Protein AF-0000000075407050 (afdb_homodimer)

Organism: Magnetospirillum gryphiswaldense (strain DSM 6361 / JCM 21280 / NBRC 15271 / MSR-1) (NCBI:txid431944)

Radius of gyration: 25.49 Å; Cα contacts (8 Å, |Δi|>4): 1942; chains: 2; bounding box: 57×76×63 Å

pLDDT: mean 98.15, std 1.27, range [84.62, 99.0]

Foldseek 3Di:
DADPPHPPDPDDPWAWDDWDAQWTATPVGAIFREQCLVVQFQQRTPPDPLLVVLLVVLVVPFWADFPVDDDPLLVLLQVLDVVQAVFDGKWKAFAQLVLVVVLLLLLLLLCVVVVLNLQRAEEAEALAARDQPLQRVVRNVDCVSNPPPDPGDDRYHYDHAQDVVRVLVPDDSRHRAYEYECFRQQSFRRHHDLVSQQVSQVSCVVNVHFYEHEQQNVACLQQLDNGPCVVSVHHGQKYKYFRHLQSPGGMIMIGGYCSSNVSVDPPSDGYGNTPTSSSSSRSSSSSVVCPPPPLSVLLVVLQVLLQVLVVVLCVVQVQFFVDWDHGRQWIKTQTNPQLVLLQVLLVVLRYHWDDHHNRITTGRGRSPDDPVSSVVSSVSSSVSSVVPRD/DADPPHPPDPDDPWAWDDWDAQWTATPVGAIFREQCLVVQFQQRTPPDPLLVVLLVVLVVPFWADFPVDDDPLLVLLQVLDVVQAVFDGKWKAFAQLVLVVVVLLLLLLLCVVVVLNLQRAEEAEALAARDQPLQRVVRNVDCVSNPPPDPGDDRYHYDHAQDVVRVLVPDDSRHRAYEYECFRQQSFRRHHDLVSQQVSQVSCVVNVHFYEHEQQNVACLQQLDNGPCVVSVHHGQKYKYFRHLQSPGGMIMIGGYCSSNVSVDPPSDGYGNTPTSSSSSRSSSSSVVCPPPPLSVLLVVLQVLLQVLVVVLCVVQVQFFVDWDHGRQWIKTQTNPQLVLLQVLLVVLRYHWDDHHNRITTGRGRSPDDPVSSVVSSVSSSVSSVVPRD

InterPro domains:
  IPR004636 Acetylornithine/Succinylornithine transaminase family [MF_01107] (4-388)
  IPR004636 Acetylornithine/Succinylornithine transaminase family [TIGR00707] (5-384)
  IPR005814 Aminotransferase class-III [PF00202] (13-385)
  IPR005814 Aminotransferase class-III [PIRSF000521] (16-387)
  IPR005814 Aminotransferase class-III [cd00610] (8-385)
  IPR015421 Pyridoxal phosphate-dependent transferase, major domain [G3DSA:3.40.640.10] (48-293)
  IPR015422 Pyridoxal phosphate-dependent transferase, small domain [G3DSA:3.90.1150.10] (18-378)
  IPR015424 Pyridoxal phosphate-dependent transferase [SSF53383] (3-387)
  IPR049704 Aminotransferases class-III pyridoxal-phosphate attachment site [PS00600] (211-248)
  IPR050103 Class-III Pyridoxal-phosphate-dependent Aminotransferase [PTHR11986] (5-388)

Structure (mmCIF, N/CA/C/O backbone):
data_AF-0000000075407050-model_v1
#
loop_
_entity.id
_entity.type
_entity.pdbx_description
1 polymer 'Acetylornithine aminotransferase'
#
loop_
_atom_site.group_PDB
_atom_site.id
_atom_site.type_symbol
_atom_site.label_atom_id
_atom_site.label_alt_id
_atom_site.label_comp_id
_atom_site.label_asym_id
_atom_site.label_entity_id
_atom_site.label_seq_id
_atom_site.pdbx_PDB_ins_code
_atom_site.Cartn_x
_atom_site.Cartn_y
_atom_site.Cartn_z
_atom_site.occupancy
_atom_site.B_iso_or_equiv
_atom_site.auth_seq_id
_atom_site.auth_comp_id
_atom_site.auth_asym_id
_atom_site.auth_atom_id
_atom_site.pdbx_PDB_model_num
ATOM 1 N N . MET A 1 1 ? -29.484 -1.743 2.186 1 90.94 1 MET A N 1
ATOM 2 C CA . MET A 1 1 ? -28.453 -2.277 1.287 1 90.94 1 MET A CA 1
ATOM 3 C C . MET A 1 1 ? -27.156 -1.486 1.407 1 90.94 1 MET A C 1
ATOM 5 O O . MET A 1 1 ? -27.172 -0.255 1.37 1 90.94 1 MET A O 1
ATOM 9 N N . ILE A 1 2 ? -26.109 -2.176 1.65 1 96.75 2 ILE A N 1
ATOM 10 C CA . ILE A 1 2 ? -24.797 -1.532 1.804 1 96.75 2 ILE A CA 1
ATOM 11 C C . ILE A 1 2 ? -24.375 -0.905 0.478 1 96.75 2 ILE A C 1
ATOM 13 O O . ILE A 1 2 ? -24.656 -1.455 -0.592 1 96.75 2 ILE A O 1
ATOM 17 N N . PRO A 1 3 ? -23.781 0.321 0.485 1 98.12 3 PRO A N 1
ATOM 18 C CA . PRO A 1 3 ? -23.266 0.898 -0.762 1 98.12 3 PRO A CA 1
ATOM 19 C C . PRO A 1 3 ? -22.219 0.022 -1.431 1 98.12 3 PRO A C 1
ATOM 21 O O . PRO A 1 3 ? -21.5 -0.714 -0.75 1 98.12 3 PRO A O 1
ATOM 24 N N . VAL A 1 4 ? -22.078 0.143 -2.748 1 98.56 4 VAL A N 1
ATOM 25 C CA . VAL A 1 4 ? -21.156 -0.7 -3.504 1 98.56 4 VAL A CA 1
ATOM 26 C C . VAL A 1 4 ? -19.719 -0.383 -3.102 1 98.56 4 VAL A C 1
ATOM 28 O O . VAL A 1 4 ? -18.844 -1.254 -3.152 1 98.56 4 VAL A O 1
ATOM 31 N N . VAL A 1 5 ? -19.484 0.879 -2.834 1 98.81 5 VAL A N 1
ATOM 32 C CA . VAL A 1 5 ? -18.219 1.232 -2.221 1 98.81 5 VAL A CA 1
ATOM 33 C C . VAL A 1 5 ? -18.328 1.128 -0.701 1 98.81 5 VAL A C 1
ATOM 35 O O . VAL A 1 5 ? -19.203 1.747 -0.092 1 98.81 5 VAL A O 1
ATOM 38 N N . MET A 1 6 ? -17.516 0.285 -0.074 1 98.81 6 MET A N 1
ATOM 39 C CA . MET A 1 6 ? -17.578 0.037 1.363 1 98.81 6 MET A CA 1
ATOM 40 C C . MET A 1 6 ? -17.578 1.349 2.143 1 98.81 6 MET A C 1
ATOM 42 O O . MET A 1 6 ? -16.734 2.219 1.91 1 98.81 6 MET A O 1
ATOM 46 N N . PRO A 1 7 ? -18.5 1.616 3.01 1 98.25 7 PRO A N 1
ATOM 47 C CA . PRO A 1 7 ? -18.719 2.928 3.619 1 98.25 7 PRO A CA 1
ATOM 48 C C . PRO A 1 7 ? -17.844 3.172 4.84 1 98.25 7 PRO A C 1
ATOM 50 O O . PRO A 1 7 ? -18.344 3.557 5.902 1 98.25 7 PRO A O 1
ATOM 53 N N . THR A 1 8 ? -16.516 3.148 4.645 1 98.25 8 THR A N 1
ATOM 54 C CA . THR A 1 8 ? -15.57 3.346 5.738 1 98.25 8 THR A CA 1
ATOM 55 C C . THR A 1 8 ? -15.25 4.828 5.918 1 98.25 8 THR A C 1
ATOM 57 O O . THR A 1 8 ? -14.531 5.207 6.848 1 98.25 8 THR A O 1
ATOM 60 N N . TYR A 1 9 ? -15.773 5.73 5.043 1 96.94 9 TYR A N 1
ATOM 61 C CA . TYR A 1 9 ? -15.578 7.176 5.113 1 96.94 9 TYR A CA 1
ATOM 62 C C . TYR A 1 9 ? -16.922 7.902 5.18 1 96.94 9 TYR A C 1
ATOM 64 O O . TYR A 1 9 ? -17.906 7.445 4.613 1 96.94 9 TYR A O 1
ATOM 72 N N . ALA A 1 10 ? -16.875 9.016 5.898 1 95 10 ALA A N 1
ATOM 73 C CA . ALA A 1 10 ? -18 9.961 5.82 1 95 10 ALA A CA 1
ATOM 74 C C . ALA A 1 10 ? -17.781 10.969 4.699 1 95 10 ALA A C 1
ATOM 76 O O . ALA A 1 10 ? -17.469 12.141 4.957 1 95 10 ALA A O 1
ATOM 77 N N . ARG A 1 11 ? -18.016 10.562 3.516 1 96.81 11 ARG A N 1
ATOM 78 C CA . ARG A 1 11 ? -17.672 11.344 2.332 1 96.81 11 ARG A CA 1
ATOM 79 C C . ARG A 1 11 ? -18.625 12.508 2.139 1 96.81 11 ARG A C 1
ATOM 81 O O . ARG A 1 11 ? -19.844 12.359 2.301 1 96.81 11 ARG A O 1
ATOM 88 N N . ALA A 1 12 ? -18.016 13.68 1.854 1 97.06 12 ALA A N 1
ATOM 89 C CA . ALA A 1 12 ? -18.859 14.758 1.336 1 97.06 12 ALA A CA 1
ATOM 90 C C . ALA A 1 12 ? -19.469 14.383 -0.011 1 97.06 12 ALA A C 1
ATOM 92 O O . ALA A 1 12 ? -18.828 13.688 -0.813 1 97.06 12 ALA A O 1
ATOM 93 N N . ASP A 1 13 ? -20.672 14.859 -0.246 1 96.62 13 ASP A N 1
ATOM 94 C CA . ASP A 1 13 ? -21.375 14.523 -1.482 1 96.62 13 ASP A CA 1
ATOM 95 C C . ASP A 1 13 ? -20.953 15.453 -2.619 1 96.62 13 ASP A C 1
ATOM 97 O O . ASP A 1 13 ? -21.75 16.266 -3.088 1 96.62 13 ASP A O 1
ATOM 101 N N . VAL A 1 14 ? -19.75 15.312 -3.061 1 98.12 14 VAL A N 1
ATOM 102 C CA . VAL A 1 14 ? -19.172 16.047 -4.184 1 98.12 14 VAL A CA 1
ATOM 103 C C . VAL A 1 14 ? -18.234 15.141 -4.965 1 98.12 14 VAL A C 1
ATOM 105 O O . VAL A 1 14 ? -17.484 14.344 -4.375 1 98.12 14 VAL A O 1
ATOM 108 N N . VAL A 1 15 ? -18.281 15.172 -6.238 1 98.56 15 VAL A N 1
ATOM 109 C CA . VAL A 1 15 ? -17.406 14.445 -7.145 1 98.56 15 VAL A CA 1
ATOM 110 C C . VAL A 1 15 ? -16.578 15.445 -7.961 1 98.56 15 VAL A C 1
ATOM 112 O O . VAL A 1 15 ? -17.141 16.266 -8.68 1 98.56 15 VAL A O 1
ATOM 115 N N . PHE A 1 16 ? -15.312 15.352 -7.82 1 98.69 16 PHE A N 1
ATOM 116 C CA . PHE A 1 16 ? -14.445 16.219 -8.609 1 98.69 16 PHE A CA 1
ATOM 117 C C . PHE A 1 16 ? -14.07 15.547 -9.93 1 98.69 16 PHE A C 1
ATOM 119 O O . PHE A 1 16 ? -13.797 14.352 -9.969 1 98.69 16 PHE A O 1
ATOM 126 N N . GLU A 1 17 ? -14.07 16.281 -10.992 1 97.44 17 GLU A N 1
ATOM 127 C CA . GLU A 1 17 ? -13.82 15.703 -12.305 1 97.44 17 GLU A CA 1
ATOM 128 C C . GLU A 1 17 ? -12.562 16.281 -12.938 1 97.44 17 GLU A C 1
ATOM 130 O O . GLU A 1 17 ? -12.023 15.719 -13.891 1 97.44 17 GLU A O 1
ATOM 135 N N . ARG A 1 18 ? -12.164 17.422 -12.398 1 98.38 18 ARG A N 1
ATOM 136 C CA . ARG A 1 18 ? -10.992 18.078 -12.961 1 98.38 18 ARG A CA 1
ATOM 137 C C . ARG A 1 18 ? -10.219 18.844 -11.898 1 98.38 18 ARG A C 1
ATOM 139 O O . ARG A 1 18 ? -10.812 19.406 -10.969 1 98.38 18 ARG A O 1
ATOM 146 N N . GLY A 1 19 ? -8.883 18.828 -11.984 1 98.5 19 GLY A N 1
ATOM 147 C CA . GLY A 1 19 ? -8.023 19.625 -11.125 1 98.5 19 GLY A CA 1
ATOM 148 C C . GLY A 1 19 ? -6.883 20.297 -11.867 1 98.5 19 GLY A C 1
ATOM 149 O O . GLY A 1 19 ? -6.367 19.75 -12.844 1 98.5 19 GLY A O 1
ATOM 150 N N . GLU A 1 20 ? -6.488 21.453 -11.469 1 98.44 20 GLU A N 1
ATOM 151 C CA . GLU A 1 20 ? -5.363 22.219 -12.008 1 98.44 20 GLU A CA 1
ATOM 152 C C . GLU A 1 20 ? -4.773 23.141 -10.945 1 98.44 20 GLU A C 1
ATOM 154 O O . GLU A 1 20 ? -5.484 23.953 -10.352 1 98.44 20 GLU A O 1
ATOM 159 N N . GLY A 1 21 ? -3.492 23.031 -10.789 1 98.25 21 GLY A N 1
ATOM 160 C CA . GLY A 1 21 ? -2.908 23.828 -9.727 1 98.25 21 GLY A CA 1
ATOM 161 C C . GLY A 1 21 ? -3.576 23.609 -8.383 1 98.25 21 GLY A C 1
ATOM 162 O O . GLY A 1 21 ? -3.721 22.469 -7.93 1 98.25 21 GLY A O 1
ATOM 163 N N . ALA A 1 22 ? -4.062 24.672 -7.773 1 98.62 22 ALA A N 1
ATOM 164 C CA . ALA A 1 22 ? -4.684 24.562 -6.453 1 98.62 22 ALA A CA 1
ATOM 165 C C . ALA A 1 22 ? -6.207 24.531 -6.57 1 98.62 22 ALA A C 1
ATOM 167 O O . ALA A 1 22 ? -6.914 24.734 -5.582 1 98.62 22 ALA A O 1
ATOM 168 N N . THR A 1 23 ? -6.68 24.203 -7.781 1 98.75 23 THR A N 1
ATOM 169 C CA . THR A 1 23 ? -8.117 24.328 -8.016 1 98.75 23 THR A CA 1
ATOM 170 C C . THR A 1 23 ? -8.703 22.969 -8.422 1 98.75 23 THR A C 1
ATOM 172 O O . THR A 1 23 ? -8.086 22.234 -9.195 1 98.75 23 THR A O 1
ATOM 175 N N . LEU A 1 24 ? -9.859 22.641 -7.926 1 98.81 24 LEU A N 1
ATOM 176 C CA . LEU A 1 24 ? -10.672 21.5 -8.305 1 98.81 24 LEU A CA 1
ATOM 177 C C . LEU A 1 24 ? -12.023 21.938 -8.852 1 98.81 24 LEU A C 1
ATOM 179 O O . LEU A 1 24 ? -12.617 22.891 -8.352 1 98.81 24 LEU A O 1
ATOM 183 N N . TRP A 1 25 ? -12.5 21.266 -9.797 1 98.81 25 TRP A N 1
ATOM 184 C CA . TRP A 1 25 ? -13.852 21.469 -10.32 1 98.81 25 TRP A CA 1
ATOM 185 C C . TRP A 1 25 ? -14.703 20.219 -10.117 1 98.81 25 TRP A C 1
ATOM 187 O O . TRP A 1 25 ? -14.305 19.125 -10.484 1 98.81 25 TRP A O 1
ATOM 197 N N . ALA A 1 26 ? -15.859 20.406 -9.531 1 98.56 26 ALA A N 1
ATOM 198 C CA . ALA A 1 26 ? -16.828 19.328 -9.336 1 98.56 26 ALA A CA 1
ATOM 199 C C . ALA A 1 26 ? -17.641 19.078 -10.602 1 98.56 26 ALA A C 1
ATOM 201 O O . ALA A 1 26 ? -17.641 19.906 -11.516 1 98.56 26 ALA A O 1
ATOM 202 N N . ASP A 1 27 ? -18.25 17.922 -10.617 1 97.5 27 ASP A N 1
ATOM 203 C CA . ASP A 1 27 ? -19.016 17.531 -11.797 1 97.5 27 ASP A CA 1
ATOM 204 C C . ASP A 1 27 ? -20.297 18.344 -11.914 1 97.5 27 ASP A C 1
ATOM 206 O O . ASP A 1 27 ? -20.953 18.344 -12.961 1 97.5 27 ASP A O 1
ATOM 210 N N . ASP A 1 28 ? -20.656 19.125 -10.922 1 97.38 28 ASP A N 1
ATOM 211 C CA . ASP A 1 28 ? -21.828 20 -10.977 1 97.38 28 ASP A CA 1
ATOM 212 C C . ASP A 1 28 ? -21.438 21.422 -11.359 1 97.38 28 ASP A C 1
ATOM 214 O O . ASP A 1 28 ? -22.25 22.344 -11.289 1 97.38 28 ASP A O 1
ATOM 218 N N . GLY A 1 29 ? -20.141 21.672 -11.578 1 97.12 29 GLY A N 1
ATOM 219 C CA . GLY A 1 29 ? -19.672 22.953 -12.102 1 97.12 29 GLY A CA 1
ATOM 220 C C . GLY A 1 29 ? -19.031 23.828 -11.039 1 97.12 29 GLY A C 1
ATOM 221 O O . GLY A 1 29 ? -18.359 24.812 -11.359 1 97.12 29 GLY A O 1
ATOM 222 N N . ARG A 1 30 ? -19.125 23.5 -9.82 1 98.12 30 ARG A N 1
ATOM 223 C CA . ARG A 1 30 ? -18.547 24.297 -8.742 1 98.12 30 ARG A CA 1
ATOM 224 C C . ARG A 1 30 ? -17.031 24.219 -8.758 1 98.12 30 ARG A C 1
ATOM 226 O O . ARG A 1 30 ? -16.453 23.172 -9.047 1 98.12 30 ARG A O 1
ATOM 233 N N . ARG A 1 31 ? -16.484 25.375 -8.469 1 98.62 31 ARG A N 1
ATOM 234 C CA . ARG A 1 31 ? -15.039 25.484 -8.336 1 98.62 31 ARG A CA 1
ATOM 235 C C . ARG A 1 31 ? -14.633 25.562 -6.863 1 98.62 31 ARG A C 1
ATOM 237 O O . ARG A 1 31 ? -15.289 26.234 -6.066 1 98.62 31 ARG A O 1
ATOM 244 N N . PHE A 1 32 ? -13.562 24.891 -6.527 1 98.81 32 PHE A N 1
ATOM 245 C CA . PHE A 1 32 ? -13.047 24.906 -5.164 1 98.81 32 PHE A CA 1
ATOM 246 C C . PHE A 1 32 ? -11.555 25.219 -5.148 1 98.81 32 PHE A C 1
ATOM 248 O O . PHE A 1 32 ? -10.812 24.703 -5.992 1 98.81 32 PHE A O 1
ATOM 255 N N . LEU A 1 33 ? -11.148 26.125 -4.297 1 98.88 33 LEU A N 1
ATOM 256 C CA . LEU A 1 33 ? -9.734 26.203 -3.936 1 98.88 33 LEU A CA 1
ATOM 257 C C . LEU A 1 33 ? -9.352 25.094 -2.971 1 98.88 33 LEU A C 1
ATOM 259 O O . LEU A 1 33 ? -9.992 24.922 -1.932 1 98.88 33 LEU A O 1
ATOM 263 N N . ASP A 1 34 ? -8.344 24.344 -3.316 1 98.81 34 ASP A N 1
ATOM 264 C CA . ASP A 1 34 ? -8.023 23.125 -2.58 1 98.81 34 ASP A CA 1
ATOM 265 C C . ASP A 1 34 ? -6.883 23.359 -1.596 1 98.81 34 ASP A C 1
ATOM 267 O O . ASP A 1 34 ? -5.707 23.297 -1.974 1 98.81 34 ASP A O 1
ATOM 271 N N . PHE A 1 35 ? -7.203 23.469 -0.315 1 98.81 35 PHE A N 1
ATOM 272 C CA . PHE A 1 35 ? -6.227 23.609 0.759 1 98.81 35 PHE A CA 1
ATOM 273 C C . PHE A 1 35 ? -6.199 22.359 1.627 1 98.81 35 PHE A C 1
ATOM 275 O O . PHE A 1 35 ? -5.824 22.422 2.799 1 98.81 35 PHE A O 1
ATOM 282 N N . GLY A 1 36 ? -6.664 21.297 1.089 1 98.19 36 GLY A N 1
ATOM 283 C CA . GLY A 1 36 ? -6.512 19.984 1.67 1 98.19 36 GLY A CA 1
ATOM 284 C C . GLY A 1 36 ? -5.488 19.125 0.945 1 98.19 36 GLY A C 1
ATOM 285 O O . GLY A 1 36 ? -4.895 18.219 1.538 1 98.19 36 GLY A O 1
ATOM 286 N N . ALA A 1 37 ? -5.441 19.359 -0.408 1 98.06 37 ALA A N 1
ATOM 287 C CA . ALA A 1 37 ? -4.469 18.719 -1.288 1 98.06 37 ALA A CA 1
ATOM 288 C C . ALA A 1 37 ? -4.527 17.188 -1.16 1 98.06 37 ALA A C 1
ATOM 290 O O . ALA A 1 37 ? -3.488 16.531 -1.118 1 98.06 37 ALA A O 1
ATOM 291 N N . GLY A 1 38 ? -5.738 16.641 -0.995 1 97.69 38 GLY A N 1
ATOM 292 C CA . GLY A 1 38 ? -5.875 15.203 -0.836 1 97.69 38 GLY A CA 1
ATOM 293 C C . GLY A 1 38 ? -5.246 14.688 0.441 1 97.69 38 GLY A C 1
ATOM 294 O O . GLY A 1 38 ? -4.738 13.562 0.477 1 97.69 38 GLY A O 1
ATOM 295 N N . VAL A 1 39 ? -5.148 15.453 1.496 1 97.5 39 VAL A N 1
ATOM 296 C CA . VAL A 1 39 ? -4.465 15.227 2.766 1 97.5 39 VAL A CA 1
ATOM 297 C C . VAL A 1 39 ? -2.953 15.258 2.553 1 97.5 39 VAL A C 1
ATOM 299 O O . VAL A 1 39 ? -2.254 14.289 2.85 1 97.5 39 VAL A O 1
ATOM 302 N N . ALA A 1 40 ? -2.484 16.344 2.041 1 98.19 40 ALA A N 1
ATOM 303 C CA . ALA A 1 40 ? -1.078 16.703 1.878 1 98.19 40 ALA A CA 1
ATOM 304 C C . ALA A 1 40 ? -0.417 15.844 0.8 1 98.19 40 ALA A C 1
ATOM 306 O O . ALA A 1 40 ? 0.766 15.508 0.903 1 98.19 40 ALA A O 1
ATOM 307 N N . VAL A 1 41 ? -1.139 15.469 -0.231 1 98.69 41 VAL A N 1
ATOM 308 C CA . VAL A 1 41 ? -0.63 14.547 -1.244 1 98.69 41 VAL A CA 1
ATOM 309 C C . VAL A 1 41 ? -0.181 15.328 -2.475 1 98.69 41 VAL A C 1
ATOM 311 O O . VAL A 1 41 ? 0.917 15.109 -2.992 1 98.69 41 VAL A O 1
ATOM 314 N N . THR A 1 42 ? -1.014 16.266 -2.951 1 98.62 42 THR A N 1
ATOM 315 C CA . THR A 1 42 ? -0.729 16.984 -4.191 1 98.62 42 THR A CA 1
ATOM 316 C C . THR A 1 42 ? 0.065 18.266 -3.912 1 98.62 42 THR A C 1
ATOM 318 O O . THR A 1 42 ? -0.376 19.359 -4.254 1 98.62 42 THR A O 1
ATOM 321 N N . ASN A 1 43 ? 1.262 18.062 -3.42 1 98.5 43 ASN A N 1
ATOM 322 C CA . ASN A 1 43 ? 2.131 19.156 -3.02 1 98.5 43 ASN A CA 1
ATOM 323 C C . ASN A 1 43 ? 2.426 20.094 -4.188 1 98.5 43 ASN A C 1
ATOM 325 O O . ASN A 1 43 ? 2.619 21.297 -3.994 1 98.5 43 ASN A O 1
ATOM 329 N N . LEU A 1 44 ? 2.469 19.562 -5.41 1 98.62 44 LEU A N 1
ATOM 330 C CA . LEU A 1 44 ? 2.773 20.391 -6.57 1 98.62 44 LEU A CA 1
ATOM 331 C C . LEU A 1 44 ? 1.498 20.797 -7.301 1 98.62 44 LEU A C 1
ATOM 333 O O . LEU A 1 44 ? 1.549 21.234 -8.453 1 98.62 44 LEU A O 1
ATOM 337 N N . GLY A 1 45 ? 0.331 20.625 -6.637 1 98.62 45 GLY A N 1
ATOM 338 C CA . GLY A 1 45 ? -0.947 20.938 -7.254 1 98.62 45 GLY A CA 1
ATOM 339 C C . GLY A 1 45 ? -1.471 19.828 -8.148 1 98.62 45 GLY A C 1
ATOM 340 O O . GLY A 1 45 ? -0.795 18.812 -8.352 1 98.62 45 GLY A O 1
ATOM 341 N N . HIS A 1 46 ? -2.662 20.062 -8.625 1 98.62 46 HIS A N 1
ATOM 342 C CA . HIS A 1 46 ? -3.314 19.078 -9.492 1 98.62 46 HIS A CA 1
ATOM 343 C C . HIS A 1 46 ? -2.822 19.203 -10.93 1 98.62 46 HIS A C 1
ATOM 345 O O . HIS A 1 46 ? -2.693 20.312 -11.453 1 98.62 46 HIS A O 1
ATOM 351 N N . CYS A 1 47 ? -2.508 18.031 -11.492 1 98 47 CYS A N 1
ATOM 352 C CA . CYS A 1 47 ? -2.143 17.938 -12.898 1 98 47 CYS A CA 1
ATOM 353 C C . CYS A 1 47 ? -0.99 18.875 -13.234 1 98 47 CYS A C 1
ATOM 355 O O . CYS A 1 47 ? -1.074 19.656 -14.18 1 98 47 CYS A O 1
ATOM 357 N N . HIS A 1 48 ? -0.011 18.875 -12.336 1 98.56 48 HIS A N 1
ATOM 358 C CA . HIS A 1 48 ? 1.194 19.625 -12.68 1 98.56 48 HIS A CA 1
ATOM 359 C C . HIS A 1 48 ? 1.731 19.219 -14.039 1 98.56 48 HIS A C 1
ATOM 361 O O . HIS A 1 48 ? 1.961 18.031 -14.297 1 98.56 48 HIS A O 1
ATOM 367 N N . PRO A 1 49 ? 1.979 20.141 -14.953 1 98.62 49 PRO A N 1
ATOM 368 C CA . PRO A 1 49 ? 2.266 19.797 -16.344 1 98.62 49 PRO A CA 1
ATOM 369 C C . PRO A 1 49 ? 3.475 18.875 -16.484 1 98.62 49 PRO A C 1
ATOM 371 O O . PRO A 1 49 ? 3.465 17.953 -17.297 1 98.62 49 PRO A O 1
ATOM 374 N N . ARG A 1 50 ? 4.543 19.047 -15.758 1 98.75 50 ARG A N 1
ATOM 375 C CA . ARG A 1 50 ? 5.73 18.203 -15.836 1 98.75 50 ARG A CA 1
ATOM 376 C C . ARG A 1 50 ? 5.441 16.797 -15.336 1 98.75 50 ARG A C 1
ATOM 378 O O . ARG A 1 50 ? 6 15.828 -15.836 1 98.75 50 ARG A O 1
ATOM 385 N N . LEU A 1 51 ? 4.602 16.672 -14.289 1 98.88 51 LEU A N 1
ATOM 386 C CA . LEU A 1 51 ? 4.23 15.359 -13.773 1 98.88 51 LEU A CA 1
ATOM 387 C C . LEU A 1 51 ? 3.363 14.617 -14.781 1 98.88 51 LEU A C 1
ATOM 389 O O . LEU A 1 51 ? 3.557 13.422 -15.008 1 98.88 51 LEU A O 1
ATOM 393 N N . VAL A 1 52 ? 2.375 15.352 -15.367 1 98.88 52 VAL A N 1
ATOM 394 C CA . VAL A 1 52 ? 1.504 14.75 -16.375 1 98.88 52 VAL A CA 1
ATOM 395 C C . VAL A 1 52 ? 2.344 14.234 -17.531 1 98.88 52 VAL A C 1
ATOM 397 O O . VAL A 1 52 ? 2.166 13.094 -17.984 1 98.88 52 VAL A O 1
ATOM 400 N N . ALA A 1 53 ? 3.271 15.023 -17.984 1 98.88 53 ALA A N 1
ATOM 401 C CA . ALA A 1 53 ? 4.125 14.641 -19.109 1 98.88 53 ALA A CA 1
ATOM 402 C C . ALA A 1 53 ? 4.953 13.406 -18.766 1 98.88 53 ALA A C 1
ATOM 404 O O . ALA A 1 53 ? 5.09 12.5 -19.594 1 98.88 53 ALA A O 1
ATOM 405 N N . ALA A 1 54 ? 5.543 13.352 -17.594 1 98.88 54 ALA A N 1
ATOM 406 C CA . ALA A 1 54 ? 6.379 12.234 -17.172 1 98.88 54 ALA A CA 1
ATOM 407 C C . ALA A 1 54 ? 5.57 10.945 -17.109 1 98.88 54 ALA A C 1
ATOM 409 O O . ALA A 1 54 ? 6.035 9.891 -17.547 1 98.88 54 ALA A O 1
ATOM 410 N N . LEU A 1 55 ? 4.383 11.047 -16.484 1 98.88 55 LEU A N 1
ATOM 411 C CA . LEU A 1 55 ? 3.543 9.859 -16.375 1 98.88 55 LEU A CA 1
ATOM 412 C C . LEU A 1 55 ? 3.1 9.367 -17.75 1 98.88 55 LEU A C 1
ATOM 414 O O . LEU A 1 55 ? 3.111 8.164 -18.016 1 98.88 55 LEU A O 1
ATOM 418 N N . GLN A 1 56 ? 2.678 10.297 -18.594 1 98.88 56 GLN A N 1
ATOM 419 C CA . GLN A 1 56 ? 2.217 9.914 -19.922 1 98.88 56 GLN A CA 1
ATOM 420 C C . GLN A 1 56 ? 3.34 9.273 -20.734 1 98.88 56 GLN A C 1
ATOM 422 O O . GLN A 1 56 ? 3.123 8.281 -21.422 1 98.88 56 GLN A O 1
ATOM 427 N N . ALA A 1 57 ? 4.543 9.812 -20.656 1 98.75 57 ALA A N 1
ATOM 428 C CA . ALA A 1 57 ? 5.684 9.25 -21.375 1 98.75 57 ALA A CA 1
ATOM 429 C C . ALA A 1 57 ? 6.008 7.848 -20.875 1 98.75 57 ALA A C 1
ATOM 431 O O . ALA A 1 57 ? 6.191 6.926 -21.672 1 98.75 57 ALA A O 1
ATOM 432 N N . GLN A 1 58 ? 6.078 7.645 -19.609 1 98.81 58 GLN A N 1
ATOM 433 C CA . GLN A 1 58 ? 6.41 6.352 -19.031 1 98.81 58 GLN A CA 1
ATOM 434 C C . GLN A 1 58 ? 5.316 5.324 -19.312 1 98.81 58 GLN A C 1
ATOM 436 O O . GLN A 1 58 ? 5.605 4.137 -19.484 1 98.81 58 GLN A O 1
ATOM 441 N N . ALA A 1 59 ? 4.043 5.789 -19.328 1 98.62 59 ALA A N 1
ATOM 442 C CA . ALA A 1 59 ? 2.895 4.926 -19.578 1 98.62 59 ALA A CA 1
ATOM 443 C C . ALA A 1 59 ? 3.031 4.211 -20.922 1 98.62 59 ALA A C 1
ATOM 445 O O . ALA A 1 59 ? 2.551 3.086 -21.094 1 98.62 59 ALA A O 1
ATOM 446 N N . GLY A 1 60 ? 3.686 4.816 -21.828 1 98.25 60 GLY A N 1
ATOM 447 C CA . GLY A 1 60 ? 3.842 4.234 -23.156 1 98.25 60 GLY A CA 1
ATOM 448 C C . GLY A 1 60 ? 5.055 3.334 -23.266 1 98.25 60 GLY A C 1
ATOM 449 O O . GLY A 1 60 ? 5.289 2.729 -24.312 1 98.25 60 GLY A O 1
ATOM 450 N N . LYS A 1 61 ? 5.844 3.168 -22.188 1 98.31 61 LYS A N 1
ATOM 451 C CA . LYS A 1 61 ? 7.109 2.441 -22.25 1 98.31 61 LYS A CA 1
ATOM 452 C C . LYS A 1 61 ? 7.051 1.165 -21.422 1 98.31 61 LYS A C 1
ATOM 454 O O . LYS A 1 61 ? 7.305 0.072 -21.922 1 98.31 61 LYS A O 1
ATOM 459 N N . LEU A 1 62 ? 6.766 1.283 -20.156 1 98.62 62 LEU A N 1
ATOM 460 C CA . LEU A 1 62 ? 6.848 0.176 -19.203 1 98.62 62 LEU A CA 1
ATOM 461 C C . LEU A 1 62 ? 6.266 0.571 -17.859 1 98.62 62 LEU A C 1
ATOM 463 O O . LEU A 1 62 ? 6.664 1.582 -17.281 1 98.62 62 LEU A O 1
ATOM 467 N N . TRP A 1 63 ? 5.34 -0.259 -17.359 1 98.75 63 TRP A N 1
ATOM 468 C CA . TRP A 1 63 ? 4.637 0.108 -16.141 1 98.75 63 TRP A CA 1
ATOM 469 C C . TRP A 1 63 ? 5.223 -0.62 -14.93 1 98.75 63 TRP A C 1
ATOM 471 O O . TRP A 1 63 ? 5.324 -0.051 -13.836 1 98.75 63 TRP A O 1
ATOM 481 N N . HIS A 1 64 ? 5.547 -1.93 -15.094 1 98.56 64 HIS A N 1
ATOM 482 C CA . HIS A 1 64 ? 5.859 -2.809 -13.977 1 98.56 64 HIS A CA 1
ATOM 483 C C . HIS A 1 64 ? 6.719 -3.986 -14.422 1 98.56 64 HIS A C 1
ATOM 485 O O . HIS A 1 64 ? 6.461 -4.594 -15.461 1 98.56 64 HIS A O 1
ATOM 491 N N . THR A 1 65 ? 7.773 -4.348 -13.664 1 97.5 65 THR A N 1
ATOM 492 C CA . THR A 1 65 ? 8.609 -5.504 -13.969 1 97.5 65 THR A CA 1
ATOM 493 C C . THR A 1 65 ? 8.82 -6.355 -12.719 1 97.5 65 THR A C 1
ATOM 495 O O . THR A 1 65 ? 9.289 -7.492 -12.805 1 97.5 65 THR A O 1
ATOM 498 N N . SER A 1 66 ? 8.461 -5.898 -11.5 1 94.88 66 SER A N 1
ATOM 499 C CA . SER A 1 66 ? 8.719 -6.473 -10.18 1 94.88 66 SER A CA 1
ATOM 500 C C . SER A 1 66 ? 10.125 -6.125 -9.695 1 94.88 66 SER A C 1
ATOM 502 O O . SER A 1 66 ? 10.922 -5.555 -10.438 1 94.88 66 SER A O 1
ATOM 504 N N . ASN A 1 67 ? 10.383 -6.461 -8.5 1 97.12 67 ASN A N 1
ATOM 505 C CA . ASN A 1 67 ? 11.664 -6.18 -7.871 1 97.12 67 ASN A CA 1
ATOM 506 C C . ASN A 1 67 ? 12.617 -7.371 -7.977 1 97.12 67 ASN A C 1
ATOM 508 O O . ASN A 1 67 ? 13.648 -7.41 -7.305 1 97.12 67 ASN A O 1
ATOM 512 N N . LEU A 1 68 ? 12.242 -8.336 -8.867 1 97 68 LEU A N 1
ATOM 513 C CA . LEU A 1 68 ? 13.156 -9.422 -9.203 1 97 68 LEU A CA 1
ATOM 514 C C . LEU A 1 68 ? 14.289 -8.914 -10.094 1 97 68 LEU A C 1
ATOM 516 O O . LEU A 1 68 ? 15.32 -9.578 -10.227 1 97 68 LEU A O 1
ATOM 520 N N . TYR A 1 69 ? 14.07 -7.77 -10.688 1 98.25 69 TYR A N 1
ATOM 521 C CA . TYR A 1 69 ? 15.023 -7.137 -11.586 1 98.25 69 TYR A CA 1
ATOM 522 C C . TYR A 1 69 ? 15.398 -5.746 -11.086 1 98.25 69 TYR A C 1
ATOM 524 O O . TYR A 1 69 ? 14.742 -5.199 -10.195 1 98.25 69 TYR A O 1
ATOM 532 N N . ARG A 1 70 ? 16.469 -5.223 -11.633 1 98.25 70 ARG A N 1
ATOM 533 C CA . ARG A 1 70 ? 16.812 -3.828 -11.359 1 98.25 70 ARG A CA 1
ATOM 534 C C . ARG A 1 70 ? 15.828 -2.883 -12.047 1 98.25 70 ARG A C 1
ATOM 536 O O . ARG A 1 70 ? 15.398 -3.141 -13.18 1 98.25 70 ARG A O 1
ATOM 543 N N . VAL A 1 71 ? 15.492 -1.861 -11.398 1 98.25 71 VAL A N 1
ATOM 544 C CA . VAL A 1 71 ? 14.641 -0.811 -11.945 1 98.25 71 VAL A CA 1
ATOM 545 C C . VAL A 1 71 ? 15.406 0.511 -11.977 1 98.25 71 VAL A C 1
ATOM 547 O O . VAL A 1 71 ? 15.727 1.076 -10.922 1 98.25 71 VAL A O 1
ATOM 550 N N . ALA A 1 72 ? 15.68 1.013 -13.086 1 98.31 72 ALA A N 1
ATOM 551 C CA . ALA A 1 72 ? 16.516 2.193 -13.258 1 98.31 72 ALA A CA 1
ATOM 552 C C . ALA A 1 72 ? 15.953 3.387 -12.5 1 98.31 72 ALA A C 1
ATOM 554 O O . ALA A 1 72 ? 16.703 4.137 -11.867 1 98.31 72 ALA A O 1
ATOM 555 N N . GLY A 1 73 ? 14.695 3.584 -12.562 1 98.62 73 GLY A N 1
ATOM 556 C CA . GLY A 1 73 ? 14.047 4.684 -11.859 1 98.62 73 GLY A CA 1
ATOM 557 C C . GLY A 1 73 ? 14.234 4.629 -10.359 1 98.62 73 GLY A C 1
ATOM 558 O O . GLY A 1 73 ? 14.375 5.664 -9.703 1 98.62 73 GLY A O 1
ATOM 559 N N . GLN A 1 74 ? 14.195 3.398 -9.758 1 98.62 74 GLN A N 1
ATOM 560 C CA . GLN A 1 74 ? 14.469 3.254 -8.328 1 98.62 74 GLN A CA 1
ATOM 561 C C . GLN A 1 74 ? 15.859 3.773 -7.973 1 98.62 74 GLN A C 1
ATOM 563 O O . GLN A 1 74 ? 16.031 4.477 -6.973 1 98.62 74 GLN A O 1
ATOM 568 N N . GLU A 1 75 ? 16.797 3.357 -8.789 1 98.75 75 GLU A N 1
ATOM 569 C CA . GLU A 1 75 ? 18.172 3.75 -8.539 1 98.75 75 GLU A CA 1
ATOM 570 C C . GLU A 1 75 ? 18.344 5.266 -8.617 1 98.75 75 GLU A C 1
ATOM 572 O O . GLU A 1 75 ? 19 5.867 -7.762 1 98.75 75 GLU A O 1
ATOM 577 N N . SER A 1 76 ? 17.719 5.871 -9.594 1 98.75 76 SER A N 1
ATOM 578 C CA . SER A 1 76 ? 17.828 7.312 -9.789 1 98.75 76 SER A CA 1
ATOM 579 C C . SER A 1 76 ? 17.156 8.078 -8.656 1 98.75 76 SER A C 1
ATOM 581 O O . SER A 1 76 ? 17.734 8.992 -8.078 1 98.75 76 SER A O 1
ATOM 583 N N . VAL A 1 77 ? 15.922 7.727 -8.32 1 98.94 77 VAL A N 1
ATOM 584 C CA . VAL A 1 77 ? 15.172 8.414 -7.273 1 98.94 77 VAL A CA 1
ATOM 585 C C . VAL A 1 77 ? 15.859 8.211 -5.922 1 98.94 77 VAL A C 1
ATOM 587 O O . VAL A 1 77 ? 15.969 9.148 -5.129 1 98.94 77 VAL A O 1
ATOM 590 N N . ALA A 1 78 ? 16.281 6.957 -5.664 1 98.94 78 ALA A N 1
ATOM 591 C CA . ALA A 1 78 ? 17 6.676 -4.418 1 98.94 78 ALA A CA 1
ATOM 592 C C . ALA A 1 78 ? 18.266 7.52 -4.305 1 98.94 78 ALA A C 1
ATOM 594 O O . ALA A 1 78 ? 18.562 8.062 -3.238 1 98.94 78 ALA A O 1
ATOM 595 N N . ALA A 1 79 ? 19 7.613 -5.371 1 98.88 79 ALA A N 1
ATOM 596 C CA . ALA A 1 79 ? 20.219 8.406 -5.371 1 98.88 79 ALA A CA 1
ATOM 597 C C . ALA A 1 79 ? 19.922 9.867 -5.039 1 98.88 79 ALA A C 1
ATOM 599 O O . ALA A 1 79 ? 20.672 10.508 -4.289 1 98.88 79 ALA A O 1
ATOM 600 N N . LYS A 1 80 ? 18.875 10.438 -5.594 1 98.81 80 LYS A N 1
ATOM 601 C CA . LYS A 1 80 ? 18.484 11.82 -5.312 1 98.81 80 LYS A CA 1
ATOM 602 C C . LYS A 1 80 ? 18.109 11.992 -3.846 1 98.81 80 LYS A C 1
ATOM 604 O O . LYS A 1 80 ? 18.484 12.984 -3.217 1 98.81 80 LYS A O 1
ATOM 609 N N . LEU A 1 81 ? 17.344 11.078 -3.293 1 98.94 81 LEU A N 1
ATOM 610 C CA . LEU A 1 81 ? 16.938 11.156 -1.894 1 98.94 81 LEU A CA 1
ATOM 611 C C . LEU A 1 81 ? 18.156 11.047 -0.971 1 98.94 81 LEU A C 1
ATOM 613 O O . LEU A 1 81 ? 18.266 11.805 -0.007 1 98.94 81 LEU A O 1
ATOM 617 N N . VAL A 1 82 ? 19.047 10.125 -1.302 1 98.81 82 VAL A N 1
ATOM 618 C CA . VAL A 1 82 ? 20.25 9.922 -0.494 1 98.81 82 VAL A CA 1
ATOM 619 C C . VAL A 1 82 ? 21.109 11.18 -0.539 1 98.81 82 VAL A C 1
ATOM 621 O O . VAL A 1 82 ? 21.641 11.609 0.487 1 98.81 82 VAL A O 1
ATOM 624 N N . ALA A 1 83 ? 21.203 11.789 -1.678 1 98.69 83 ALA A N 1
ATOM 625 C CA . ALA A 1 83 ? 22.047 12.977 -1.855 1 98.69 83 ALA A CA 1
ATOM 626 C C . ALA A 1 83 ? 21.469 14.172 -1.099 1 98.69 83 ALA A C 1
ATOM 628 O O . ALA A 1 83 ? 22.203 15.125 -0.791 1 98.69 83 ALA A O 1
ATOM 629 N N . ASN A 1 84 ? 20.219 14.141 -0.767 1 98.5 84 ASN A N 1
ATOM 630 C CA . ASN A 1 84 ? 19.578 15.328 -0.216 1 98.5 84 ASN A CA 1
ATOM 631 C C . ASN A 1 84 ? 19.047 15.078 1.192 1 98.5 84 ASN A C 1
ATOM 633 O O . ASN A 1 84 ? 18.25 15.859 1.709 1 98.5 84 ASN A O 1
ATOM 637 N N . THR A 1 85 ? 19.422 13.977 1.792 1 98.38 85 THR A N 1
ATOM 638 C CA . THR A 1 85 ? 19.031 13.664 3.16 1 98.38 85 THR A CA 1
ATOM 639 C C . THR A 1 85 ? 20.172 13 3.914 1 98.38 85 THR A C 1
ATOM 641 O O . THR A 1 85 ? 21.344 13.117 3.516 1 98.38 85 THR A O 1
ATOM 644 N N . PHE A 1 86 ? 19.875 12.383 5.047 1 98.56 86 PHE A N 1
ATOM 645 C CA . PHE A 1 86 ? 20.828 11.68 5.895 1 98.56 86 PHE A CA 1
ATOM 646 C C . PHE A 1 86 ? 21.031 10.25 5.418 1 98.56 86 PHE A C 1
ATOM 648 O O . PHE A 1 86 ? 22 9.594 5.797 1 98.56 86 PHE A O 1
ATOM 655 N N . ALA A 1 87 ? 20.141 9.773 4.656 1 98.81 87 ALA A N 1
ATOM 656 C CA . ALA A 1 87 ? 19.969 8.336 4.418 1 98.81 87 ALA A CA 1
ATOM 657 C C . ALA A 1 87 ? 21.062 7.809 3.488 1 98.81 87 ALA A C 1
ATOM 659 O O . ALA A 1 87 ? 21.625 8.562 2.684 1 98.81 87 ALA A O 1
ATOM 660 N N . ASP A 1 88 ? 21.344 6.543 3.645 1 98.88 88 ASP A N 1
ATOM 661 C CA . ASP A 1 88 ? 22.312 5.848 2.787 1 98.88 88 ASP A CA 1
ATOM 662 C C . ASP A 1 88 ? 21.594 4.922 1.807 1 98.88 88 ASP A C 1
ATOM 664 O O . ASP A 1 88 ? 22.188 4.492 0.809 1 98.88 88 ASP A O 1
ATOM 668 N N . THR A 1 89 ? 20.375 4.578 2.105 1 98.94 89 THR A N 1
ATOM 669 C CA . THR A 1 89 ? 19.625 3.617 1.299 1 98.94 89 THR A CA 1
ATOM 670 C C . THR A 1 89 ? 18.125 3.871 1.408 1 98.94 89 THR A C 1
ATOM 672 O O . THR A 1 89 ? 17.672 4.52 2.352 1 98.94 89 THR A O 1
ATOM 675 N N . VAL A 1 90 ? 17.375 3.451 0.397 1 98.94 90 VAL A N 1
ATOM 676 C CA . VAL A 1 90 ? 15.945 3.738 0.309 1 98.94 90 VAL A CA 1
ATOM 677 C C . VAL A 1 90 ? 15.188 2.48 -0.114 1 98.94 90 VAL A C 1
ATOM 679 O O . VAL A 1 90 ? 15.586 1.802 -1.064 1 98.94 90 VAL A O 1
ATOM 682 N N . PHE A 1 91 ? 14.148 2.092 0.583 1 98.94 91 PHE A N 1
ATOM 683 C CA . PHE A 1 91 ? 13.156 1.104 0.165 1 98.94 91 PHE A CA 1
ATOM 684 C C . PHE A 1 91 ? 11.898 1.784 -0.36 1 98.94 91 PHE A C 1
ATOM 686 O O . PHE A 1 91 ? 11.391 2.719 0.261 1 98.94 91 PHE A O 1
ATOM 693 N N . PHE A 1 92 ? 11.367 1.333 -1.503 1 98.94 92 PHE A N 1
ATOM 694 C CA . PHE A 1 92 ? 10.172 1.944 -2.08 1 98.94 92 PHE A CA 1
ATOM 695 C C . PHE A 1 92 ? 8.953 1.048 -1.881 1 98.94 92 PHE A C 1
ATOM 697 O O . PHE A 1 92 ? 9.055 -0.176 -1.989 1 98.94 92 PHE A O 1
ATOM 704 N N . CYS A 1 93 ? 7.84 1.637 -1.571 1 98.75 93 CYS A N 1
ATOM 705 C CA . CYS A 1 93 ? 6.543 0.99 -1.401 1 98.75 93 CYS A CA 1
ATOM 706 C C . CYS A 1 93 ? 5.426 1.854 -1.973 1 98.75 93 CYS A C 1
ATOM 708 O O . CYS A 1 93 ? 5.66 2.68 -2.855 1 98.75 93 CYS A O 1
ATOM 710 N N . ASN A 1 94 ? 4.117 1.657 -1.498 1 98.38 94 ASN A N 1
ATOM 711 C CA . ASN A 1 94 ? 3.01 2.312 -2.188 1 98.38 94 ASN A CA 1
ATOM 712 C C . ASN A 1 94 ? 2.361 3.385 -1.316 1 98.38 94 ASN A C 1
ATOM 714 O O . ASN A 1 94 ? 1.562 4.188 -1.803 1 98.38 94 ASN A O 1
ATOM 718 N N . SER A 1 95 ? 2.68 3.395 -0.012 1 98.5 95 SER A N 1
ATOM 719 C CA . SER A 1 95 ? 1.949 4.27 0.9 1 98.5 95 SER A CA 1
ATOM 720 C C . SER A 1 95 ? 2.76 4.555 2.16 1 98.5 95 SER A C 1
ATOM 722 O O . SER A 1 95 ? 3.803 3.938 2.387 1 98.5 95 SER A O 1
ATOM 724 N N . GLY A 1 96 ? 2.266 5.527 2.938 1 98.75 96 GLY A N 1
ATOM 725 C CA . GLY A 1 96 ? 2.875 5.816 4.227 1 98.75 96 GLY A CA 1
ATOM 726 C C . GLY A 1 96 ? 2.77 4.66 5.207 1 98.75 96 GLY A C 1
ATOM 727 O O . GLY A 1 96 ? 3.705 4.398 5.965 1 98.75 96 GLY A O 1
ATOM 728 N N . ALA A 1 97 ? 1.608 3.957 5.207 1 98.75 97 ALA A N 1
ATOM 729 C CA . ALA A 1 97 ? 1.425 2.801 6.082 1 98.75 97 ALA A CA 1
ATOM 730 C C . ALA A 1 97 ? 2.471 1.727 5.797 1 98.75 97 ALA A C 1
ATOM 732 O O . ALA A 1 97 ? 3.059 1.163 6.723 1 98.75 97 ALA A O 1
ATOM 733 N N . GLU A 1 98 ? 2.732 1.459 4.535 1 98.81 98 GLU A N 1
ATOM 734 C CA . GLU A 1 98 ? 3.734 0.465 4.164 1 98.81 98 GLU A CA 1
ATOM 735 C C . GLU A 1 98 ? 5.141 0.944 4.512 1 98.81 98 GLU A C 1
ATOM 737 O O . GLU A 1 98 ? 6 0.144 4.887 1 98.81 98 GLU A O 1
ATOM 742 N N . ALA A 1 99 ? 5.371 2.244 4.352 1 98.94 99 ALA A N 1
ATOM 743 C CA . ALA A 1 99 ? 6.664 2.801 4.727 1 98.94 99 ALA A CA 1
ATOM 744 C C . ALA A 1 99 ? 6.91 2.658 6.227 1 98.94 99 ALA A C 1
ATOM 746 O O . ALA A 1 99 ? 8.016 2.32 6.652 1 98.94 99 ALA A O 1
ATOM 747 N N . ASN A 1 100 ? 5.859 2.902 7.012 1 98.94 100 ASN A N 1
ATOM 748 C CA . ASN A 1 100 ? 5.98 2.75 8.461 1 98.94 100 ASN A CA 1
ATOM 749 C C . ASN A 1 100 ? 6.121 1.283 8.859 1 98.94 100 ASN A C 1
ATOM 751 O O . ASN A 1 100 ? 6.82 0.963 9.82 1 98.94 100 ASN A O 1
ATOM 755 N N . GLU A 1 101 ? 5.441 0.361 8.133 1 98.94 101 GLU A N 1
ATOM 756 C CA . GLU A 1 101 ? 5.672 -1.066 8.336 1 98.94 101 GLU A CA 1
ATOM 757 C C . GLU A 1 101 ? 7.145 -1.42 8.148 1 98.94 101 GLU A C 1
ATOM 759 O O . GLU A 1 101 ? 7.711 -2.17 8.945 1 98.94 101 GLU A O 1
ATOM 764 N N . CYS A 1 102 ? 7.734 -0.882 7.105 1 98.94 102 CYS A N 1
ATOM 765 C CA . CYS A 1 102 ? 9.148 -1.12 6.84 1 98.94 102 CYS A CA 1
ATOM 766 C C . CYS A 1 102 ? 10.016 -0.559 7.957 1 98.94 102 CYS A C 1
ATOM 768 O O . CYS A 1 102 ? 10.953 -1.217 8.414 1 98.94 102 CYS A O 1
ATOM 770 N N . ALA A 1 103 ? 9.695 0.659 8.43 1 98.94 103 ALA A N 1
ATOM 771 C CA . ALA A 1 103 ? 10.469 1.312 9.477 1 98.94 103 ALA A CA 1
ATOM 772 C C . ALA A 1 103 ? 10.414 0.512 10.773 1 98.94 103 ALA A C 1
ATOM 774 O O . ALA A 1 103 ? 11.438 0.302 11.43 1 98.94 103 ALA A O 1
ATOM 775 N N . ILE A 1 104 ? 9.219 0.072 11.156 1 98.94 104 ILE A N 1
ATOM 776 C CA . ILE A 1 104 ? 9.008 -0.705 12.375 1 98.94 104 ILE A CA 1
ATOM 777 C C . ILE A 1 104 ? 9.773 -2.02 12.289 1 98.94 104 ILE A C 1
ATOM 779 O O . ILE A 1 104 ? 10.508 -2.381 13.211 1 98.94 104 ILE A O 1
ATOM 783 N N . LYS A 1 105 ? 9.664 -2.697 11.188 1 98.94 105 LYS A N 1
ATOM 784 C CA . LYS A 1 105 ? 10.359 -3.963 10.977 1 98.94 105 LYS A CA 1
ATOM 785 C C . LYS A 1 105 ? 11.875 -3.766 10.992 1 98.94 105 LYS A C 1
ATOM 787 O O . LYS A 1 105 ? 12.602 -4.578 11.562 1 98.94 105 LYS A O 1
ATOM 792 N N . MET A 1 106 ? 12.32 -2.715 10.359 1 98.94 106 MET A N 1
ATOM 793 C CA . MET A 1 106 ? 13.75 -2.428 10.273 1 98.94 106 MET A CA 1
ATOM 794 C C . MET A 1 106 ? 14.336 -2.193 11.656 1 98.94 106 MET A C 1
ATOM 796 O O . MET A 1 106 ? 15.422 -2.695 11.969 1 98.94 106 MET A O 1
ATOM 800 N N . ALA A 1 107 ? 13.609 -1.454 12.5 1 98.94 107 ALA A N 1
ATOM 801 C CA . ALA A 1 107 ? 14.078 -1.184 13.852 1 98.94 107 ALA A CA 1
ATOM 802 C C . ALA A 1 107 ? 14.219 -2.477 14.656 1 98.94 107 ALA A C 1
ATOM 804 O O . ALA A 1 107 ? 15.219 -2.68 15.344 1 98.94 107 ALA A O 1
ATOM 805 N N . ARG A 1 108 ? 13.25 -3.336 14.57 1 98.88 108 ARG A N 1
ATOM 806 C CA . ARG A 1 108 ? 13.289 -4.613 15.273 1 98.88 108 ARG A CA 1
ATOM 807 C C . ARG A 1 108 ? 14.398 -5.508 14.727 1 98.88 108 ARG A C 1
ATOM 809 O O . ARG A 1 108 ? 15.148 -6.117 15.5 1 98.88 108 ARG A O 1
ATOM 816 N N . LYS A 1 109 ? 14.508 -5.559 13.406 1 98.88 109 LYS A N 1
ATOM 817 C CA . LYS A 1 109 ? 15.508 -6.383 12.734 1 98.88 109 LYS A CA 1
ATOM 818 C C . LYS A 1 109 ? 16.922 -5.938 13.094 1 98.88 109 LYS A C 1
ATOM 820 O O . LYS A 1 109 ? 17.812 -6.77 13.281 1 98.88 109 LYS A O 1
ATOM 825 N N . PHE A 1 110 ? 17.172 -4.586 13.172 1 98.81 110 PHE A N 1
ATOM 826 C CA . PHE A 1 110 ? 18.469 -4.031 13.555 1 98.81 110 PHE A CA 1
ATOM 827 C C . PHE A 1 110 ? 18.922 -4.605 14.883 1 98.81 110 PHE A C 1
ATOM 829 O O . PHE A 1 110 ? 20.047 -5.098 15 1 98.81 110 PHE A O 1
ATOM 836 N N . HIS A 1 111 ? 18.016 -4.582 15.867 1 98.88 111 HIS A N 1
ATOM 837 C CA . HIS A 1 111 ? 18.375 -5.055 17.203 1 98.88 111 HIS A CA 1
ATOM 838 C C . HIS A 1 111 ? 18.531 -6.57 17.219 1 98.88 111 HIS A C 1
ATOM 840 O O . HIS A 1 111 ? 19.453 -7.094 17.859 1 98.88 111 HIS A O 1
ATOM 846 N N . TYR A 1 112 ? 17.656 -7.258 16.516 1 98.75 112 TYR A N 1
ATOM 847 C CA . TYR A 1 112 ? 17.781 -8.703 16.406 1 98.75 112 TYR A CA 1
ATOM 848 C C . TYR A 1 112 ? 19.156 -9.102 15.875 1 98.75 112 TYR A C 1
ATOM 850 O O . TYR A 1 112 ? 19.844 -9.914 16.484 1 98.75 112 TYR A O 1
ATOM 858 N N . ASP A 1 113 ? 19.562 -8.492 14.805 1 98.38 113 ASP A N 1
ATOM 859 C CA . ASP A 1 113 ? 20.812 -8.844 14.133 1 98.38 113 ASP A CA 1
ATOM 860 C C . ASP A 1 113 ? 22.016 -8.297 14.891 1 98.38 113 ASP A C 1
ATOM 862 O O . ASP A 1 113 ? 23.156 -8.688 14.617 1 98.38 113 ASP A O 1
ATOM 866 N N . SER A 1 114 ? 21.797 -7.43 15.867 1 98.31 114 SER A N 1
ATOM 867 C CA . SER A 1 114 ? 22.859 -6.891 16.703 1 98.31 114 SER A CA 1
ATOM 868 C C . SER A 1 114 ? 22.984 -7.672 18 1 98.31 114 SER A C 1
ATOM 870 O O . SER A 1 114 ? 23.719 -7.266 18.906 1 98.31 114 SER A O 1
ATOM 872 N N . GLY A 1 115 ? 22.219 -8.742 18.141 1 98.25 115 GLY A N 1
ATOM 873 C CA . GLY A 1 115 ? 22.328 -9.609 19.312 1 98.25 115 GLY A CA 1
ATOM 874 C C . GLY A 1 115 ? 21.422 -9.195 20.453 1 98.25 115 GLY A C 1
ATOM 875 O O . GLY A 1 115 ? 21.594 -9.656 21.578 1 98.25 115 GLY A O 1
ATOM 876 N N . ASN A 1 116 ? 20.469 -8.289 20.219 1 98.25 116 ASN A N 1
ATOM 877 C CA . ASN A 1 116 ? 19.531 -7.797 21.219 1 98.25 116 ASN A CA 1
ATOM 878 C C . ASN A 1 116 ? 18.078 -8.094 20.812 1 98.25 116 ASN A C 1
ATOM 880 O O . ASN A 1 116 ? 17.25 -7.184 20.766 1 98.25 116 ASN A O 1
ATOM 884 N N . ALA A 1 117 ? 17.766 -9.352 20.594 1 97.69 117 ALA A N 1
ATOM 885 C CA . ALA A 1 117 ? 16.484 -9.781 20.047 1 97.69 117 ALA A CA 1
ATOM 886 C C . ALA A 1 117 ? 15.336 -9.391 20.984 1 97.69 117 ALA A C 1
ATOM 888 O O . ALA A 1 117 ? 14.172 -9.328 20.562 1 97.69 117 ALA A O 1
ATOM 889 N N . GLU A 1 118 ? 15.633 -9.07 22.188 1 97.94 118 GLU A N 1
ATOM 890 C CA . GLU A 1 118 ? 14.609 -8.695 23.156 1 97.94 118 GLU A CA 1
ATOM 891 C C . GLU A 1 118 ? 14.164 -7.25 22.969 1 97.94 118 GLU A C 1
ATOM 893 O O . GLU A 1 118 ? 13.109 -6.848 23.453 1 97.94 118 GLU A O 1
ATOM 898 N N . ARG A 1 119 ? 14.969 -6.43 22.281 1 98.62 119 ARG A N 1
ATOM 899 C CA . ARG A 1 119 ? 14.633 -5.035 22.016 1 98.62 119 ARG A CA 1
ATOM 900 C C . ARG A 1 119 ? 13.664 -4.91 20.859 1 98.62 119 ARG A C 1
ATOM 902 O O . ARG A 1 119 ? 14.078 -4.77 19.703 1 98.62 119 ARG A O 1
ATOM 909 N N . THR A 1 120 ? 12.391 -4.91 21.203 1 98.75 120 THR A N 1
ATOM 910 C CA . THR A 1 120 ? 11.383 -4.914 20.156 1 98.75 120 THR A CA 1
ATOM 911 C C . THR A 1 120 ? 10.398 -3.764 20.344 1 98.75 120 THR A C 1
ATOM 913 O O . THR A 1 120 ? 9.633 -3.438 19.438 1 98.75 120 THR A O 1
ATOM 916 N N . GLU A 1 121 ? 10.414 -3.086 21.484 1 98.88 121 GLU A N 1
ATOM 917 C CA . GLU A 1 121 ? 9.406 -2.078 21.812 1 98.88 121 GLU A CA 1
ATOM 918 C C . GLU A 1 121 ? 9.742 -0.737 21.156 1 98.88 121 GLU A C 1
ATOM 920 O O . GLU A 1 121 ? 10.891 -0.292 21.188 1 98.88 121 GLU A O 1
ATOM 925 N N . ILE A 1 122 ? 8.789 -0.13 20.578 1 98.94 122 ILE A N 1
ATOM 926 C CA . ILE A 1 122 ? 8.922 1.191 19.969 1 98.94 122 ILE A CA 1
ATOM 927 C C . ILE A 1 122 ? 8.094 2.203 20.766 1 98.94 122 ILE A C 1
ATOM 929 O O . ILE A 1 122 ? 6.891 2.023 20.938 1 98.94 122 ILE A O 1
ATOM 933 N N . ILE A 1 123 ? 8.711 3.225 21.281 1 98.94 123 ILE A N 1
ATOM 934 C CA . ILE A 1 123 ? 8.023 4.301 21.984 1 98.94 123 ILE A CA 1
ATOM 935 C C . ILE A 1 123 ? 7.406 5.262 20.969 1 98.94 123 ILE A C 1
ATOM 937 O O . ILE A 1 123 ? 8.109 5.801 20.109 1 98.94 123 ILE A O 1
ATOM 941 N N . CYS A 1 124 ? 6.109 5.43 21.047 1 98.94 124 CYS A N 1
ATOM 942 C CA . CYS A 1 124 ? 5.344 6.332 20.188 1 98.94 124 CYS A CA 1
ATOM 943 C C . CYS A 1 124 ? 4.688 7.434 21.016 1 98.94 124 CYS A C 1
ATOM 945 O O . CYS A 1 124 ? 4.68 7.379 22.234 1 98.94 124 CYS A O 1
ATOM 947 N N . ALA A 1 125 ? 4.242 8.43 20.328 1 98.81 125 ALA A N 1
ATOM 948 C CA . ALA A 1 125 ? 3.607 9.562 21 1 98.81 125 ALA A CA 1
ATOM 949 C C . ALA A 1 125 ? 2.088 9.422 20.984 1 98.81 125 ALA A C 1
ATOM 951 O O . ALA A 1 125 ? 1.504 8.992 20 1 98.81 125 ALA A O 1
ATOM 952 N N . THR A 1 126 ? 1.457 9.812 22.078 1 98.19 126 THR A N 1
ATOM 953 C CA . THR A 1 126 ? 0.006 9.953 22.047 1 98.19 126 THR A CA 1
ATOM 954 C C . THR A 1 126 ? -0.404 11.016 21.016 1 98.19 126 THR A C 1
ATOM 956 O O . THR A 1 126 ? 0.297 12.008 20.844 1 98.19 126 THR A O 1
ATOM 959 N N . GLY A 1 127 ? -1.536 10.75 20.328 1 97.12 127 GLY A N 1
ATOM 960 C CA . GLY A 1 127 ? -2.006 11.672 19.312 1 97.12 127 GLY A CA 1
ATOM 961 C C . GLY A 1 127 ? -1.406 11.406 17.938 1 97.12 127 GLY A C 1
ATOM 962 O O . GLY A 1 127 ? -1.757 12.062 16.953 1 97.12 127 GLY A O 1
ATOM 963 N N . ALA A 1 128 ? -0.591 10.383 17.859 1 98.31 128 ALA A N 1
ATOM 964 C CA . ALA A 1 128 ? 0.127 10.102 16.625 1 98.31 128 ALA A CA 1
ATOM 965 C C . ALA A 1 128 ? -0.771 9.383 15.617 1 98.31 128 ALA A C 1
ATOM 967 O O . ALA A 1 128 ? -1.807 8.828 15.992 1 98.31 128 ALA A O 1
ATOM 968 N N . PHE A 1 129 ? -0.469 9.43 14.398 1 98.44 129 PHE A N 1
ATOM 969 C CA . PHE A 1 129 ? -1.025 8.664 13.289 1 98.44 129 PHE A CA 1
ATOM 970 C C . PHE A 1 129 ? 0.084 8.109 12.398 1 98.44 129 PHE A C 1
ATOM 972 O O . PHE A 1 129 ? 0.888 8.875 11.859 1 98.44 129 PHE A O 1
ATOM 979 N N . HIS A 1 130 ? 0.08 6.781 12.203 1 98.88 130 HIS A N 1
ATOM 980 C CA . HIS A 1 130 ? 1.16 6.184 11.43 1 98.88 130 HIS A CA 1
ATOM 981 C C . HIS A 1 130 ? 0.614 5.262 10.344 1 98.88 130 HIS A C 1
ATOM 983 O O . HIS A 1 130 ? 1.376 4.539 9.695 1 98.88 130 HIS A O 1
ATOM 989 N N . GLY A 1 131 ? -0.67 5.234 10.133 1 98.38 131 GLY A N 1
ATOM 990 C CA . GLY A 1 131 ? -1.271 4.398 9.102 1 98.38 131 GLY A CA 1
ATOM 991 C C . GLY A 1 131 ? -2.447 3.586 9.609 1 98.38 131 GLY A C 1
ATOM 992 O O . GLY A 1 131 ? -2.943 3.82 10.711 1 98.38 131 GLY A O 1
ATOM 993 N N . ARG A 1 132 ? -2.932 2.611 8.766 1 98.5 132 ARG A N 1
ATOM 994 C CA . ARG A 1 132 ? -4.176 1.925 9.102 1 98.5 132 ARG A CA 1
ATOM 995 C C . ARG A 1 132 ? -3.982 0.412 9.109 1 98.5 132 ARG A C 1
ATOM 997 O O . ARG A 1 132 ? -4.953 -0.344 9.18 1 98.5 132 ARG A O 1
ATOM 1004 N N . THR A 1 133 ? -2.732 -0.136 8.977 1 98.75 133 THR A N 1
ATOM 1005 C CA . THR A 1 133 ? -2.502 -1.557 9.211 1 98.75 133 THR A CA 1
ATOM 1006 C C . THR A 1 133 ? -2.596 -1.877 10.703 1 98.75 133 THR A C 1
ATOM 1008 O O . THR A 1 133 ? -2.551 -0.974 11.539 1 98.75 133 THR A O 1
ATOM 1011 N N . LEU A 1 134 ? -2.668 -3.098 11.047 1 98.88 134 LEU A N 1
ATOM 1012 C CA . LEU A 1 134 ? -2.768 -3.488 12.453 1 98.88 134 LEU A CA 1
ATOM 1013 C C . LEU A 1 134 ? -1.547 -3.016 13.234 1 98.88 134 LEU A C 1
ATOM 1015 O O . LEU A 1 134 ? -1.671 -2.584 14.383 1 98.88 134 LEU A O 1
ATOM 1019 N N . ALA A 1 135 ? -0.368 -3.049 12.609 1 98.88 135 ALA A N 1
ATOM 1020 C CA . ALA A 1 135 ? 0.834 -2.58 13.297 1 98.88 135 ALA A CA 1
ATOM 1021 C C . ALA A 1 135 ? 0.836 -1.06 13.422 1 98.88 135 ALA A C 1
ATOM 1023 O O . ALA A 1 135 ? 1.179 -0.517 14.477 1 98.88 135 ALA A O 1
ATOM 1024 N N . THR A 1 136 ? 0.397 -0.395 12.383 1 98.88 136 THR A N 1
ATOM 1025 C CA . THR A 1 136 ? 0.507 1.06 12.375 1 98.88 136 THR A CA 1
ATOM 1026 C C . THR A 1 136 ? -0.578 1.689 13.242 1 98.88 136 THR A C 1
ATOM 1028 O O . THR A 1 136 ? -0.361 2.738 13.852 1 98.88 136 THR A O 1
ATOM 1031 N N . ILE A 1 137 ? -1.78 1.056 13.336 1 98.81 137 ILE A N 1
ATOM 1032 C CA . ILE A 1 137 ? -2.773 1.608 14.25 1 98.81 137 ILE A CA 1
ATOM 1033 C C . ILE A 1 137 ? -2.336 1.371 15.695 1 98.81 137 ILE A C 1
ATOM 1035 O O . ILE A 1 137 ? -2.617 2.188 16.578 1 98.81 137 ILE A O 1
ATOM 1039 N N . ALA A 1 138 ? -1.615 0.264 15.922 1 98.88 138 ALA A N 1
ATOM 1040 C CA . ALA A 1 138 ? -1.055 0.034 17.25 1 98.88 138 ALA A CA 1
ATOM 1041 C C . ALA A 1 138 ? -0.006 1.088 17.594 1 98.88 138 ALA A C 1
ATOM 1043 O O . ALA A 1 138 ? 0.052 1.569 18.734 1 98.88 138 ALA A O 1
ATOM 1044 N N . ALA A 1 139 ? 0.792 1.444 16.625 1 98.88 139 ALA A N 1
ATOM 1045 C CA . ALA A 1 139 ? 1.794 2.49 16.812 1 98.88 139 ALA A CA 1
ATOM 1046 C C . ALA A 1 139 ? 1.134 3.834 17.109 1 98.88 139 ALA A C 1
ATOM 1048 O O . ALA A 1 139 ? 1.611 4.598 17.953 1 98.88 139 ALA A O 1
ATOM 1049 N N . GLY A 1 140 ? 0.055 4.141 16.422 1 98.56 140 GLY A N 1
ATOM 1050 C CA . GLY A 1 140 ? -0.666 5.379 16.672 1 98.56 140 GLY A CA 1
ATOM 1051 C C . GLY A 1 140 ? -1.352 5.422 18.016 1 98.56 140 GLY A C 1
ATOM 1052 O O . GLY A 1 140 ? -1.466 6.484 18.625 1 98.56 140 GLY A O 1
ATOM 1053 N N . GLY A 1 141 ? -1.959 4.297 18.422 1 98.06 141 GLY A N 1
ATOM 1054 C CA . GLY A 1 141 ? -2.453 4.098 19.781 1 98.06 141 GLY A CA 1
ATOM 1055 C C . GLY A 1 141 ? -3.801 4.75 20.016 1 98.06 141 GLY A C 1
ATOM 1056 O O . GLY A 1 141 ? -4.277 4.797 21.156 1 98.06 141 GLY A O 1
ATOM 1057 N N . GLN A 1 142 ? -4.438 5.309 19 1 96.44 142 GLN A N 1
ATOM 1058 C CA . GLN A 1 142 ? -5.727 5.965 19.188 1 96.44 142 GLN A CA 1
ATOM 1059 C C . GLN A 1 142 ? -6.852 4.945 19.312 1 96.44 142 GLN A C 1
ATOM 1061 O O . GLN A 1 142 ? -7.047 4.113 18.422 1 96.44 142 GLN A O 1
ATOM 1066 N N . GLU A 1 143 ? -7.637 5.039 20.297 1 95.69 143 GLU A N 1
ATOM 1067 C CA . GLU A 1 143 ? -8.703 4.082 20.578 1 95.69 143 GLU A CA 1
ATOM 1068 C C . GLU A 1 143 ? -9.664 3.959 19.406 1 95.69 143 GLU A C 1
ATOM 1070 O O . GLU A 1 143 ? -10.133 2.861 19.094 1 95.69 143 GLU A O 1
ATOM 1075 N N . LYS A 1 144 ? -9.977 5.039 18.766 1 94.19 144 LYS A N 1
ATOM 1076 C CA . LYS A 1 144 ? -10.938 5.043 17.672 1 94.19 144 LYS A CA 1
ATOM 1077 C C . LYS A 1 144 ? -10.461 4.18 16.516 1 94.19 144 LYS A C 1
ATOM 1079 O O . LYS A 1 144 ? -11.266 3.67 15.734 1 94.19 144 LYS A O 1
ATOM 1084 N N . HIS A 1 145 ? -9.18 3.979 16.375 1 96.06 145 HIS A N 1
ATOM 1085 C CA . HIS A 1 145 ? -8.633 3.162 15.289 1 96.06 145 HIS A CA 1
ATOM 1086 C C . HIS A 1 145 ? -8.43 1.719 15.742 1 96.06 145 HIS A C 1
ATOM 1088 O O . HIS A 1 145 ? -8.406 0.805 14.914 1 96.06 145 HIS A O 1
ATOM 1094 N N . LEU A 1 146 ? -8.312 1.504 17.047 1 97.69 146 LEU A N 1
ATOM 1095 C CA . LEU A 1 146 ? -7.965 0.196 17.594 1 97.69 146 LEU A CA 1
ATOM 1096 C C . LEU A 1 146 ? -9.219 -0.619 17.891 1 97.69 146 LEU A C 1
ATOM 1098 O O . LEU A 1 146 ? -9.188 -1.851 17.859 1 97.69 146 LEU A O 1
ATOM 1102 N N . LYS A 1 147 ? -10.281 0.037 18.188 1 97.06 147 LYS A N 1
ATOM 1103 C CA . LYS A 1 147 ? -11.477 -0.596 18.719 1 97.06 147 LYS A CA 1
ATOM 1104 C C . LYS A 1 147 ? -12.047 -1.621 17.75 1 97.06 147 LYS A C 1
ATOM 1106 O O . LYS A 1 147 ? -12.328 -1.296 16.594 1 97.06 147 LYS A O 1
ATOM 1111 N N . GLY A 1 148 ? -12.172 -2.832 18.203 1 98.06 148 GLY A N 1
ATOM 1112 C CA . GLY A 1 148 ? -12.82 -3.881 17.438 1 98.06 148 GLY A CA 1
ATOM 1113 C C . GLY A 1 148 ? -11.859 -4.707 16.609 1 98.06 148 GLY A C 1
ATOM 1114 O O . GLY A 1 148 ? -12.266 -5.656 15.93 1 98.06 148 GLY A O 1
ATOM 1115 N N . PHE A 1 149 ? -10.555 -4.441 16.719 1 98.5 149 PHE A N 1
ATOM 1116 C CA . PHE A 1 149 ? -9.586 -5.129 15.875 1 98.5 149 PHE A CA 1
ATOM 1117 C C . PHE A 1 149 ? -8.609 -5.941 16.719 1 98.5 149 PHE A C 1
ATOM 1119 O O . PHE A 1 149 ? -7.574 -6.383 16.219 1 98.5 149 PHE A O 1
ATOM 1126 N N . ASP A 1 150 ? -8.93 -6.172 17.938 1 97.69 150 ASP A N 1
ATOM 1127 C CA . ASP A 1 150 ? -8.07 -6.949 18.828 1 97.69 150 ASP A CA 1
ATOM 1128 C C . ASP A 1 150 ? -7.762 -8.32 18.234 1 97.69 150 ASP A C 1
ATOM 1130 O O . ASP A 1 150 ? -8.523 -8.828 17.406 1 97.69 150 ASP A O 1
ATOM 1134 N N . PRO A 1 151 ?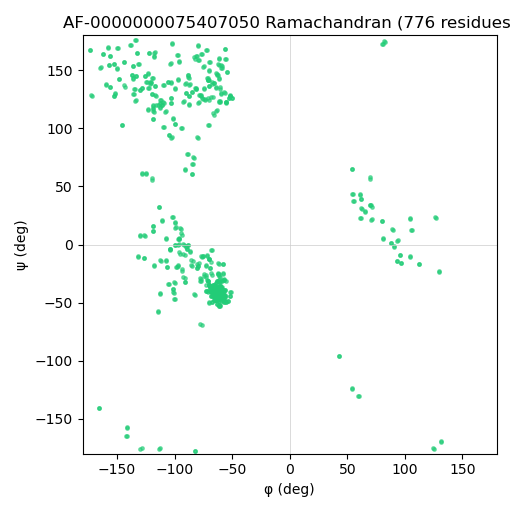 -6.668 -8.945 18.719 1 98.19 151 PRO A N 1
ATOM 1135 C CA . PRO A 1 151 ? -5.664 -8.391 19.625 1 98.19 151 PRO A CA 1
ATOM 1136 C C . PRO A 1 151 ? -4.801 -7.32 18.953 1 98.19 151 PRO A C 1
ATOM 1138 O O . PRO A 1 151 ? -4.57 -7.375 17.75 1 98.19 151 PRO A O 1
ATOM 1141 N N . GLN A 1 152 ? -4.352 -6.398 19.75 1 98.25 152 GLN A N 1
ATOM 1142 C CA . GLN A 1 152 ? -3.467 -5.355 19.234 1 98.25 152 GLN A CA 1
ATOM 1143 C C . GLN A 1 152 ? -2.084 -5.918 18.906 1 98.25 152 GLN A C 1
ATOM 1145 O O . GLN A 1 152 ? -1.605 -6.828 19.594 1 98.25 152 GLN A O 1
ATOM 1150 N N . MET A 1 153 ? -1.445 -5.426 17.828 1 98.69 153 MET A N 1
ATOM 1151 C CA . MET A 1 153 ? -0.033 -5.723 17.594 1 98.69 153 MET A CA 1
ATOM 1152 C C . MET A 1 153 ? 0.807 -5.32 18.812 1 98.69 153 MET A C 1
ATOM 1154 O O . MET A 1 153 ? 0.787 -4.16 19.219 1 98.69 153 MET A O 1
ATOM 1158 N N . PRO A 1 154 ? 1.558 -6.211 19.422 1 98.56 154 PRO A N 1
ATOM 1159 C CA . PRO A 1 154 ? 2.357 -5.863 20.594 1 98.56 154 PRO A CA 1
ATOM 1160 C C . PRO A 1 154 ? 3.623 -5.09 20.25 1 98.56 154 PRO A C 1
ATOM 1162 O O . PRO A 1 154 ? 4.035 -5.07 19.078 1 98.56 154 PRO A O 1
ATOM 1165 N N . GLY A 1 155 ? 4.211 -4.461 21.234 1 98.69 155 GLY A N 1
ATOM 1166 C CA . GLY A 1 155 ? 5.535 -3.891 21.062 1 98.69 155 GLY A CA 1
ATOM 1167 C C . GLY A 1 155 ? 5.516 -2.383 20.906 1 98.69 155 GLY A C 1
ATOM 1168 O O . GLY A 1 155 ? 6.465 -1.796 20.375 1 98.69 155 GLY A O 1
ATOM 1169 N N . PHE A 1 156 ? 4.461 -1.758 21.391 1 98.88 156 PHE A N 1
ATOM 1170 C CA . PHE A 1 156 ? 4.391 -0.303 21.328 1 98.88 156 PHE A CA 1
ATOM 1171 C C . PHE A 1 156 ? 4.07 0.287 22.688 1 98.88 156 PHE A C 1
ATOM 1173 O O . PHE A 1 156 ? 3.24 -0.255 23.422 1 98.88 156 PHE A O 1
ATOM 1180 N N . VAL A 1 157 ? 4.781 1.296 23.031 1 98.81 157 VAL A N 1
ATOM 1181 C CA . VAL A 1 157 ? 4.586 2.049 24.266 1 98.81 157 VAL A CA 1
ATOM 1182 C C . VAL A 1 157 ? 4.297 3.512 23.938 1 98.81 157 VAL A C 1
ATOM 1184 O O . VAL A 1 157 ? 4.949 4.105 23.078 1 98.81 157 VAL A O 1
ATOM 1187 N N . HIS A 1 158 ? 3.34 4.098 24.656 1 98.81 158 HIS A N 1
ATOM 1188 C CA . HIS A 1 158 ? 2.945 5.461 24.312 1 98.81 158 HIS A CA 1
ATOM 1189 C C . HIS A 1 158 ? 3.244 6.426 25.453 1 98.81 158 HIS A C 1
ATOM 1191 O O . HIS A 1 158 ? 3.006 6.102 26.625 1 98.81 158 HIS A O 1
ATOM 1197 N N . VAL A 1 159 ? 3.775 7.562 25.109 1 98.88 159 VAL A N 1
ATOM 1198 C CA . VAL A 1 159 ? 4.047 8.641 26.047 1 98.88 159 VAL A CA 1
ATOM 1199 C C . VAL A 1 159 ? 3.508 9.961 25.5 1 98.88 159 VAL A C 1
ATOM 1201 O O . VAL A 1 159 ? 3.34 10.109 24.281 1 98.88 159 VAL A O 1
ATOM 1204 N N . PRO A 1 160 ? 3.186 10.953 26.328 1 98.56 160 PRO A N 1
ATOM 1205 C CA . PRO A 1 160 ? 2.721 12.242 25.797 1 98.56 160 PRO A CA 1
ATOM 1206 C C . PRO A 1 160 ? 3.758 12.93 24.906 1 98.56 160 PRO A C 1
ATOM 1208 O O . PRO A 1 160 ? 4.941 12.969 25.25 1 98.56 160 PRO A O 1
ATOM 1211 N N . PHE A 1 161 ? 3.324 13.422 23.828 1 98.19 161 PHE A N 1
ATOM 1212 C CA . PHE A 1 161 ? 4.199 14.164 22.922 1 98.19 161 PHE A CA 1
ATOM 1213 C C . PHE A 1 161 ? 4.789 15.375 23.625 1 98.19 161 PHE A C 1
ATOM 1215 O O . PHE A 1 161 ? 4.07 16.125 24.297 1 98.19 161 PHE A O 1
ATOM 1222 N N . GLY A 1 162 ? 6.066 15.523 23.531 1 97.88 162 GLY A N 1
ATOM 1223 C CA . GLY A 1 162 ? 6.727 16.688 24.125 1 97.88 162 GLY A CA 1
ATOM 1224 C C . GLY A 1 162 ? 7.168 16.453 25.562 1 97.88 162 GLY A C 1
ATOM 1225 O O . GLY A 1 162 ? 7.777 17.328 26.172 1 97.88 162 GLY A O 1
ATOM 1226 N N . ASN A 1 163 ? 6.93 15.352 26.141 1 98.38 163 ASN A N 1
ATOM 1227 C CA . ASN A 1 163 ? 7.285 15.055 27.516 1 98.38 163 ASN A CA 1
ATOM 1228 C C . ASN A 1 163 ? 8.523 14.164 27.594 1 98.38 163 ASN A C 1
ATOM 1230 O O . ASN A 1 163 ? 8.406 12.938 27.688 1 98.38 163 ASN A O 1
ATOM 1234 N N . LEU A 1 164 ? 9.648 14.82 27.688 1 98.31 164 LEU A N 1
ATOM 1235 C CA . LEU A 1 164 ? 10.914 14.094 27.672 1 98.31 164 LEU A CA 1
ATOM 1236 C C . LEU A 1 164 ? 11.039 13.203 28.906 1 98.31 164 LEU A C 1
ATOM 1238 O O . LEU A 1 164 ? 11.609 12.109 28.828 1 98.31 164 LEU A O 1
ATOM 1242 N N . ASN A 1 165 ? 10.547 13.641 30.047 1 98.5 165 ASN A N 1
ATOM 1243 C CA . ASN A 1 165 ? 10.625 12.828 31.25 1 98.5 165 ASN A CA 1
ATOM 1244 C C . ASN A 1 165 ? 9.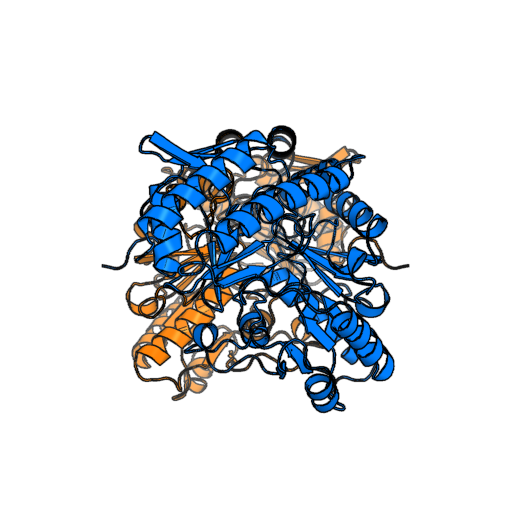844 11.523 31.109 1 98.5 165 ASN A C 1
ATOM 1246 O O . ASN A 1 165 ? 10.336 10.461 31.5 1 98.5 165 ASN A O 1
ATOM 1250 N N . ALA A 1 166 ? 8.672 11.656 30.562 1 98.75 166 ALA A N 1
ATOM 1251 C CA . ALA A 1 166 ? 7.863 10.461 30.344 1 98.75 166 ALA A CA 1
ATOM 1252 C C . ALA A 1 166 ? 8.539 9.516 29.359 1 98.75 166 ALA A C 1
ATOM 1254 O O . ALA A 1 166 ? 8.492 8.297 29.516 1 98.75 166 ALA A O 1
ATOM 1255 N N . LEU A 1 167 ? 9.156 10.078 28.344 1 98.75 167 LEU A N 1
ATOM 1256 C CA . LEU A 1 167 ? 9.859 9.273 27.359 1 98.75 167 LEU A CA 1
ATOM 1257 C C . LEU A 1 167 ? 11.016 8.516 28 1 98.75 167 LEU A C 1
ATOM 1259 O O . LEU A 1 167 ? 11.156 7.305 27.797 1 98.75 167 LEU A O 1
ATOM 1263 N N . ARG A 1 168 ? 11.852 9.188 28.719 1 98.56 168 ARG A N 1
ATOM 1264 C CA . ARG A 1 168 ? 13.008 8.555 29.344 1 98.56 168 ARG A CA 1
ATOM 1265 C C . ARG A 1 168 ? 12.578 7.477 30.328 1 98.56 168 ARG A C 1
ATOM 1267 O O . ARG A 1 168 ? 13.211 6.418 30.422 1 98.56 168 ARG A O 1
ATOM 1274 N N . ALA A 1 169 ? 11.469 7.738 31.031 1 98.75 169 ALA A N 1
ATOM 1275 C CA . ALA A 1 169 ? 10.953 6.785 32 1 98.75 169 ALA A CA 1
ATOM 1276 C C . ALA A 1 169 ? 10.445 5.52 31.328 1 98.75 169 ALA A C 1
ATOM 1278 O O . ALA A 1 169 ? 10.438 4.441 31.938 1 98.75 169 ALA A O 1
ATOM 1279 N N . ALA A 1 170 ? 10.055 5.664 30.094 1 98.81 170 ALA A N 1
ATOM 1280 C CA . ALA A 1 170 ? 9.469 4.547 29.359 1 98.81 170 ALA A CA 1
ATOM 1281 C C . ALA A 1 170 ? 10.555 3.664 28.75 1 98.81 170 ALA A C 1
ATOM 1283 O O . ALA A 1 170 ? 10.281 2.541 28.312 1 98.81 170 ALA A O 1
ATOM 1284 N N . ILE A 1 171 ? 11.812 4.109 28.688 1 98.81 171 ILE A N 1
ATOM 1285 C CA . ILE A 1 171 ? 12.906 3.348 28.094 1 98.81 171 ILE A CA 1
ATOM 1286 C C . ILE A 1 171 ? 13.297 2.201 29.031 1 98.81 171 ILE A C 1
ATOM 1288 O O . ILE A 1 171 ? 13.516 2.412 30.219 1 98.81 171 ILE A O 1
ATOM 1292 N N . THR A 1 172 ? 13.289 1.002 28.578 1 98.69 172 THR A N 1
ATOM 1293 C CA . THR A 1 172 ? 13.727 -0.202 29.266 1 98.69 172 THR A CA 1
ATOM 1294 C C . THR A 1 172 ? 14.711 -0.999 28.406 1 98.69 172 THR A C 1
ATOM 1296 O O . THR A 1 172 ? 15.117 -0.545 27.344 1 98.69 172 THR A O 1
ATOM 1299 N N . GLY A 1 173 ? 15.102 -2.178 28.906 1 98.31 173 GLY A N 1
ATOM 1300 C CA . GLY A 1 173 ? 15.961 -3.072 28.156 1 98.31 173 GLY A CA 1
ATOM 1301 C C . GLY A 1 173 ? 15.281 -3.66 26.938 1 98.31 173 GLY A C 1
ATOM 1302 O O . GLY A 1 173 ? 15.938 -4.246 26.062 1 98.31 173 GLY A O 1
ATOM 1303 N N . LYS A 1 174 ? 14 -3.387 26.734 1 98.75 174 LYS A N 1
ATOM 1304 C CA . LYS A 1 174 ? 13.234 -3.939 25.625 1 98.75 174 LYS A CA 1
ATOM 1305 C C . LYS A 1 174 ? 13.016 -2.896 24.531 1 98.75 174 LYS A C 1
ATOM 1307 O O . LYS A 1 174 ? 12.523 -3.217 23.453 1 98.75 174 LYS A O 1
ATOM 1312 N N . THR A 1 175 ? 13.453 -1.655 24.75 1 98.94 175 THR A N 1
ATOM 1313 C CA . THR A 1 175 ? 13.156 -0.561 23.828 1 98.94 175 THR A CA 1
ATOM 1314 C C . THR A 1 175 ? 14.078 -0.618 22.625 1 98.94 175 THR A C 1
ATOM 1316 O O . THR A 1 175 ? 15.297 -0.706 22.766 1 98.94 175 THR A O 1
ATOM 1319 N N . ALA A 1 176 ? 13.445 -0.576 21.438 1 98.94 176 ALA A N 1
ATOM 1320 C CA . ALA A 1 176 ? 14.188 -0.655 20.188 1 98.94 176 ALA A CA 1
ATOM 1321 C C . ALA A 1 176 ? 14.344 0.725 19.562 1 98.94 176 ALA A C 1
ATOM 1323 O O . ALA A 1 176 ? 15.391 1.034 18.984 1 98.94 176 ALA A O 1
ATOM 1324 N N . ALA A 1 177 ? 13.305 1.553 19.656 1 98.94 177 ALA A N 1
ATOM 1325 C CA . ALA A 1 177 ? 13.297 2.781 18.875 1 98.94 177 ALA A CA 1
ATOM 1326 C C . ALA A 1 177 ? 12.289 3.785 19.422 1 98.94 177 ALA A C 1
ATOM 1328 O O . ALA A 1 177 ? 11.492 3.447 20.297 1 98.94 177 ALA A O 1
ATOM 1329 N N . ILE A 1 178 ? 12.414 4.996 19.031 1 98.94 178 ILE A N 1
ATOM 1330 C CA . ILE A 1 178 ? 11.461 6.082 19.203 1 98.94 178 ILE A CA 1
ATOM 1331 C C . ILE A 1 178 ? 10.883 6.488 17.859 1 98.94 178 ILE A C 1
ATOM 1333 O O . ILE A 1 178 ? 11.625 6.742 16.906 1 98.94 178 ILE A O 1
ATOM 1337 N N . LEU A 1 179 ? 9.578 6.469 17.734 1 98.94 179 LEU A N 1
ATOM 1338 C CA . LEU A 1 179 ? 8.875 6.836 16.5 1 98.94 179 LEU A CA 1
ATOM 1339 C C . LEU A 1 179 ? 7.953 8.031 16.75 1 98.94 179 LEU A C 1
ATOM 1341 O O . LEU A 1 179 ? 6.992 7.934 17.516 1 98.94 179 LEU A O 1
ATOM 1345 N N . VAL A 1 180 ? 8.219 9.18 16.062 1 98.69 180 VAL A N 1
ATOM 1346 C CA . VAL A 1 180 ? 7.371 10.359 16.234 1 98.69 180 VAL A CA 1
ATOM 1347 C C . VAL A 1 180 ? 7.246 11.094 14.898 1 98.69 180 VAL A C 1
ATOM 1349 O O . VAL A 1 180 ? 8.055 10.891 13.992 1 98.69 180 VAL A O 1
ATOM 1352 N N . GLU A 1 181 ? 6.223 11.844 14.758 1 98.69 181 GLU A N 1
ATOM 1353 C CA . GLU A 1 181 ? 6.102 12.875 13.734 1 98.69 181 GLU A CA 1
ATOM 1354 C C . GLU A 1 181 ? 6.738 14.188 14.188 1 98.69 181 GLU A C 1
ATOM 1356 O O . GLU A 1 181 ? 6.43 14.688 15.273 1 98.69 181 GLU A O 1
ATOM 1361 N N . PRO A 1 182 ? 7.57 14.766 13.336 1 98.44 182 PRO A N 1
ATOM 1362 C CA . PRO A 1 182 ? 8.109 16.078 13.742 1 98.44 182 PRO A CA 1
ATOM 1363 C C . PRO A 1 182 ? 7.012 17.109 13.992 1 98.44 182 PRO A C 1
ATOM 1365 O O . PRO A 1 182 ? 7.168 17.984 14.852 1 98.44 182 PRO A O 1
ATOM 1368 N N . VAL A 1 183 ? 6 17.094 13.203 1 98.38 183 VAL A N 1
ATOM 1369 C CA . VAL A 1 183 ? 4.734 17.781 13.422 1 98.38 183 VAL A CA 1
ATOM 1370 C C . VAL A 1 183 ? 3.584 16.781 13.383 1 98.38 183 VAL A C 1
ATOM 1372 O O . VAL A 1 183 ? 3.387 16.078 12.383 1 98.38 183 VAL A O 1
ATOM 1375 N N . GLN A 1 184 ? 2.902 16.641 14.516 1 98.44 184 GLN A N 1
ATOM 1376 C CA . GLN A 1 184 ? 1.757 15.742 14.484 1 98.44 184 GLN A CA 1
ATOM 1377 C C . GLN A 1 184 ? 0.654 16.281 13.578 1 98.44 184 GLN A C 1
ATOM 1379 O O . GLN A 1 184 ? 0.044 17.312 13.883 1 98.44 184 GLN A O 1
ATOM 1384 N N . GLY A 1 185 ? 0.389 15.664 12.477 1 97.88 185 GLY A N 1
ATOM 1385 C CA . GLY A 1 185 ? -0.602 16.125 11.516 1 97.88 185 GLY A CA 1
ATOM 1386 C C . GLY A 1 185 ? -2.027 15.844 11.945 1 97.88 185 GLY A C 1
ATOM 1387 O O . GLY A 1 185 ? -2.725 16.734 12.43 1 97.88 185 GLY A O 1
ATOM 1388 N N . GLU A 1 186 ? -2.391 14.547 11.953 1 96.69 186 GLU A N 1
ATOM 1389 C CA . GLU A 1 186 ? -3.732 14.109 12.336 1 96.69 186 GLU A CA 1
ATOM 1390 C C . GLU A 1 186 ? -4.043 14.484 13.781 1 96.69 186 GLU A C 1
ATOM 1392 O O . GLU A 1 186 ? -5.203 14.703 14.133 1 96.69 186 GLU A O 1
ATOM 1397 N N . GLY A 1 187 ? -2.994 14.625 14.555 1 97.06 187 GLY A N 1
ATOM 1398 C CA . GLY A 1 187 ? -3.162 14.922 15.969 1 97.06 187 GLY A CA 1
ATOM 1399 C C . GLY A 1 187 ? -3.551 16.359 16.234 1 97.06 187 GLY A C 1
ATOM 1400 O O . GLY A 1 187 ? -3.93 16.719 17.359 1 97.06 187 GLY A O 1
ATOM 1401 N N . GLY A 1 188 ? -3.498 17.219 15.18 1 98 188 GLY A N 1
ATOM 1402 C CA . GLY A 1 188 ? -3.949 18.578 15.383 1 98 188 GLY A CA 1
ATOM 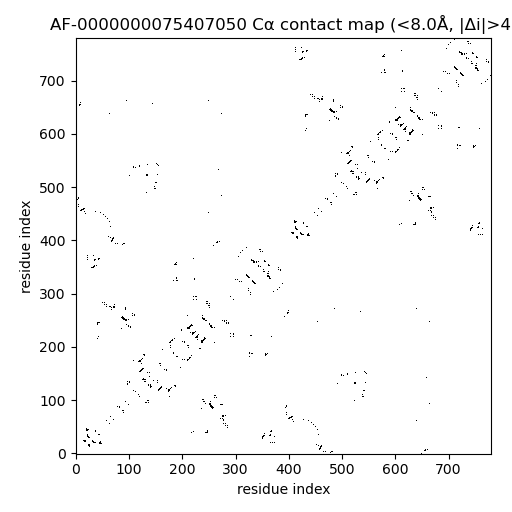1403 C C . GLY A 1 188 ? -2.918 19.625 14.977 1 98 188 GLY A C 1
ATOM 1404 O O . GLY A 1 188 ? -2.9 20.734 15.516 1 98 188 GLY A O 1
ATOM 1405 N N . ILE A 1 189 ? -2.047 19.203 14.102 1 98.44 189 ILE A N 1
ATOM 1406 C CA . ILE A 1 189 ? -0.993 20.094 13.625 1 98.44 189 ILE A CA 1
ATOM 1407 C C . ILE A 1 189 ? -0.222 20.656 14.812 1 98.44 189 ILE A C 1
ATOM 1409 O O . ILE A 1 189 ? -0.223 21.875 15.039 1 98.44 189 ILE A O 1
ATOM 1413 N N . VAL A 1 190 ? 0.448 19.781 15.508 1 98.06 190 VAL A N 1
ATOM 1414 C CA . VAL A 1 190 ? 1.226 20.156 16.688 1 98.06 190 VAL A CA 1
ATOM 1415 C C . VAL A 1 190 ? 2.717 20.031 16.375 1 98.06 190 VAL A C 1
ATOM 1417 O O . VAL A 1 190 ? 3.275 18.938 16.438 1 98.06 190 VAL A O 1
ATOM 1420 N N . PRO A 1 191 ? 3.377 21.156 16.109 1 97.5 191 PRO A N 1
ATOM 1421 C CA . PRO A 1 191 ? 4.824 21.078 15.891 1 97.5 191 PRO A CA 1
ATOM 1422 C C . PRO A 1 191 ? 5.582 20.625 17.125 1 97.5 191 PRO A C 1
ATOM 1424 O O . PRO A 1 191 ? 5.27 21.062 18.25 1 97.5 191 PRO A O 1
ATOM 1427 N N . GLY A 1 192 ? 6.48 19.766 16.969 1 96.62 192 GLY A N 1
ATOM 1428 C CA . GLY A 1 192 ? 7.379 19.422 18.047 1 96.62 192 GLY A CA 1
ATOM 1429 C C . GLY A 1 192 ? 8.32 20.547 18.422 1 96.62 192 GLY A C 1
ATOM 1430 O O . GLY A 1 192 ? 8.836 21.25 17.547 1 96.62 192 GLY A O 1
ATOM 1431 N N . ASP A 1 193 ? 8.492 20.703 19.734 1 95.94 193 ASP A N 1
ATOM 1432 C CA . ASP A 1 193 ? 9.539 21.609 20.188 1 95.94 193 ASP A CA 1
ATOM 1433 C C . ASP A 1 193 ? 10.914 21.156 19.703 1 95.94 193 ASP A C 1
ATOM 1435 O O . ASP A 1 193 ? 11.289 20 19.906 1 95.94 193 ASP A O 1
ATOM 1439 N N . PRO A 1 194 ? 11.625 22.047 18.984 1 95.44 194 PRO A N 1
ATOM 1440 C CA . PRO A 1 194 ? 12.938 21.641 18.484 1 95.44 194 PRO A CA 1
ATOM 1441 C C . PRO A 1 194 ? 13.836 21.078 19.594 1 95.44 194 PRO A C 1
ATOM 1443 O O . PRO A 1 194 ? 14.562 20.109 19.359 1 95.44 194 PRO A O 1
ATOM 1446 N N . ASP A 1 195 ? 13.797 21.703 20.75 1 96.56 195 ASP A N 1
ATOM 1447 C CA . ASP A 1 195 ? 14.594 21.188 21.859 1 96.56 195 ASP A CA 1
ATOM 1448 C C . ASP A 1 195 ? 14.164 19.781 22.25 1 96.56 195 ASP A C 1
ATOM 1450 O O . ASP A 1 195 ? 15.008 18.922 22.516 1 96.56 195 ASP A O 1
ATOM 1454 N N . TYR A 1 196 ? 12.859 19.531 22.328 1 97.62 196 TYR A N 1
ATOM 1455 C CA . TYR A 1 196 ? 12.344 18.203 22.609 1 97.62 196 TYR A CA 1
ATOM 1456 C C . TYR A 1 196 ? 12.836 17.188 21.578 1 97.62 196 TYR A C 1
ATOM 1458 O O . TYR A 1 196 ? 13.32 16.125 21.922 1 97.62 196 TYR A O 1
ATOM 1466 N N . LEU A 1 197 ? 12.773 17.531 20.234 1 98.19 197 LEU A N 1
ATOM 1467 C CA . LEU A 1 197 ? 13.172 16.625 19.156 1 98.19 197 LEU A CA 1
ATOM 1468 C C . LEU A 1 197 ? 14.672 16.344 19.219 1 98.19 197 LEU A C 1
ATOM 1470 O O . LEU A 1 197 ? 15.109 15.219 18.969 1 98.19 197 LEU A O 1
ATOM 1474 N N . GLN A 1 198 ? 15.461 17.375 19.5 1 97.75 198 GLN A N 1
ATOM 1475 C CA . GLN A 1 198 ? 16.906 17.203 19.656 1 97.75 198 GLN A CA 1
ATOM 1476 C C . GLN A 1 198 ? 17.234 16.281 20.828 1 97.75 198 GLN A C 1
ATOM 1478 O O . GLN A 1 198 ? 18.156 15.469 20.75 1 97.75 198 GLN A O 1
ATOM 1483 N N . ARG A 1 199 ? 16.453 16.422 21.875 1 98.06 199 ARG A N 1
ATOM 1484 C CA . ARG A 1 199 ? 16.688 15.602 23.047 1 98.06 199 ARG A CA 1
ATOM 1485 C C . ARG A 1 199 ? 16.234 14.156 22.812 1 98.06 199 ARG A C 1
ATOM 1487 O O . ARG A 1 199 ? 16.734 13.234 23.469 1 98.06 199 ARG A O 1
ATOM 1494 N N . LEU A 1 200 ? 15.258 13.938 21.938 1 98.62 200 LEU A N 1
ATOM 1495 C CA . LEU A 1 200 ? 14.945 12.57 21.531 1 98.62 200 LEU A CA 1
ATOM 1496 C C . LEU A 1 200 ? 16.172 11.898 20.922 1 98.62 200 LEU A C 1
ATOM 1498 O O . LEU A 1 200 ? 16.438 10.727 21.188 1 98.62 200 LEU A O 1
ATOM 1502 N N . ARG A 1 201 ? 16.875 12.625 20.016 1 98.38 201 ARG A N 1
ATOM 1503 C CA . ARG A 1 201 ? 18.094 12.117 19.406 1 98.38 201 ARG A CA 1
ATOM 1504 C C . ARG A 1 201 ? 19.141 11.766 20.453 1 98.38 201 ARG A C 1
ATOM 1506 O O . ARG A 1 201 ? 19.781 10.711 20.391 1 98.38 201 ARG A O 1
ATOM 1513 N N . ALA A 1 202 ? 19.297 12.695 21.406 1 98.44 202 ALA A N 1
ATOM 1514 C CA . ALA A 1 202 ? 20.266 12.477 22.484 1 98.44 202 ALA A CA 1
ATOM 1515 C C . ALA A 1 202 ? 19.906 11.227 23.281 1 98.44 202 ALA A C 1
ATOM 1517 O O . ALA A 1 202 ? 20.781 10.43 23.641 1 98.44 202 ALA A O 1
ATOM 1518 N N . ALA A 1 203 ? 18.625 11.094 23.641 1 98.69 203 ALA A N 1
ATOM 1519 C CA . ALA A 1 203 ? 18.156 9.922 24.375 1 98.69 203 ALA A CA 1
ATOM 1520 C C . ALA A 1 203 ? 18.391 8.641 23.594 1 98.69 203 ALA A C 1
ATOM 1522 O O . ALA A 1 203 ? 18.844 7.637 24.141 1 98.69 203 ALA A O 1
ATOM 1523 N N . ALA A 1 204 ? 18.078 8.672 22.297 1 98.75 204 ALA A N 1
ATOM 1524 C CA . ALA A 1 204 ? 18.297 7.504 21.453 1 98.75 204 ALA A CA 1
ATOM 1525 C C . ALA A 1 204 ? 19.766 7.102 21.438 1 98.75 204 ALA A C 1
ATOM 1527 O O . ALA A 1 204 ? 20.094 5.914 21.516 1 98.75 204 ALA A O 1
ATOM 1528 N N . ASP A 1 205 ? 20.688 8.062 21.328 1 98.38 205 ASP A N 1
ATOM 1529 C CA . ASP A 1 205 ? 22.125 7.797 21.344 1 98.38 205 ASP A CA 1
ATOM 1530 C C . ASP A 1 205 ? 22.562 7.23 22.688 1 98.38 205 ASP A C 1
ATOM 1532 O O . ASP A 1 205 ? 23.344 6.277 22.734 1 98.38 205 ASP A O 1
ATOM 1536 N N . GLU A 1 206 ? 22.047 7.855 23.703 1 98.62 206 GLU A N 1
ATOM 1537 C CA . GLU A 1 206 ? 22.422 7.461 25.047 1 98.62 206 GLU A CA 1
ATOM 1538 C C . GLU A 1 206 ? 22.047 6.012 25.328 1 98.62 206 GLU A C 1
ATOM 1540 O O . GLU A 1 206 ? 22.812 5.273 25.953 1 98.62 206 GLU A O 1
ATOM 1545 N N . PHE A 1 207 ? 20.922 5.555 24.859 1 98.56 207 PHE A N 1
ATOM 1546 C CA . PHE A 1 207 ? 20.391 4.25 25.25 1 98.56 207 PHE A CA 1
ATOM 1547 C C . PHE A 1 207 ? 20.531 3.25 24.109 1 98.56 207 PHE A C 1
ATOM 1549 O O . PHE A 1 207 ? 20.078 2.109 24.219 1 98.56 207 PHE A O 1
ATOM 1556 N N . GLY A 1 208 ? 21.172 3.633 23 1 98.44 208 GLY A N 1
ATOM 1557 C CA . GLY A 1 208 ? 21.391 2.744 21.859 1 98.44 208 GLY A CA 1
ATOM 1558 C C . GLY A 1 208 ? 20.109 2.422 21.109 1 98.44 208 GLY A C 1
ATOM 1559 O O . GLY A 1 208 ? 19.891 1.278 20.703 1 98.44 208 GLY A O 1
ATOM 1560 N N . LEU A 1 209 ? 19.141 3.35 21.016 1 98.81 209 LEU A N 1
ATOM 1561 C CA . LEU A 1 209 ? 17.891 3.207 20.297 1 98.81 209 LEU A CA 1
ATOM 1562 C C . LEU A 1 209 ? 17.984 3.816 18.906 1 98.81 209 LEU A C 1
ATOM 1564 O O . LEU A 1 209 ? 18.891 4.605 18.625 1 98.81 209 LEU A O 1
ATOM 1568 N N . LEU A 1 210 ? 17.141 3.391 18.016 1 98.94 210 LEU A N 1
ATOM 1569 C CA . LEU A 1 210 ? 17 4.078 16.734 1 98.94 210 LEU A CA 1
ATOM 1570 C C . LEU A 1 210 ? 15.953 5.188 16.844 1 98.94 210 LEU A C 1
ATOM 1572 O O . LEU A 1 210 ? 14.977 5.062 17.578 1 98.94 210 LEU A O 1
ATOM 1576 N N . LEU A 1 211 ? 16.188 6.277 16.156 1 98.94 211 LEU A N 1
ATOM 1577 C CA . LEU A 1 211 ? 15.219 7.367 16.047 1 98.94 211 LEU A CA 1
ATOM 1578 C C . LEU A 1 211 ? 14.531 7.344 14.688 1 98.94 211 LEU A C 1
ATOM 1580 O O . LEU A 1 211 ? 15.203 7.379 13.648 1 98.94 211 LEU A O 1
ATOM 1584 N N . ILE A 1 212 ? 13.219 7.242 14.703 1 99 212 ILE A N 1
ATOM 1585 C CA . ILE A 1 212 ? 12.406 7.223 13.492 1 99 212 ILE A CA 1
ATOM 1586 C C . ILE A 1 212 ? 11.555 8.484 13.422 1 99 212 ILE A C 1
ATOM 1588 O O . ILE A 1 212 ? 10.727 8.734 14.305 1 99 212 ILE A O 1
ATOM 1592 N N . PHE A 1 213 ? 11.742 9.305 12.422 1 98.94 213 PHE A N 1
ATOM 1593 C CA . PHE A 1 213 ? 10.859 10.43 12.141 1 98.94 213 PHE A CA 1
ATOM 1594 C C . PHE A 1 213 ? 9.906 10.102 11.008 1 98.94 213 PHE A C 1
ATOM 1596 O O . PHE A 1 213 ? 10.32 9.969 9.852 1 98.94 213 PHE A O 1
ATOM 1603 N N . ASP A 1 214 ? 8.641 9.93 11.359 1 98.94 214 ASP A N 1
ATOM 1604 C CA . ASP A 1 214 ? 7.594 9.766 10.352 1 98.94 214 ASP A CA 1
ATOM 1605 C C . ASP A 1 214 ? 7.332 11.086 9.617 1 98.94 214 ASP A C 1
ATOM 1607 O O . ASP A 1 214 ? 6.668 11.977 10.148 1 98.94 214 ASP A O 1
ATOM 1611 N N . GLU A 1 215 ? 7.832 11.203 8.422 1 98.88 215 GLU A N 1
ATOM 1612 C CA . GLU A 1 215 ? 7.668 12.438 7.656 1 98.88 215 GLU A CA 1
ATOM 1613 C C . GLU A 1 215 ? 6.785 12.211 6.434 1 98.88 215 GLU A C 1
ATOM 1615 O O . GLU A 1 215 ? 6.98 12.844 5.395 1 98.88 215 GLU A O 1
ATOM 1620 N N . VAL A 1 216 ? 5.844 11.289 6.594 1 98.94 216 VAL A N 1
ATOM 1621 C CA . VAL A 1 216 ? 4.867 11 5.547 1 98.94 216 VAL A CA 1
ATOM 1622 C C . VAL A 1 216 ? 4.105 12.273 5.191 1 98.94 216 VAL A C 1
ATOM 1624 O O . VAL A 1 216 ? 3.906 12.578 4.012 1 98.94 216 VAL A O 1
ATOM 1627 N N . GLN A 1 217 ? 3.703 13.031 6.184 1 98.69 217 GLN A N 1
ATOM 1628 C CA . GLN A 1 217 ? 2.934 14.242 5.91 1 98.69 217 GLN A CA 1
ATOM 1629 C C . GLN A 1 217 ? 3.818 15.484 5.965 1 98.69 217 GLN A C 1
ATOM 1631 O O . GLN A 1 217 ? 3.627 16.422 5.191 1 98.69 217 GLN A O 1
ATOM 1636 N N . THR A 1 218 ? 4.844 15.508 6.816 1 98.56 218 THR A N 1
ATOM 1637 C CA . THR A 1 218 ? 5.656 16.703 7.066 1 98.56 218 THR A CA 1
ATOM 1638 C C . THR A 1 218 ? 6.688 16.891 5.961 1 98.56 218 THR A C 1
ATOM 1640 O O . THR A 1 218 ? 7.234 17.984 5.797 1 98.56 218 THR A O 1
ATOM 1643 N N . GLY A 1 219 ? 6.996 15.805 5.223 1 98.5 219 GLY A N 1
ATOM 1644 C CA . GLY A 1 219 ? 8.094 15.844 4.273 1 98.5 219 GLY A CA 1
ATOM 1645 C C . GLY A 1 219 ? 7.715 16.469 2.939 1 98.5 219 GLY A C 1
ATOM 1646 O O . GLY A 1 219 ? 6.645 17.062 2.811 1 98.5 219 GLY A O 1
ATOM 1647 N N . MET A 1 220 ? 8.672 16.453 2.08 1 98.62 220 MET A N 1
ATOM 1648 C CA . MET A 1 220 ? 8.516 16.891 0.695 1 98.62 220 MET A CA 1
ATOM 1649 C C . MET A 1 220 ? 8.125 18.359 0.626 1 98.62 220 MET A C 1
ATOM 1651 O O . MET A 1 220 ? 7.191 18.734 -0.093 1 98.62 220 MET A O 1
ATOM 1655 N N . GLY A 1 221 ? 8.664 19.172 1.434 1 98.25 221 GLY A N 1
ATOM 1656 C CA . GLY A 1 221 ? 8.555 20.625 1.333 1 98.25 221 GLY A CA 1
ATOM 1657 C C . GLY A 1 221 ? 7.445 21.203 2.191 1 98.25 221 GLY A C 1
ATOM 1658 O O . GLY A 1 221 ? 7.363 22.422 2.371 1 98.25 221 GLY A O 1
ATOM 1659 N N . ARG A 1 222 ? 6.617 20.375 2.76 1 98.44 222 ARG A N 1
ATOM 1660 C CA . ARG A 1 222 ? 5.371 20.766 3.412 1 98.44 222 ARG A CA 1
ATOM 1661 C C . ARG A 1 222 ? 5.645 21.719 4.566 1 98.44 222 ARG A C 1
ATOM 1663 O O . ARG A 1 222 ? 4.906 22.688 4.762 1 98.44 222 ARG A O 1
ATOM 1670 N N . THR A 1 223 ? 6.777 21.531 5.297 1 97.75 223 THR A N 1
ATOM 1671 C CA . THR A 1 223 ? 7.051 22.297 6.512 1 97.75 223 THR A CA 1
ATOM 1672 C C . THR A 1 223 ? 8.016 23.438 6.223 1 97.75 223 THR A C 1
ATOM 1674 O O . THR A 1 223 ? 8.352 24.219 7.121 1 97.75 223 THR A O 1
ATOM 1677 N N . GLY A 1 224 ? 8.453 23.562 4.98 1 96.38 224 GLY A N 1
ATOM 1678 C CA . GLY A 1 224 ? 9.344 24.656 4.633 1 96.38 224 GLY A CA 1
ATOM 1679 C C . GLY A 1 224 ? 10.742 24.203 4.273 1 96.38 224 GLY A C 1
ATOM 1680 O O . GLY A 1 224 ? 11.539 24.984 3.738 1 96.38 224 GLY A O 1
ATOM 1681 N N . ALA A 1 225 ? 11.078 23.047 4.617 1 96.81 225 ALA A N 1
ATOM 1682 C CA . ALA A 1 225 ? 12.273 22.328 4.164 1 96.81 225 ALA A CA 1
ATOM 1683 C C . ALA A 1 225 ? 11.891 21.062 3.404 1 96.81 225 ALA A C 1
ATOM 1685 O O . ALA A 1 225 ? 10.742 20.625 3.449 1 96.81 225 ALA A O 1
ATOM 1686 N N . LEU A 1 226 ? 12.836 20.516 2.625 1 98 226 LEU A N 1
ATOM 1687 C CA . LEU A 1 226 ? 12.5 19.281 1.929 1 98 226 LEU A CA 1
ATOM 1688 C C . LEU A 1 226 ? 11.961 18.25 2.9 1 98 226 LEU A C 1
ATOM 1690 O O . LEU A 1 226 ? 10.977 17.562 2.604 1 98 226 LEU A O 1
ATOM 1694 N N . PHE A 1 227 ? 12.656 18.156 4.035 1 98.38 227 PHE A N 1
ATOM 1695 C CA . PHE A 1 227 ? 12.18 17.344 5.156 1 98.38 227 PHE A CA 1
ATOM 1696 C C . PHE A 1 227 ? 12.289 18.125 6.465 1 98.38 227 PHE A C 1
ATOM 1698 O O . PHE A 1 227 ? 13.25 18.875 6.668 1 98.38 227 PHE A O 1
ATOM 1705 N N . ALA A 1 228 ? 11.328 17.891 7.359 1 97.81 228 ALA A N 1
ATOM 1706 C CA . ALA A 1 228 ? 11.219 18.672 8.594 1 97.81 228 ALA A CA 1
ATOM 1707 C C . ALA A 1 228 ? 12.469 18.516 9.453 1 97.81 228 ALA A C 1
ATOM 1709 O O . ALA A 1 228 ? 12.906 19.469 10.094 1 97.81 228 ALA A O 1
ATOM 1710 N N . HIS A 1 229 ? 13.039 17.328 9.469 1 96.94 229 HIS A N 1
ATOM 1711 C CA . HIS A 1 229 ? 14.188 17.078 10.32 1 96.94 229 HIS A CA 1
ATOM 1712 C C . HIS A 1 229 ? 15.336 18.031 10.008 1 96.94 229 HIS A C 1
ATOM 1714 O O . HIS A 1 229 ? 16.125 18.375 10.891 1 96.94 229 HIS A O 1
ATOM 1720 N N . GLN A 1 230 ? 15.406 18.578 8.781 1 96.88 230 GLN A N 1
ATOM 1721 C CA . GLN A 1 230 ? 16.516 19.406 8.328 1 96.88 230 GLN A CA 1
ATOM 1722 C C . GLN A 1 230 ? 16.469 20.781 9 1 96.88 230 GLN A C 1
ATOM 1724 O O . GLN A 1 230 ? 17.516 21.375 9.297 1 96.88 230 GLN A O 1
ATOM 1729 N N . GLN A 1 231 ? 15.312 21.281 9.242 1 94.56 231 GLN A N 1
ATOM 1730 C CA . GLN A 1 231 ? 15.203 22.609 9.859 1 94.56 231 GLN A CA 1
ATOM 1731 C C . GLN A 1 231 ? 15.141 22.5 11.375 1 94.56 231 GLN A C 1
ATOM 1733 O O . GLN A 1 231 ? 15.289 23.516 12.078 1 94.56 231 GLN A O 1
ATOM 1738 N N . MET A 1 232 ? 15.008 21.266 11.852 1 93.19 232 MET A N 1
ATOM 1739 C CA . MET A 1 232 ? 14.922 21.047 13.297 1 93.19 232 MET A CA 1
ATOM 1740 C C . MET A 1 232 ? 16.281 20.703 13.875 1 93.19 232 MET A C 1
ATOM 1742 O O . MET A 1 232 ? 16.438 20.625 15.094 1 93.19 232 MET A O 1
ATOM 1746 N N . GLY A 1 233 ? 17.25 20.5 13.016 1 91.88 233 GLY A N 1
ATOM 1747 C CA . GLY A 1 233 ? 18.609 20.219 13.445 1 91.88 233 GLY A CA 1
ATOM 1748 C C . GLY A 1 233 ? 18.766 18.844 14.055 1 91.88 233 GLY A C 1
ATOM 1749 O O . GLY A 1 233 ? 19.562 18.656 14.977 1 91.88 233 GLY A O 1
ATOM 1750 N N . VAL A 1 234 ? 17.922 17.984 13.773 1 96.25 234 VAL A N 1
ATOM 1751 C CA . VAL A 1 234 ? 17.938 16.609 14.273 1 96.25 234 VAL A CA 1
ATOM 1752 C C . VAL A 1 234 ? 17.969 15.625 13.109 1 96.25 234 VAL A C 1
ATOM 1754 O O . VAL A 1 234 ? 17.266 15.82 12.109 1 96.25 234 VAL A O 1
ATOM 1757 N N . THR A 1 235 ? 18.781 14.641 13.156 1 97.38 235 THR A N 1
ATOM 1758 C CA . THR A 1 235 ? 18.875 13.625 12.117 1 97.38 235 THR A CA 1
ATOM 1759 C C . THR A 1 235 ? 18.359 12.281 12.617 1 97.38 235 THR A C 1
ATOM 1761 O O . THR A 1 235 ? 18.875 11.742 13.602 1 97.38 235 THR A O 1
ATOM 1764 N N . PRO A 1 236 ? 17.328 11.719 11.992 1 98.88 236 PRO A N 1
ATOM 1765 C CA . PRO A 1 236 ? 16.859 10.383 12.375 1 98.88 236 PRO A CA 1
ATOM 1766 C C . PRO A 1 236 ? 17.719 9.266 11.773 1 98.88 236 PRO A C 1
ATOM 1768 O O . PRO A 1 236 ? 18.625 9.531 10.984 1 98.88 236 PRO A O 1
ATOM 1771 N N . ASP A 1 237 ? 17.469 7.977 12.219 1 98.94 237 ASP A N 1
ATOM 1772 C CA . ASP A 1 237 ? 18.094 6.801 11.617 1 98.94 237 ASP A CA 1
ATOM 1773 C C . ASP A 1 237 ? 17.234 6.242 10.492 1 98.94 237 ASP A C 1
ATOM 1775 O O . ASP A 1 237 ? 17.75 5.621 9.555 1 98.94 237 ASP A O 1
ATOM 1779 N N . ILE A 1 238 ? 15.945 6.379 10.617 1 99 238 ILE A N 1
ATOM 1780 C CA . ILE A 1 238 ? 14.945 5.895 9.672 1 99 238 ILE A CA 1
ATOM 1781 C C . ILE A 1 238 ? 13.883 6.969 9.445 1 99 238 ILE A C 1
ATOM 1783 O O . ILE A 1 238 ? 13.484 7.664 10.383 1 99 238 ILE A O 1
ATOM 1787 N N . MET A 1 239 ? 13.391 7.094 8.211 1 98.94 239 MET A N 1
ATOM 1788 C CA . MET A 1 239 ? 12.383 8.102 7.898 1 98.94 239 MET A CA 1
ATOM 1789 C C . MET A 1 239 ? 11.414 7.578 6.84 1 98.94 239 MET A C 1
ATOM 1791 O O . MET A 1 239 ? 11.758 7.512 5.656 1 98.94 239 MET A O 1
ATOM 1795 N N . PRO A 1 240 ? 10.227 7.168 7.238 1 98.94 240 PRO A N 1
ATOM 1796 C CA . PRO A 1 240 ? 9.172 6.891 6.258 1 98.94 240 PRO A CA 1
ATOM 1797 C C . PRO A 1 240 ? 8.633 8.156 5.598 1 98.94 240 PRO A C 1
ATOM 1799 O O . PRO A 1 240 ? 8.445 9.172 6.266 1 98.94 240 PRO A O 1
ATOM 1802 N N . VAL A 1 241 ? 8.438 8.133 4.277 1 98.94 241 VAL A N 1
ATOM 1803 C CA . VAL A 1 241 ? 7.914 9.234 3.488 1 98.94 241 VAL A CA 1
ATOM 1804 C C . VAL A 1 241 ? 6.879 8.719 2.494 1 98.94 241 VAL A C 1
ATOM 1806 O O . VAL A 1 241 ? 6.895 7.539 2.133 1 98.94 241 VAL A O 1
ATOM 1809 N N . ALA A 1 242 ? 5.973 9.5 2.092 1 98.81 242 ALA A N 1
ATOM 1810 C CA . ALA A 1 242 ? 4.965 9.195 1.084 1 98.81 242 ALA A CA 1
ATOM 1811 C C . ALA A 1 242 ? 4.273 10.461 0.591 1 98.81 242 ALA A C 1
ATOM 1813 O O . ALA A 1 242 ? 4.938 11.461 0.282 1 98.81 242 ALA A O 1
ATOM 1814 N N . LYS A 1 243 ? 3.031 10.422 0.372 1 98.62 243 LYS A N 1
ATOM 1815 C CA . LYS A 1 243 ? 2.154 11.531 0.021 1 98.62 243 LYS A CA 1
ATOM 1816 C C . LYS A 1 243 ? 2.814 12.445 -1.007 1 98.62 243 LYS A C 1
ATOM 1818 O O . LYS A 1 243 ? 2.861 12.125 -2.195 1 98.62 243 LYS A O 1
ATOM 1823 N N . GLY A 1 244 ? 3.438 13.516 -0.58 1 98.75 244 GLY A N 1
ATOM 1824 C CA . GLY A 1 244 ? 4.031 14.5 -1.474 1 98.75 244 GLY A CA 1
ATOM 1825 C C . GLY A 1 244 ? 5.074 13.906 -2.404 1 98.75 244 GLY A C 1
ATOM 1826 O O . GLY A 1 244 ? 5.402 14.5 -3.434 1 98.75 244 GLY A O 1
ATOM 1827 N N . LEU A 1 245 ? 5.594 12.711 -2.113 1 98.81 245 LEU A N 1
ATOM 1828 C CA . LEU A 1 245 ? 6.621 12.055 -2.912 1 98.81 245 LEU A CA 1
ATOM 1829 C C . LEU A 1 245 ? 6.094 11.719 -4.305 1 98.81 245 LEU A C 1
ATOM 1831 O O . LEU A 1 245 ? 6.844 11.75 -5.281 1 98.81 245 LEU A O 1
ATOM 1835 N N . GLY A 1 246 ? 4.824 11.414 -4.398 1 98.19 246 GLY A N 1
ATOM 1836 C CA . GLY A 1 246 ? 4.242 10.984 -5.66 1 98.19 246 GLY A CA 1
ATOM 1837 C C . GLY A 1 246 ? 3.352 12.031 -6.297 1 98.19 246 GLY A C 1
ATOM 1838 O O . GLY A 1 246 ? 2.869 11.844 -7.418 1 98.19 246 GLY A O 1
ATOM 1839 N N . GLY A 1 247 ? 2.965 13.109 -5.52 1 97.62 247 GLY A N 1
ATOM 1840 C CA . GLY A 1 247 ? 2.168 14.195 -6.066 1 97.62 247 GLY A CA 1
ATOM 1841 C C . GLY A 1 247 ? 0.809 13.742 -6.566 1 97.62 247 GLY A C 1
ATOM 1842 O O . GLY A 1 247 ? 0.25 14.344 -7.488 1 97.62 247 GLY A O 1
ATOM 1843 N N . GLY A 1 248 ? 0.311 12.75 -6.16 1 97.94 248 GLY A N 1
ATOM 1844 C CA . GLY A 1 248 ? -0.972 12.211 -6.582 1 97.94 248 GLY A CA 1
ATOM 1845 C C . GLY A 1 248 ? -0.905 10.75 -6.973 1 97.94 248 GLY A C 1
ATOM 1846 O O . GLY A 1 248 ? -1.926 10.055 -6.988 1 97.94 248 GLY A O 1
ATOM 1847 N N . PHE A 1 249 ? 0.245 10.266 -7.352 1 98.69 249 PHE A N 1
ATOM 1848 C CA . PHE A 1 249 ? 0.484 8.859 -7.652 1 98.69 249 PHE A CA 1
ATOM 1849 C C . PHE A 1 249 ? 0.847 8.086 -6.391 1 98.69 249 PHE A C 1
ATOM 1851 O O . PHE A 1 249 ? 1.604 8.578 -5.551 1 98.69 249 PHE A O 1
ATOM 1858 N N . PRO A 1 250 ? 0.314 6.855 -6.188 1 98.5 250 PRO A N 1
ATOM 1859 C CA . PRO A 1 250 ? 0.646 6.09 -4.988 1 98.5 250 PRO A CA 1
ATOM 1860 C C . PRO A 1 250 ? 2.125 5.715 -4.914 1 98.5 250 PRO A C 1
ATOM 1862 O O . PRO A 1 250 ? 2.615 4.957 -5.758 1 98.5 250 PRO A O 1
ATOM 1865 N N . VAL A 1 251 ? 2.842 6.234 -3.93 1 98.62 251 VAL A N 1
ATOM 1866 C CA . VAL A 1 251 ? 4.242 5.895 -3.699 1 98.62 251 VAL A CA 1
ATOM 1867 C C . VAL A 1 251 ? 4.625 6.227 -2.258 1 98.62 251 VAL A C 1
ATOM 1869 O O . VAL A 1 251 ? 4.121 7.191 -1.684 1 98.62 251 VAL A O 1
ATOM 1872 N N . GLY A 1 252 ? 5.332 5.418 -1.593 1 98.75 252 GLY A N 1
ATOM 1873 C CA . GLY A 1 252 ? 6.008 5.609 -0.32 1 98.75 252 GLY A CA 1
ATOM 1874 C C . GLY A 1 252 ? 7.449 5.133 -0.331 1 98.75 252 GLY A C 1
ATOM 1875 O O . GLY A 1 252 ? 7.875 4.453 -1.268 1 98.75 252 GLY A O 1
ATOM 1876 N N . ALA A 1 253 ? 8.172 5.516 0.591 1 98.94 253 ALA A N 1
ATOM 1877 C CA . ALA A 1 253 ? 9.562 5.098 0.742 1 98.94 253 ALA A CA 1
ATOM 1878 C C . ALA A 1 253 ? 9.977 5.074 2.211 1 98.94 253 ALA A C 1
ATOM 1880 O O . ALA A 1 253 ? 9.375 5.766 3.039 1 98.94 253 ALA A O 1
ATOM 1881 N N . CYS A 1 254 ? 10.852 4.285 2.531 1 98.94 254 CYS A N 1
ATOM 1882 C CA . CYS A 1 254 ? 11.516 4.254 3.83 1 98.94 254 CYS A CA 1
ATOM 1883 C C . CYS A 1 254 ? 13.008 4.496 3.684 1 98.94 254 CYS A C 1
ATOM 1885 O O . CYS A 1 254 ? 13.727 3.666 3.121 1 98.94 254 CYS A O 1
ATOM 1887 N N . LEU A 1 255 ? 13.477 5.656 4.086 1 98.94 255 LEU A N 1
ATOM 1888 C CA . LEU A 1 255 ? 14.891 6.027 4.051 1 98.94 255 LEU A CA 1
ATOM 1889 C C . LEU A 1 255 ? 15.594 5.598 5.332 1 98.94 255 LEU A C 1
ATOM 1891 O O . LEU A 1 255 ? 15.023 5.684 6.418 1 98.94 255 LEU A O 1
ATOM 1895 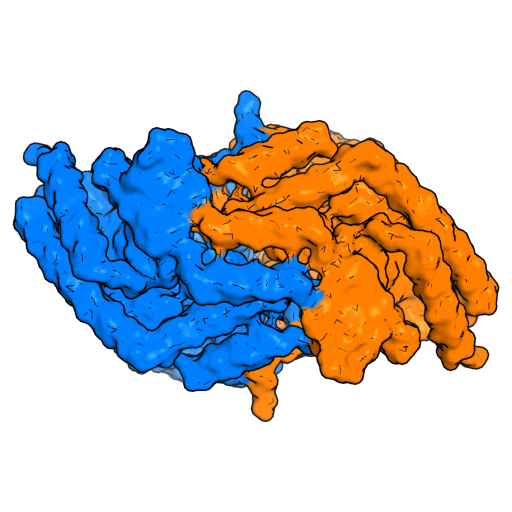N N . ALA A 1 256 ? 16.859 5.215 5.23 1 98.94 256 ALA A N 1
ATOM 1896 C CA . ALA A 1 256 ? 17.562 4.75 6.43 1 98.94 256 ALA A CA 1
ATOM 1897 C C . ALA A 1 256 ? 19.062 4.895 6.285 1 98.94 256 ALA A C 1
ATOM 1899 O O . ALA A 1 256 ? 19.594 4.926 5.168 1 98.94 256 ALA A O 1
ATOM 1900 N N . THR A 1 257 ? 19.734 5.008 7.418 1 98.94 257 THR A N 1
ATOM 1901 C CA . THR A 1 257 ? 21.188 4.879 7.441 1 98.94 257 THR A CA 1
ATOM 1902 C C . THR A 1 257 ? 21.609 3.438 7.164 1 98.94 257 THR A C 1
ATOM 1904 O O . THR A 1 257 ? 20.812 2.508 7.363 1 98.94 257 THR A O 1
ATOM 1907 N N . GLU A 1 258 ? 22.844 3.318 6.699 1 98.81 258 GLU A N 1
ATOM 1908 C CA . GLU A 1 258 ? 23.406 1.984 6.5 1 98.81 258 GLU A CA 1
ATOM 1909 C C . GLU A 1 258 ? 23.359 1.168 7.789 1 98.81 258 GLU A C 1
ATOM 1911 O O . GLU A 1 258 ? 23.047 -0.025 7.762 1 98.81 258 GLU A O 1
ATOM 1916 N N . LYS A 1 259 ? 23.625 1.845 8.891 1 98.62 259 LYS A N 1
ATOM 1917 C CA . LYS A 1 259 ? 23.609 1.176 10.195 1 98.62 259 LYS A CA 1
ATOM 1918 C C . LYS A 1 259 ? 22.219 0.621 10.5 1 98.62 259 LYS A C 1
ATOM 1920 O O . LYS A 1 259 ? 22.078 -0.559 10.828 1 98.62 259 LYS A O 1
ATOM 1925 N N . ALA A 1 260 ? 21.203 1.396 10.422 1 98.88 260 ALA A N 1
ATOM 1926 C CA . ALA A 1 260 ? 19.828 0.983 10.75 1 98.88 260 ALA A CA 1
ATOM 1927 C C . ALA A 1 260 ? 19.359 -0.129 9.82 1 98.88 260 ALA A C 1
ATOM 1929 O O . ALA A 1 260 ? 18.594 -1.004 10.227 1 98.88 260 ALA A O 1
ATOM 1930 N N . ALA A 1 261 ? 19.844 -0.13 8.547 1 98.88 261 ALA A N 1
ATOM 1931 C CA . ALA A 1 261 ? 19.328 -1.026 7.512 1 98.88 261 ALA A CA 1
ATOM 1932 C C . ALA A 1 261 ? 20.172 -2.295 7.422 1 98.88 261 ALA A C 1
ATOM 1934 O O . ALA A 1 261 ? 19.969 -3.117 6.523 1 98.88 261 ALA A O 1
ATOM 1935 N N . LYS A 1 262 ? 21.047 -2.557 8.289 1 98.31 262 LYS A N 1
ATOM 1936 C CA . LYS A 1 262 ? 22.047 -3.617 8.156 1 98.31 262 LYS A CA 1
ATOM 1937 C C . LYS A 1 262 ? 21.375 -4.984 8.055 1 98.31 262 LYS A C 1
ATOM 1939 O O . LYS A 1 262 ? 21.891 -5.887 7.391 1 98.31 262 LYS A O 1
ATOM 1944 N N . GLY A 1 263 ? 20.234 -5.121 8.734 1 98 263 GLY A N 1
ATOM 1945 C CA . GLY A 1 263 ? 19.547 -6.41 8.711 1 98 263 GLY A CA 1
ATOM 1946 C C . GLY A 1 263 ? 18.609 -6.574 7.535 1 98 263 GLY A C 1
ATOM 1947 O O . GLY A 1 263 ? 18.062 -7.652 7.32 1 98 263 GLY A O 1
ATOM 1948 N N . MET A 1 264 ? 18.406 -5.562 6.723 1 98.31 264 MET A N 1
ATOM 1949 C CA . MET A 1 264 ? 17.484 -5.594 5.594 1 98.31 264 MET A CA 1
ATOM 1950 C C . MET A 1 264 ? 18.156 -6.211 4.367 1 98.31 264 MET A C 1
ATOM 1952 O O . MET A 1 264 ? 18.406 -5.52 3.379 1 98.31 264 MET A O 1
ATOM 1956 N N . VAL A 1 265 ? 18.312 -7.523 4.371 1 98 265 VAL A N 1
ATOM 1957 C CA . VAL A 1 265 ? 19 -8.32 3.355 1 98 265 VAL A CA 1
ATOM 1958 C C . VAL A 1 265 ? 17.969 -9.008 2.459 1 98 265 VAL A C 1
ATOM 1960 O O . VAL A 1 265 ? 16.766 -8.914 2.705 1 98 265 VAL A O 1
ATOM 1963 N N . PRO A 1 266 ? 18.375 -9.664 1.385 1 97.31 266 PRO A N 1
ATOM 1964 C CA . PRO A 1 266 ? 17.406 -10.289 0.485 1 97.31 266 PRO A CA 1
ATOM 1965 C C . PRO A 1 266 ? 16.422 -11.203 1.219 1 97.31 266 PRO A C 1
ATOM 1967 O O . PRO A 1 266 ? 16.844 -12.062 1.999 1 97.31 266 PRO A O 1
ATOM 1970 N N . GLY A 1 267 ? 15.141 -10.945 0.956 1 96.5 267 GLY A N 1
ATOM 1971 C CA . GLY A 1 267 ? 14.094 -11.742 1.572 1 96.5 267 GLY A CA 1
ATOM 1972 C C . GLY A 1 267 ? 13.5 -11.102 2.812 1 96.5 267 GLY A C 1
ATOM 1973 O O . GLY A 1 267 ? 12.398 -11.453 3.24 1 96.5 267 GLY A O 1
ATOM 1974 N N . ALA A 1 268 ? 14.117 -10.102 3.432 1 97.62 268 ALA A N 1
ATOM 1975 C CA . ALA A 1 268 ? 13.711 -9.516 4.707 1 97.62 268 ALA A CA 1
ATOM 1976 C C . ALA A 1 268 ? 12.406 -8.734 4.555 1 97.62 268 ALA A C 1
ATOM 1978 O O . ALA A 1 268 ? 11.602 -8.672 5.488 1 97.62 268 ALA A O 1
ATOM 1979 N N . HIS A 1 269 ? 12.266 -8.141 3.473 1 98.19 269 HIS A N 1
ATOM 1980 C CA . HIS A 1 269 ? 11.102 -7.305 3.191 1 98.19 269 HIS A CA 1
ATOM 1981 C C . HIS A 1 269 ? 10.867 -7.176 1.69 1 98.19 269 HIS A C 1
ATOM 1983 O O . HIS A 1 269 ? 11.711 -7.578 0.888 1 98.19 269 HIS A O 1
ATOM 1989 N N . GLY A 1 270 ? 9.656 -6.762 1.343 1 97.69 270 GLY A N 1
ATOM 1990 C CA . GLY A 1 270 ? 9.375 -6.629 -0.078 1 97.69 270 GLY A CA 1
ATOM 1991 C C . GLY A 1 270 ? 8.023 -5.996 -0.364 1 97.69 270 GLY A C 1
ATOM 1992 O O . GLY A 1 270 ? 7.207 -5.832 0.543 1 97.69 270 GLY A O 1
ATOM 1993 N N . SER A 1 271 ? 7.84 -5.629 -1.549 1 97.81 271 SER A N 1
ATOM 1994 C CA . SER A 1 271 ? 6.633 -5.043 -2.119 1 97.81 271 SER A CA 1
ATOM 1995 C C . SER A 1 271 ? 6.516 -5.359 -3.607 1 97.81 271 SER A C 1
ATOM 1997 O O . SER A 1 271 ? 7.465 -5.164 -4.363 1 97.81 271 SER A O 1
ATOM 1999 N N . THR A 1 272 ? 5.355 -5.852 -4.031 1 97.44 272 THR A N 1
ATOM 2000 C CA . THR A 1 272 ? 5.164 -6.188 -5.438 1 97.44 272 THR A CA 1
ATOM 2001 C C . THR A 1 272 ? 5.242 -4.938 -6.309 1 97.44 272 THR A C 1
ATOM 2003 O O . THR A 1 272 ? 6 -4.895 -7.277 1 97.44 272 THR A O 1
ATOM 2006 N N . PHE A 1 273 ? 4.602 -3.893 -5.902 1 98.12 273 PHE A N 1
ATOM 2007 C CA . PHE A 1 273 ? 4.449 -2.703 -6.734 1 98.12 273 PHE A CA 1
ATOM 2008 C C . PHE A 1 273 ? 5.504 -1.66 -6.387 1 98.12 273 PHE A C 1
ATOM 2010 O O . PHE A 1 273 ? 5.688 -0.686 -7.121 1 98.12 273 PHE A O 1
ATOM 2017 N N . GLY A 1 274 ? 6.121 -1.795 -5.195 1 98.38 274 GLY A N 1
ATOM 2018 C CA . GLY A 1 274 ? 7 -0.751 -4.691 1 98.38 274 GLY A CA 1
ATOM 2019 C C . GLY A 1 274 ? 8.117 -0.398 -5.652 1 98.38 274 GLY A C 1
ATOM 2020 O O . GLY A 1 274 ? 8.883 -1.27 -6.066 1 98.38 274 GLY A O 1
ATOM 2021 N N . GLY A 1 275 ? 8.203 0.853 -6.043 1 98.5 275 GLY A N 1
ATOM 2022 C CA . GLY A 1 275 ? 9.289 1.322 -6.883 1 98.5 275 GLY A CA 1
ATOM 2023 C C . GLY A 1 275 ? 9.094 0.992 -8.352 1 98.5 275 GLY A C 1
ATOM 2024 O O . GLY A 1 275 ? 10.062 0.93 -9.109 1 98.5 275 GLY A O 1
ATOM 2025 N N . ASN A 1 276 ? 7.875 0.721 -8.789 1 98.56 276 ASN A N 1
ATOM 2026 C CA . ASN A 1 276 ? 7.609 0.426 -10.195 1 98.56 276 ASN A CA 1
ATOM 2027 C C . ASN A 1 276 ? 7.977 1.604 -11.094 1 98.56 276 ASN A C 1
ATOM 2029 O O . ASN A 1 276 ? 8.039 2.744 -10.633 1 98.56 276 ASN A O 1
ATOM 2033 N N . PRO A 1 277 ? 8.172 1.345 -12.367 1 98.81 277 PRO A N 1
ATOM 2034 C CA . PRO A 1 277 ? 8.648 2.379 -13.289 1 98.81 277 PRO A CA 1
ATOM 2035 C C . PRO A 1 277 ? 7.711 3.58 -13.367 1 98.81 277 PRO A C 1
ATOM 2037 O O . PRO A 1 277 ? 8.164 4.723 -13.461 1 98.81 277 PRO A O 1
ATOM 2040 N N . LEU A 1 278 ? 6.391 3.445 -13.32 1 98.81 278 LEU A N 1
ATOM 2041 C CA . LEU A 1 278 ? 5.449 4.559 -13.352 1 98.81 278 LEU A CA 1
ATOM 2042 C C . LEU A 1 278 ? 5.656 5.488 -12.164 1 98.81 278 LEU A C 1
ATOM 2044 O O . LEU A 1 278 ? 5.82 6.699 -12.336 1 98.81 278 LEU A O 1
ATOM 2048 N N . ALA A 1 279 ? 5.664 4.898 -10.969 1 98.88 279 ALA A N 1
ATOM 2049 C CA . ALA A 1 279 ? 5.828 5.664 -9.734 1 98.88 279 ALA A CA 1
ATOM 2050 C C . ALA A 1 279 ? 7.168 6.395 -9.719 1 98.88 279 ALA A C 1
ATOM 2052 O O . ALA A 1 279 ? 7.246 7.547 -9.273 1 98.88 279 ALA A O 1
ATOM 2053 N N . MET A 1 280 ? 8.18 5.719 -10.172 1 98.88 280 MET A N 1
ATOM 2054 C CA . MET A 1 280 ? 9.523 6.297 -10.109 1 98.88 280 MET A CA 1
ATOM 2055 C C . MET A 1 280 ? 9.656 7.465 -11.078 1 98.88 280 MET A C 1
ATOM 2057 O O . MET A 1 280 ? 10.344 8.445 -10.789 1 98.88 280 MET A O 1
ATOM 2061 N N . ALA A 1 281 ? 9 7.352 -12.242 1 98.88 281 ALA A N 1
ATOM 2062 C CA . ALA A 1 281 ? 9.008 8.477 -13.172 1 98.88 281 ALA A CA 1
ATOM 2063 C C . ALA A 1 281 ? 8.383 9.711 -12.539 1 98.88 281 ALA A C 1
ATOM 2065 O O . ALA A 1 281 ? 8.883 10.828 -12.703 1 98.88 281 ALA A O 1
ATOM 2066 N N . VAL A 1 282 ? 7.328 9.516 -11.852 1 98.88 282 VAL A N 1
ATOM 2067 C CA . VAL A 1 282 ? 6.602 10.609 -11.211 1 98.88 282 VAL A CA 1
ATOM 2068 C C . VAL A 1 282 ? 7.426 11.164 -10.047 1 98.88 282 VAL A C 1
ATOM 2070 O O . VAL A 1 282 ? 7.645 12.375 -9.961 1 98.88 282 VAL A O 1
ATOM 2073 N N . ALA A 1 283 ? 7.91 10.281 -9.18 1 98.94 283 ALA A N 1
ATOM 2074 C CA . ALA A 1 283 ? 8.68 10.695 -8.008 1 98.94 283 ALA A CA 1
ATOM 2075 C C . ALA A 1 283 ? 9.93 11.461 -8.422 1 98.94 283 ALA A C 1
ATOM 2077 O O . ALA A 1 283 ? 10.312 12.438 -7.77 1 98.94 283 ALA A O 1
ATOM 2078 N N . GLU A 1 284 ? 10.586 10.961 -9.461 1 98.88 284 GLU A N 1
ATOM 2079 C CA . GLU A 1 284 ? 11.773 11.648 -9.961 1 98.88 284 GLU A CA 1
ATOM 2080 C C . GLU A 1 284 ? 11.453 13.086 -10.359 1 98.88 284 GLU A C 1
ATOM 2082 O O . GLU A 1 284 ? 12.203 14.008 -10.039 1 98.88 284 GLU A O 1
ATOM 2087 N N . THR A 1 285 ? 10.375 13.219 -11.07 1 98.88 285 THR A N 1
ATOM 2088 C CA . THR A 1 285 ? 9.969 14.539 -11.555 1 98.88 285 THR A CA 1
ATOM 2089 C C . THR A 1 285 ? 9.578 15.445 -10.391 1 98.88 285 THR A C 1
ATOM 2091 O O . THR A 1 285 ? 9.891 16.641 -10.398 1 98.88 285 THR A O 1
ATOM 2094 N N . VAL A 1 286 ? 8.883 14.938 -9.367 1 98.88 286 VAL A N 1
ATOM 2095 C CA . VAL A 1 286 ? 8.562 15.711 -8.172 1 98.88 286 VAL A CA 1
ATOM 2096 C C . VAL A 1 286 ? 9.844 16.234 -7.535 1 98.88 286 VAL A C 1
ATOM 2098 O O . VAL A 1 286 ? 9.945 17.438 -7.238 1 98.88 286 VAL A O 1
ATOM 2101 N N . LEU A 1 287 ? 10.797 15.352 -7.34 1 98.88 287 LEU A N 1
ATOM 2102 C CA . LEU A 1 287 ? 12.062 15.742 -6.719 1 98.88 287 LEU A CA 1
ATOM 2103 C C . LEU A 1 287 ? 12.797 16.766 -7.574 1 98.88 287 LEU A C 1
ATOM 2105 O O . LEU A 1 287 ? 13.375 17.719 -7.051 1 98.88 287 LEU A O 1
ATOM 2109 N N . ASP A 1 288 ? 12.789 16.531 -8.906 1 98.81 288 ASP A N 1
ATOM 2110 C CA . ASP A 1 288 ? 13.445 17.469 -9.805 1 98.81 288 ASP A CA 1
ATOM 2111 C C . ASP A 1 288 ? 12.883 18.875 -9.617 1 98.81 288 ASP A C 1
ATOM 2113 O O . ASP A 1 288 ? 13.633 19.859 -9.531 1 98.81 288 ASP A O 1
ATOM 2117 N N . VAL A 1 289 ? 11.57 19 -9.523 1 98.62 289 VAL A N 1
ATOM 2118 C CA . VAL A 1 289 ? 10.914 20.297 -9.383 1 98.62 289 VAL A CA 1
ATOM 2119 C C . VAL A 1 289 ? 11.266 20.906 -8.031 1 98.62 289 VAL A C 1
ATOM 2121 O O . VAL A 1 289 ? 11.641 22.078 -7.957 1 98.62 289 VAL A O 1
ATOM 2124 N N . MET A 1 290 ? 11.242 20.156 -6.984 1 98.12 290 MET A N 1
ATOM 2125 C CA . MET A 1 290 ? 11.398 20.672 -5.625 1 98.12 290 MET A CA 1
ATOM 2126 C C . MET A 1 290 ? 12.852 21.047 -5.352 1 98.12 290 MET A C 1
ATOM 2128 O O . MET A 1 290 ? 13.125 21.891 -4.496 1 98.12 290 MET A O 1
ATOM 2132 N N . LEU A 1 291 ? 13.773 20.406 -6.078 1 98.06 291 LEU A N 1
ATOM 2133 C CA . LEU A 1 291 ? 15.195 20.641 -5.852 1 98.06 291 LEU A CA 1
ATOM 2134 C C . LEU A 1 291 ? 15.703 21.781 -6.727 1 98.06 291 LEU A C 1
ATOM 2136 O O . LEU A 1 291 ? 16.875 22.172 -6.637 1 98.06 291 LEU A O 1
ATOM 2140 N N . GLU A 1 292 ? 14.836 22.328 -7.535 1 97.75 292 GLU A N 1
ATOM 2141 C CA . GLU A 1 292 ? 15.227 23.5 -8.312 1 97.75 292 GLU A CA 1
ATOM 2142 C C . GLU A 1 292 ? 15.562 24.688 -7.402 1 97.75 292 GLU A C 1
ATOM 2144 O O . GLU A 1 292 ? 14.93 24.875 -6.363 1 97.75 292 GLU A O 1
ATOM 2149 N N . PRO A 1 293 ? 16.547 25.484 -7.848 1 96.5 293 PRO A N 1
ATOM 2150 C CA . PRO A 1 293 ? 16.906 26.656 -7.043 1 96.5 293 PRO A CA 1
ATOM 2151 C C . PRO A 1 293 ? 15.727 27.594 -6.797 1 96.5 293 PRO A C 1
ATOM 2153 O O . PRO A 1 293 ? 14.977 27.906 -7.727 1 96.5 293 PRO A O 1
ATOM 2156 N N . GLY A 1 294 ? 15.57 27.953 -5.547 1 95.38 294 GLY A N 1
ATOM 2157 C CA . GLY A 1 294 ? 14.57 28.938 -5.203 1 95.38 294 GLY A CA 1
ATOM 2158 C C . GLY A 1 294 ? 13.234 28.328 -4.816 1 95.38 294 GLY A C 1
ATOM 2159 O O . GLY A 1 294 ? 12.375 29.016 -4.25 1 95.38 294 GLY A O 1
ATOM 2160 N N . PHE A 1 295 ? 13.016 27.078 -5.094 1 96.19 295 PHE A N 1
ATOM 2161 C CA . PHE A 1 295 ? 11.719 26.469 -4.824 1 96.19 295 PHE A CA 1
ATOM 2162 C C . PHE A 1 295 ? 11.391 26.531 -3.336 1 96.19 295 PHE A C 1
ATOM 2164 O O . PHE A 1 295 ? 10.312 26.984 -2.949 1 96.19 295 PHE A O 1
ATOM 2171 N N . MET A 1 296 ? 12.266 26.078 -2.475 1 93.5 296 MET A N 1
ATOM 2172 C CA . MET A 1 296 ? 12.023 26.047 -1.034 1 93.5 296 MET A CA 1
ATOM 2173 C C . MET A 1 296 ? 11.93 27.453 -0.455 1 93.5 296 MET A C 1
ATOM 2175 O O . MET A 1 296 ? 11.141 27.688 0.463 1 93.5 296 MET A O 1
ATOM 2179 N N . ASP A 1 297 ? 12.727 28.375 -0.958 1 93.94 297 ASP A N 1
ATOM 2180 C CA . ASP A 1 297 ? 12.688 29.766 -0.504 1 93.94 297 ASP A CA 1
ATOM 2181 C C . ASP A 1 297 ? 11.305 30.375 -0.734 1 93.94 297 ASP A C 1
ATOM 2183 O O . ASP A 1 297 ? 10.82 31.141 0.093 1 93.94 297 ASP A O 1
ATOM 2187 N N . ALA A 1 298 ? 10.812 30.047 -1.843 1 95.62 298 ALA A N 1
ATOM 2188 C CA . ALA A 1 298 ? 9.5 30.594 -2.184 1 95.62 298 ALA A CA 1
ATOM 2189 C C . ALA A 1 298 ? 8.438 30.109 -1.197 1 95.62 298 ALA A C 1
ATOM 2191 O O . ALA A 1 298 ? 7.457 30.812 -0.937 1 95.62 298 ALA A O 1
ATOM 2192 N N . ILE A 1 299 ? 8.609 28.906 -0.656 1 96.56 299 ILE A N 1
ATOM 2193 C CA . ILE A 1 299 ? 7.656 28.359 0.3 1 96.56 299 ILE A CA 1
ATOM 2194 C C . ILE A 1 299 ? 7.633 29.219 1.562 1 96.56 299 ILE A C 1
ATOM 2196 O O . ILE A 1 299 ? 6.57 29.469 2.131 1 96.56 299 ILE A O 1
ATOM 2200 N N . HIS A 1 300 ? 8.789 29.688 1.955 1 95.56 300 HIS A N 1
ATOM 2201 C CA . HIS A 1 300 ? 8.883 30.5 3.164 1 95.56 300 HIS A CA 1
ATOM 2202 C C . HIS A 1 300 ? 8.102 31.797 3.021 1 95.56 300 HIS A C 1
ATOM 2204 O O . HIS A 1 300 ? 7.406 32.219 3.951 1 95.56 300 HIS A O 1
ATOM 2210 N N . ALA A 1 301 ? 8.281 32.375 1.894 1 95.94 301 ALA A N 1
ATOM 2211 C CA . ALA A 1 301 ? 7.586 33.625 1.642 1 95.94 301 ALA A CA 1
ATOM 2212 C C . ALA A 1 301 ? 6.074 33.406 1.629 1 95.94 301 ALA A C 1
ATOM 2214 O O . ALA A 1 301 ? 5.328 34.219 2.215 1 95.94 301 ALA A O 1
ATOM 2215 N N . LYS A 1 302 ? 5.66 32.438 0.935 1 97.75 302 LYS A N 1
ATOM 2216 C CA . LYS A 1 302 ? 4.238 32.125 0.854 1 97.75 302 LYS A CA 1
ATOM 2217 C C . LYS A 1 302 ? 3.674 31.781 2.229 1 97.75 302 LYS A C 1
ATOM 2219 O O . LYS A 1 302 ? 2.568 32.188 2.578 1 97.75 302 LYS A O 1
ATOM 2224 N N . ALA A 1 303 ? 4.438 30.984 2.963 1 98.06 303 ALA A N 1
ATOM 2225 C CA . ALA A 1 303 ? 4.027 30.578 4.305 1 98.06 303 ALA A CA 1
ATOM 2226 C C . ALA A 1 303 ? 3.879 31.797 5.219 1 98.06 303 ALA A C 1
ATOM 2228 O O . ALA A 1 303 ? 2.941 31.859 6.02 1 98.06 303 ALA A O 1
ATOM 2229 N N . ALA A 1 304 ? 4.801 32.719 5.102 1 97.62 304 ALA A N 1
ATOM 2230 C CA . ALA A 1 304 ? 4.758 33.938 5.914 1 97.62 304 ALA A CA 1
ATOM 2231 C C . ALA A 1 304 ? 3.52 34.75 5.586 1 97.62 304 ALA A C 1
ATOM 2233 O O . ALA A 1 304 ? 2.852 35.281 6.488 1 97.62 304 ALA A O 1
ATOM 2234 N N . LEU A 1 305 ? 3.246 34.906 4.305 1 98.19 305 LEU A N 1
ATOM 2235 C CA . LEU A 1 305 ? 2.084 35.656 3.855 1 98.19 305 LEU A CA 1
ATOM 2236 C C . LEU A 1 305 ? 0.793 35.031 4.383 1 98.19 305 LEU A C 1
ATOM 2238 O O . LEU A 1 305 ? -0.064 35.75 4.918 1 98.19 305 LEU A O 1
ATOM 2242 N N . LEU A 1 306 ? 0.648 33.75 4.227 1 98.75 306 LEU A N 1
ATOM 2243 C CA . LEU A 1 306 ? -0.547 33.062 4.68 1 98.75 306 LEU A CA 1
ATOM 2244 C C . LEU A 1 306 ? -0.687 33.156 6.195 1 98.75 306 LEU A C 1
ATOM 2246 O O . LEU A 1 306 ? -1.777 33.406 6.711 1 98.75 306 LEU A O 1
ATOM 2250 N N . ARG A 1 307 ? 0.425 32.938 6.902 1 98.56 307 ARG A N 1
ATOM 2251 C CA . ARG A 1 307 ? 0.426 32.969 8.359 1 98.56 307 ARG A CA 1
ATOM 2252 C C . ARG A 1 307 ? 0.011 34.344 8.875 1 98.56 307 ARG A C 1
ATOM 2254 O O . ARG A 1 307 ? -0.806 34.469 9.789 1 98.56 307 ARG A O 1
ATOM 2261 N N . GLN A 1 308 ? 0.584 35.375 8.312 1 98.5 308 GLN A N 1
ATOM 2262 C CA . GLN A 1 308 ? 0.244 36.75 8.703 1 98.5 308 GLN A CA 1
ATOM 2263 C C . GLN A 1 308 ? -1.248 37 8.531 1 98.5 308 GLN A C 1
ATOM 2265 O O . GLN A 1 308 ? -1.888 37.594 9.406 1 98.5 308 GLN A O 1
ATOM 2270 N N . GLY A 1 309 ? -1.744 36.625 7.402 1 98.81 309 GLY A N 1
ATOM 2271 C CA . GLY A 1 309 ? -3.168 36.781 7.152 1 98.81 309 GLY A CA 1
ATOM 2272 C C . GLY A 1 309 ? -4.031 36 8.141 1 98.81 309 GLY A C 1
ATOM 2273 O O . GLY A 1 309 ? -5.035 36.531 8.625 1 98.81 309 GLY A O 1
ATOM 2274 N N . LEU A 1 310 ? -3.672 34.781 8.453 1 98.88 310 LEU A N 1
ATOM 2275 C CA . LEU A 1 310 ? -4.438 33.938 9.359 1 98.88 310 LEU A CA 1
ATOM 2276 C C . LEU A 1 310 ? -4.379 34.469 10.781 1 98.88 310 LEU A C 1
ATOM 2278 O O . LEU A 1 310 ? -5.371 34.406 11.516 1 98.88 310 LEU A O 1
ATOM 2282 N N . ASP A 1 311 ? -3.197 34.938 11.18 1 98.69 311 ASP A N 1
ATOM 2283 C CA . ASP A 1 311 ? -3.061 35.531 12.508 1 98.69 311 ASP A CA 1
ATOM 2284 C C . ASP A 1 311 ? -3.963 36.75 12.648 1 98.69 311 ASP A C 1
ATOM 2286 O O . ASP A 1 311 ? -4.574 36.969 13.703 1 98.69 311 ASP A O 1
ATOM 2290 N N . SER A 1 312 ? -3.961 37.531 11.609 1 98.69 312 SER A N 1
ATOM 2291 C CA . SER A 1 312 ? -4.84 38.688 11.609 1 98.69 312 SER A CA 1
ATOM 2292 C C . SER A 1 312 ? -6.305 38.281 11.742 1 98.69 312 SER A C 1
ATOM 2294 O O . SER A 1 312 ? -7.066 38.906 12.477 1 98.69 312 SER A O 1
ATOM 2296 N N . LEU A 1 313 ? -6.719 37.281 11.031 1 98.75 313 LEU A N 1
ATOM 2297 C CA . LEU A 1 313 ? -8.094 36.812 11.094 1 98.75 313 LEU A CA 1
ATOM 2298 C C . LEU A 1 313 ? -8.406 36.219 12.469 1 98.75 313 LEU A C 1
ATOM 2300 O O . LEU A 1 313 ? -9.5 36.438 13 1 98.75 313 LEU A O 1
ATOM 2304 N N . ALA A 1 314 ? -7.461 35.469 13.008 1 98.56 314 ALA A N 1
ATOM 2305 C CA . ALA A 1 314 ? -7.66 34.938 14.344 1 98.56 314 ALA A CA 1
ATOM 2306 C C . ALA A 1 314 ? -7.883 36.031 15.367 1 98.56 314 ALA A C 1
ATOM 2308 O O . ALA A 1 314 ? -8.703 35.906 16.281 1 98.56 314 ALA A O 1
ATOM 2309 N N . ALA A 1 315 ? -7.137 37.125 15.25 1 98.38 315 ALA A N 1
ATOM 2310 C CA . ALA A 1 315 ? -7.27 38.281 16.141 1 98.38 315 ALA A CA 1
ATOM 2311 C C . ALA A 1 315 ? -8.633 38.938 15.977 1 98.38 315 ALA A C 1
ATOM 2313 O O . ALA A 1 315 ? -9.203 39.438 16.953 1 98.38 315 ALA A O 1
ATOM 2314 N N . ARG A 1 316 ? -9.094 38.938 14.797 1 98.19 316 ARG A N 1
ATOM 2315 C CA . ARG A 1 316 ? -10.359 39.594 14.484 1 98.19 316 ARG A CA 1
ATOM 2316 C C . ARG A 1 316 ? -11.539 38.719 14.93 1 98.19 316 ARG A C 1
ATOM 2318 O O . ARG A 1 316 ? -12.602 39.25 15.258 1 98.19 316 ARG A O 1
ATOM 2325 N N . PHE A 1 317 ? -11.359 37.438 14.938 1 98.38 317 PHE A N 1
ATOM 2326 C CA . PHE A 1 317 ? -12.461 36.531 15.25 1 98.38 317 PHE A CA 1
ATOM 2327 C C . PHE A 1 317 ? -12.094 35.594 16.406 1 98.38 317 PHE A C 1
ATOM 2329 O O . PHE A 1 317 ? -12.188 34.375 16.281 1 98.38 317 PHE A O 1
ATOM 2336 N N . PRO A 1 318 ? -11.797 36.094 17.578 1 97.5 318 PRO A N 1
ATOM 2337 C CA . PRO A 1 318 ? -11.312 35.312 18.719 1 97.5 318 PRO A CA 1
ATOM 2338 C C . PRO A 1 318 ? -12.375 34.375 19.281 1 97.5 318 PRO A C 1
ATOM 2340 O O . PRO A 1 318 ? -12.047 33.406 20 1 97.5 318 PRO A O 1
ATOM 2343 N N . ALA A 1 319 ? -13.578 34.594 18.922 1 97.88 319 ALA A N 1
ATOM 2344 C CA . ALA A 1 319 ? -14.656 33.719 19.391 1 97.88 319 ALA A CA 1
ATOM 2345 C C . ALA A 1 319 ? -14.711 32.438 18.609 1 97.88 319 ALA A C 1
ATOM 2347 O O . ALA A 1 319 ? -15.336 31.453 19.047 1 97.88 319 ALA A O 1
ATOM 2348 N N . VAL A 1 320 ? -14.055 32.375 17.453 1 98.38 320 VAL A N 1
ATOM 2349 C CA . VAL A 1 320 ? -14.133 31.219 16.562 1 98.38 320 VAL A CA 1
ATOM 2350 C C . VAL A 1 320 ? -12.773 30.531 16.516 1 98.38 320 VAL A C 1
ATOM 2352 O O . VAL A 1 320 ? -12.703 29.297 16.516 1 98.38 320 VAL A O 1
ATOM 2355 N N . ILE A 1 321 ? -11.734 31.312 16.438 1 98.62 321 ILE A N 1
ATOM 2356 C CA . ILE A 1 321 ? -10.391 30.766 16.297 1 98.62 321 ILE A CA 1
ATOM 2357 C C . ILE A 1 321 ? -9.609 30.969 17.594 1 98.62 321 ILE A C 1
ATOM 2359 O O . ILE A 1 321 ? -9.43 32.094 18.031 1 98.62 321 ILE A O 1
ATOM 2363 N N . GLU A 1 322 ? -9.172 29.875 18.109 1 98.44 322 GLU A N 1
ATOM 2364 C CA . GLU A 1 322 ? -8.375 29.922 19.344 1 98.44 322 GLU A CA 1
ATOM 2365 C C . GLU A 1 322 ? -6.91 30.219 19.047 1 98.44 322 GLU A C 1
ATOM 2367 O O . GLU A 1 322 ? -6.277 31.016 19.75 1 98.44 322 GLU A O 1
ATOM 2372 N N . GLU A 1 323 ? -6.371 29.578 18 1 97.69 323 GLU A N 1
ATOM 2373 C CA . GLU A 1 323 ? -4.969 29.781 17.656 1 97.69 323 GLU A CA 1
ATOM 2374 C C . GLU A 1 323 ? -4.672 29.281 16.234 1 97.69 323 GLU A C 1
ATOM 2376 O O . GLU A 1 323 ? -5.41 28.453 15.703 1 97.69 323 GLU A O 1
ATOM 2381 N N . VAL A 1 324 ? -3.707 29.891 15.688 1 98.62 324 VAL A N 1
ATOM 2382 C CA . VAL A 1 324 ? -3.096 29.406 14.461 1 98.62 324 VAL A CA 1
ATOM 2383 C C . VAL A 1 324 ? -1.765 28.734 14.781 1 98.62 324 VAL A C 1
ATOM 2385 O O . VAL A 1 324 ? -0.931 29.281 15.492 1 98.62 324 VAL A O 1
ATOM 2388 N N . ARG A 1 325 ? -1.564 27.484 14.344 1 97.62 325 ARG A N 1
ATOM 2389 C CA . ARG A 1 325 ? -0.299 26.797 14.594 1 97.62 325 ARG A CA 1
ATOM 2390 C C . ARG A 1 325 ? 0.164 26.031 13.359 1 97.62 325 ARG A C 1
ATOM 2392 O O . ARG A 1 325 ? -0.552 25.953 12.359 1 97.62 325 ARG A O 1
ATOM 2399 N N . GLY A 1 326 ? 1.394 25.531 13.461 1 97.19 326 GLY A N 1
ATOM 2400 C CA . GLY A 1 326 ? 1.977 24.734 12.391 1 97.19 326 GLY A CA 1
ATOM 2401 C C . GLY A 1 326 ? 3.307 25.281 11.898 1 97.19 326 GLY A C 1
ATOM 2402 O O . GLY A 1 326 ? 3.908 26.141 12.555 1 97.19 326 GLY A O 1
ATOM 2403 N N . LEU A 1 327 ? 3.789 24.641 10.883 1 97 327 LEU A N 1
ATOM 2404 C CA . LEU A 1 327 ? 5.074 24.953 10.266 1 97 327 LEU A CA 1
ATOM 2405 C C . LEU A 1 327 ? 4.957 24.969 8.742 1 97 327 LEU A C 1
ATOM 2407 O O . LEU A 1 327 ? 4.359 24.062 8.156 1 97 327 LEU A O 1
ATOM 2411 N N . GLY A 1 328 ? 5.547 26.062 8.094 1 97.69 328 GLY A N 1
ATOM 2412 C CA . GLY A 1 328 ? 5.449 26.172 6.645 1 97.69 328 GLY A CA 1
ATOM 2413 C C . GLY A 1 328 ? 4.016 26.234 6.148 1 97.69 328 GLY A C 1
ATOM 2414 O O . GLY A 1 328 ? 3.229 27.047 6.633 1 97.69 328 GLY A O 1
ATOM 2415 N N . LEU A 1 329 ? 3.695 25.438 5.195 1 98.69 329 LEU A N 1
ATOM 2416 C CA . LEU A 1 329 ? 2.354 25.406 4.625 1 98.69 329 LEU A CA 1
ATOM 2417 C C . LEU A 1 329 ? 1.555 24.219 5.164 1 98.69 329 LEU A C 1
ATOM 2419 O O . LEU A 1 329 ? 0.665 23.703 4.488 1 98.69 329 LEU A O 1
ATOM 2423 N N . MET A 1 330 ? 1.977 23.766 6.332 1 98.69 330 MET A N 1
ATOM 2424 C CA . MET A 1 330 ? 1.215 22.859 7.184 1 98.69 330 MET A CA 1
ATOM 2425 C C . MET A 1 330 ? 0.627 23.594 8.383 1 98.69 330 MET A C 1
ATOM 2427 O O . MET A 1 330 ? 1.275 23.719 9.422 1 98.69 330 MET A O 1
ATOM 2431 N N . ILE A 1 331 ? -0.615 24.016 8.219 1 98.75 331 ILE A N 1
ATOM 2432 C CA . ILE A 1 331 ? -1.171 24.984 9.156 1 98.75 331 ILE A CA 1
ATOM 2433 C C . ILE A 1 331 ? -2.461 24.438 9.758 1 98.75 331 ILE A C 1
ATOM 2435 O O . ILE A 1 331 ? -3.227 23.75 9.078 1 98.75 331 ILE A O 1
ATOM 2439 N N . GLY A 1 332 ? -2.643 24.656 11.039 1 98.75 332 GLY A N 1
ATOM 2440 C CA . GLY A 1 332 ? -3.863 24.297 11.742 1 98.75 332 GLY A CA 1
ATOM 2441 C C . GLY A 1 332 ? -4.574 25.484 12.359 1 98.75 332 GLY A C 1
ATOM 2442 O O . GLY A 1 332 ? -3.938 26.359 12.961 1 98.75 332 GLY A O 1
ATOM 2443 N N . LEU A 1 333 ? -5.836 25.641 12.133 1 98.88 333 LEU A N 1
ATOM 2444 C CA . LEU A 1 333 ? -6.711 26.562 12.844 1 98.88 333 LEU A CA 1
ATOM 2445 C C . LEU A 1 333 ? -7.422 25.859 14 1 98.88 333 LEU A C 1
ATOM 2447 O O . LEU A 1 333 ? -8.383 25.125 13.781 1 98.88 333 LEU A O 1
ATOM 2451 N N . LYS A 1 334 ? -6.969 26.016 15.172 1 98.81 334 LYS A N 1
ATOM 2452 C CA . LYS A 1 334 ? -7.684 25.5 16.328 1 98.81 334 LYS A CA 1
ATOM 2453 C C . LYS A 1 334 ? -8.969 26.281 16.594 1 98.81 334 LYS A C 1
ATOM 2455 O O . LYS A 1 334 ? -8.93 27.5 16.734 1 98.81 334 LYS A O 1
ATOM 2460 N N . CYS A 1 335 ? -10 25.609 16.641 1 98.69 335 CYS A N 1
ATOM 2461 C CA . CYS A 1 335 ? -11.297 26.281 16.656 1 98.69 335 CYS A CA 1
ATOM 2462 C C . CYS A 1 335 ? -11.891 26.281 18.062 1 98.69 335 CYS A C 1
ATOM 2464 O O . CYS A 1 335 ? -11.562 25.422 18.875 1 98.69 335 CYS A O 1
ATOM 2466 N N . ARG A 1 336 ? -12.797 27.234 18.375 1 98.25 336 ARG A N 1
ATOM 2467 C CA . ARG A 1 336 ? -13.617 27.266 19.578 1 98.25 336 ARG A CA 1
ATOM 2468 C C . ARG A 1 336 ? -15.016 26.719 19.297 1 98.25 336 ARG A C 1
ATOM 2470 O O . ARG A 1 336 ? -15.734 26.328 20.234 1 98.25 336 ARG A O 1
ATOM 2477 N N . ILE A 1 337 ? -15.414 26.688 18.031 1 97.88 337 ILE A N 1
ATOM 2478 C CA . ILE A 1 337 ? -16.609 25.984 17.562 1 97.88 337 ILE A CA 1
ATOM 2479 C C . ILE A 1 337 ? -16.203 24.625 17 1 97.88 337 ILE A C 1
ATOM 2481 O O . ILE A 1 337 ? -15.023 24.359 16.75 1 97.88 337 ILE A O 1
ATOM 2485 N N . PRO A 1 338 ? -17.156 23.703 16.844 1 97.81 338 PRO A N 1
ATOM 2486 C CA . PRO A 1 338 ? -16.766 22.422 16.219 1 97.81 338 PRO A CA 1
ATOM 2487 C C . PRO A 1 338 ? -16.062 22.625 14.883 1 97.81 338 PRO A C 1
ATOM 2489 O O . PRO A 1 338 ? -16.578 23.312 14 1 97.81 338 PRO A O 1
ATOM 2492 N N . ASN A 1 339 ? -14.883 22.047 14.75 1 98.25 339 ASN A N 1
ATOM 2493 C CA . ASN A 1 339 ? -14.117 22.234 13.523 1 98.25 339 ASN A CA 1
ATOM 2494 C C . ASN A 1 339 ? -14.875 21.719 12.305 1 98.25 339 ASN A C 1
ATOM 2496 O O . ASN A 1 339 ? -14.703 22.219 11.195 1 98.25 339 ASN A O 1
ATOM 2500 N N . THR A 1 340 ? -15.75 20.734 12.477 1 97.5 340 THR A N 1
ATOM 2501 C CA . THR A 1 340 ? -16.547 20.172 11.383 1 97.5 340 THR A CA 1
ATOM 2502 C C . THR A 1 340 ? -17.5 21.219 10.828 1 97.5 340 THR A C 1
ATOM 2504 O O . THR A 1 340 ? -17.766 21.25 9.625 1 97.5 340 THR A O 1
ATOM 2507 N N . GLU A 1 341 ? -18 22.031 11.695 1 97.69 341 GLU A N 1
ATOM 2508 C CA . GLU A 1 341 ? -18.875 23.109 11.258 1 97.69 341 GLU A CA 1
ATOM 2509 C C . GLU A 1 341 ? -18.109 24.125 10.406 1 97.69 341 GLU A C 1
ATOM 2511 O O . GLU A 1 341 ? -18.578 24.531 9.344 1 97.69 341 GLU A O 1
ATOM 2516 N N . LEU A 1 342 ? -16.969 24.531 10.891 1 98.56 342 LEU A N 1
ATOM 2517 C CA . LEU A 1 342 ? -16.156 25.469 10.133 1 98.56 342 LEU A CA 1
ATOM 2518 C C . LEU A 1 342 ? -15.75 24.891 8.789 1 98.56 342 LEU A C 1
ATOM 2520 O O . LEU A 1 342 ? -15.812 25.562 7.762 1 98.56 342 LEU A O 1
ATOM 2524 N N . GLN A 1 343 ? -15.328 23.672 8.797 1 98.19 343 GLN A N 1
ATOM 2525 C CA . GLN A 1 343 ? -14.914 22.969 7.586 1 98.19 343 GLN A CA 1
ATOM 2526 C C . GLN A 1 343 ? -16.031 22.938 6.555 1 98.19 343 GLN A C 1
ATOM 2528 O O . GLN A 1 343 ? -15.812 23.203 5.371 1 98.19 343 GLN A O 1
ATOM 2533 N N . SER A 1 344 ? -17.234 22.578 7.008 1 97.81 344 SER A N 1
ATOM 2534 C CA . SER A 1 344 ? -18.391 22.5 6.121 1 97.81 344 SER A CA 1
ATOM 2535 C C . SER A 1 344 ? -18.703 23.859 5.504 1 97.81 344 SER A C 1
ATOM 2537 O O . SER A 1 344 ? -19.031 23.953 4.32 1 97.81 344 SER A O 1
ATOM 2539 N N . ARG A 1 345 ? -18.625 24.875 6.301 1 98.44 345 ARG A N 1
ATOM 2540 C CA . ARG A 1 345 ? -18.922 26.219 5.809 1 98.44 345 ARG A CA 1
ATOM 2541 C C . ARG A 1 345 ? -17.844 26.703 4.848 1 98.44 345 ARG A C 1
ATOM 2543 O O . ARG A 1 345 ? -18.141 27.375 3.865 1 98.44 345 ARG A O 1
ATOM 2550 N N . LEU A 1 346 ? -16.594 26.406 5.141 1 98.88 346 LEU A N 1
ATOM 2551 C CA . LEU A 1 346 ? -15.508 26.734 4.227 1 98.88 346 LEU A CA 1
ATOM 2552 C C . LEU A 1 346 ? -15.719 26.078 2.869 1 98.88 346 LEU A C 1
ATOM 2554 O O . LEU A 1 346 ? -15.539 26.703 1.827 1 98.88 346 LEU A O 1
ATOM 2558 N N . MET A 1 347 ? -16.109 24.812 2.895 1 98.69 347 MET A N 1
ATOM 2559 C CA . MET A 1 347 ? -16.375 24.109 1.645 1 98.69 347 MET A CA 1
ATOM 2560 C C . MET A 1 347 ? -17.531 24.766 0.889 1 98.69 347 MET A C 1
ATOM 2562 O O . MET A 1 347 ? -17.469 24.922 -0.33 1 98.69 347 MET A O 1
ATOM 2566 N N . ALA A 1 348 ? -18.578 25.078 1.619 1 98.38 348 ALA A N 1
ATOM 2567 C CA . ALA A 1 348 ? -19.719 25.734 1 1 98.38 348 ALA A CA 1
ATOM 2568 C C . ALA A 1 348 ? -19.312 27.031 0.322 1 98.38 348 ALA A C 1
ATOM 2570 O O . ALA A 1 348 ? -19.891 27.422 -0.693 1 98.38 348 ALA A O 1
ATOM 2571 N N . ASN A 1 349 ? -18.297 27.656 0.887 1 98.75 349 ASN A N 1
ATOM 2572 C CA . ASN A 1 349 ? -17.812 28.922 0.353 1 98.75 349 ASN A CA 1
ATOM 2573 C C . ASN A 1 349 ? -16.703 28.734 -0.662 1 98.75 349 ASN A C 1
ATOM 2575 O O . ASN A 1 349 ? -16.125 29.703 -1.162 1 98.75 349 ASN A O 1
ATOM 2579 N N . GLY A 1 350 ? -16.312 27.469 -0.94 1 98.75 350 GLY A N 1
ATOM 2580 C CA . GLY A 1 350 ? -15.438 27.203 -2.066 1 98.75 350 GLY A CA 1
ATOM 2581 C C . GLY A 1 350 ? -14.016 26.875 -1.647 1 98.75 350 GLY A C 1
ATOM 2582 O O . GLY A 1 350 ? -13.102 26.906 -2.473 1 98.75 350 GLY A O 1
ATOM 2583 N N . LEU A 1 351 ? -13.789 26.625 -0.373 1 98.94 351 LEU A N 1
ATOM 2584 C CA . LEU A 1 351 ? -12.461 26.266 0.111 1 98.94 351 LEU A CA 1
ATOM 2585 C C . LEU A 1 351 ? -12.461 24.891 0.744 1 98.94 351 LEU A C 1
ATOM 2587 O O . LEU A 1 351 ? -13.195 24.641 1.705 1 98.94 351 LEU A O 1
ATOM 2591 N N . LEU A 1 352 ? -11.656 23.984 0.165 1 98.88 352 LEU A N 1
ATOM 2592 C CA . LEU A 1 352 ? -11.539 22.641 0.717 1 98.88 352 LEU A CA 1
ATOM 2593 C C . LEU A 1 352 ? -10.461 22.578 1.793 1 98.88 352 LEU A C 1
ATOM 2595 O O . LEU A 1 352 ? -9.344 23.062 1.58 1 98.88 352 LEU A O 1
ATOM 2599 N N . THR A 1 353 ? -10.766 22.094 2.928 1 98.69 353 THR A N 1
ATOM 2600 C CA . THR A 1 353 ? -9.859 21.922 4.055 1 98.69 353 THR A CA 1
ATOM 2601 C C . THR A 1 353 ? -10.031 20.531 4.668 1 98.69 353 THR A C 1
ATOM 2603 O O . THR A 1 353 ? -10.812 19.719 4.172 1 98.69 353 THR A O 1
ATOM 2606 N N . ILE A 1 354 ? -9.203 20.203 5.652 1 97.81 354 ILE A N 1
ATOM 2607 C CA . ILE A 1 354 ? -9.211 18.891 6.281 1 97.81 354 ILE A CA 1
ATOM 2608 C C . ILE A 1 354 ? -9.367 19.047 7.793 1 97.81 354 ILE A C 1
ATOM 2610 O O . ILE A 1 354 ? -8.875 20 8.383 1 97.81 354 ILE A O 1
ATOM 2614 N N . GLY A 1 355 ? -10.07 18.094 8.375 1 97.31 355 GLY A N 1
ATOM 2615 C CA . GLY A 1 355 ? -10.141 18.078 9.828 1 97.31 355 GLY A CA 1
ATOM 2616 C C . GLY A 1 355 ? -8.938 17.406 10.469 1 97.31 355 GLY A C 1
ATOM 2617 O O . GLY A 1 355 ? -8.242 16.625 9.82 1 97.31 355 GLY A O 1
ATOM 2618 N N . ALA A 1 356 ? -8.711 17.656 11.711 1 96.75 356 ALA A N 1
ATOM 2619 C CA . ALA A 1 356 ? -7.699 16.984 12.531 1 96.75 356 ALA A CA 1
ATOM 2620 C C . ALA A 1 356 ? -8.133 16.938 13.992 1 96.75 356 ALA A C 1
ATOM 2622 O O . ALA A 1 356 ? -9.172 17.469 14.359 1 96.75 356 ALA A O 1
ATOM 2623 N N . GLY A 1 357 ? -7.391 16.156 14.758 1 96.62 357 GLY A N 1
ATOM 2624 C CA . GLY A 1 357 ? -7.625 16.125 16.188 1 96.62 357 GLY A CA 1
ATOM 2625 C C . GLY A 1 357 ? -7.523 17.484 16.844 1 96.62 357 GLY A C 1
ATOM 2626 O O . GLY A 1 357 ? -7.109 18.453 16.203 1 96.62 357 GLY A O 1
ATOM 2627 N N . ASP A 1 358 ? -7.965 17.531 18.062 1 97.62 358 ASP A N 1
ATOM 2628 C CA . ASP A 1 358 ? -7.887 18.734 18.906 1 97.62 358 ASP A CA 1
ATOM 2629 C C . ASP A 1 358 ? -8.695 19.875 18.281 1 97.62 358 ASP A C 1
ATOM 2631 O O . ASP A 1 358 ? -8.289 21.031 18.344 1 97.62 358 ASP A O 1
ATOM 2635 N N . ASN A 1 359 ? -9.773 19.562 17.578 1 98.38 359 ASN A N 1
ATOM 2636 C CA . ASN A 1 359 ? -10.734 20.516 17.031 1 98.38 359 ASN A CA 1
ATOM 2637 C C . ASN A 1 359 ? -10.078 21.469 16.047 1 98.38 359 ASN A C 1
ATOM 2639 O O . ASN A 1 359 ? -10.383 22.672 16.047 1 98.38 359 ASN A O 1
ATOM 2643 N N . VAL A 1 360 ? -9.234 20.938 15.219 1 98.75 360 VAL A N 1
ATOM 2644 C CA . VAL A 1 360 ? -8.43 21.75 14.32 1 98.75 360 VAL A CA 1
ATOM 2645 C C . VAL A 1 360 ? -8.914 21.578 12.883 1 98.75 360 VAL A C 1
ATOM 2647 O O . VAL A 1 360 ? -9.266 20.469 12.477 1 98.75 360 VAL A O 1
ATOM 2650 N N . VAL A 1 361 ? -9 22.688 12.141 1 98.81 361 VAL A N 1
ATOM 2651 C CA . VAL A 1 361 ? -9.062 22.656 10.68 1 98.81 361 VAL A CA 1
ATOM 2652 C C . VAL A 1 361 ? -7.656 22.781 10.094 1 98.81 361 VAL A C 1
ATOM 2654 O O . VAL A 1 361 ? -6.918 23.703 10.422 1 98.81 361 VAL A O 1
ATOM 2657 N N . ARG A 1 362 ? -7.254 21.781 9.273 1 98.56 362 ARG A N 1
ATOM 2658 C CA . ARG A 1 362 ? -5.938 21.766 8.648 1 98.56 362 ARG A CA 1
ATOM 2659 C C . ARG A 1 362 ? -5.969 22.469 7.293 1 98.56 362 ARG A C 1
ATOM 2661 O O . ARG A 1 362 ? -6.867 22.234 6.484 1 98.56 362 ARG A O 1
ATOM 2668 N N . LEU A 1 363 ? -5.047 23.344 7.125 1 98.88 363 LEU A N 1
ATOM 2669 C CA . LEU A 1 363 ? -4.789 23.969 5.832 1 98.88 363 LEU A CA 1
ATOM 2670 C C . LEU A 1 363 ? -3.486 23.453 5.23 1 98.88 363 LEU A C 1
ATOM 2672 O O . LEU A 1 363 ? -2.408 23.688 5.785 1 98.88 363 LEU A O 1
ATOM 2676 N N . LEU A 1 364 ? -3.598 22.75 4.125 1 98.75 364 LEU A N 1
ATOM 2677 C CA . LEU A 1 364 ? -2.471 22.125 3.438 1 98.75 364 LEU A CA 1
ATOM 2678 C C . LEU A 1 364 ? -2.457 22.5 1.961 1 98.75 364 LEU A C 1
ATOM 2680 O O . LEU A 1 364 ? -2.508 21.625 1.093 1 98.75 364 LEU A O 1
ATOM 2684 N N . PRO A 1 365 ? -2.35 23.781 1.626 1 98.75 365 PRO A N 1
ATOM 2685 C CA . PRO A 1 365 ? -2.363 24.156 0.208 1 98.75 365 PRO A CA 1
ATOM 2686 C C . PRO A 1 365 ? -1.2 23.547 -0.571 1 98.75 365 PRO A C 1
ATOM 2688 O O . PRO A 1 365 ? -0.149 23.266 0.007 1 98.75 365 PRO A O 1
ATOM 2691 N N . PRO A 1 366 ? -1.389 23.375 -1.907 1 98.62 366 PRO A N 1
ATOM 2692 C CA . PRO A 1 366 ? -0.207 23.031 -2.705 1 98.62 366 PRO A CA 1
ATOM 2693 C C . PRO A 1 366 ? 0.935 24.031 -2.521 1 98.62 366 PRO A C 1
ATOM 2695 O O . PRO A 1 366 ? 0.693 25.234 -2.363 1 98.62 366 PRO A O 1
ATOM 2698 N N . LEU A 1 367 ? 2.105 23.516 -2.631 1 98.62 367 LEU A N 1
ATOM 2699 C CA . LEU A 1 367 ? 3.285 24.328 -2.371 1 98.62 367 LEU A CA 1
ATOM 2700 C C . LEU A 1 367 ? 3.48 25.375 -3.471 1 98.62 367 LEU A C 1
ATOM 2702 O O . LEU A 1 367 ? 4.215 26.344 -3.287 1 98.62 367 LEU A O 1
ATOM 2706 N N . ILE A 1 368 ? 2.773 25.266 -4.566 1 97.81 368 ILE A N 1
ATOM 2707 C CA . ILE A 1 368 ? 3.002 26.125 -5.723 1 97.81 368 ILE A CA 1
ATOM 2708 C C . ILE A 1 368 ? 2.014 27.281 -5.707 1 97.81 368 ILE A C 1
ATOM 2710 O O . ILE A 1 368 ? 1.945 28.062 -6.664 1 97.81 368 ILE A O 1
ATOM 2714 N N . ILE A 1 369 ? 1.208 27.406 -4.688 1 98 369 ILE A N 1
ATOM 2715 C CA . ILE A 1 369 ? 0.239 28.484 -4.641 1 98 369 ILE A CA 1
ATOM 2716 C C . ILE A 1 369 ? 0.966 29.828 -4.711 1 98 369 ILE A C 1
ATOM 2718 O O . ILE A 1 369 ? 2.133 29.938 -4.324 1 98 369 ILE A O 1
ATOM 2722 N N . GLY A 1 370 ? 0.241 30.797 -5.254 1 97.06 370 GLY A N 1
ATOM 2723 C CA . GLY A 1 370 ? 0.756 32.156 -5.281 1 97.06 370 GLY A CA 1
ATOM 2724 C C . GLY A 1 370 ? -0.035 33.125 -4.406 1 97.06 370 GLY A C 1
ATOM 2725 O O . GLY A 1 370 ? -0.929 32.688 -3.668 1 97.06 370 GLY A O 1
ATOM 2726 N N . GLU A 1 371 ? 0.389 34.375 -4.512 1 97.88 371 GLU A N 1
ATOM 2727 C CA . GLU A 1 371 ? -0.225 35.406 -3.701 1 97.88 371 GLU A CA 1
ATOM 2728 C C . GLU A 1 371 ? -1.724 35.5 -3.973 1 97.88 371 GLU A C 1
ATOM 2730 O O . GLU A 1 371 ? -2.514 35.719 -3.051 1 97.88 371 GLU A O 1
ATOM 2735 N N . ALA A 1 372 ? -2.111 35.312 -5.203 1 98.25 372 ALA A N 1
ATOM 2736 C CA . ALA A 1 372 ? -3.52 35.438 -5.574 1 98.25 372 ALA A CA 1
ATOM 2737 C C . ALA A 1 372 ? -4.359 34.375 -4.895 1 98.25 372 ALA A C 1
ATOM 2739 O O . ALA A 1 372 ? -5.438 34.656 -4.363 1 98.25 372 ALA A O 1
ATOM 2740 N N . GLU A 1 373 ? -3.908 33.125 -4.941 1 98.56 373 GLU A N 1
ATOM 2741 C CA . GLU A 1 373 ? -4.621 32.031 -4.293 1 98.56 373 GLU A CA 1
ATOM 2742 C C . GLU A 1 373 ? -4.652 32.219 -2.779 1 98.56 373 GLU A C 1
ATOM 2744 O O . GLU A 1 373 ? -5.656 31.922 -2.133 1 98.56 373 GLU A O 1
ATOM 2749 N N . ILE A 1 374 ? -3.551 32.688 -2.217 1 98.75 374 ILE A N 1
ATOM 2750 C CA . ILE A 1 374 ? -3.475 32.938 -0.779 1 98.75 374 ILE A CA 1
ATOM 2751 C C . ILE A 1 374 ? -4.496 34 -0.379 1 98.75 374 ILE A C 1
ATOM 2753 O O . ILE A 1 374 ? -5.254 33.812 0.578 1 98.75 374 ILE A O 1
ATOM 2757 N N . ASN A 1 375 ? -4.535 35.062 -1.138 1 98.69 375 ASN A N 1
ATOM 2758 C CA . ASN A 1 375 ? -5.477 36.125 -0.846 1 98.69 375 ASN A CA 1
ATOM 2759 C C . ASN A 1 375 ? -6.922 35.656 -1.009 1 98.69 375 ASN A C 1
ATOM 2761 O O . ASN A 1 375 ? -7.789 36.031 -0.218 1 98.69 375 ASN A O 1
ATOM 2765 N N . GLU A 1 376 ? -7.18 34.906 -2.021 1 98.81 376 GLU A N 1
ATOM 2766 C CA . GLU A 1 376 ? -8.516 34.344 -2.215 1 98.81 376 GLU A CA 1
ATOM 2767 C C . GLU A 1 376 ? -8.922 33.469 -1.035 1 98.81 376 GLU A C 1
ATOM 2769 O O . GLU A 1 376 ? -10.047 33.562 -0.545 1 98.81 376 GLU A O 1
ATOM 2774 N N . ALA A 1 377 ? -8.016 32.656 -0.568 1 98.94 377 ALA A N 1
ATOM 2775 C CA . ALA A 1 377 ? -8.297 31.781 0.569 1 98.94 377 ALA A CA 1
ATOM 2776 C C . ALA A 1 377 ? -8.586 32.594 1.827 1 98.94 377 ALA A C 1
ATOM 2778 O O . ALA A 1 377 ? -9.531 32.281 2.561 1 98.94 377 ALA A O 1
ATOM 2779 N N . LEU A 1 378 ? -7.762 33.594 2.061 1 98.88 378 LEU A N 1
ATOM 2780 C CA . LEU A 1 378 ? -7.949 34.438 3.236 1 98.88 378 LEU A CA 1
ATOM 2781 C C . LEU A 1 378 ? -9.297 35.156 3.184 1 98.88 378 LEU A C 1
ATOM 2783 O O . LEU A 1 378 ? -9.961 35.312 4.211 1 98.88 378 LEU A O 1
ATOM 2787 N N . ALA A 1 379 ? -9.672 35.562 2.016 1 98.88 379 ALA A N 1
ATOM 2788 C CA . ALA A 1 379 ? -10.969 36.219 1.851 1 98.88 379 ALA A CA 1
ATOM 2789 C C . ALA A 1 379 ? -12.109 35.25 2.145 1 98.88 379 ALA A C 1
ATOM 2791 O O . ALA A 1 379 ? -13.094 35.625 2.795 1 98.88 379 ALA A O 1
ATOM 2792 N N . ILE A 1 380 ? -12.023 34.031 1.653 1 98.94 380 ILE A N 1
ATOM 2793 C CA . ILE A 1 380 ? -13.039 33.031 1.908 1 98.94 380 ILE A CA 1
ATOM 2794 C C . ILE A 1 380 ? -13.117 32.75 3.404 1 98.94 380 ILE A C 1
ATOM 2796 O O . ILE A 1 380 ? -14.203 32.625 3.971 1 98.94 380 ILE A O 1
ATOM 2800 N N . ILE A 1 381 ? -11.953 32.594 4.027 1 98.94 381 ILE A N 1
ATOM 2801 C CA . ILE A 1 381 ? -11.898 32.281 5.457 1 98.94 381 ILE A CA 1
ATOM 2802 C C . ILE A 1 381 ? -12.539 33.438 6.238 1 98.94 381 ILE A C 1
ATOM 2804 O O . ILE A 1 381 ? -13.336 33.219 7.152 1 98.94 381 ILE A O 1
ATOM 2808 N N . ALA A 1 382 ? -12.188 34.656 5.863 1 98.75 382 ALA A N 1
ATOM 2809 C CA . ALA A 1 382 ? -12.75 35.844 6.539 1 98.75 382 ALA A CA 1
ATOM 2810 C C . ALA A 1 382 ? -14.273 35.844 6.449 1 98.75 382 ALA A C 1
ATOM 2812 O O . ALA A 1 382 ? -14.961 36.062 7.449 1 98.75 382 ALA A O 1
ATOM 2813 N N . ARG A 1 383 ? -14.75 35.625 5.285 1 98.62 383 ARG A N 1
ATOM 2814 C CA . ARG A 1 383 ? -16.188 35.562 5.074 1 98.62 383 ARG A CA 1
ATOM 2815 C C . ARG A 1 383 ? -16.828 34.469 5.906 1 98.62 383 ARG A C 1
ATOM 2817 O O . ARG A 1 383 ? -17.875 34.688 6.531 1 98.62 383 ARG A O 1
ATOM 2824 N N . THR A 1 384 ? -16.25 33.312 5.902 1 98.81 384 THR A N 1
ATOM 2825 C CA . THR A 1 384 ? -16.781 32.156 6.617 1 98.81 384 THR A CA 1
ATOM 2826 C C . THR A 1 384 ? -16.781 32.406 8.125 1 98.81 384 THR A C 1
ATOM 2828 O O . THR A 1 384 ? -17.734 32.062 8.812 1 98.81 384 THR A O 1
ATOM 2831 N N . LEU A 1 385 ? -15.656 33 8.602 1 98.69 385 LEU A N 1
ATOM 2832 C CA . LEU A 1 385 ? -15.57 33.312 10.023 1 98.69 385 LEU A CA 1
ATOM 2833 C C . LEU A 1 385 ? -16.672 34.281 10.43 1 98.69 385 LEU A C 1
ATOM 2835 O O . LEU A 1 385 ? -17.25 34.156 11.516 1 98.69 385 LEU A O 1
ATOM 2839 N N . ASP A 1 386 ? -16.922 35.188 9.602 1 97.94 386 ASP A N 1
ATOM 2840 C CA . ASP A 1 386 ? -17.984 36.156 9.867 1 97.94 386 ASP A CA 1
ATOM 2841 C C . ASP A 1 386 ? -19.344 35.438 9.969 1 97.94 386 ASP A C 1
ATOM 2843 O O . ASP A 1 386 ? -20.172 35.812 10.797 1 97.94 386 ASP A O 1
ATOM 2847 N N . GLU A 1 387 ? -19.562 34.438 9.18 1 97.88 387 GLU A N 1
ATOM 2848 C CA . GLU A 1 387 ? -20.812 33.719 9.117 1 97.88 387 GLU A CA 1
ATOM 2849 C C . GLU A 1 387 ? -21.031 32.844 10.367 1 97.88 387 GLU A C 1
ATOM 2851 O O . GLU A 1 387 ? -22.156 32.594 10.773 1 97.88 387 GLU A O 1
ATOM 2856 N N . VAL A 1 388 ? -19.969 32.375 10.953 1 96.25 388 VAL A N 1
ATOM 2857 C CA . VAL A 1 388 ? -20.109 31.391 12.016 1 96.25 388 VAL A CA 1
ATOM 2858 C C . VAL A 1 388 ? -19.891 32.031 13.375 1 96.25 388 VAL A C 1
ATOM 2860 O O . VAL A 1 388 ? -19.984 31.391 14.414 1 96.25 388 VAL A O 1
ATOM 2863 N N . THR A 1 389 ? -19.531 33.312 13.344 1 92.75 389 THR A N 1
ATOM 2864 C CA . THR A 1 389 ? -19.375 34.031 14.594 1 92.75 389 THR A CA 1
ATOM 2865 C C . THR A 1 389 ? -20.719 34.219 15.289 1 92.75 389 THR A C 1
ATOM 2867 O O . THR A 1 389 ? -21.688 34.656 14.656 1 92.75 389 THR A O 1
ATOM 2870 N N . PRO A 1 390 ? -20.812 33.812 16.562 1 84.62 390 PRO A N 1
ATOM 2871 C CA . PRO A 1 390 ? -22.062 34 17.281 1 84.62 390 PRO A CA 1
ATOM 2872 C C . PRO A 1 390 ? -22.422 35.469 17.484 1 84.62 390 PRO A C 1
ATOM 2874 O O . PRO A 1 390 ? -21.531 36.312 17.562 1 84.62 390 PRO A O 1
ATOM 2877 N N . MET B 1 1 ? 29.859 -0.273 1.442 1 90.94 1 MET B N 1
ATOM 2878 C CA . MET B 1 1 ? 28.812 0.742 1.344 1 90.94 1 MET B CA 1
ATOM 2879 C C . MET B 1 1 ? 27.5 0.129 0.862 1 90.94 1 MET B C 1
ATOM 2881 O O . MET B 1 1 ? 27.484 -0.623 -0.114 1 90.94 1 MET B O 1
ATOM 2885 N N . ILE B 1 2 ? 26.469 0.369 1.588 1 96.75 2 ILE B N 1
ATOM 2886 C CA . ILE B 1 2 ? 25.156 -0.177 1.238 1 96.75 2 ILE B CA 1
ATOM 2887 C C . ILE B 1 2 ? 24.672 0.445 -0.068 1 96.75 2 ILE B C 1
ATOM 2889 O O . ILE B 1 2 ? 24.922 1.626 -0.329 1 96.75 2 ILE B O 1
ATOM 2893 N N . PRO B 1 3 ? 24.047 -0.352 -0.983 1 98.12 3 PRO B N 1
ATOM 2894 C CA . PRO B 1 3 ? 23.484 0.243 -2.195 1 98.12 3 PRO B CA 1
ATOM 2895 C C . PRO B 1 3 ? 22.422 1.295 -1.895 1 98.12 3 PRO B C 1
ATOM 2897 O O . PRO B 1 3 ? 21.734 1.215 -0.867 1 98.12 3 PRO B O 1
ATOM 2900 N N . VAL B 1 4 ? 22.219 2.234 -2.812 1 98.56 4 VAL B N 1
ATOM 2901 C CA . VAL B 1 4 ? 21.297 3.334 -2.596 1 98.56 4 VAL B CA 1
ATOM 2902 C C . VAL B 1 4 ? 19.859 2.795 -2.531 1 98.56 4 VAL B C 1
ATOM 2904 O O . VAL B 1 4 ? 19.016 3.367 -1.852 1 98.56 4 VAL B O 1
ATOM 2907 N N . VAL B 1 5 ? 19.625 1.787 -3.334 1 98.81 5 VAL B N 1
ATOM 2908 C CA . VAL B 1 5 ? 18.375 1.065 -3.174 1 98.81 5 VAL B CA 1
ATOM 2909 C C . VAL B 1 5 ? 18.547 -0.046 -2.141 1 98.81 5 VAL B C 1
ATOM 2911 O O . VAL B 1 5 ? 19.422 -0.895 -2.271 1 98.81 5 VAL B O 1
ATOM 2914 N N . MET B 1 6 ? 17.766 -0.02 -1.062 1 98.81 6 MET B N 1
ATOM 2915 C CA . MET B 1 6 ? 17.891 -0.977 0.033 1 98.81 6 MET B CA 1
ATOM 2916 C C . MET B 1 6 ? 17.906 -2.408 -0.493 1 98.81 6 MET B C 1
ATOM 2918 O O . MET B 1 6 ? 17.047 -2.795 -1.28 1 98.81 6 MET B O 1
ATOM 2922 N N . PRO B 1 7 ? 18.844 -3.229 -0.191 1 98.25 7 PRO B N 1
ATOM 2923 C CA . PRO B 1 7 ? 19.078 -4.527 -0.83 1 98.25 7 PRO B CA 1
ATOM 2924 C C . PRO B 1 7 ? 18.234 -5.645 -0.213 1 98.25 7 PRO B C 1
ATOM 2926 O O . PRO B 1 7 ? 18.766 -6.699 0.138 1 98.25 7 PRO B O 1
ATOM 2929 N N . THR B 1 8 ? 16.906 -5.5 -0.271 1 98.25 8 THR B N 1
ATOM 2930 C CA . THR B 1 8 ? 16 -6.488 0.31 1 98.25 8 THR B CA 1
ATOM 2931 C C . THR B 1 8 ? 15.656 -7.57 -0.708 1 98.25 8 THR B C 1
ATOM 2933 O O . THR B 1 8 ? 14.984 -8.547 -0.38 1 98.25 8 THR B O 1
ATOM 2936 N N . TYR B 1 9 ? 16.125 -7.449 -1.981 1 96.88 9 TYR B N 1
ATOM 2937 C CA . TYR B 1 9 ? 15.898 -8.422 -3.045 1 96.88 9 TYR B CA 1
ATOM 2938 C C . TYR B 1 9 ? 17.219 -8.922 -3.623 1 96.88 9 TYR B C 1
ATOM 2940 O O . TYR B 1 9 ? 18.203 -8.172 -3.68 1 96.88 9 TYR B O 1
ATOM 2948 N N . ALA B 1 10 ? 17.188 -10.18 -4.031 1 95 10 ALA B N 1
ATOM 2949 C CA . ALA B 1 10 ? 18.281 -10.703 -4.859 1 95 10 ALA B CA 1
ATOM 2950 C C . ALA B 1 10 ? 18 -10.469 -6.34 1 95 10 ALA B C 1
ATOM 2952 O O . ALA B 1 10 ? 17.656 -11.406 -7.07 1 95 10 ALA B O 1
ATOM 2953 N N . ARG B 1 11 ? 18.203 -9.281 -6.777 1 96.81 11 ARG B N 1
ATOM 2954 C CA . ARG B 1 11 ? 17.797 -8.859 -8.117 1 96.81 11 ARG B CA 1
ATOM 2955 C C . ARG B 1 11 ? 18.719 -9.43 -9.18 1 96.81 11 ARG B C 1
ATOM 2957 O O . ARG B 1 11 ? 19.938 -9.445 -9.008 1 96.81 11 ARG B O 1
ATOM 2964 N N . ALA B 1 12 ? 18.078 -9.961 -10.258 1 97.19 12 ALA B N 1
ATOM 2965 C CA . ALA B 1 12 ? 18.891 -10.227 -11.445 1 97.19 12 ALA B CA 1
ATOM 2966 C C . ALA B 1 12 ? 19.453 -8.93 -12.023 1 97.19 12 ALA B C 1
ATOM 2968 O O . ALA B 1 12 ? 18.797 -7.883 -11.969 1 97.19 12 ALA B O 1
ATOM 2969 N N . ASP B 1 13 ? 20.641 -9.031 -12.594 1 96.75 13 ASP B N 1
ATOM 2970 C CA . ASP B 1 13 ? 21.297 -7.848 -13.133 1 96.75 13 ASP B CA 1
ATOM 2971 C C . ASP B 1 13 ? 20.812 -7.555 -14.555 1 96.75 13 ASP B C 1
ATOM 2973 O O . ASP B 1 13 ? 21.578 -7.68 -15.516 1 96.75 13 ASP B O 1
ATOM 2977 N N . VAL B 1 14 ? 19.594 -7.156 -14.672 1 98.19 14 VAL B N 1
ATOM 2978 C CA . VAL B 1 14 ? 18.953 -6.758 -15.93 1 98.19 14 VAL B CA 1
ATOM 2979 C C . VAL B 1 14 ? 18 -5.594 -15.68 1 98.19 14 VAL B C 1
ATOM 2981 O O . VAL B 1 14 ? 17.312 -5.562 -14.664 1 98.19 14 VAL B O 1
ATOM 2984 N N . VAL B 1 15 ? 18.016 -4.629 -16.5 1 98.56 15 VAL B N 1
ATOM 2985 C CA . VAL B 1 15 ? 17.109 -3.488 -16.484 1 98.56 15 VAL B CA 1
ATOM 2986 C C . VAL B 1 15 ? 16.234 -3.498 -17.734 1 98.56 15 VAL B C 1
ATOM 2988 O O . VAL B 1 15 ? 16.75 -3.449 -18.859 1 98.56 15 VAL B O 1
ATOM 2991 N N . PHE B 1 16 ? 14.977 -3.568 -17.531 1 98.75 16 PHE B N 1
ATOM 2992 C CA . PHE B 1 16 ? 14.062 -3.521 -18.672 1 98.75 16 PHE B CA 1
ATOM 2993 C C . PHE B 1 16 ? 13.656 -2.084 -18.984 1 98.75 16 PHE B C 1
ATOM 2995 O O . PHE B 1 16 ? 13.398 -1.297 -18.062 1 98.75 16 PHE B O 1
ATOM 3002 N N . GLU B 1 17 ? 13.594 -1.733 -20.219 1 97.5 17 GLU B N 1
ATOM 3003 C CA . GLU B 1 17 ? 13.305 -0.35 -20.594 1 97.5 17 GLU B CA 1
ATOM 3004 C C . GLU B 1 17 ? 12.016 -0.248 -21.391 1 97.5 17 GLU B C 1
ATOM 3006 O O . GLU B 1 17 ? 11.445 0.839 -21.531 1 97.5 17 GLU B O 1
ATOM 3011 N N . ARG B 1 18 ? 11.609 -1.399 -21.906 1 98.38 18 ARG B N 1
ATOM 3012 C CA . ARG B 1 18 ? 10.406 -1.396 -22.734 1 98.38 18 ARG B CA 1
ATOM 3013 C C . ARG B 1 18 ? 9.656 -2.719 -22.609 1 98.38 18 ARG B C 1
ATOM 3015 O O . ARG B 1 18 ? 10.273 -3.777 -22.484 1 98.38 18 ARG B O 1
ATOM 3022 N N . GLY B 1 19 ? 8.32 -2.662 -22.609 1 98.56 19 GLY B N 1
ATOM 3023 C CA . GLY B 1 19 ? 7.477 -3.848 -22.641 1 98.56 19 GLY B CA 1
ATOM 3024 C C . GLY B 1 19 ? 6.301 -3.721 -23.594 1 98.56 19 GLY B C 1
ATOM 3025 O O . GLY B 1 19 ? 5.758 -2.629 -23.781 1 98.56 19 GLY B O 1
ATOM 3026 N N . GLU B 1 20 ? 5.895 -4.777 -24.219 1 98.44 20 GLU B N 1
ATOM 3027 C CA . GLU B 1 20 ? 4.742 -4.867 -25.109 1 98.44 20 GLU B CA 1
ATOM 3028 C C . GLU B 1 20 ? 4.172 -6.285 -25.125 1 98.44 20 GLU B C 1
ATOM 3030 O O . GLU B 1 20 ? 4.891 -7.242 -25.406 1 98.44 20 GLU B O 1
ATOM 3035 N N . GLY B 1 21 ? 2.908 -6.344 -24.891 1 98.25 21 GLY B N 1
ATOM 3036 C CA . GLY B 1 21 ? 2.346 -7.684 -24.828 1 98.25 21 GLY B CA 1
ATOM 3037 C C . GLY B 1 21 ? 3.07 -8.578 -23.828 1 98.25 21 GLY B C 1
ATOM 3038 O O . GLY B 1 21 ? 3.258 -8.203 -22.672 1 98.25 21 GLY B O 1
ATOM 3039 N N . ALA B 1 22 ? 3.557 -9.711 -24.297 1 98.62 22 ALA B N 1
ATOM 3040 C CA . ALA B 1 22 ? 4.234 -10.664 -23.406 1 98.62 22 ALA B CA 1
ATOM 3041 C C . ALA B 1 22 ? 5.75 -10.523 -23.516 1 98.62 22 ALA B C 1
ATOM 3043 O O . ALA B 1 22 ? 6.492 -11.406 -23.094 1 98.62 22 ALA B O 1
ATOM 3044 N N . THR B 1 23 ? 6.188 -9.367 -24.047 1 98.75 23 THR B N 1
ATOM 3045 C CA . THR B 1 23 ? 7.609 -9.227 -24.328 1 98.75 23 THR B CA 1
ATOM 3046 C C . THR B 1 23 ? 8.203 -8.047 -23.562 1 98.75 23 THR B C 1
ATOM 3048 O O . THR B 1 23 ? 7.57 -6.996 -23.438 1 98.75 23 THR B O 1
ATOM 3051 N N . LEU B 1 24 ? 9.391 -8.211 -23.047 1 98.81 24 LEU B N 1
ATOM 3052 C CA . LEU B 1 24 ? 10.203 -7.172 -22.422 1 98.81 24 LEU B CA 1
ATOM 3053 C C . LEU B 1 24 ? 11.523 -7.008 -23.156 1 98.81 24 LEU B C 1
ATOM 3055 O O . LEU B 1 24 ? 12.117 -7.992 -23.609 1 98.81 24 LEU B O 1
ATOM 3059 N N . TRP B 1 25 ? 11.984 -5.832 -23.266 1 98.81 25 TRP B N 1
ATOM 3060 C CA . TRP B 1 25 ? 13.305 -5.527 -23.812 1 98.81 25 TRP B CA 1
ATOM 3061 C C . TRP B 1 25 ? 14.188 -4.883 -22.75 1 98.81 25 TRP B C 1
ATOM 3063 O O . TRP B 1 25 ? 13.789 -3.912 -22.094 1 98.81 25 TRP B O 1
ATOM 3073 N N . ALA B 1 26 ? 15.367 -5.434 -22.562 1 98.56 26 ALA B N 1
ATOM 3074 C CA . ALA B 1 26 ? 16.359 -4.891 -21.641 1 98.56 26 ALA B CA 1
ATOM 3075 C C . ALA B 1 26 ? 17.125 -3.732 -22.266 1 98.56 26 ALA B C 1
ATOM 3077 O O . ALA B 1 26 ? 17.078 -3.545 -23.484 1 98.56 26 ALA B O 1
ATOM 3078 N N . ASP B 1 27 ? 17.75 -2.982 -21.406 1 97.56 27 ASP B N 1
ATOM 3079 C CA . ASP B 1 27 ? 18.484 -1.807 -21.875 1 97.56 27 ASP B CA 1
ATOM 3080 C C . ASP B 1 27 ? 19.75 -2.209 -22.625 1 97.56 27 ASP B C 1
ATOM 3082 O O . ASP B 1 27 ? 20.375 -1.381 -23.297 1 97.56 27 ASP B O 1
ATOM 3086 N N . ASP B 1 28 ? 20.141 -3.469 -22.609 1 97.38 28 ASP B N 1
ATOM 3087 C CA . ASP B 1 28 ? 21.281 -3.957 -23.375 1 97.38 28 ASP B CA 1
ATOM 3088 C C . ASP B 1 28 ? 20.844 -4.566 -24.703 1 97.38 28 ASP B C 1
ATOM 3090 O O . ASP B 1 28 ? 21.656 -5.188 -25.391 1 97.38 28 ASP B O 1
ATOM 3094 N N . GLY B 1 29 ? 19.547 -4.57 -24.984 1 97.12 29 GLY B N 1
ATOM 3095 C CA . GLY B 1 29 ? 19.047 -4.988 -26.281 1 97.12 29 GLY B CA 1
ATOM 3096 C C . GLY B 1 29 ? 18.422 -6.375 -26.266 1 97.12 29 GLY B C 1
ATOM 3097 O O . GLY B 1 29 ? 17.734 -6.758 -27.203 1 97.12 29 GLY B O 1
ATOM 3098 N N . ARG B 1 30 ? 18.562 -7.109 -25.25 1 98.12 30 ARG B N 1
ATOM 3099 C CA . ARG B 1 30 ? 18.016 -8.461 -25.172 1 98.12 30 ARG B CA 1
ATOM 3100 C C . ARG B 1 30 ? 16.5 -8.43 -25.062 1 98.12 30 ARG B C 1
ATOM 3102 O O . ARG B 1 30 ? 15.93 -7.547 -24.422 1 98.12 30 ARG B O 1
ATOM 3109 N N . ARG B 1 31 ? 15.945 -9.383 -25.75 1 98.62 31 ARG B N 1
ATOM 3110 C CA . ARG B 1 31 ? 14.5 -9.594 -25.703 1 98.62 31 ARG B CA 1
ATOM 3111 C C . ARG B 1 31 ? 14.148 -10.781 -24.828 1 98.62 31 ARG B C 1
ATOM 3113 O O . ARG B 1 31 ? 14.82 -11.812 -24.859 1 98.62 31 ARG B O 1
ATOM 3120 N N . PHE B 1 32 ? 13.102 -10.641 -24.047 1 98.88 32 PHE B N 1
ATOM 3121 C CA . PHE B 1 32 ? 12.641 -11.727 -23.188 1 98.88 32 PHE B CA 1
ATOM 3122 C C . PHE B 1 32 ? 11.141 -11.953 -23.359 1 98.88 32 PHE B C 1
ATOM 3124 O O . PHE B 1 32 ? 10.375 -11 -23.469 1 98.88 32 PHE B O 1
ATOM 3131 N N . LEU B 1 33 ? 10.75 -13.195 -23.516 1 98.88 33 LEU B N 1
ATOM 3132 C CA . LEU B 1 33 ? 9.359 -13.555 -23.297 1 98.88 33 LEU B CA 1
ATOM 3133 C C . LEU B 1 33 ? 9.031 -13.609 -21.812 1 98.88 33 LEU B C 1
ATOM 3135 O O . LEU B 1 33 ? 9.719 -14.289 -21.047 1 98.88 33 LEU B O 1
ATOM 3139 N N . ASP B 1 34 ? 8.023 -12.883 -21.406 1 98.81 34 ASP B N 1
ATOM 3140 C CA . ASP B 1 34 ? 7.754 -12.688 -19.984 1 98.81 34 ASP B CA 1
ATOM 3141 C C . ASP B 1 34 ? 6.645 -13.617 -19.5 1 98.81 34 ASP B C 1
ATOM 3143 O O . ASP B 1 34 ? 5.461 -13.32 -19.656 1 98.81 34 ASP B O 1
ATOM 3147 N N . PHE B 1 35 ? 7.012 -14.68 -18.797 1 98.88 35 PHE B N 1
ATOM 3148 C CA . PHE B 1 35 ? 6.074 -15.617 -18.188 1 98.88 35 PHE B CA 1
ATOM 3149 C C . PHE B 1 35 ? 6.102 -15.5 -16.672 1 98.88 35 PHE B C 1
ATOM 3151 O O . PHE B 1 35 ? 5.766 -16.453 -15.961 1 98.88 35 PHE B O 1
ATOM 3158 N N . GLY B 1 36 ? 6.574 -14.406 -16.203 1 98.25 36 GLY B N 1
ATOM 3159 C CA . GLY B 1 36 ? 6.469 -14.023 -14.812 1 98.25 36 GLY B CA 1
ATOM 3160 C C . GLY B 1 36 ? 5.438 -12.938 -14.562 1 98.25 36 GLY B C 1
ATOM 3161 O O . GLY B 1 36 ? 4.887 -12.836 -13.469 1 98.25 36 GLY B O 1
ATOM 3162 N N . ALA B 1 37 ? 5.336 -12.039 -15.586 1 98.06 37 ALA B N 1
ATOM 3163 C CA . ALA B 1 37 ? 4.336 -10.969 -15.617 1 98.06 37 ALA B CA 1
ATOM 3164 C C . ALA B 1 37 ? 4.426 -10.102 -14.359 1 98.06 37 ALA B C 1
ATOM 3166 O O . ALA B 1 37 ? 3.4 -9.734 -13.781 1 98.06 37 ALA B O 1
ATOM 3167 N N . GLY B 1 38 ? 5.652 -9.859 -13.875 1 97.69 38 GLY B N 1
ATOM 3168 C CA . GLY B 1 38 ? 5.82 -9.07 -12.672 1 97.69 38 GLY B CA 1
ATOM 3169 C C . GLY B 1 38 ? 5.246 -9.742 -11.438 1 97.69 38 GLY B C 1
ATOM 3170 O O . GLY B 1 38 ? 4.75 -9.062 -10.531 1 97.69 38 GLY B O 1
ATOM 3171 N N . VAL B 1 39 ? 5.188 -11.047 -11.359 1 97.56 39 VAL B N 1
ATOM 3172 C CA . VAL B 1 39 ? 4.559 -11.891 -10.352 1 97.56 39 VAL B CA 1
ATOM 3173 C C . VAL B 1 39 ? 3.041 -11.781 -10.453 1 97.56 39 VAL B C 1
ATOM 3175 O O . VAL B 1 39 ? 2.371 -11.414 -9.484 1 97.56 39 VAL B O 1
ATOM 3178 N N . ALA B 1 40 ? 2.537 -12.07 -11.594 1 98.19 40 ALA B N 1
ATOM 3179 C CA . ALA B 1 40 ? 1.118 -12.195 -11.922 1 98.19 40 ALA B CA 1
ATOM 3180 C C . ALA B 1 40 ? 0.428 -10.836 -11.922 1 98.19 40 ALA B C 1
ATOM 3182 O O . ALA B 1 40 ? -0.748 -10.734 -11.562 1 98.19 40 ALA B O 1
ATOM 3183 N N . VAL B 1 41 ? 1.115 -9.789 -12.289 1 98.62 41 VAL B N 1
ATOM 3184 C CA . VAL B 1 41 ? 0.578 -8.438 -12.195 1 98.62 41 VAL B CA 1
ATOM 3185 C C . VAL B 1 41 ? 0.064 -7.988 -13.562 1 98.62 41 VAL B C 1
ATOM 3187 O O . VAL B 1 41 ? -1.047 -7.469 -13.68 1 98.62 41 VAL B O 1
ATOM 3190 N N . THR B 1 42 ? 0.856 -8.203 -14.633 1 98.62 42 THR B N 1
ATOM 3191 C CA . THR B 1 42 ? 0.51 -7.699 -15.953 1 98.62 42 THR B CA 1
ATOM 3192 C C . THR B 1 42 ? -0.297 -8.734 -16.734 1 98.62 42 THR B C 1
ATOM 3194 O O . THR B 1 42 ? 0.103 -9.156 -17.812 1 98.62 42 THR B O 1
ATOM 3197 N N . ASN B 1 43 ? -1.465 -9.016 -16.203 1 98.5 43 ASN B N 1
ATOM 3198 C CA . ASN B 1 43 ? -2.338 -10.039 -16.781 1 98.5 43 ASN B CA 1
ATOM 3199 C C . ASN B 1 43 ? -2.699 -9.727 -18.219 1 98.5 43 ASN B C 1
ATOM 3201 O O . ASN B 1 43 ? -2.912 -10.641 -19.031 1 98.5 43 ASN B O 1
ATOM 3205 N N . LEU B 1 44 ? -2.777 -8.445 -18.594 1 98.62 44 LEU B N 1
ATOM 3206 C CA . LEU B 1 44 ? -3.145 -8.07 -19.953 1 98.62 44 LEU B CA 1
ATOM 3207 C C . LEU B 1 44 ? -1.904 -7.734 -20.781 1 98.62 44 LEU B C 1
ATOM 3209 O O . LEU B 1 44 ? -2.008 -7.121 -21.844 1 98.62 44 LEU B O 1
ATOM 3213 N N . GLY B 1 45 ? -0.709 -8.109 -20.266 1 98.62 45 GLY B N 1
ATOM 3214 C CA . GLY B 1 45 ? 0.539 -7.816 -20.953 1 98.62 45 GLY B CA 1
ATOM 3215 C C . GLY B 1 45 ? 1.048 -6.41 -20.688 1 98.62 45 GLY B C 1
ATOM 3216 O O . GLY B 1 45 ? 0.384 -5.625 -20 1 98.62 45 GLY B O 1
ATOM 3217 N N . HIS B 1 46 ? 2.213 -6.168 -21.203 1 98.69 46 HIS B N 1
ATOM 3218 C CA . HIS B 1 46 ? 2.85 -4.867 -21.016 1 98.69 46 HIS B CA 1
ATOM 3219 C C . HIS B 1 46 ? 2.301 -3.842 -22 1 98.69 46 HIS B C 1
ATOM 3221 O O . HIS B 1 46 ? 2.131 -4.141 -23.188 1 98.69 46 HIS B O 1
ATOM 3227 N N . CYS B 1 47 ? 1.99 -2.658 -21.438 1 98 47 CYS B N 1
ATOM 3228 C CA . CYS B 1 47 ? 1.572 -1.513 -22.234 1 98 47 CYS B CA 1
ATOM 3229 C C . CYS B 1 47 ? 0.389 -1.871 -23.125 1 98 47 CYS B C 1
ATOM 3231 O O . CYS B 1 47 ? 0.422 -1.634 -24.328 1 98 47 CYS B O 1
ATOM 3233 N N . HIS B 1 48 ? -0.554 -2.59 -22.516 1 98.56 48 HIS B N 1
ATOM 3234 C CA . HIS B 1 48 ? -1.785 -2.822 -23.266 1 98.56 48 HIS B CA 1
ATOM 3235 C C . HIS B 1 48 ? -2.365 -1.512 -23.797 1 98.56 48 HIS B C 1
ATOM 3237 O O . HIS B 1 48 ? -2.578 -0.571 -23.031 1 98.56 48 HIS B O 1
ATOM 3243 N N . PRO B 1 49 ? -2.662 -1.406 -25.078 1 98.62 49 PRO B N 1
ATOM 3244 C CA . PRO B 1 49 ? -2.996 -0.109 -25.672 1 98.62 49 PRO B CA 1
ATOM 3245 C C . PRO B 1 49 ? -4.191 0.561 -25 1 98.62 49 PRO B C 1
ATOM 3247 O O . PRO B 1 49 ? -4.191 1.779 -24.812 1 98.62 49 PRO B O 1
ATOM 3250 N N . ARG B 1 50 ? -5.234 -0.128 -24.641 1 98.75 50 ARG B N 1
ATOM 3251 C CA . ARG B 1 50 ? -6.406 0.449 -24 1 98.75 50 ARG B CA 1
ATOM 3252 C C . ARG B 1 50 ? -6.074 0.953 -22.594 1 98.75 50 ARG B C 1
ATOM 3254 O O . ARG B 1 50 ? -6.633 1.953 -22.141 1 98.75 50 ARG B O 1
ATOM 3261 N N . LEU B 1 51 ? -5.195 0.225 -21.875 1 98.88 51 LEU B N 1
ATOM 3262 C CA . LEU B 1 51 ? -4.777 0.666 -20.547 1 98.88 51 LEU B CA 1
ATOM 3263 C C . LEU B 1 51 ? -3.932 1.933 -20.641 1 98.88 51 LEU B C 1
ATOM 3265 O O . LEU B 1 51 ? -4.109 2.859 -19.844 1 98.88 51 LEU B O 1
ATOM 3269 N N . VAL B 1 52 ? -2.984 1.937 -21.609 1 98.88 52 VAL B N 1
ATOM 3270 C CA . VAL B 1 52 ? -2.141 3.107 -21.828 1 98.88 52 VAL B CA 1
ATOM 3271 C C . VAL B 1 52 ? -3.012 4.324 -22.125 1 98.88 52 VAL B C 1
ATOM 3273 O O . VAL B 1 52 ? -2.83 5.391 -21.531 1 98.88 52 VAL B O 1
ATOM 3276 N N . ALA B 1 53 ? -3.969 4.168 -22.969 1 98.88 53 ALA B N 1
ATOM 3277 C CA . ALA B 1 53 ? -4.855 5.266 -23.359 1 98.88 53 ALA B CA 1
ATOM 3278 C C . ALA B 1 53 ? -5.648 5.77 -22.156 1 98.88 53 ALA B C 1
ATOM 3280 O O . ALA B 1 53 ? -5.801 6.977 -21.969 1 98.88 53 ALA B O 1
ATOM 3281 N N . ALA B 1 54 ? -6.191 4.883 -21.359 1 98.88 54 ALA B N 1
ATOM 3282 C CA . ALA B 1 54 ? -6.988 5.242 -20.188 1 98.88 54 ALA B CA 1
ATOM 3283 C C . ALA B 1 54 ? -6.152 6.023 -19.172 1 98.88 54 ALA B C 1
ATOM 3285 O O . ALA B 1 54 ? -6.617 7.02 -18.609 1 98.88 54 ALA B O 1
ATOM 3286 N N . LEU B 1 55 ? -4.949 5.504 -18.922 1 98.88 55 LEU B N 1
ATOM 3287 C CA . LEU B 1 55 ? -4.082 6.172 -17.953 1 98.88 55 LEU B CA 1
ATOM 3288 C C . LEU B 1 55 ? -3.678 7.555 -18.453 1 98.88 55 LEU B C 1
ATOM 3290 O O . LEU B 1 55 ? -3.678 8.523 -17.688 1 98.88 55 LEU B O 1
ATOM 3294 N N . GLN B 1 56 ? -3.303 7.629 -19.719 1 98.88 56 GLN B N 1
ATOM 3295 C CA . GLN B 1 56 ? -2.885 8.906 -20.281 1 98.88 56 GLN B CA 1
ATOM 3296 C C . GLN B 1 56 ? -4.027 9.922 -20.25 1 98.88 56 GLN B C 1
ATOM 3298 O O . GLN B 1 56 ? -3.816 11.094 -19.922 1 98.88 56 GLN B O 1
ATOM 3303 N N . ALA B 1 57 ? -5.23 9.516 -20.578 1 98.75 57 ALA B N 1
ATOM 3304 C CA . ALA B 1 57 ? -6.391 10.398 -20.547 1 98.75 57 ALA B CA 1
ATOM 3305 C C . ALA B 1 57 ? -6.672 10.898 -19.125 1 98.75 57 ALA B C 1
ATOM 3307 O O . ALA B 1 57 ? -6.867 12.094 -18.906 1 98.75 57 ALA B O 1
ATOM 3308 N N . GLN B 1 58 ? -6.691 10.039 -18.172 1 98.81 58 GLN B N 1
ATOM 3309 C CA . GLN B 1 58 ? -6.98 10.398 -16.781 1 98.81 58 GLN B CA 1
ATOM 3310 C C . GLN B 1 58 ? -5.883 11.289 -16.203 1 98.81 58 GLN B C 1
ATOM 3312 O O . GLN B 1 58 ? -6.156 12.164 -15.383 1 98.81 58 GLN B O 1
ATOM 3317 N N . ALA B 1 59 ? -4.625 11.031 -16.641 1 98.62 59 ALA B N 1
ATOM 3318 C CA . ALA B 1 59 ? -3.471 11.797 -16.172 1 98.62 59 ALA B CA 1
ATOM 3319 C C . ALA B 1 59 ? -3.65 13.289 -16.438 1 98.62 59 ALA B C 1
ATOM 3321 O O . ALA B 1 59 ? -3.156 14.125 -15.688 1 98.62 59 ALA B O 1
ATOM 3322 N N . GLY B 1 60 ? -4.344 13.594 -17.453 1 98.25 60 GLY B N 1
ATOM 3323 C CA . GLY B 1 60 ? -4.543 14.992 -17.828 1 98.25 60 GLY B CA 1
ATOM 3324 C C . GLY B 1 60 ? -5.746 15.617 -17.156 1 98.25 60 GLY B C 1
ATOM 3325 O O . GLY B 1 60 ? -6.012 16.812 -17.344 1 98.25 60 GLY B O 1
ATOM 3326 N N . LYS B 1 61 ? -6.488 14.867 -16.328 1 98.31 61 LYS B N 1
ATOM 3327 C CA . LYS B 1 61 ? -7.742 15.344 -15.758 1 98.31 61 LYS B CA 1
ATOM 3328 C C . LYS B 1 61 ? -7.633 15.5 -14.25 1 98.31 61 LYS B C 1
ATOM 3330 O O . LYS B 1 61 ? -7.902 16.578 -13.711 1 98.31 61 LYS B O 1
ATOM 3335 N N . LEU B 1 62 ? -7.293 14.461 -13.555 1 98.62 62 LEU B N 1
ATOM 3336 C CA . LEU B 1 62 ? -7.32 14.422 -12.094 1 98.62 62 LEU B CA 1
ATOM 3337 C C . LEU B 1 62 ? -6.688 13.133 -11.578 1 98.62 62 LEU B C 1
ATOM 3339 O O . LEU B 1 62 ? -7.078 12.039 -11.977 1 98.62 62 LEU B O 1
ATOM 3343 N N . TRP B 1 63 ? -5.738 13.289 -10.648 1 98.69 63 TRP B N 1
ATOM 3344 C CA . TRP B 1 63 ? -4.992 12.117 -10.188 1 98.69 63 TRP B CA 1
ATOM 3345 C C . TRP B 1 63 ? -5.52 11.641 -8.844 1 98.69 63 TRP B C 1
ATOM 3347 O O . TRP B 1 63 ? -5.578 10.43 -8.586 1 98.69 63 TRP B O 1
ATOM 3357 N N . HIS B 1 64 ? -5.832 12.586 -7.922 1 98.56 64 HIS B N 1
ATOM 3358 C CA . HIS B 1 64 ? -6.082 12.266 -6.52 1 98.56 64 HIS B CA 1
ATOM 3359 C C . HIS B 1 64 ? -6.941 13.336 -5.859 1 98.56 64 HIS B C 1
ATOM 3361 O O . HIS B 1 64 ? -6.711 14.531 -6.055 1 98.56 64 HIS B O 1
ATOM 3367 N N . THR B 1 65 ? -7.965 12.977 -5.059 1 97.38 65 THR B N 1
ATOM 3368 C CA . THR B 1 65 ? -8.789 13.922 -4.309 1 97.38 65 THR B CA 1
ATOM 3369 C C . THR B 1 65 ? -8.938 13.484 -2.857 1 97.38 65 THR B C 1
ATOM 3371 O O . THR B 1 65 ? -9.383 14.258 -2.01 1 97.38 65 THR B O 1
ATOM 3374 N N . SER B 1 66 ? -8.523 12.266 -2.455 1 94.62 66 SER B N 1
ATOM 3375 C CA . SER B 1 66 ? -8.719 11.602 -1.173 1 94.62 66 SER B CA 1
ATOM 3376 C C . SER B 1 66 ? -10.109 10.977 -1.078 1 94.62 66 SER B C 1
ATOM 3378 O O . SER B 1 66 ? -10.953 11.195 -1.949 1 94.62 66 SER B O 1
ATOM 3380 N N . ASN B 1 67 ? -10.312 10.25 -0.064 1 97.06 67 ASN B N 1
ATOM 3381 C CA . ASN B 1 67 ? -11.578 9.562 0.166 1 97.06 67 ASN B CA 1
ATOM 3382 C C . ASN B 1 67 ? -12.516 10.383 1.056 1 97.06 67 ASN B C 1
ATOM 3384 O O . ASN B 1 67 ? -13.516 9.867 1.546 1 97.06 67 ASN B O 1
ATOM 3388 N N . LEU B 1 68 ? -12.156 11.688 1.228 1 97 68 LEU B N 1
ATOM 3389 C CA . LEU B 1 68 ? -13.062 12.617 1.891 1 97 68 LEU B CA 1
ATOM 3390 C C . LEU B 1 68 ? -14.242 12.969 0.984 1 97 68 LEU B C 1
ATOM 3392 O O . LEU B 1 68 ? -15.258 13.477 1.452 1 97 68 LEU B O 1
ATOM 3396 N N . TYR B 1 69 ? -14.062 12.711 -0.288 1 98.25 69 TYR B N 1
ATOM 3397 C CA . TYR B 1 69 ? -15.07 12.984 -1.31 1 98.25 69 TYR B CA 1
ATOM 3398 C C . TYR B 1 69 ? -15.445 11.719 -2.059 1 98.25 69 TYR B C 1
ATOM 3400 O O . TYR B 1 69 ? -14.766 10.695 -1.946 1 98.25 69 TYR B O 1
ATOM 3408 N N . ARG B 1 70 ? -16.547 11.789 -2.771 1 98.25 70 ARG B N 1
ATOM 3409 C CA . ARG B 1 70 ? -16.891 10.695 -3.668 1 98.25 70 ARG B CA 1
ATOM 3410 C C . ARG B 1 70 ? -15.961 10.656 -4.875 1 98.25 70 ARG B C 1
ATOM 3412 O O . ARG B 1 70 ? -15.57 11.695 -5.398 1 98.25 70 ARG B O 1
ATOM 3419 N N . VAL B 1 71 ? -15.617 9.508 -5.27 1 98.25 71 VAL B N 1
ATOM 3420 C CA . VAL B 1 71 ? -14.812 9.289 -6.465 1 98.25 71 VAL B CA 1
ATOM 3421 C C . VAL B 1 71 ? -15.602 8.461 -7.477 1 98.25 71 VAL B C 1
ATOM 3423 O O . VAL B 1 71 ? -15.891 7.285 -7.238 1 98.25 71 VAL B O 1
ATOM 3426 N N . ALA B 1 72 ? -15.922 9 -8.562 1 98.25 72 ALA B N 1
ATOM 3427 C CA . ALA B 1 72 ? -16.797 8.367 -9.555 1 98.25 72 ALA B CA 1
ATOM 3428 C C . ALA B 1 72 ? -16.219 7.035 -10.016 1 98.25 72 ALA B C 1
ATOM 3430 O O . ALA B 1 72 ? -16.953 6.055 -10.164 1 98.25 72 ALA B O 1
ATOM 3431 N N . GLY B 1 73 ? -14.961 6.984 -10.258 1 98.56 73 GLY B N 1
ATOM 3432 C CA . GLY B 1 73 ? -14.305 5.762 -10.688 1 98.56 73 GLY B CA 1
ATOM 3433 C C . GLY B 1 73 ? -14.43 4.629 -9.688 1 98.56 73 GLY B C 1
ATOM 3434 O O . GLY B 1 73 ? -14.562 3.465 -10.07 1 98.56 73 GLY B O 1
ATOM 3435 N N . GLN B 1 74 ? -14.344 4.934 -8.359 1 98.56 74 GLN B N 1
ATOM 3436 C CA . GLN B 1 74 ? -14.547 3.918 -7.332 1 98.56 74 GLN B CA 1
ATOM 3437 C C . GLN B 1 74 ? -15.93 3.285 -7.449 1 98.56 74 GLN B C 1
ATOM 3439 O O . GLN B 1 74 ? -16.062 2.064 -7.348 1 98.56 74 GLN B O 1
ATOM 3444 N N . GLU B 1 75 ? -16.891 4.164 -7.605 1 98.69 75 GLU B N 1
ATOM 3445 C CA . GLU B 1 75 ? -18.266 3.693 -7.691 1 98.69 75 GLU B CA 1
ATOM 3446 C C . GLU B 1 75 ? -18.469 2.793 -8.906 1 98.69 75 GLU B C 1
ATOM 3448 O O . GLU B 1 75 ? -19.094 1.735 -8.805 1 98.69 75 GLU B O 1
ATOM 3453 N N . SER B 1 76 ? -17.906 3.182 -10.016 1 98.75 76 SER B N 1
ATOM 3454 C CA . SER B 1 76 ? -18.047 2.416 -11.25 1 98.75 76 SER B CA 1
ATOM 3455 C C . SER B 1 76 ? -17.344 1.071 -11.156 1 98.75 76 SER B C 1
ATOM 3457 O O . SER B 1 76 ? -17.922 0.032 -11.469 1 98.75 76 SER B O 1
ATOM 3459 N N . VAL B 1 77 ? -16.094 1.052 -10.727 1 98.94 77 VAL B N 1
ATOM 3460 C CA . VAL B 1 77 ? -15.32 -0.177 -10.625 1 98.94 77 VAL B CA 1
ATOM 3461 C C . VAL B 1 77 ? -15.945 -1.105 -9.586 1 98.94 77 VAL B C 1
ATOM 3463 O O . VAL B 1 77 ? -16.047 -2.314 -9.805 1 98.94 77 VAL B O 1
ATOM 3466 N N . ALA B 1 78 ? -16.328 -0.529 -8.438 1 98.94 78 ALA B N 1
ATOM 3467 C CA . ALA B 1 78 ? -16.984 -1.326 -7.41 1 98.94 78 ALA B CA 1
ATOM 3468 C C . ALA B 1 78 ? -18.266 -1.976 -7.945 1 98.94 78 ALA B C 1
ATOM 3470 O O . ALA B 1 78 ? -18.531 -3.15 -7.68 1 98.94 78 ALA B O 1
ATOM 3471 N N . ALA B 1 79 ? -19.047 -1.216 -8.656 1 98.88 79 ALA B N 1
ATOM 3472 C CA . ALA B 1 79 ? -20.281 -1.743 -9.227 1 98.88 79 ALA B CA 1
ATOM 3473 C C . ALA B 1 79 ? -20 -2.916 -10.164 1 98.88 79 ALA B C 1
ATOM 3475 O O . ALA B 1 79 ? -20.719 -3.914 -10.148 1 98.88 79 ALA B O 1
ATOM 3476 N N . LYS B 1 80 ? -18.984 -2.826 -10.992 1 98.81 80 LYS B N 1
ATOM 3477 C CA . LYS B 1 80 ? -18.609 -3.906 -11.898 1 98.81 80 LYS B CA 1
ATOM 3478 C C . LYS B 1 80 ? -18.188 -5.148 -11.125 1 98.81 80 LYS B C 1
ATOM 3480 O O . LYS B 1 80 ? -18.562 -6.27 -11.484 1 98.81 80 LYS B O 1
ATOM 3485 N N . LEU B 1 81 ? -17.391 -4.992 -10.094 1 98.94 81 LEU B N 1
ATOM 3486 C CA . LEU B 1 81 ? -16.938 -6.117 -9.289 1 98.94 81 LEU B CA 1
ATOM 3487 C C . LEU B 1 81 ? -18.109 -6.789 -8.578 1 98.94 81 LEU B C 1
ATOM 3489 O O . LEU B 1 81 ? -18.203 -8.016 -8.562 1 98.94 81 LEU B O 1
ATOM 3493 N N . VAL B 1 82 ? -18.984 -5.961 -8.039 1 98.81 82 VAL B N 1
ATOM 3494 C CA . VAL B 1 82 ? -20.156 -6.48 -7.324 1 98.81 82 VAL B CA 1
ATOM 3495 C C . VAL B 1 82 ? -21.047 -7.254 -8.289 1 98.81 82 VAL B C 1
ATOM 3497 O O . VAL B 1 82 ? -21.547 -8.328 -7.957 1 98.81 82 VAL B O 1
ATOM 3500 N N . ALA B 1 83 ? -21.188 -6.758 -9.477 1 98.69 83 ALA B N 1
ATOM 3501 C CA . ALA B 1 83 ? -22.062 -7.379 -10.477 1 98.69 83 ALA B CA 1
ATOM 3502 C C . ALA B 1 83 ? -21.484 -8.711 -10.945 1 98.69 83 ALA B C 1
ATOM 3504 O O . ALA B 1 83 ? -22.219 -9.562 -11.461 1 98.69 83 ALA B O 1
ATOM 3505 N N . ASN B 1 84 ? -20.219 -8.922 -10.758 1 98.5 84 ASN B N 1
ATOM 3506 C CA . ASN B 1 84 ? -19.578 -10.094 -11.359 1 98.5 84 ASN B CA 1
ATOM 3507 C C . ASN B 1 84 ? -19 -11.016 -10.297 1 98.5 84 ASN B C 1
ATOM 3509 O O . ASN B 1 84 ? -18.203 -11.898 -10.609 1 98.5 84 ASN B O 1
ATOM 3513 N N . THR B 1 85 ? -19.328 -10.805 -9.055 1 98.31 85 THR B N 1
ATOM 3514 C CA . THR B 1 85 ? -18.875 -11.656 -7.957 1 98.31 85 THR B CA 1
ATOM 3515 C C . THR B 1 85 ? -19.969 -11.836 -6.922 1 98.31 85 THR B C 1
ATOM 3517 O O . THR B 1 85 ? -21.156 -11.625 -7.219 1 98.31 85 THR B O 1
ATOM 3520 N N . PHE B 1 86 ? -19.609 -12.312 -5.742 1 98.56 86 PHE B N 1
ATOM 3521 C CA . PHE B 1 86 ? -20.531 -12.547 -4.629 1 98.56 86 PHE B CA 1
ATOM 3522 C C . PHE B 1 86 ? -20.719 -11.281 -3.807 1 98.56 86 PHE B C 1
ATOM 3524 O O . PHE B 1 86 ? -21.656 -11.18 -3.02 1 98.56 86 PHE B O 1
ATOM 3531 N N . ALA B 1 87 ? -19.844 -10.375 -3.953 1 98.81 87 ALA B N 1
ATOM 3532 C CA . ALA B 1 87 ? -19.672 -9.281 -3.002 1 98.81 87 ALA B CA 1
ATOM 3533 C C . ALA B 1 87 ? -20.781 -8.25 -3.131 1 98.81 87 ALA B C 1
ATOM 3535 O O . ALA B 1 87 ? -21.391 -8.109 -4.195 1 98.81 87 ALA B O 1
ATOM 3536 N N . ASP B 1 88 ? -21.031 -7.57 -2.041 1 98.88 88 ASP B N 1
ATOM 3537 C CA . ASP B 1 88 ? -22.016 -6.488 -2.008 1 98.88 88 ASP B CA 1
ATOM 3538 C C . ASP B 1 88 ? -21.312 -5.129 -1.935 1 98.88 88 ASP B C 1
ATOM 3540 O O . ASP B 1 88 ? -21.938 -4.098 -2.209 1 98.88 88 ASP B O 1
ATOM 3544 N N . THR B 1 89 ? -20.078 -5.117 -1.529 1 98.94 89 THR B N 1
ATOM 3545 C CA . THR B 1 89 ? -19.344 -3.871 -1.328 1 98.94 89 THR B CA 1
ATOM 3546 C C . THR B 1 89 ? -17.844 -4.09 -1.515 1 98.94 89 THR B C 1
ATOM 3548 O O . THR B 1 89 ? -17.375 -5.223 -1.441 1 98.94 89 THR B O 1
ATOM 3551 N N . VAL B 1 90 ? -17.125 -3.029 -1.865 1 98.94 90 VAL B N 1
ATOM 3552 C CA . VAL B 1 90 ? -15.711 -3.119 -2.197 1 98.94 90 VAL B CA 1
ATOM 3553 C C . VAL B 1 9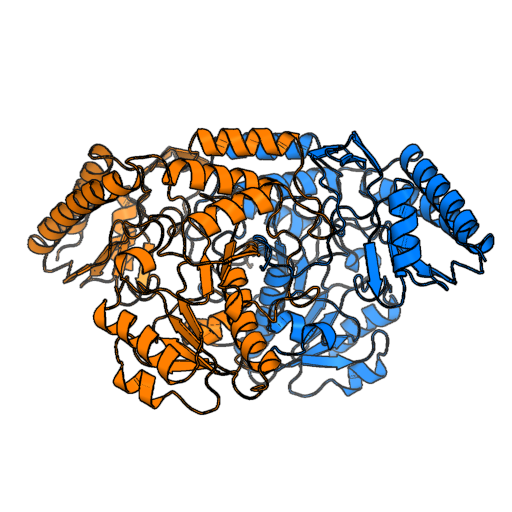0 ? -14.953 -1.981 -1.521 1 98.94 90 VAL B C 1
ATOM 3555 O O . VAL B 1 90 ? -15.367 -0.823 -1.582 1 98.94 90 VAL B O 1
ATOM 3558 N N . PHE B 1 91 ? -13.875 -2.26 -0.812 1 98.94 91 PHE B N 1
ATOM 3559 C CA . PHE B 1 91 ? -12.891 -1.292 -0.349 1 98.94 91 PHE B CA 1
ATOM 3560 C C . PHE B 1 91 ? -11.664 -1.293 -1.255 1 98.94 91 PHE B C 1
ATOM 3562 O O . PHE B 1 91 ? -11.141 -2.355 -1.603 1 98.94 91 PHE B O 1
ATOM 3569 N N . PHE B 1 92 ? -11.164 -0.117 -1.648 1 98.94 92 PHE B N 1
ATOM 3570 C CA . PHE B 1 92 ? -10.008 -0.035 -2.531 1 98.94 92 PHE B CA 1
ATOM 3571 C C . PHE B 1 92 ? -8.766 0.4 -1.759 1 98.94 92 PHE B C 1
ATOM 3573 O O . PHE B 1 92 ? -8.852 1.25 -0.87 1 98.94 92 PHE B O 1
ATOM 3580 N N . CYS B 1 93 ? -7.648 -0.191 -2.064 1 98.75 93 CYS B N 1
ATOM 3581 C CA . CYS B 1 93 ? -6.336 0.111 -1.508 1 98.75 93 CYS B CA 1
ATOM 3582 C C . CYS B 1 93 ? -5.258 0.032 -2.582 1 98.75 93 CYS B C 1
ATOM 3584 O O . CYS B 1 93 ? -5.543 0.193 -3.77 1 98.75 93 CYS B O 1
ATOM 3586 N N . ASN B 1 94 ? -3.934 -0.19 -2.18 1 98.44 94 ASN B N 1
ATOM 3587 C CA . ASN B 1 94 ? -2.865 -0.048 -3.164 1 98.44 94 ASN B CA 1
ATOM 3588 C C . ASN B 1 94 ? -2.217 -1.392 -3.484 1 98.44 94 ASN B C 1
ATOM 3590 O O . ASN B 1 94 ? -1.461 -1.506 -4.449 1 98.44 94 ASN B O 1
ATOM 3594 N N . SER B 1 95 ? -2.484 -2.418 -2.658 1 98.56 95 SER B N 1
ATOM 3595 C CA . SER B 1 95 ? -1.738 -3.666 -2.795 1 98.56 95 SER B CA 1
ATOM 3596 C C . SER B 1 95 ? -2.502 -4.836 -2.186 1 98.56 95 SER B C 1
ATOM 3598 O O . SER B 1 95 ? -3.52 -4.641 -1.52 1 98.56 95 SER B O 1
ATOM 3600 N N . GLY B 1 96 ? -1.985 -6.047 -2.465 1 98.75 96 GLY B N 1
ATOM 3601 C CA . GLY B 1 96 ? -2.547 -7.234 -1.847 1 98.75 96 GLY B CA 1
ATOM 3602 C C . GLY B 1 96 ? -2.375 -7.262 -0.339 1 98.75 96 GLY B C 1
ATOM 3603 O O . GLY B 1 96 ? -3.27 -7.707 0.384 1 98.75 96 GLY B O 1
ATOM 3604 N N . ALA B 1 97 ? -1.204 -6.793 0.156 1 98.75 97 ALA B N 1
ATOM 3605 C CA . ALA B 1 97 ? -0.959 -6.738 1.596 1 98.75 97 ALA B CA 1
ATOM 3606 C C . ALA B 1 97 ? -1.992 -5.855 2.293 1 98.75 97 ALA B C 1
ATOM 3608 O O . ALA B 1 97 ? -2.531 -6.23 3.338 1 98.75 97 ALA B O 1
ATOM 3609 N N . GLU B 1 98 ? -2.299 -4.711 1.719 1 98.81 98 GLU B N 1
ATOM 3610 C CA . GLU B 1 98 ? -3.293 -3.814 2.299 1 98.81 98 GLU B CA 1
ATOM 3611 C C . GLU B 1 98 ? -4.695 -4.41 2.203 1 98.81 98 GLU B C 1
ATOM 3613 O O . GLU B 1 98 ? -5.52 -4.215 3.098 1 98.81 98 GLU B O 1
ATOM 3618 N N . ALA B 1 99 ? -4.961 -5.109 1.101 1 98.94 99 ALA B N 1
ATOM 3619 C CA . ALA B 1 99 ? -6.25 -5.777 0.962 1 98.94 99 ALA B CA 1
ATOM 3620 C C . ALA B 1 99 ? -6.43 -6.852 2.031 1 98.94 99 ALA B C 1
ATOM 3622 O O . ALA B 1 99 ? -7.516 -6.988 2.605 1 98.94 99 ALA B O 1
ATOM 3623 N N . ASN B 1 100 ? -5.355 -7.598 2.299 1 98.94 100 ASN B N 1
ATOM 3624 C CA . ASN B 1 100 ? -5.418 -8.625 3.336 1 98.94 100 ASN B CA 1
ATOM 3625 C C . ASN B 1 100 ? -5.516 -8.008 4.727 1 98.94 100 ASN B C 1
ATOM 3627 O O . ASN B 1 100 ? -6.164 -8.562 5.613 1 98.94 100 ASN B O 1
ATOM 3631 N N . GLU B 1 101 ? -4.852 -6.855 4.957 1 98.94 101 GLU B N 1
ATOM 3632 C CA . GLU B 1 101 ? -5.047 -6.109 6.195 1 98.94 101 GLU B CA 1
ATOM 3633 C C . GLU B 1 101 ? -6.52 -5.77 6.41 1 98.94 101 GLU B C 1
ATOM 3635 O O . GLU B 1 101 ? -7.043 -5.926 7.516 1 98.94 101 GLU B O 1
ATOM 3640 N N . CYS B 1 102 ? -7.152 -5.309 5.359 1 98.94 102 CYS B N 1
ATOM 3641 C CA . CYS B 1 102 ? -8.57 -4.973 5.43 1 98.94 102 CYS B CA 1
ATOM 3642 C C . CYS B 1 102 ? -9.406 -6.211 5.734 1 98.94 102 CYS B C 1
ATOM 3644 O O . CYS B 1 102 ? -10.312 -6.164 6.566 1 98.94 102 CYS B O 1
ATOM 3646 N N . ALA B 1 103 ? -9.094 -7.344 5.074 1 99 103 ALA B N 1
ATOM 3647 C CA . ALA B 1 103 ? -9.836 -8.586 5.266 1 99 103 ALA B CA 1
ATOM 3648 C C . ALA B 1 103 ? -9.719 -9.086 6.703 1 99 103 ALA B C 1
ATOM 3650 O O . ALA B 1 103 ? -10.711 -9.469 7.32 1 99 103 ALA B O 1
ATOM 3651 N N . ILE B 1 104 ? -8.5 -9.078 7.238 1 98.94 104 ILE B N 1
ATOM 3652 C CA . ILE B 1 104 ? -8.227 -9.531 8.602 1 98.94 104 ILE B CA 1
ATOM 3653 C C . ILE B 1 104 ? -8.969 -8.641 9.594 1 98.94 104 ILE B C 1
ATOM 3655 O O . ILE B 1 104 ? -9.656 -9.141 10.484 1 98.94 104 ILE B O 1
ATOM 3659 N N . LYS B 1 105 ? -8.883 -7.355 9.422 1 98.94 105 LYS B N 1
ATOM 3660 C CA . LYS B 1 105 ? -9.57 -6.406 10.297 1 98.94 105 LYS B CA 1
ATOM 3661 C C . LYS B 1 105 ? -11.078 -6.578 10.211 1 98.94 105 LYS B C 1
ATOM 3663 O O . LYS B 1 105 ? -11.773 -6.527 11.234 1 98.94 105 LYS B O 1
ATOM 3668 N N . MET B 1 106 ? -11.578 -6.754 9.008 1 98.94 106 MET B N 1
ATOM 3669 C CA . MET B 1 106 ? -13.008 -6.898 8.789 1 98.94 106 MET B CA 1
ATOM 3670 C C . MET B 1 106 ? -13.547 -8.133 9.508 1 98.94 106 MET B C 1
ATOM 3672 O O . MET B 1 106 ? -14.609 -8.078 10.133 1 98.94 106 MET B O 1
ATOM 3676 N N . ALA B 1 107 ? -12.805 -9.242 9.438 1 98.94 107 ALA B N 1
ATOM 3677 C CA . ALA B 1 107 ? -13.227 -10.469 10.102 1 98.94 107 ALA B CA 1
ATOM 3678 C C . ALA B 1 107 ? -13.312 -10.273 11.609 1 98.94 107 ALA B C 1
ATOM 3680 O O . ALA B 1 107 ? -14.281 -10.703 12.242 1 98.94 107 ALA B O 1
ATOM 3681 N N . ARG B 1 108 ? -12.32 -9.656 12.195 1 98.88 108 ARG B N 1
ATOM 3682 C CA . ARG B 1 108 ? -12.312 -9.398 13.633 1 98.88 108 ARG B CA 1
ATOM 3683 C C . ARG B 1 108 ? -13.422 -8.43 14.023 1 98.88 108 ARG B C 1
ATOM 3685 O O . ARG B 1 108 ? -14.133 -8.656 15.008 1 98.88 108 ARG B O 1
ATOM 3692 N N . LYS B 1 109 ? -13.578 -7.367 13.227 1 98.88 109 LYS B N 1
ATOM 3693 C CA . LYS B 1 109 ? -14.594 -6.348 13.492 1 98.88 109 LYS B CA 1
ATOM 3694 C C . LYS B 1 109 ? -16 -6.938 13.422 1 98.88 109 LYS B C 1
ATOM 3696 O O . LYS B 1 109 ? -16.875 -6.566 14.211 1 98.88 109 LYS B O 1
ATOM 3701 N N . PHE B 1 110 ? -16.266 -7.848 12.422 1 98.81 110 PHE B N 1
ATOM 3702 C CA . PHE B 1 110 ? -17.562 -8.523 12.281 1 98.81 110 PHE B CA 1
ATOM 3703 C C . PHE B 1 110 ? -17.953 -9.203 13.586 1 98.81 110 PHE B C 1
ATOM 3705 O O . PHE B 1 110 ? -19.062 -9 14.086 1 98.81 110 PHE B O 1
ATOM 3712 N N . HIS B 1 111 ? -17.016 -9.953 14.156 1 98.88 111 HIS B N 1
ATOM 3713 C CA . HIS B 1 111 ? -17.312 -10.695 15.375 1 98.88 111 HIS B CA 1
ATOM 3714 C C . HIS B 1 111 ? -17.453 -9.758 16.578 1 98.88 111 HIS B C 1
ATOM 3716 O O . HIS B 1 111 ? -18.328 -9.945 17.406 1 98.88 111 HIS B O 1
ATOM 3722 N N . TYR B 1 112 ? -16.578 -8.766 16.625 1 98.75 112 TYR B N 1
ATOM 3723 C CA . TYR B 1 112 ? -16.688 -7.773 17.688 1 98.75 112 TYR B CA 1
ATOM 3724 C C . TYR B 1 112 ? -18.062 -7.141 17.703 1 98.75 112 TYR B C 1
ATOM 3726 O O . TYR B 1 112 ? -18.734 -7.109 18.75 1 98.75 112 TYR B O 1
ATOM 3734 N N . ASP B 1 113 ? -18.531 -6.699 16.578 1 98.44 113 ASP B N 1
ATOM 3735 C CA . ASP B 1 113 ? -19.797 -5.977 16.484 1 98.44 113 ASP B CA 1
ATOM 3736 C C . ASP B 1 113 ? -20.984 -6.93 16.578 1 98.44 113 ASP B C 1
ATOM 3738 O O . ASP B 1 113 ? -22.125 -6.492 16.75 1 98.44 113 ASP B O 1
ATOM 3742 N N . SER B 1 114 ? -20.734 -8.234 16.516 1 98.38 114 SER B N 1
ATOM 3743 C CA . SER B 1 114 ? -21.781 -9.25 16.672 1 98.38 114 SER B CA 1
ATOM 3744 C C . SER B 1 114 ? -21.844 -9.766 18.109 1 98.38 114 SER B C 1
ATOM 3746 O O . SER B 1 114 ? -22.547 -10.742 18.391 1 98.38 114 SER B O 1
ATOM 3748 N N . GLY B 1 115 ? -21.062 -9.172 18.984 1 98.25 115 GLY B N 1
ATOM 3749 C CA . GLY B 1 115 ? -21.109 -9.531 20.391 1 98.25 115 GLY B CA 1
ATOM 3750 C C . GLY B 1 115 ? -20.172 -10.664 20.75 1 98.25 115 GLY B C 1
ATOM 3751 O O . GLY B 1 115 ? -20.281 -11.25 21.828 1 98.25 115 GLY B O 1
ATOM 3752 N N . ASN B 1 116 ? -19.234 -11.031 19.875 1 98.25 116 ASN B N 1
ATOM 3753 C CA . ASN B 1 116 ? -18.266 -12.102 20.078 1 98.25 116 ASN B CA 1
ATOM 3754 C C . ASN B 1 116 ? -16.828 -11.578 20.016 1 98.25 116 ASN B C 1
ATOM 3756 O O . ASN B 1 116 ? -16.016 -12.102 19.234 1 98.25 116 ASN B O 1
ATOM 3760 N N . ALA B 1 117 ? -16.5 -10.602 20.828 1 97.69 117 ALA B N 1
ATOM 3761 C CA . ALA B 1 117 ? -15.219 -9.883 20.766 1 97.69 117 ALA B CA 1
ATOM 3762 C C . ALA B 1 117 ? -14.047 -10.836 21 1 97.69 117 ALA B C 1
ATOM 3764 O O . ALA B 1 117 ? -12.906 -10.523 20.641 1 97.69 117 ALA B O 1
ATOM 3765 N N . GLU B 1 118 ? -14.312 -11.984 21.531 1 97.94 118 GLU B N 1
ATOM 3766 C CA . GLU B 1 118 ? -13.258 -12.945 21.812 1 97.94 118 GLU B CA 1
ATOM 3767 C C . GLU B 1 118 ? -12.844 -13.703 20.547 1 97.94 118 GLU B C 1
ATOM 3769 O O . GLU B 1 118 ? -11.781 -14.32 20.516 1 97.94 118 GLU B O 1
ATOM 3774 N N . ARG B 1 119 ? -13.68 -13.703 19.516 1 98.62 119 ARG B N 1
ATOM 3775 C CA . ARG B 1 119 ? -13.383 -14.383 18.266 1 98.62 119 ARG B CA 1
ATOM 3776 C C . ARG B 1 119 ? -12.461 -13.539 17.391 1 98.62 119 ARG B C 1
ATOM 3778 O O . ARG B 1 119 ? -12.93 -12.75 16.562 1 98.62 119 ARG B O 1
ATOM 3785 N N . THR B 1 120 ? -11.188 -13.797 17.562 1 98.75 120 THR B N 1
ATOM 3786 C CA . THR B 1 120 ? -10.219 -12.953 16.859 1 98.75 120 THR B CA 1
ATOM 3787 C C . THR B 1 120 ? -9.25 -13.812 16.047 1 98.75 120 THR B C 1
ATOM 3789 O O . THR B 1 120 ? -8.516 -13.297 15.195 1 98.75 120 THR B O 1
ATOM 3792 N N . GLU B 1 121 ? -9.234 -15.125 16.25 1 98.94 121 GLU B N 1
ATOM 3793 C CA . GLU B 1 121 ? -8.234 -16 15.633 1 98.94 121 GLU B CA 1
ATOM 3794 C C . GLU B 1 121 ? -8.617 -16.344 14.195 1 98.94 121 GLU B C 1
ATOM 3796 O O . GLU B 1 121 ? -9.773 -16.672 13.914 1 98.94 121 GLU B O 1
ATOM 3801 N N . ILE B 1 122 ? -7.703 -16.266 13.32 1 98.94 122 ILE B N 1
ATOM 3802 C CA . ILE B 1 122 ? -7.887 -16.625 11.914 1 98.94 122 ILE B CA 1
ATOM 3803 C C . ILE B 1 122 ? -7.047 -17.859 11.594 1 98.94 122 ILE B C 1
ATOM 3805 O O . ILE B 1 122 ? -5.828 -17.859 11.789 1 98.94 122 ILE B O 1
ATOM 3809 N N . ILE B 1 123 ? -7.656 -18.922 11.156 1 98.94 123 ILE B N 1
ATOM 3810 C CA . ILE B 1 123 ? -6.961 -20.125 10.734 1 98.94 123 ILE B CA 1
ATOM 3811 C C . ILE B 1 123 ? -6.402 -19.938 9.328 1 98.94 123 ILE B C 1
ATOM 3813 O O . ILE B 1 123 ? -7.148 -19.625 8.391 1 98.94 123 ILE B O 1
ATOM 3817 N N . CYS B 1 124 ? -5.113 -20.094 9.188 1 98.94 124 CYS B N 1
ATOM 3818 C CA . CYS B 1 124 ? -4.398 -19.984 7.922 1 98.94 124 CYS B CA 1
ATOM 3819 C C . CYS B 1 124 ? -3.727 -21.297 7.559 1 98.94 124 CYS B C 1
ATOM 3821 O O . CYS B 1 124 ? -3.656 -22.219 8.383 1 98.94 124 CYS B O 1
ATOM 3823 N N . ALA B 1 125 ? -3.332 -21.391 6.34 1 98.81 125 ALA B N 1
ATOM 3824 C CA . ALA B 1 125 ? -2.693 -22.625 5.867 1 98.81 125 ALA B CA 1
ATOM 3825 C C . ALA B 1 125 ? -1.172 -22.5 5.91 1 98.81 125 ALA B C 1
ATOM 3827 O O . ALA B 1 125 ? -0.621 -21.438 5.598 1 98.81 125 ALA B O 1
ATOM 3828 N N . THR B 1 126 ? -0.506 -23.578 6.273 1 98.19 126 THR B N 1
ATOM 3829 C CA . THR B 1 126 ? 0.939 -23.609 6.078 1 98.19 126 THR B CA 1
ATOM 3830 C C . THR B 1 126 ? 1.289 -23.484 4.598 1 98.19 126 THR B C 1
ATOM 3832 O O . THR B 1 126 ? 0.561 -23.969 3.736 1 98.19 126 THR B O 1
ATOM 3835 N N . GLY B 1 127 ? 2.395 -22.75 4.32 1 97.12 127 GLY B N 1
ATOM 3836 C CA . GLY B 1 127 ? 2.807 -22.531 2.941 1 97.12 127 GLY B CA 1
ATOM 3837 C C . GLY B 1 127 ? 2.158 -21.312 2.312 1 97.12 127 GLY B C 1
ATOM 3838 O O . GLY B 1 127 ? 2.459 -20.953 1.169 1 97.12 127 GLY B O 1
ATOM 3839 N N . ALA B 1 128 ? 1.362 -20.625 3.09 1 98.31 128 ALA B N 1
ATOM 3840 C CA . ALA B 1 128 ? 0.6 -19.484 2.561 1 98.31 128 ALA B CA 1
ATOM 3841 C C . ALA B 1 128 ? 1.472 -18.25 2.447 1 98.31 128 ALA B C 1
ATOM 3843 O O . ALA B 1 128 ? 2.531 -18.156 3.074 1 98.31 128 ALA B O 1
ATOM 3844 N N . PHE B 1 129 ? 1.122 -17.328 1.653 1 98.44 129 PHE B N 1
ATOM 3845 C CA . PHE B 1 129 ? 1.648 -15.977 1.521 1 98.44 129 PHE B CA 1
ATOM 3846 C C . PHE B 1 129 ? 0.516 -14.961 1.427 1 98.44 129 PHE B C 1
ATOM 3848 O O . PHE B 1 129 ? -0.318 -15.039 0.522 1 98.44 129 PHE B O 1
ATOM 3855 N N . HIS B 1 130 ? 0.528 -13.977 2.338 1 98.88 130 HIS B N 1
ATOM 3856 C CA . HIS B 1 130 ? -0.57 -13.016 2.354 1 98.88 130 HIS B CA 1
ATOM 3857 C C . HIS B 1 130 ? -0.048 -11.578 2.365 1 98.88 130 HIS B C 1
ATOM 3859 O O . HIS B 1 130 ? -0.818 -10.633 2.555 1 98.88 130 HIS B O 1
ATOM 3865 N N . GLY B 1 131 ? 1.238 -11.375 2.199 1 98.38 131 GLY B N 1
ATOM 3866 C CA . GLY B 1 131 ? 1.815 -10.047 2.172 1 98.38 131 GLY B CA 1
ATOM 3867 C C . GLY B 1 131 ? 3.025 -9.898 3.074 1 98.38 131 GLY B C 1
ATOM 3868 O O . GLY B 1 131 ? 3.561 -10.891 3.57 1 98.38 131 GLY B O 1
ATOM 3869 N N . ARG B 1 132 ? 3.49 -8.617 3.285 1 98.5 132 ARG B N 1
ATOM 3870 C CA . ARG B 1 132 ? 4.762 -8.414 3.975 1 98.5 132 ARG B CA 1
ATOM 3871 C C . ARG B 1 132 ? 4.594 -7.461 5.152 1 98.5 132 ARG B C 1
ATOM 3873 O O . ARG B 1 132 ? 5.582 -7 5.734 1 98.5 132 ARG B O 1
ATOM 3880 N N . THR B 1 133 ? 3.354 -7.047 5.551 1 98.75 133 THR B N 1
ATOM 3881 C CA . THR B 1 133 ? 3.16 -6.336 6.809 1 98.75 133 THR B CA 1
ATOM 3882 C C . THR B 1 133 ? 3.32 -7.285 7.996 1 98.75 133 THR B C 1
ATOM 3884 O O . THR B 1 133 ? 3.293 -8.508 7.828 1 98.75 133 THR B O 1
ATOM 3887 N N . LEU B 1 134 ? 3.43 -6.773 9.156 1 98.88 134 LEU B N 1
ATOM 3888 C CA . LEU B 1 134 ? 3.594 -7.609 10.344 1 98.88 134 LEU B CA 1
ATOM 3889 C C . LEU B 1 134 ? 2.398 -8.539 10.523 1 98.88 134 LEU B C 1
ATOM 3891 O O . LEU B 1 134 ? 2.559 -9.695 10.914 1 98.88 134 LEU B O 1
ATOM 3895 N N . ALA B 1 135 ? 1.194 -8.055 10.195 1 98.88 135 ALA B N 1
ATOM 3896 C CA . ALA B 1 135 ? 0.014 -8.906 10.312 1 98.88 135 ALA B CA 1
ATOM 3897 C C . ALA B 1 135 ? -0.011 -9.961 9.211 1 98.88 135 ALA B C 1
ATOM 3899 O O . ALA B 1 135 ? -0.319 -11.133 9.469 1 98.88 135 ALA B O 1
ATOM 3900 N N . THR B 1 136 ? 0.364 -9.578 8.023 1 98.88 136 THR B N 1
ATOM 3901 C CA . THR B 1 136 ? 0.227 -10.492 6.895 1 98.88 136 THR B CA 1
ATOM 3902 C C . THR B 1 136 ? 1.333 -11.539 6.91 1 98.88 136 THR B C 1
ATOM 3904 O O . THR B 1 136 ? 1.121 -12.68 6.492 1 98.88 136 THR B O 1
ATOM 3907 N N . ILE B 1 137 ? 2.551 -11.195 7.418 1 98.81 137 ILE B N 1
ATOM 3908 C CA . ILE B 1 137 ? 3.57 -12.227 7.523 1 98.81 137 ILE B CA 1
ATOM 3909 C C . ILE B 1 137 ? 3.197 -13.211 8.641 1 98.81 137 ILE B C 1
ATOM 3911 O O . ILE B 1 137 ? 3.494 -14.398 8.547 1 98.81 137 ILE B O 1
ATOM 3915 N N . ALA B 1 138 ? 2.504 -12.695 9.672 1 98.88 138 ALA B N 1
ATOM 3916 C CA . ALA B 1 138 ? 2.002 -13.594 10.711 1 98.88 138 ALA B CA 1
ATOM 3917 C C . ALA B 1 138 ? 0.946 -14.539 10.156 1 98.88 138 ALA B C 1
ATOM 3919 O O . ALA B 1 138 ? 0.925 -15.727 10.5 1 98.88 138 ALA B O 1
ATOM 3920 N N . ALA B 1 139 ? 0.099 -14.031 9.289 1 98.88 139 ALA B N 1
ATOM 3921 C CA . ALA B 1 139 ? -0.914 -14.859 8.648 1 98.88 139 ALA B CA 1
ATOM 3922 C C . ALA B 1 139 ? -0.27 -15.922 7.762 1 98.88 139 ALA B C 1
ATOM 3924 O O . ALA B 1 139 ? -0.729 -17.062 7.727 1 98.88 139 ALA B O 1
ATOM 3925 N N . GLY B 1 140 ? 0.779 -15.57 7.047 1 98.56 140 GLY B N 1
ATOM 3926 C CA . GLY B 1 140 ? 1.485 -16.531 6.211 1 98.56 140 GLY B CA 1
ATOM 3927 C C . GLY B 1 140 ? 2.225 -17.594 7.008 1 98.56 140 GLY B C 1
ATOM 3928 O O . GLY B 1 140 ? 2.346 -18.734 6.566 1 98.56 140 GLY B O 1
ATOM 3929 N N . GLY B 1 141 ? 2.867 -17.172 8.109 1 98.06 141 GLY B N 1
ATOM 3930 C CA . GLY B 1 141 ? 3.418 -18.094 9.094 1 98.06 141 GLY B CA 1
ATOM 3931 C C . GLY B 1 141 ? 4.766 -18.656 8.695 1 98.06 141 GLY B C 1
ATOM 3932 O O . GLY B 1 141 ? 5.293 -19.547 9.367 1 98.06 141 GLY B O 1
ATOM 3933 N N . GLN B 1 142 ? 5.355 -18.219 7.59 1 96.5 142 GLN B N 1
ATOM 3934 C CA . GLN B 1 142 ? 6.641 -18.75 7.145 1 96.5 142 GLN B CA 1
ATOM 3935 C C . GLN B 1 142 ? 7.785 -18.172 7.977 1 96.5 142 GLN B C 1
ATOM 3937 O O . GLN B 1 142 ? 7.961 -16.953 8.055 1 96.5 142 GLN B O 1
ATOM 3942 N N . GLU B 1 143 ? 8.602 -18.984 8.5 1 95.75 143 GLU B N 1
ATOM 3943 C CA . GLU B 1 143 ? 9.695 -18.594 9.383 1 95.75 143 GLU B CA 1
ATOM 3944 C C . GLU B 1 143 ? 10.617 -17.578 8.695 1 95.75 143 GLU B C 1
ATOM 3946 O O . GLU B 1 143 ? 11.086 -16.641 9.328 1 95.75 143 GLU B O 1
ATOM 3951 N N . LYS B 1 144 ? 10.875 -17.766 7.445 1 94.19 144 LYS B N 1
ATOM 3952 C CA . LYS B 1 144 ? 11.797 -16.906 6.715 1 94.19 144 LYS B CA 1
ATOM 3953 C C . LYS B 1 144 ? 11.289 -15.461 6.668 1 94.19 144 LYS B C 1
ATOM 3955 O O . LYS B 1 144 ? 12.07 -14.523 6.539 1 94.19 144 LYS B O 1
ATOM 3960 N N . HIS B 1 145 ? 10.008 -15.25 6.777 1 96.06 145 HIS B N 1
ATOM 3961 C CA . HIS B 1 145 ? 9.438 -13.906 6.746 1 96.06 145 HIS B CA 1
ATOM 3962 C C . HIS B 1 145 ? 9.273 -13.344 8.156 1 96.06 145 HIS B C 1
ATOM 3964 O O . HIS B 1 145 ? 9.227 -12.125 8.336 1 96.06 145 HIS B O 1
ATOM 3970 N N . LEU B 1 146 ? 9.227 -14.219 9.156 1 97.69 146 LEU B N 1
ATOM 3971 C CA . LEU B 1 146 ? 8.922 -13.812 10.523 1 97.69 146 LEU B CA 1
ATOM 3972 C C . LEU B 1 146 ? 10.203 -13.508 11.297 1 97.69 14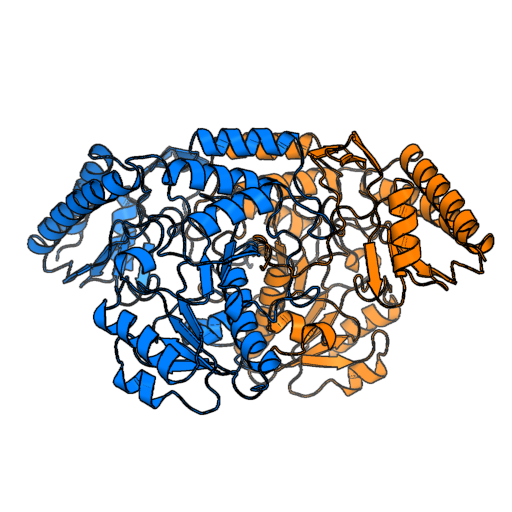6 LEU B C 1
ATOM 3974 O O . LEU B 1 146 ? 10.188 -12.703 12.227 1 97.69 146 LEU B O 1
ATOM 3978 N N . LYS B 1 147 ? 11.258 -14.133 10.93 1 97.06 147 LYS B N 1
ATOM 3979 C CA . LYS B 1 147 ? 12.492 -14.117 11.719 1 97.06 147 LYS B CA 1
ATOM 3980 C C . LYS B 1 147 ? 13.039 -12.703 11.867 1 97.06 147 LYS B C 1
ATOM 3982 O O . LYS B 1 147 ? 13.266 -12.016 10.867 1 97.06 147 LYS B O 1
ATOM 3987 N N . GLY B 1 148 ? 13.195 -12.281 13.086 1 98.06 148 GLY B N 1
ATOM 3988 C CA . GLY B 1 148 ? 13.836 -11.016 13.391 1 98.06 148 GLY B CA 1
ATOM 3989 C C . GLY B 1 148 ? 12.852 -9.867 13.539 1 98.06 148 GLY B C 1
ATOM 3990 O O . GLY B 1 148 ? 13.25 -8.734 13.828 1 98.06 148 GLY B O 1
ATOM 3991 N N . PHE B 1 149 ? 11.547 -10.164 13.453 1 98.5 149 PHE B N 1
ATOM 3992 C CA . PHE B 1 149 ? 10.562 -9.094 13.492 1 98.5 149 PHE B CA 1
ATOM 3993 C C . PHE B 1 149 ? 9.633 -9.242 14.688 1 98.5 149 PHE B C 1
ATOM 3995 O O . PHE B 1 149 ? 8.586 -8.594 14.758 1 98.5 149 PHE B O 1
ATOM 4002 N N . ASP B 1 150 ? 10.008 -10.039 15.641 1 97.69 150 ASP B N 1
ATOM 4003 C CA . ASP B 1 150 ? 9.195 -10.25 16.828 1 97.69 150 ASP B CA 1
ATOM 4004 C C . ASP B 1 150 ? 8.891 -8.922 17.531 1 97.69 150 ASP B C 1
ATOM 4006 O O . ASP B 1 150 ? 9.633 -7.949 17.375 1 97.69 150 ASP B O 1
ATOM 4010 N N . PRO B 1 151 ? 7.828 -8.914 18.359 1 98.19 151 PRO B N 1
ATOM 4011 C CA . PRO B 1 151 ? 6.848 -9.992 18.547 1 98.19 151 PRO B CA 1
ATOM 4012 C C . PRO B 1 151 ? 5.938 -10.164 17.328 1 98.19 151 PRO B C 1
ATOM 4014 O O . PRO B 1 151 ? 5.656 -9.195 16.625 1 98.19 151 PRO B O 1
ATOM 4017 N N . GLN B 1 152 ? 5.508 -11.367 17.125 1 98.25 152 GLN B N 1
ATOM 4018 C CA . GLN B 1 152 ? 4.586 -11.641 16.031 1 98.25 152 GLN B CA 1
ATOM 4019 C C . GLN B 1 152 ? 3.199 -11.078 16.328 1 98.25 152 GLN B C 1
ATOM 4021 O O . GLN B 1 152 ? 2.766 -11.039 17.484 1 98.25 152 GLN B O 1
ATOM 4026 N N . MET B 1 153 ? 2.508 -10.562 15.281 1 98.69 153 MET B N 1
ATOM 4027 C CA . MET B 1 153 ? 1.092 -10.234 15.43 1 98.69 153 MET B CA 1
ATOM 4028 C C . MET B 1 153 ? 0.297 -11.445 15.906 1 98.69 153 MET B C 1
ATOM 4030 O O . MET B 1 153 ? 0.312 -12.492 15.266 1 98.69 153 MET B O 1
ATOM 4034 N N . PRO B 1 154 ? -0.414 -11.375 17.031 1 98.56 154 PRO B N 1
ATOM 4035 C CA . PRO B 1 154 ? -1.167 -12.531 17.531 1 98.56 154 PRO B CA 1
ATOM 4036 C C . PRO B 1 154 ? -2.461 -12.773 16.75 1 98.56 154 PRO B C 1
ATOM 4038 O O . PRO B 1 154 ? -2.922 -11.891 16.016 1 98.56 154 PRO B O 1
ATOM 4041 N N . GLY B 1 155 ? -3.012 -13.953 16.922 1 98.69 155 GLY B N 1
ATOM 4042 C CA . GLY B 1 155 ? -4.355 -14.203 16.422 1 98.69 155 GLY B CA 1
ATOM 4043 C C . GLY B 1 155 ? -4.371 -15.039 15.148 1 98.69 155 GLY B C 1
ATOM 4044 O O . GLY B 1 155 ? -5.355 -15.016 14.398 1 98.69 155 GLY B O 1
ATOM 4045 N N . PHE B 1 156 ? -3.309 -15.781 14.922 1 98.88 156 PHE B N 1
ATOM 4046 C CA . PHE B 1 156 ? -3.27 -16.641 13.75 1 98.88 156 PHE B CA 1
ATOM 4047 C C . PHE B 1 156 ? -2.904 -18.078 14.141 1 98.88 156 PHE B C 1
ATOM 4049 O O . PHE B 1 156 ? -2.039 -18.281 14.992 1 98.88 156 PHE B O 1
ATOM 4056 N N . VAL B 1 157 ? -3.623 -18.984 13.602 1 98.81 157 VAL B N 1
ATOM 4057 C CA . VAL B 1 157 ? -3.396 -20.406 13.781 1 98.81 157 VAL B CA 1
ATOM 4058 C C . VAL B 1 157 ? -3.146 -21.078 12.43 1 98.81 157 VAL B C 1
ATOM 4060 O O . VAL B 1 157 ? -3.844 -20.797 11.453 1 98.81 157 VAL B O 1
ATOM 4063 N N . HIS B 1 158 ? -2.176 -22 12.391 1 98.81 158 HIS B N 1
ATOM 4064 C CA . HIS B 1 158 ? -1.82 -22.578 11.109 1 98.81 158 HIS B CA 1
ATOM 4065 C C . HIS B 1 158 ? -2.092 -24.078 11.094 1 98.81 158 HIS B C 1
ATOM 4067 O O . HIS B 1 158 ? -1.801 -24.781 12.07 1 98.81 158 HIS B O 1
ATOM 4073 N N . VAL B 1 159 ? -2.66 -24.531 10.008 1 98.88 159 VAL B N 1
ATOM 4074 C CA . VAL B 1 159 ? -2.916 -25.953 9.781 1 98.88 159 VAL B CA 1
ATOM 4075 C C . VAL B 1 159 ? -2.426 -26.344 8.391 1 98.88 159 VAL B C 1
ATOM 4077 O O . VAL B 1 159 ? -2.309 -25.5 7.5 1 98.88 159 VAL B O 1
ATOM 4080 N N . PRO B 1 160 ? -2.082 -27.609 8.117 1 98.56 160 PRO B N 1
ATOM 4081 C CA . PRO B 1 160 ? -1.663 -28.016 6.773 1 98.56 160 PRO B CA 1
ATOM 4082 C C . PRO B 1 160 ? -2.748 -27.781 5.727 1 98.56 160 PRO B C 1
ATOM 4084 O O . PRO B 1 160 ? -3.916 -28.094 5.961 1 98.56 160 PRO B O 1
ATOM 4087 N N . PHE B 1 161 ? -2.371 -27.234 4.645 1 98.19 161 PHE B N 1
ATOM 4088 C CA . PHE B 1 161 ? -3.295 -27.016 3.537 1 98.19 161 PHE B CA 1
ATOM 4089 C C . PHE B 1 161 ? -3.883 -28.328 3.061 1 98.19 161 PHE B C 1
ATOM 4091 O O . PHE B 1 161 ? -3.156 -29.312 2.879 1 98.19 161 PHE B O 1
ATOM 4098 N N . GLY B 1 162 ? -5.172 -28.391 2.943 1 97.81 162 GLY B N 1
ATOM 4099 C CA . GLY B 1 162 ? -5.836 -29.578 2.445 1 97.81 162 GLY B CA 1
ATOM 4100 C C . GLY B 1 162 ? -6.219 -30.547 3.545 1 97.81 162 GLY B C 1
ATOM 4101 O O . GLY B 1 162 ? -6.832 -31.594 3.277 1 97.81 162 GLY B O 1
ATOM 4102 N N . ASN B 1 163 ? -5.926 -30.297 4.742 1 98.31 163 ASN B N 1
ATOM 4103 C CA . ASN B 1 163 ? -6.227 -31.188 5.859 1 98.31 163 ASN B CA 1
ATOM 4104 C C . ASN B 1 163 ? -7.441 -30.703 6.648 1 98.31 163 ASN B C 1
ATOM 4106 O O . ASN B 1 163 ? -7.297 -30 7.652 1 98.31 163 ASN B O 1
ATOM 4110 N N . LEU B 1 164 ? -8.57 -31.219 6.242 1 98.25 164 LEU B N 1
ATOM 4111 C CA . LEU B 1 164 ? -9.82 -30.781 6.844 1 98.25 164 LEU B CA 1
ATOM 4112 C C . LEU B 1 164 ? -9.883 -31.172 8.32 1 98.25 164 LEU B C 1
ATOM 4114 O O . LEU B 1 164 ? -10.43 -30.422 9.141 1 98.25 164 LEU B O 1
ATOM 4118 N N . ASN B 1 165 ? -9.359 -32.312 8.672 1 98.5 165 ASN B N 1
ATOM 4119 C CA . ASN B 1 165 ? -9.375 -32.75 10.062 1 98.5 165 ASN B CA 1
ATOM 4120 C C . ASN B 1 165 ? -8.578 -31.797 10.953 1 98.5 165 ASN B C 1
ATOM 4122 O O . ASN B 1 165 ? -9.031 -31.422 12.039 1 98.5 165 ASN B O 1
ATOM 4126 N N . ALA B 1 166 ? -7.422 -31.438 10.469 1 98.75 166 ALA B N 1
ATOM 4127 C CA . ALA B 1 166 ? -6.598 -30.5 11.219 1 98.75 166 ALA B CA 1
ATOM 4128 C C . ALA B 1 166 ? -7.297 -29.141 11.359 1 98.75 166 ALA B C 1
ATOM 4130 O O . ALA B 1 166 ? -7.215 -28.5 12.406 1 98.75 166 ALA B O 1
ATOM 4131 N N . LEU B 1 167 ? -7.961 -28.734 10.312 1 98.75 167 LEU B N 1
ATOM 4132 C CA . LEU B 1 167 ? -8.688 -27.469 10.336 1 98.75 167 LEU B CA 1
ATOM 4133 C C . LEU B 1 167 ? -9.805 -27.516 11.375 1 98.75 167 LEU B C 1
ATOM 4135 O O . LEU B 1 167 ? -9.922 -26.594 12.195 1 98.75 167 LEU B O 1
ATOM 4139 N N . ARG B 1 168 ? -10.625 -28.5 11.344 1 98.56 168 ARG B N 1
ATOM 4140 C CA . ARG B 1 168 ? -11.75 -28.609 12.273 1 98.56 168 ARG B CA 1
ATOM 4141 C C . ARG B 1 168 ? -11.258 -28.688 13.719 1 98.56 168 ARG B C 1
ATOM 4143 O O . ARG B 1 168 ? -11.859 -28.094 14.617 1 98.56 168 ARG B O 1
ATOM 4150 N N . ALA B 1 169 ? -10.125 -29.375 13.906 1 98.75 169 ALA B N 1
ATOM 4151 C CA . ALA B 1 169 ? -9.555 -29.531 15.242 1 98.75 169 ALA B CA 1
ATOM 4152 C C . ALA B 1 169 ? -9.039 -28.203 15.773 1 98.75 169 ALA B C 1
ATOM 4154 O O . ALA B 1 169 ? -9 -27.984 16.984 1 98.75 169 ALA B O 1
ATOM 4155 N N . ALA B 1 170 ? -8.711 -27.312 14.867 1 98.81 170 ALA B N 1
ATOM 4156 C CA . ALA B 1 170 ? -8.125 -26.031 15.258 1 98.81 170 ALA B CA 1
ATOM 4157 C C . ALA B 1 170 ? -9.219 -25.016 15.602 1 98.81 170 ALA B C 1
ATOM 4159 O O . ALA B 1 170 ? -8.938 -23.969 16.188 1 98.81 170 ALA B O 1
ATOM 4160 N N . ILE B 1 171 ? -10.484 -25.281 15.266 1 98.81 171 ILE B N 1
ATOM 4161 C CA . ILE B 1 171 ? -11.586 -24.359 15.523 1 98.81 171 ILE B CA 1
ATOM 4162 C C . ILE B 1 171 ? -11.914 -24.359 17.016 1 98.81 171 ILE B C 1
ATOM 4164 O O . ILE B 1 171 ? -12.086 -25.438 17.625 1 98.81 171 ILE B O 1
ATOM 4168 N N . THR B 1 172 ? -11.914 -23.25 17.656 1 98.69 172 THR B N 1
ATOM 4169 C CA . THR B 1 172 ? -12.297 -23.047 19.047 1 98.69 172 THR B CA 1
ATOM 4170 C C . THR B 1 172 ? -13.297 -21.891 19.172 1 98.69 172 THR B C 1
ATOM 4172 O O . THR B 1 172 ? -13.742 -21.359 18.156 1 98.69 172 THR B O 1
ATOM 4175 N N . GLY B 1 173 ? -13.656 -21.547 20.406 1 98.31 173 GLY B N 1
ATOM 4176 C CA . GLY B 1 173 ? -14.531 -20.406 20.641 1 98.31 173 GLY B CA 1
ATOM 4177 C C . GLY B 1 173 ? -13.883 -19.078 20.297 1 98.31 173 GLY B C 1
ATOM 4178 O O . GLY B 1 173 ? -14.562 -18.047 20.234 1 98.31 173 GLY B O 1
ATOM 4179 N N . LYS B 1 174 ? -12.617 -19.078 19.922 1 98.75 174 LYS B N 1
ATOM 4180 C CA . LYS B 1 174 ? -11.883 -17.844 19.625 1 98.75 174 LYS B CA 1
ATOM 4181 C C . LYS B 1 174 ? -11.727 -17.656 18.109 1 98.75 174 LYS B C 1
ATOM 4183 O O . LYS B 1 174 ? -11.273 -16.609 17.672 1 98.75 174 LYS B O 1
ATOM 4188 N N . THR B 1 175 ? -12.18 -18.625 17.312 1 98.94 175 THR B N 1
ATOM 4189 C CA . THR B 1 175 ? -11.938 -18.594 15.875 1 98.94 175 THR B CA 1
ATOM 4190 C C . THR B 1 175 ? -12.898 -17.625 15.188 1 98.94 175 THR B C 1
ATOM 4192 O O . THR B 1 175 ? -14.117 -17.703 15.391 1 98.94 175 THR B O 1
ATOM 4195 N N . ALA B 1 176 ? -12.32 -16.734 14.398 1 98.94 176 ALA B N 1
ATOM 4196 C CA . ALA B 1 176 ? -13.102 -15.719 13.695 1 98.94 176 ALA B CA 1
ATOM 4197 C C . ALA B 1 176 ? -13.305 -16.109 12.227 1 98.94 176 ALA B C 1
ATOM 4199 O O . ALA B 1 176 ? -14.383 -15.867 11.664 1 98.94 176 ALA B O 1
ATOM 4200 N N . ALA B 1 177 ? -12.281 -16.688 11.617 1 98.94 177 ALA B N 1
ATOM 4201 C CA . ALA B 1 177 ? -12.32 -16.844 10.172 1 98.94 177 ALA B CA 1
ATOM 4202 C C . ALA B 1 177 ? -11.312 -17.891 9.703 1 98.94 177 ALA B C 1
ATOM 4204 O O . ALA B 1 177 ? -10.469 -18.344 10.484 1 98.94 177 ALA B O 1
ATOM 4205 N N . ILE B 1 178 ? -11.477 -18.344 8.516 1 98.94 178 ILE B N 1
ATOM 4206 C CA . ILE B 1 178 ? -10.539 -19.156 7.75 1 98.94 178 ILE B CA 1
ATOM 4207 C C . ILE B 1 178 ? -10.016 -18.359 6.555 1 98.94 178 ILE B C 1
ATOM 4209 O O . ILE B 1 178 ? -10.805 -17.797 5.789 1 98.94 178 ILE B O 1
ATOM 4213 N N . LEU B 1 179 ? -8.727 -18.219 6.441 1 98.94 179 LEU B N 1
ATOM 4214 C CA . LEU B 1 179 ? -8.078 -17.5 5.355 1 98.94 179 LEU B CA 1
ATOM 4215 C C . LEU B 1 179 ? -7.172 -18.422 4.547 1 98.94 179 LEU B C 1
ATOM 4217 O O . LEU B 1 179 ? -6.176 -18.922 5.062 1 98.94 179 LEU B O 1
ATOM 4221 N N . VAL B 1 180 ? -7.484 -18.625 3.238 1 98.69 180 VAL B N 1
ATOM 4222 C CA . VAL B 1 180 ? -6.652 -19.484 2.396 1 98.69 180 VAL B CA 1
ATOM 4223 C C . VAL B 1 180 ? -6.594 -18.906 0.98 1 98.69 180 VAL B C 1
ATOM 4225 O O . VAL B 1 180 ? -7.434 -18.094 0.599 1 98.69 180 VAL B O 1
ATOM 4228 N N . GLU B 1 181 ? -5.598 -19.25 0.266 1 98.69 181 GLU B N 1
ATOM 4229 C CA . GLU B 1 181 ? -5.543 -19.109 -1.186 1 98.69 181 GLU B CA 1
ATOM 4230 C C . GLU B 1 181 ? -6.184 -20.297 -1.884 1 98.69 181 GLU B C 1
ATOM 4232 O O . GLU B 1 181 ? -5.848 -21.453 -1.596 1 98.69 181 GLU B O 1
ATOM 4237 N N . PRO B 1 182 ? -7.055 -20.031 -2.84 1 98.44 182 PRO B N 1
ATOM 4238 C CA . PRO B 1 182 ? -7.598 -21.172 -3.57 1 98.44 182 PRO B CA 1
ATOM 4239 C C . PRO B 1 182 ? -6.516 -22 -4.258 1 98.44 182 PRO B C 1
ATOM 4241 O O . PRO B 1 182 ? -6.652 -23.219 -4.391 1 98.44 182 PRO B O 1
ATOM 4244 N N . VAL B 1 183 ? -5.535 -21.359 -4.781 1 98.38 183 VAL B N 1
ATOM 4245 C CA . VAL B 1 183 ? -4.273 -21.938 -5.234 1 98.38 183 VAL B CA 1
ATOM 4246 C C . VAL B 1 183 ? -3.105 -21.266 -4.523 1 98.38 183 VAL B C 1
ATOM 4248 O O . VAL B 1 183 ? -2.936 -20.047 -4.625 1 98.38 183 VAL B O 1
ATOM 4251 N N . GLN B 1 184 ? -2.377 -22.047 -3.732 1 98.44 184 GLN B N 1
ATOM 4252 C CA . GLN B 1 184 ? -1.215 -21.422 -3.102 1 98.44 184 GLN B CA 1
ATOM 4253 C C . GLN B 1 184 ? -0.16 -21.047 -4.141 1 98.44 184 GLN B C 1
ATOM 4255 O O . GLN B 1 184 ? 0.432 -21.922 -4.773 1 98.44 184 GLN B O 1
ATOM 4260 N N . GLY B 1 185 ? 0.086 -19.797 -4.359 1 97.88 185 GLY B N 1
ATOM 4261 C CA . GLY B 1 185 ? 1.031 -19.328 -5.359 1 97.88 185 GLY B CA 1
ATOM 4262 C C . GLY B 1 185 ? 2.479 -19.453 -4.922 1 97.88 185 GLY B C 1
ATOM 4263 O O . GLY B 1 185 ? 3.176 -20.375 -5.352 1 97.88 185 GLY B O 1
ATOM 4264 N N . GLU B 1 186 ? 2.861 -18.641 -3.926 1 96.75 186 GLU B N 1
ATOM 4265 C CA . GLU B 1 186 ? 4.223 -18.641 -3.398 1 96.75 186 GLU B CA 1
ATOM 4266 C C . GLU B 1 186 ? 4.582 -19.984 -2.789 1 96.75 186 GLU B C 1
ATOM 4268 O O . GLU B 1 186 ? 5.75 -20.375 -2.777 1 96.75 186 GLU B O 1
ATOM 4273 N N . GLY B 1 187 ? 3.555 -20.703 -2.371 1 97.12 187 GLY B N 1
ATOM 4274 C CA . GLY B 1 187 ? 3.77 -21.984 -1.719 1 97.12 187 GLY B CA 1
ATOM 4275 C C . GLY B 1 187 ? 4.145 -23.094 -2.686 1 97.12 187 GLY B C 1
ATOM 4276 O O . GLY B 1 187 ? 4.566 -24.172 -2.268 1 97.12 187 GLY B O 1
ATOM 4277 N N . GLY B 1 188 ? 4.031 -22.812 -4.016 1 98 188 GLY B N 1
ATOM 4278 C CA . GLY B 1 188 ? 4.465 -23.828 -4.965 1 98 188 GLY B CA 1
ATOM 4279 C C . GLY B 1 188 ? 3.4 -24.172 -5.984 1 98 188 GLY B C 1
ATOM 4280 O O . GLY B 1 188 ? 3.379 -25.297 -6.504 1 98 188 GLY B O 1
ATOM 4281 N N . ILE B 1 189 ? 2.502 -23.25 -6.176 1 98.44 189 ILE B N 1
ATOM 4282 C CA . ILE B 1 189 ? 1.413 -23.453 -7.125 1 98.44 189 ILE B CA 1
ATOM 4283 C C . ILE B 1 189 ? 0.678 -24.75 -6.785 1 98.44 189 ILE B C 1
ATOM 4285 O O . ILE B 1 189 ? 0.657 -25.688 -7.59 1 98.44 189 ILE B O 1
ATOM 4289 N N . VAL B 1 190 ? 0.06 -24.75 -5.633 1 98.06 190 VAL B N 1
ATOM 4290 C CA . VAL B 1 190 ? -0.677 -25.922 -5.156 1 98.06 190 VAL B CA 1
ATOM 4291 C C . VAL B 1 190 ? -2.176 -25.625 -5.191 1 98.06 190 VAL B C 1
ATOM 4293 O O . VAL B 1 190 ? -2.711 -24.984 -4.289 1 98.06 190 VAL B O 1
ATOM 4296 N N . PRO B 1 191 ? -2.875 -26.141 -6.223 1 97.44 191 PRO B N 1
ATOM 4297 C CA . PRO B 1 191 ? -4.328 -25.953 -6.238 1 97.44 191 PRO B CA 1
ATOM 4298 C C . PRO B 1 191 ? -5.027 -26.641 -5.07 1 97.44 191 PRO B C 1
ATOM 4300 O O . PRO B 1 191 ? -4.68 -27.766 -4.723 1 97.44 191 PRO B O 1
ATOM 4303 N N . GLY B 1 192 ? -5.91 -25.969 -4.465 1 96.56 192 GLY B N 1
ATOM 4304 C CA . GLY B 1 192 ? -6.758 -26.625 -3.479 1 96.56 192 GLY B CA 1
ATOM 4305 C C . GLY B 1 192 ? -7.703 -27.641 -4.082 1 96.56 192 GLY B C 1
ATOM 4306 O O . GLY B 1 192 ? -8.266 -27.422 -5.156 1 96.56 192 GLY B O 1
ATOM 4307 N N . ASP B 1 193 ? -7.836 -28.75 -3.371 1 95.88 193 ASP B N 1
ATOM 4308 C CA . ASP B 1 193 ? -8.883 -29.703 -3.746 1 95.88 193 ASP B CA 1
ATOM 4309 C C . ASP B 1 193 ? -10.266 -29.062 -3.637 1 95.88 193 ASP B C 1
ATOM 4311 O O . ASP B 1 193 ? -10.609 -28.5 -2.598 1 95.88 193 ASP B O 1
ATOM 4315 N N . PRO B 1 194 ? -11.023 -29.078 -4.766 1 95.38 194 PRO B N 1
ATOM 4316 C CA . PRO B 1 194 ? -12.352 -28.469 -4.715 1 95.38 194 PRO B CA 1
ATOM 4317 C C . PRO B 1 194 ? -13.195 -28.969 -3.551 1 95.38 194 PRO B C 1
ATOM 4319 O O . PRO B 1 194 ? -13.906 -28.203 -2.912 1 95.38 194 PRO B O 1
ATOM 4322 N N . ASP B 1 195 ? -13.109 -30.266 -3.295 1 96.5 195 ASP B N 1
ATOM 4323 C CA . ASP B 1 195 ? -13.852 -30.828 -2.168 1 96.5 195 ASP B CA 1
ATOM 4324 C C . ASP B 1 195 ? -13.391 -30.219 -0.847 1 96.5 195 ASP B C 1
ATOM 4326 O O . ASP B 1 195 ? -14.203 -29.891 0.019 1 96.5 195 ASP B O 1
ATOM 4330 N N . TYR B 1 196 ? -12.078 -30.109 -0.653 1 97.56 196 TYR B N 1
ATOM 4331 C CA . TYR B 1 196 ? -11.523 -29.484 0.536 1 97.56 196 TYR B CA 1
ATOM 4332 C C . TYR B 1 196 ? -12.039 -28.047 0.683 1 97.56 196 TYR B C 1
ATOM 4334 O O . TYR B 1 196 ? -12.484 -27.656 1.761 1 97.56 196 TYR B O 1
ATOM 4342 N N . LEU B 1 197 ? -12.039 -27.219 -0.415 1 98.12 197 LEU B N 1
ATOM 4343 C CA . LEU B 1 197 ? -12.461 -25.828 -0.384 1 98.12 197 LEU B CA 1
ATOM 4344 C C . LEU B 1 197 ? -13.953 -25.719 -0.074 1 98.12 197 LEU B C 1
ATOM 4346 O O . LEU B 1 197 ? -14.375 -24.812 0.662 1 98.12 197 LEU B O 1
ATOM 4350 N N . GLN B 1 198 ? -14.742 -26.609 -0.657 1 97.69 198 GLN B N 1
ATOM 4351 C CA . GLN B 1 198 ? -16.172 -26.641 -0.372 1 97.69 198 GLN B CA 1
ATOM 4352 C C . GLN B 1 198 ? -16.438 -26.969 1.093 1 97.69 198 GLN B C 1
ATOM 4354 O O . GLN B 1 198 ? -17.344 -26.422 1.71 1 97.69 198 GLN B O 1
ATOM 4359 N N . ARG B 1 199 ? -15.633 -27.859 1.613 1 98 199 ARG B N 1
ATOM 4360 C CA . ARG B 1 199 ? -15.805 -28.25 3.006 1 98 199 ARG B CA 1
ATOM 4361 C C . ARG B 1 199 ? -15.344 -27.156 3.955 1 98 199 ARG B C 1
ATOM 4363 O O . ARG B 1 199 ? -15.789 -27.094 5.102 1 98 199 ARG B O 1
ATOM 4370 N N . LEU B 1 200 ? -14.383 -26.328 3.531 1 98.62 200 LEU B N 1
ATOM 4371 C CA . LEU B 1 200 ? -14.062 -25.141 4.32 1 98.62 200 LEU B CA 1
ATOM 4372 C C . LEU B 1 200 ? -15.289 -24.266 4.504 1 98.62 200 LEU B C 1
ATOM 4374 O O . LEU B 1 200 ? -15.531 -23.734 5.594 1 98.62 200 LEU B O 1
ATOM 4378 N N . ARG B 1 201 ? -16.047 -24.031 3.398 1 98.38 201 ARG B N 1
ATOM 4379 C CA . ARG B 1 201 ? -17.281 -23.25 3.449 1 98.38 201 ARG B CA 1
ATOM 4380 C C . ARG B 1 201 ? -18.266 -23.859 4.43 1 98.38 201 ARG B C 1
ATOM 4382 O O . ARG B 1 201 ? -18.891 -23.156 5.227 1 98.38 201 ARG B O 1
ATOM 4389 N N . ALA B 1 202 ? -18.406 -25.188 4.309 1 98.44 202 ALA B N 1
ATOM 4390 C CA . ALA B 1 202 ? -19.328 -25.891 5.199 1 98.44 202 ALA B CA 1
ATOM 4391 C C . ALA B 1 202 ? -18.906 -25.734 6.66 1 98.44 202 ALA B C 1
ATOM 4393 O O . ALA B 1 202 ? -19.75 -25.516 7.531 1 98.44 202 ALA B O 1
ATOM 4394 N N . ALA B 1 203 ? -17.625 -25.891 6.93 1 98.69 203 ALA B N 1
ATOM 4395 C CA . ALA B 1 203 ? -17.109 -25.719 8.281 1 98.69 203 ALA B CA 1
ATOM 4396 C C . ALA B 1 203 ? -17.359 -24.297 8.789 1 98.69 203 ALA B C 1
ATOM 4398 O O . ALA B 1 203 ? -17.766 -24.094 9.938 1 98.69 203 ALA B O 1
ATOM 4399 N N . ALA B 1 204 ? -17.078 -23.312 7.941 1 98.75 204 ALA B N 1
ATOM 4400 C CA . ALA B 1 204 ? -17.312 -21.922 8.32 1 98.75 204 ALA B CA 1
ATOM 4401 C C . ALA B 1 204 ? -18.766 -21.688 8.688 1 98.75 204 ALA B C 1
ATOM 4403 O O . ALA B 1 204 ? -19.062 -21 9.672 1 98.75 204 ALA B O 1
ATOM 4404 N N . ASP B 1 205 ? -19.719 -22.219 7.914 1 98.38 205 ASP B N 1
ATOM 4405 C CA . ASP B 1 205 ? -21.141 -22.094 8.188 1 98.38 205 ASP B CA 1
ATOM 4406 C C . ASP B 1 205 ? -21.516 -22.781 9.492 1 98.38 205 ASP B C 1
ATOM 4408 O O . ASP B 1 205 ? -22.281 -22.234 10.289 1 98.38 205 ASP B O 1
ATOM 4412 N N . GLU B 1 206 ? -20.969 -23.953 9.609 1 98.56 206 GLU B N 1
ATOM 4413 C CA . GLU B 1 206 ? -21.297 -24.75 10.789 1 98.56 206 GLU B CA 1
ATOM 4414 C C . GLU B 1 206 ? -20.875 -24.047 12.07 1 98.56 206 GLU B C 1
ATOM 4416 O O . GLU B 1 206 ? -21.609 -24.078 13.062 1 98.56 206 GLU B O 1
ATOM 4421 N N . PHE B 1 207 ? -19.766 -23.375 12.086 1 98.56 207 PHE B N 1
ATOM 4422 C CA . PHE B 1 207 ? -19.203 -22.844 13.328 1 98.56 207 PHE B CA 1
ATOM 4423 C C . PHE B 1 207 ? -19.359 -21.328 13.383 1 98.56 207 PHE B C 1
ATOM 4425 O O . PHE B 1 207 ? -18.875 -20.688 14.32 1 98.56 207 PHE B O 1
ATOM 4432 N N . GLY B 1 208 ? -20.047 -20.719 12.406 1 98.44 208 GLY B N 1
ATOM 4433 C CA . GLY B 1 208 ? -20.281 -19.281 12.383 1 98.44 208 GLY B CA 1
ATOM 4434 C C . GLY B 1 208 ? -19.031 -18.484 12.117 1 98.44 208 GLY B C 1
ATOM 4435 O O . GLY B 1 208 ? -18.797 -17.438 12.734 1 98.44 208 GLY B O 1
ATOM 4436 N N . LEU B 1 209 ? -18.094 -18.984 11.312 1 98.81 209 LEU B N 1
ATOM 4437 C CA . LEU B 1 209 ? -16.859 -18.312 10.914 1 98.81 209 LEU B CA 1
ATOM 4438 C C . LEU B 1 209 ? -17.016 -17.625 9.562 1 98.81 209 LEU B C 1
ATOM 4440 O O . LEU B 1 209 ? -17.953 -17.938 8.812 1 98.81 209 LEU B O 1
ATOM 4444 N N . LEU B 1 210 ? -16.203 -16.641 9.305 1 98.94 210 LEU B N 1
ATOM 4445 C CA . LEU B 1 210 ? -16.125 -16.078 7.961 1 98.94 210 LEU B CA 1
ATOM 4446 C C . LEU B 1 210 ? -15.102 -16.844 7.121 1 98.94 210 LEU B C 1
ATOM 4448 O O . LEU B 1 210 ? -14.094 -17.312 7.645 1 98.94 210 LEU B O 1
ATOM 4452 N N . LEU B 1 211 ? -15.383 -17.016 5.863 1 98.94 211 LEU B N 1
ATOM 4453 C CA . LEU B 1 211 ? -14.445 -17.594 4.91 1 98.94 211 LEU B CA 1
ATOM 4454 C C . LEU B 1 211 ? -13.812 -16.516 4.039 1 98.94 211 LEU B C 1
ATOM 4456 O O . LEU B 1 211 ? -14.516 -15.75 3.383 1 98.94 211 LEU B O 1
ATOM 4460 N N . ILE B 1 212 ? -12.492 -16.438 4.074 1 99 212 ILE B N 1
ATOM 4461 C CA . ILE B 1 212 ? -11.727 -15.469 3.297 1 99 212 ILE B CA 1
ATOM 4462 C C . ILE B 1 212 ? -10.906 -16.203 2.238 1 99 212 ILE B C 1
ATOM 4464 O O . ILE B 1 212 ? -10.047 -17.031 2.57 1 99 212 ILE B O 1
ATOM 4468 N N . PHE B 1 213 ? -11.148 -15.945 0.977 1 98.94 213 PHE B N 1
ATOM 4469 C CA . PHE B 1 213 ? -10.305 -16.422 -0.106 1 98.94 213 PHE B CA 1
ATOM 4470 C C . PHE B 1 213 ? -9.383 -15.32 -0.611 1 98.94 213 PHE B C 1
ATOM 4472 O O . PHE B 1 213 ? -9.844 -14.352 -1.222 1 98.94 213 PHE B O 1
ATOM 4479 N N . ASP B 1 214 ? -8.109 -15.461 -0.294 1 98.94 214 ASP B N 1
ATOM 4480 C CA . ASP B 1 214 ? -7.098 -14.562 -0.848 1 98.94 214 ASP B CA 1
ATOM 4481 C C . ASP B 1 214 ? -6.891 -14.82 -2.338 1 98.94 214 ASP B C 1
ATOM 4483 O O . ASP B 1 214 ? -6.227 -15.789 -2.719 1 98.94 214 ASP B O 1
ATOM 4487 N N . GLU B 1 215 ? -7.43 -13.977 -3.172 1 98.88 215 GLU B N 1
ATOM 4488 C CA . GLU B 1 215 ? -7.316 -14.156 -4.617 1 98.88 215 GLU B CA 1
ATOM 4489 C C . GLU B 1 215 ? -6.48 -13.055 -5.25 1 98.88 215 GLU B C 1
ATOM 4491 O O . GLU B 1 215 ? -6.734 -12.648 -6.383 1 98.88 215 GLU B O 1
ATOM 4496 N N . VAL B 1 216 ? -5.523 -12.586 -4.477 1 98.94 216 VAL B N 1
ATOM 4497 C CA . VAL B 1 216 ? -4.582 -11.57 -4.953 1 98.94 216 VAL B CA 1
ATOM 4498 C C . VAL B 1 216 ? -3.859 -12.086 -6.195 1 98.94 216 VAL B C 1
ATOM 4500 O O . VAL B 1 216 ? -3.711 -11.359 -7.18 1 98.94 216 VAL B O 1
ATOM 4503 N N . GLN B 1 217 ? -3.434 -13.328 -6.18 1 98.69 217 GLN B N 1
ATOM 4504 C CA . GLN B 1 217 ? -2.697 -13.859 -7.32 1 98.69 217 GLN B CA 1
ATOM 4505 C C . GLN B 1 217 ? -3.605 -14.711 -8.211 1 98.69 217 GLN B C 1
ATOM 4507 O O . GLN B 1 217 ? -3.463 -14.703 -9.438 1 98.69 217 GLN B O 1
ATOM 4512 N N . THR B 1 218 ? -4.594 -15.398 -7.652 1 98.62 218 THR B N 1
ATOM 4513 C CA . THR B 1 218 ? -5.418 -16.359 -8.383 1 98.62 218 THR B CA 1
ATOM 4514 C C . THR B 1 218 ? -6.5 -15.641 -9.188 1 98.62 218 THR B C 1
ATOM 4516 O O . THR B 1 218 ? -7.082 -16.219 -10.109 1 98.62 218 THR B O 1
ATOM 4519 N N . GLY B 1 219 ? -6.812 -14.391 -8.812 1 98.5 219 GLY B N 1
ATOM 4520 C CA . GLY B 1 219 ? -7.953 -13.695 -9.398 1 98.5 219 GLY B CA 1
ATOM 4521 C C . GLY B 1 219 ? -7.637 -13.055 -10.734 1 98.5 219 GLY B C 1
ATOM 4522 O O . GLY B 1 219 ? -6.582 -13.305 -11.32 1 98.5 219 GLY B O 1
ATOM 4523 N N . MET B 1 220 ? -8.625 -12.398 -11.234 1 98.62 220 MET B N 1
ATOM 4524 C CA . MET B 1 220 ? -8.539 -11.594 -12.445 1 98.62 220 MET B CA 1
ATOM 4525 C C . MET B 1 220 ? -8.172 -12.461 -13.648 1 98.62 220 MET B C 1
ATOM 4527 O O . MET B 1 220 ? -7.273 -12.117 -14.422 1 98.62 220 MET B O 1
ATOM 4531 N N . GLY B 1 221 ? -8.688 -13.609 -13.742 1 98.25 221 GLY B N 1
ATOM 4532 C CA . GLY B 1 221 ? -8.609 -14.445 -14.93 1 98.25 221 GLY B CA 1
ATOM 4533 C C . GLY B 1 221 ? -7.48 -15.453 -14.883 1 98.25 221 GLY B C 1
ATOM 4534 O O . GLY B 1 221 ? -7.41 -16.359 -15.711 1 98.25 221 GLY B O 1
ATOM 4535 N N . ARG B 1 222 ? -6.617 -15.359 -13.914 1 98.44 222 ARG B N 1
ATOM 4536 C CA . ARG B 1 222 ? -5.355 -16.094 -13.859 1 98.44 222 ARG B CA 1
ATOM 4537 C C . ARG B 1 222 ? -5.594 -17.594 -13.852 1 98.44 222 ARG B C 1
ATOM 4539 O O . ARG B 1 222 ? -4.871 -18.344 -14.508 1 98.44 222 ARG B O 1
ATOM 4546 N N . THR B 1 223 ? -6.699 -18.062 -13.195 1 97.75 223 THR B N 1
ATOM 4547 C CA . THR B 1 223 ? -6.938 -19.5 -13.008 1 97.75 223 THR B CA 1
ATOM 4548 C C . THR B 1 223 ? -7.938 -20.016 -14.039 1 97.75 223 THR B C 1
ATOM 4550 O O . THR B 1 223 ? -8.258 -21.203 -14.055 1 97.75 223 THR B O 1
ATOM 4553 N N . GLY B 1 224 ? -8.422 -19.141 -14.906 1 96.38 224 GLY B N 1
ATOM 4554 C CA . GLY B 1 224 ? -9.344 -19.578 -15.938 1 96.38 224 GLY B CA 1
ATOM 4555 C C . GLY B 1 224 ? -10.75 -19.031 -15.75 1 96.38 224 GLY B C 1
ATOM 4556 O O . GLY B 1 224 ? -11.578 -19.125 -16.656 1 96.38 224 GLY B O 1
ATOM 4557 N N . ALA B 1 225 ? -11.055 -18.562 -14.617 1 96.75 225 ALA B N 1
ATOM 4558 C CA . ALA B 1 225 ? -12.25 -17.781 -14.297 1 96.75 225 ALA B CA 1
ATOM 4559 C C . ALA B 1 225 ? -11.875 -16.391 -13.812 1 96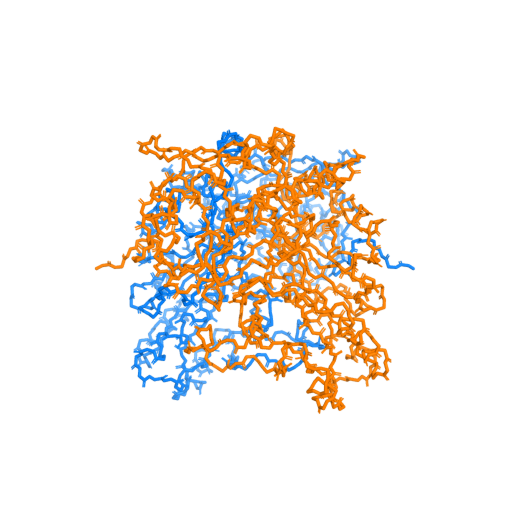.75 225 ALA B C 1
ATOM 4561 O O . ALA B 1 225 ? -10.711 -16.125 -13.5 1 96.75 225 ALA B O 1
ATOM 4562 N N . LEU B 1 226 ? -12.828 -15.469 -13.852 1 98 226 LEU B N 1
ATOM 4563 C CA . LEU B 1 226 ? -12.5 -14.141 -13.352 1 98 226 LEU B CA 1
ATOM 4564 C C . LEU B 1 226 ? -11.898 -14.219 -11.953 1 98 226 LEU B C 1
ATOM 4566 O O . LEU B 1 226 ? -10.914 -13.539 -11.648 1 98 226 LEU B O 1
ATOM 4570 N N . PHE B 1 227 ? -12.547 -15.055 -11.133 1 98.38 227 PHE B N 1
ATOM 4571 C CA . PHE B 1 227 ? -12.016 -15.406 -9.82 1 98.38 227 PHE B CA 1
ATOM 4572 C C . PHE B 1 227 ? -12.094 -16.906 -9.586 1 98.38 227 PHE B C 1
ATOM 4574 O O . PHE B 1 227 ? -13.055 -17.562 -10 1 98.38 227 PHE B O 1
ATOM 4581 N N . ALA B 1 228 ? -11.102 -17.438 -8.883 1 97.81 228 ALA B N 1
ATOM 4582 C CA . ALA B 1 228 ? -10.953 -18.891 -8.711 1 97.81 228 ALA B CA 1
ATOM 4583 C C . ALA B 1 228 ? -12.164 -19.484 -8.008 1 97.81 228 ALA B C 1
ATOM 4585 O O . ALA B 1 228 ? -12.594 -20.594 -8.32 1 97.81 228 ALA B O 1
ATOM 4586 N N . HIS B 1 229 ? -12.703 -18.75 -7.051 1 96.88 229 HIS B N 1
ATOM 4587 C CA . HIS B 1 229 ? -13.82 -19.281 -6.27 1 96.88 229 HIS B CA 1
ATOM 4588 C C . HIS B 1 229 ? -14.992 -19.656 -7.168 1 96.88 229 HIS B C 1
ATOM 4590 O O . HIS B 1 229 ? -15.758 -20.562 -6.848 1 96.88 229 HIS B O 1
ATOM 4596 N N . GLN B 1 230 ? -15.125 -19.031 -8.352 1 96.81 230 GLN B N 1
ATOM 4597 C CA . GLN B 1 230 ? -16.25 -19.234 -9.25 1 96.81 230 GLN B CA 1
ATOM 4598 C C . GLN B 1 230 ? -16.219 -20.609 -9.891 1 96.81 230 GLN B C 1
ATOM 4600 O O . GLN B 1 230 ? -17.266 -21.219 -10.141 1 96.81 230 GLN B O 1
ATOM 4605 N N . GLN B 1 231 ? -15.062 -21.109 -10.164 1 94.5 231 GLN B N 1
ATOM 4606 C CA . GLN B 1 231 ? -14.953 -22.422 -10.805 1 94.5 231 GLN B CA 1
ATOM 4607 C C . GLN B 1 231 ? -14.82 -23.531 -9.773 1 94.5 231 GLN B C 1
ATOM 4609 O O . GLN B 1 231 ? -14.922 -24.719 -10.109 1 94.5 231 GLN B O 1
ATOM 4614 N N . MET B 1 232 ? -14.656 -23.109 -8.516 1 93.19 232 MET B N 1
ATOM 4615 C CA . MET B 1 232 ? -14.5 -24.094 -7.445 1 93.19 232 MET B CA 1
ATOM 4616 C C . MET B 1 232 ? -15.836 -24.359 -6.75 1 93.19 232 MET B C 1
ATOM 4618 O O . MET B 1 232 ? -15.93 -25.25 -5.906 1 93.19 232 MET B O 1
ATOM 4622 N N . GLY B 1 233 ? -16.844 -23.594 -7.105 1 91.62 233 GLY B N 1
ATOM 4623 C CA . GLY B 1 233 ? -18.172 -23.781 -6.559 1 91.62 233 GLY B CA 1
ATOM 4624 C C . GLY B 1 233 ? -18.281 -23.375 -5.102 1 91.62 233 GLY B C 1
ATOM 4625 O O . GLY B 1 233 ? -19.047 -23.984 -4.344 1 91.62 233 GLY B O 1
ATOM 4626 N N . VAL B 1 234 ? -17.438 -22.594 -4.652 1 96.19 234 VAL B N 1
ATOM 4627 C CA . VAL B 1 234 ? -17.422 -22.125 -3.273 1 96.19 234 VAL B CA 1
ATOM 4628 C C . VAL B 1 234 ? -17.469 -20.594 -3.254 1 96.19 234 VAL B C 1
ATOM 4630 O O . VAL B 1 234 ? -16.812 -19.938 -4.062 1 96.19 234 VAL B O 1
ATOM 4633 N N . THR B 1 235 ? -18.266 -20.016 -2.43 1 97.38 235 THR B N 1
ATOM 4634 C CA . THR B 1 235 ? -18.375 -18.578 -2.297 1 97.38 235 THR B CA 1
ATOM 4635 C C . THR B 1 235 ? -17.812 -18.109 -0.959 1 97.38 235 THR B C 1
ATOM 4637 O O . THR B 1 235 ? -18.266 -18.531 0.1 1 97.38 235 THR B O 1
ATOM 4640 N N . PRO B 1 236 ? -16.797 -17.25 -0.948 1 98.88 236 PRO B N 1
ATOM 4641 C CA . PRO B 1 236 ? -16.281 -16.688 0.31 1 98.88 236 PRO B CA 1
ATOM 4642 C C . PRO B 1 236 ? -17.141 -15.531 0.829 1 98.88 236 PRO B C 1
ATOM 4644 O O . PRO B 1 236 ? -18.078 -15.117 0.163 1 98.88 236 PRO B O 1
ATOM 4647 N N . ASP B 1 237 ? -16.844 -15.062 2.102 1 98.94 237 ASP B N 1
ATOM 4648 C CA . ASP B 1 237 ? -17.469 -13.859 2.662 1 98.94 237 ASP B CA 1
ATOM 4649 C C . ASP B 1 237 ? -16.641 -12.617 2.346 1 98.94 237 ASP B C 1
ATOM 4651 O O . ASP B 1 237 ? -17.188 -11.516 2.256 1 98.94 237 ASP B O 1
ATOM 4655 N N . ILE B 1 238 ? -15.359 -12.781 2.273 1 99 238 ILE B N 1
ATOM 4656 C CA . ILE B 1 238 ? -14.391 -11.719 2.016 1 99 238 ILE B CA 1
ATOM 4657 C C . ILE B 1 238 ? -13.359 -12.203 0.999 1 99 238 ILE B C 1
ATOM 4659 O O . ILE B 1 238 ? -12.93 -13.359 1.037 1 99 238 ILE B O 1
ATOM 4663 N N . MET B 1 239 ? -12.914 -11.312 0.102 1 98.94 239 MET B N 1
ATOM 4664 C CA . MET B 1 239 ? -11.938 -11.688 -0.916 1 98.94 239 MET B CA 1
ATOM 4665 C C . MET B 1 239 ? -11 -10.523 -1.218 1 98.94 239 MET B C 1
ATOM 4667 O O . MET B 1 239 ? -11.391 -9.57 -1.898 1 98.94 239 MET B O 1
ATOM 4671 N N . PRO B 1 240 ? -9.797 -10.555 -0.697 1 98.94 240 PRO B N 1
ATOM 4672 C CA . PRO B 1 240 ? -8.773 -9.602 -1.145 1 98.94 240 PRO B CA 1
ATOM 4673 C C . PRO B 1 240 ? -8.289 -9.875 -2.564 1 98.94 240 PRO B C 1
ATOM 4675 O O . PRO B 1 240 ? -8.094 -11.031 -2.939 1 98.94 240 PRO B O 1
ATOM 4678 N N . VAL B 1 241 ? -8.141 -8.836 -3.385 1 98.94 241 VAL B N 1
ATOM 4679 C CA . VAL B 1 241 ? -7.668 -8.914 -4.762 1 98.94 241 VAL B CA 1
ATOM 4680 C C . VAL B 1 241 ? -6.664 -7.797 -5.027 1 98.94 241 VAL B C 1
ATOM 4682 O O . VAL B 1 241 ? -6.664 -6.773 -4.336 1 98.94 241 VAL B O 1
ATOM 4685 N N . ALA B 1 242 ? -5.793 -7.965 -5.93 1 98.81 242 ALA B N 1
ATOM 4686 C CA . ALA B 1 242 ? -4.816 -6.973 -6.371 1 98.81 242 ALA B CA 1
ATOM 4687 C C . ALA B 1 242 ? -4.176 -7.379 -7.691 1 98.81 242 ALA B C 1
ATOM 4689 O O . ALA B 1 242 ? -4.871 -7.785 -8.625 1 98.81 242 ALA B O 1
ATOM 4690 N N . LYS B 1 243 ? -2.943 -7.156 -7.844 1 98.62 243 LYS B N 1
ATOM 4691 C CA . LYS B 1 243 ? -2.102 -7.57 -8.961 1 98.62 243 LYS B CA 1
ATOM 4692 C C . LYS B 1 243 ? -2.818 -7.367 -10.297 1 98.62 243 LYS B C 1
ATOM 4694 O O . LYS B 1 243 ? -2.904 -6.242 -10.797 1 98.62 243 LYS B O 1
ATOM 4699 N N . GLY B 1 244 ? -3.445 -8.383 -10.828 1 98.75 244 GLY B N 1
ATOM 4700 C CA . GLY B 1 244 ? -4.09 -8.32 -12.133 1 98.75 244 GLY B CA 1
ATOM 4701 C C . GLY B 1 244 ? -5.156 -7.242 -12.219 1 98.75 244 GLY B C 1
ATOM 4702 O O . GLY B 1 244 ? -5.535 -6.824 -13.312 1 98.75 244 GLY B O 1
ATOM 4703 N N . LEU B 1 245 ? -5.645 -6.723 -11.094 1 98.81 245 LEU B N 1
ATOM 4704 C CA . LEU B 1 245 ? -6.688 -5.707 -11.047 1 98.81 245 LEU B CA 1
ATOM 4705 C C . LEU B 1 245 ? -6.207 -4.406 -11.68 1 98.81 245 LEU B C 1
ATOM 4707 O O . LEU B 1 245 ? -6.996 -3.684 -12.297 1 98.81 245 LEU B O 1
ATOM 4711 N N . GLY B 1 246 ? -4.941 -4.117 -11.555 1 98.19 246 GLY B N 1
ATOM 4712 C CA . GLY B 1 246 ? -4.398 -2.854 -12.023 1 98.19 246 GLY B CA 1
ATOM 4713 C C . GLY B 1 246 ? -3.559 -3 -13.281 1 98.19 246 GLY B C 1
ATOM 4714 O O . GLY B 1 246 ? -3.123 -2.004 -13.859 1 98.19 246 GLY B O 1
ATOM 4715 N N . GLY B 1 247 ? -3.164 -4.277 -13.648 1 97.56 247 GLY B N 1
ATOM 4716 C CA . GLY B 1 247 ? -2.414 -4.52 -14.867 1 97.56 247 GLY B CA 1
ATOM 4717 C C . GLY B 1 247 ? -1.067 -3.82 -14.891 1 97.56 247 GLY B C 1
ATOM 4718 O O . GLY B 1 247 ? -0.561 -3.475 -15.961 1 97.56 247 GLY B O 1
ATOM 4719 N N . GLY B 1 248 ? -0.532 -3.5 -13.891 1 97.94 248 GLY B N 1
ATOM 4720 C CA . GLY B 1 248 ? 0.745 -2.811 -13.789 1 97.94 248 GLY B CA 1
ATOM 4721 C C . GLY B 1 248 ? 0.695 -1.587 -12.898 1 97.94 248 GLY B C 1
ATOM 4722 O O . GLY B 1 248 ? 1.731 -1.118 -12.422 1 97.94 248 GLY B O 1
ATOM 4723 N N . PHE B 1 249 ? -0.458 -1.008 -12.703 1 98.69 249 PHE B N 1
ATOM 4724 C CA . PHE B 1 249 ? -0.677 0.109 -11.797 1 98.69 249 PHE B CA 1
ATOM 4725 C C . PHE B 1 249 ? -0.979 -0.391 -10.391 1 98.69 249 PHE B C 1
ATOM 4727 O O . PHE B 1 249 ? -1.717 -1.363 -10.211 1 98.69 249 PHE B O 1
ATOM 4734 N N . PRO B 1 250 ? -0.409 0.229 -9.328 1 98.5 250 PRO B N 1
ATOM 4735 C CA . PRO B 1 250 ? -0.682 -0.226 -7.961 1 98.5 250 PRO B CA 1
ATOM 4736 C C . PRO B 1 250 ? -2.15 -0.074 -7.57 1 98.5 250 PRO B C 1
ATOM 4738 O O . PRO B 1 250 ? -2.664 1.046 -7.512 1 98.5 250 PRO B O 1
ATOM 4741 N N . VAL B 1 251 ? -2.832 -1.173 -7.312 1 98.62 251 VAL B N 1
ATOM 4742 C CA . VAL B 1 251 ? -4.215 -1.162 -6.848 1 98.62 251 VAL B CA 1
ATOM 4743 C C . VAL B 1 251 ? -4.543 -2.492 -6.176 1 98.62 251 VAL B C 1
ATOM 4745 O O . VAL B 1 251 ? -4.031 -3.541 -6.57 1 98.62 251 VAL B O 1
ATOM 4748 N N . GLY B 1 252 ? -5.215 -2.506 -5.105 1 98.75 252 GLY B N 1
ATOM 4749 C CA . GLY B 1 252 ? -5.844 -3.625 -4.426 1 98.75 252 GLY B CA 1
ATOM 4750 C C . GLY B 1 252 ? -7.273 -3.344 -4.008 1 98.75 252 GLY B C 1
ATOM 4751 O O . GLY B 1 252 ? -7.727 -2.197 -4.059 1 98.75 252 GLY B O 1
ATOM 4752 N N . ALA B 1 253 ? -7.973 -4.316 -3.689 1 98.94 253 ALA B N 1
ATOM 4753 C CA . ALA B 1 253 ? -9.344 -4.195 -3.215 1 98.94 253 ALA B CA 1
ATOM 4754 C C . ALA B 1 253 ? -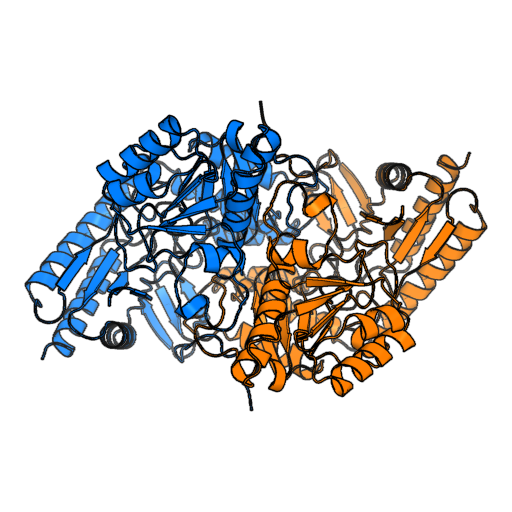9.703 -5.328 -2.256 1 98.94 253 ALA B C 1
ATOM 4756 O O . ALA B 1 253 ? -9.086 -6.395 -2.295 1 98.94 253 ALA B O 1
ATOM 4757 N N . CYS B 1 254 ? -10.539 -5.094 -1.406 1 98.94 254 CYS B N 1
ATOM 4758 C CA . CYS B 1 254 ? -11.148 -6.094 -0.538 1 98.94 254 CYS B CA 1
ATOM 4759 C C . CYS B 1 254 ? -12.656 -6.16 -0.759 1 98.94 254 CYS B C 1
ATOM 4761 O O . CYS B 1 254 ? -13.375 -5.215 -0.439 1 98.94 254 CYS B O 1
ATOM 4763 N N . LEU B 1 255 ? -13.133 -7.215 -1.383 1 98.94 255 LEU B N 1
ATOM 4764 C CA . LEU B 1 255 ? -14.555 -7.441 -1.639 1 98.94 255 LEU B CA 1
ATOM 4765 C C . LEU B 1 255 ? -15.203 -8.18 -0.474 1 98.94 255 LEU B C 1
ATOM 4767 O O . LEU B 1 255 ? -14.594 -9.062 0.125 1 98.94 255 LEU B O 1
ATOM 4771 N N . ALA B 1 256 ? -16.469 -7.879 -0.189 1 98.94 256 ALA B N 1
ATOM 4772 C CA . ALA B 1 256 ? -17.094 -8.523 0.956 1 98.94 256 ALA B CA 1
ATOM 4773 C C . ALA B 1 256 ? -18.625 -8.531 0.809 1 98.94 256 ALA B C 1
ATOM 4775 O O . ALA B 1 256 ? -19.188 -7.699 0.101 1 98.94 256 ALA B O 1
ATOM 4776 N N . THR B 1 257 ? -19.25 -9.5 1.452 1 98.94 257 THR B N 1
ATOM 4777 C CA . THR B 1 257 ? -20.688 -9.461 1.627 1 98.94 257 THR B CA 1
ATOM 4778 C C . THR B 1 257 ? -21.094 -8.344 2.584 1 98.94 257 THR B C 1
ATOM 4780 O O . THR B 1 257 ? -20.281 -7.895 3.398 1 98.94 257 THR B O 1
ATOM 4783 N N . GLU B 1 258 ? -22.359 -7.93 2.432 1 98.81 258 GLU B N 1
ATOM 4784 C CA . GLU B 1 258 ? -22.891 -6.945 3.365 1 98.81 258 GLU B CA 1
ATOM 4785 C C . GLU B 1 258 ? -22.766 -7.426 4.809 1 98.81 258 GLU B C 1
ATOM 4787 O O . GLU B 1 258 ? -22.438 -6.648 5.703 1 98.81 258 GLU B O 1
ATOM 4792 N N . LYS B 1 259 ? -23.016 -8.711 4.996 1 98.62 259 LYS B N 1
ATOM 4793 C CA . LYS B 1 259 ? -22.938 -9.297 6.332 1 98.62 259 LYS B CA 1
ATOM 4794 C C . LYS B 1 259 ? -21.531 -9.164 6.902 1 98.62 259 LYS B C 1
ATOM 4796 O O . LYS B 1 259 ? -21.344 -8.672 8.016 1 98.62 259 LYS B O 1
ATOM 4801 N N . ALA B 1 260 ? -20.516 -9.578 6.203 1 98.88 260 ALA B N 1
ATOM 4802 C CA . ALA B 1 260 ? -19.141 -9.547 6.676 1 98.88 260 ALA B CA 1
ATOM 4803 C C . ALA B 1 260 ? -18.672 -8.117 6.934 1 98.88 260 ALA B C 1
ATOM 4805 O O . ALA B 1 260 ? -17.875 -7.867 7.84 1 98.88 260 ALA B O 1
ATOM 4806 N N . ALA B 1 261 ? -19.203 -7.133 6.152 1 98.88 261 ALA B N 1
ATOM 4807 C CA . ALA B 1 261 ? -18.719 -5.754 6.176 1 98.88 261 ALA B CA 1
ATOM 4808 C C . ALA B 1 261 ? -19.531 -4.898 7.137 1 98.88 261 ALA B C 1
ATOM 4810 O O . ALA B 1 261 ? -19.359 -3.68 7.203 1 98.88 261 ALA B O 1
ATOM 4811 N N . LYS B 1 262 ? -20.391 -5.418 7.918 1 98.38 262 LYS B N 1
ATOM 4812 C CA . LYS B 1 262 ? -21.359 -4.66 8.695 1 98.38 262 LYS B CA 1
ATOM 4813 C C . LYS B 1 262 ? -20.672 -3.707 9.664 1 98.38 262 LYS B C 1
ATOM 4815 O O . LYS B 1 262 ? -21.188 -2.631 9.969 1 98.38 262 LYS B O 1
ATOM 4820 N N . GLY B 1 263 ? -19.484 -4.125 10.156 1 98 263 GLY B N 1
ATOM 4821 C CA . GLY B 1 263 ? -18.781 -3.289 11.109 1 98 263 GLY B CA 1
ATOM 4822 C C . GLY B 1 263 ? -17.891 -2.252 10.453 1 98 263 GLY B C 1
ATOM 4823 O O . GLY B 1 263 ? -17.312 -1.396 11.133 1 98 263 GLY B O 1
ATOM 4824 N N . MET B 1 264 ? -17.734 -2.266 9.156 1 98.31 264 MET B N 1
ATOM 4825 C CA . MET B 1 264 ? -16.859 -1.352 8.43 1 98.31 264 MET B CA 1
ATOM 4826 C C . MET B 1 264 ? -17.562 -0.025 8.164 1 98.31 264 MET B C 1
ATOM 4828 O O . MET B 1 264 ? -17.891 0.291 7.016 1 98.31 264 MET B O 1
ATOM 4832 N N . VAL B 1 265 ? -17.703 0.806 9.195 1 98 265 VAL B N 1
ATOM 4833 C CA . VAL B 1 265 ? -18.406 2.082 9.195 1 98 265 VAL B CA 1
ATOM 4834 C C . VAL B 1 265 ? -17.406 3.23 9.125 1 98 265 VAL B C 1
ATOM 4836 O O . VAL B 1 265 ? -16.188 3.006 9.164 1 98 265 VAL B O 1
ATOM 4839 N N . PRO B 1 266 ? -17.844 4.469 8.977 1 97.31 266 PRO B N 1
ATOM 4840 C CA . PRO B 1 266 ? -16.891 5.582 8.859 1 97.31 266 PRO B CA 1
ATOM 4841 C C . PRO B 1 266 ? -15.859 5.602 9.984 1 97.31 266 PRO B C 1
ATOM 4843 O O . PRO B 1 266 ? -16.234 5.527 11.156 1 97.31 266 PRO B O 1
ATOM 4846 N N . GLY B 1 267 ? -14.594 5.672 9.57 1 96.56 267 GLY B N 1
ATOM 4847 C CA . GLY B 1 267 ? -13.508 5.715 10.539 1 96.56 267 GLY B CA 1
ATOM 4848 C C . GLY B 1 267 ? -12.883 4.355 10.797 1 96.56 267 GLY B C 1
ATOM 4849 O O . GLY B 1 267 ? -11.766 4.27 11.297 1 96.56 267 GLY B O 1
ATOM 4850 N N . ALA B 1 268 ? -13.5 3.236 10.438 1 97.69 268 ALA B N 1
ATOM 4851 C CA . ALA B 1 268 ? -13.055 1.885 10.773 1 97.69 268 ALA B CA 1
ATOM 4852 C C . ALA B 1 268 ? -11.773 1.526 10.016 1 97.69 268 ALA B C 1
ATOM 4854 O O . ALA B 1 268 ? -10.938 0.775 10.523 1 97.69 268 ALA B O 1
ATOM 4855 N N . HIS B 1 269 ? -11.68 1.994 8.867 1 98.19 269 HIS B N 1
ATOM 4856 C CA . HIS B 1 269 ? -10.547 1.707 7.996 1 98.19 269 HIS B CA 1
ATOM 4857 C C . HIS B 1 269 ? -10.375 2.793 6.941 1 98.19 269 HIS B C 1
ATOM 4859 O O . HIS B 1 269 ? -11.242 3.656 6.785 1 98.19 269 HIS B O 1
ATOM 4865 N N . GLY B 1 270 ? -9.195 2.828 6.348 1 97.69 270 GLY B N 1
ATOM 4866 C CA . GLY B 1 270 ? -8.969 3.852 5.336 1 97.69 270 GLY B CA 1
ATOM 4867 C C . GLY B 1 270 ? -7.645 3.693 4.613 1 97.69 270 GLY B C 1
ATOM 4868 O O . GLY B 1 270 ? -6.793 2.904 5.027 1 97.69 270 GLY B O 1
ATOM 4869 N N . SER B 1 271 ? -7.516 4.383 3.572 1 97.81 271 SER B N 1
ATOM 4870 C CA . SER B 1 271 ? -6.34 4.469 2.715 1 97.81 271 SER B CA 1
ATOM 4871 C C . SER B 1 271 ? -6.27 5.82 2.01 1 97.81 271 SER B C 1
ATOM 4873 O O . SER B 1 271 ? -7.246 6.262 1.405 1 97.81 271 SER B O 1
ATOM 4875 N N . THR B 1 272 ? -5.113 6.492 2.09 1 97.56 272 THR B N 1
ATOM 4876 C CA . THR B 1 272 ? -4.965 7.797 1.456 1 97.56 272 THR B CA 1
ATOM 4877 C C . THR B 1 272 ? -5.105 7.68 -0.059 1 97.56 272 THR B C 1
ATOM 4879 O O . THR B 1 272 ? -5.895 8.406 -0.671 1 97.56 272 THR B O 1
ATOM 4882 N N . PHE B 1 273 ? -4.48 6.707 -0.643 1 98.12 273 PHE B N 1
ATOM 4883 C CA . PHE B 1 273 ? -4.391 6.605 -2.094 1 98.12 273 PHE B CA 1
ATOM 4884 C C . PHE B 1 273 ? -5.453 5.66 -2.639 1 98.12 273 PHE B C 1
ATOM 4886 O O . PHE B 1 273 ? -5.68 5.602 -3.85 1 98.12 273 PHE B O 1
ATOM 4893 N N . GLY B 1 274 ? -6.027 4.812 -1.754 1 98.38 274 GLY B N 1
ATOM 4894 C CA . GLY B 1 274 ? -6.91 3.748 -2.205 1 98.38 274 GLY B CA 1
ATOM 4895 C C . GLY B 1 274 ? -8.07 4.25 -3.043 1 98.38 274 GLY B C 1
ATOM 4896 O O . GLY B 1 274 ? -8.836 5.105 -2.598 1 98.38 274 GLY B O 1
ATOM 4897 N N . GLY B 1 275 ? -8.188 3.764 -4.262 1 98.5 275 GLY B N 1
ATOM 4898 C CA . GLY B 1 275 ? -9.312 4.102 -5.117 1 98.5 275 GLY B CA 1
ATOM 4899 C C . GLY B 1 275 ? -9.164 5.449 -5.797 1 98.5 275 GLY B C 1
ATOM 4900 O O . GLY B 1 275 ? -10.156 6.059 -6.203 1 98.5 275 GLY B O 1
ATOM 4901 N N . ASN B 1 276 ? -7.961 5.988 -5.902 1 98.56 276 ASN B N 1
ATOM 4902 C CA . ASN B 1 276 ? -7.746 7.266 -6.57 1 98.56 276 ASN B CA 1
ATOM 4903 C C . ASN B 1 276 ? -8.164 7.211 -8.039 1 98.56 276 ASN B C 1
ATOM 4905 O O . ASN B 1 276 ? -8.227 6.133 -8.625 1 98.56 276 ASN B O 1
ATOM 4909 N N . PRO B 1 277 ? -8.398 8.359 -8.633 1 98.81 277 PRO B N 1
ATOM 4910 C CA . PRO B 1 277 ? -8.922 8.406 -10 1 98.81 277 PRO B CA 1
ATOM 4911 C C . PRO B 1 277 ? -8 7.73 -11.016 1 98.81 277 PRO B C 1
ATOM 4913 O O . PRO B 1 277 ? -8.477 7.074 -11.945 1 98.81 277 PRO B O 1
ATOM 4916 N N . LEU B 1 278 ? -6.688 7.809 -10.922 1 98.81 278 LEU B N 1
ATOM 4917 C CA . LEU B 1 278 ? -5.766 7.156 -11.844 1 98.81 278 LEU B CA 1
ATOM 4918 C C . LEU B 1 278 ? -5.945 5.641 -11.805 1 98.81 278 LEU B C 1
ATOM 4920 O O . LEU B 1 278 ? -6.141 5.012 -12.852 1 98.81 278 LEU B O 1
ATOM 4924 N N . ALA B 1 279 ? -5.887 5.074 -10.594 1 98.81 279 ALA B N 1
ATOM 4925 C CA . ALA B 1 279 ? -6.02 3.633 -10.406 1 98.81 279 ALA B CA 1
ATOM 4926 C C . ALA B 1 279 ? -7.367 3.133 -10.922 1 98.81 279 ALA B C 1
ATOM 4928 O O . ALA B 1 279 ? -7.449 2.066 -11.531 1 98.81 279 ALA B O 1
ATOM 4929 N N . MET B 1 280 ? -8.391 3.895 -10.641 1 98.88 280 MET B N 1
ATOM 4930 C CA . MET B 1 280 ? -9.734 3.457 -11 1 98.88 280 MET B CA 1
ATOM 4931 C C . MET B 1 280 ? -9.93 3.469 -12.508 1 98.88 280 MET B C 1
ATOM 4933 O O . MET B 1 280 ? -10.625 2.611 -13.055 1 98.88 280 MET B O 1
ATOM 4937 N N . ALA B 1 281 ? -9.32 4.461 -13.18 1 98.88 281 ALA B N 1
ATOM 4938 C CA . ALA B 1 281 ? -9.391 4.473 -14.633 1 98.88 281 ALA B CA 1
ATOM 4939 C C . ALA B 1 281 ? -8.758 3.215 -15.227 1 98.88 281 ALA B C 1
ATOM 4941 O O . ALA B 1 281 ? -9.289 2.629 -16.172 1 98.88 281 ALA B O 1
ATOM 4942 N N . VAL B 1 282 ? -7.68 2.818 -14.68 1 98.88 282 VAL B N 1
ATOM 4943 C CA . VAL B 1 282 ? -6.949 1.646 -15.148 1 98.88 282 VAL B CA 1
ATOM 4944 C C . VAL B 1 282 ? -7.734 0.379 -14.812 1 98.88 282 VAL B C 1
ATOM 4946 O O . VAL B 1 282 ? -7.98 -0.456 -15.688 1 98.88 282 VAL B O 1
ATOM 4949 N N . ALA B 1 283 ? -8.164 0.251 -13.562 1 98.94 283 ALA B N 1
ATOM 4950 C CA . ALA B 1 283 ? -8.898 -0.934 -13.117 1 98.94 283 ALA B CA 1
ATOM 4951 C C . ALA B 1 283 ? -10.18 -1.12 -13.914 1 98.94 283 ALA B C 1
ATOM 4953 O O . ALA B 1 283 ? -10.547 -2.248 -14.25 1 98.94 283 ALA B O 1
ATOM 4954 N N . GLU B 1 284 ? -10.867 -0.005 -14.164 1 98.88 284 GLU B N 1
ATOM 4955 C CA . GLU B 1 284 ? -12.086 -0.07 -14.961 1 98.88 284 GLU B CA 1
ATOM 4956 C C . GLU B 1 284 ? -11.805 -0.661 -16.344 1 98.88 284 GLU B C 1
ATOM 4958 O O . GLU B 1 284 ? -12.562 -1.512 -16.828 1 98.88 284 GLU B O 1
ATOM 4963 N N . THR B 1 285 ? -10.758 -0.177 -16.938 1 98.88 285 THR B N 1
ATOM 4964 C CA . THR B 1 285 ? -10.406 -0.629 -18.281 1 98.88 285 THR B CA 1
ATOM 4965 C C . THR B 1 285 ? -9.992 -2.098 -18.266 1 98.88 285 THR B C 1
ATOM 4967 O O . THR B 1 285 ? -10.32 -2.852 -19.188 1 98.88 285 THR B O 1
ATOM 4970 N N . VAL B 1 286 ? -9.242 -2.562 -17.25 1 98.88 286 VAL B N 1
ATOM 4971 C CA . VAL B 1 286 ? -8.891 -3.971 -17.109 1 98.88 286 VAL B CA 1
ATOM 4972 C C . VAL B 1 286 ? -10.156 -4.824 -17.062 1 98.88 286 VAL B C 1
ATOM 4974 O O . VAL B 1 286 ? -10.273 -5.809 -17.797 1 98.88 286 VAL B O 1
ATOM 4977 N N . LEU B 1 287 ? -11.086 -4.43 -16.219 1 98.88 287 LEU B N 1
ATOM 4978 C CA . LEU B 1 287 ? -12.328 -5.184 -16.078 1 98.88 287 LEU B CA 1
ATOM 4979 C C . LEU B 1 287 ? -13.117 -5.176 -17.391 1 98.88 287 LEU B C 1
ATOM 4981 O O . LEU B 1 287 ? -13.688 -6.195 -17.781 1 98.88 287 LEU B O 1
ATOM 4985 N N . ASP B 1 288 ? -13.156 -3.986 -18.031 1 98.81 288 ASP B N 1
ATOM 4986 C CA . ASP B 1 288 ? -13.867 -3.902 -19.312 1 98.81 288 ASP B CA 1
ATOM 4987 C C . ASP B 1 288 ? -13.32 -4.922 -20.312 1 98.81 288 ASP B C 1
ATOM 4989 O O . ASP B 1 288 ? -14.094 -5.613 -20.984 1 98.81 288 ASP B O 1
ATOM 4993 N N . VAL B 1 289 ? -12.016 -5.047 -20.391 1 98.62 289 VAL B N 1
ATOM 4994 C CA . VAL B 1 289 ? -11.383 -5.965 -21.328 1 98.62 289 VAL B CA 1
ATOM 4995 C C . VAL B 1 289 ? -11.695 -7.406 -20.938 1 98.62 289 VAL B C 1
ATOM 4997 O O . VAL B 1 289 ? -12.086 -8.211 -21.781 1 98.62 289 VAL B O 1
ATOM 5000 N N . MET B 1 290 ? -11.609 -7.746 -19.688 1 98.06 290 MET B N 1
ATOM 5001 C CA . MET B 1 290 ? -11.727 -9.125 -19.219 1 98.06 290 MET B CA 1
ATOM 5002 C C . MET B 1 290 ? -13.172 -9.602 -19.297 1 98.06 290 MET B C 1
ATOM 5004 O O . MET B 1 290 ? -13.43 -10.805 -19.391 1 98.06 290 MET B O 1
ATOM 5008 N N . LEU B 1 291 ? -14.109 -8.648 -19.219 1 98.06 291 LEU B N 1
ATOM 5009 C CA . LEU B 1 291 ? -15.523 -9.008 -19.203 1 98.06 291 LEU B CA 1
ATOM 5010 C C . LEU B 1 291 ? -16.094 -9.055 -20.625 1 98.06 291 LEU B C 1
ATOM 5012 O O . LEU B 1 291 ? -17.266 -9.383 -20.812 1 98.06 291 LEU B O 1
ATOM 5016 N N . GLU B 1 292 ? -15.266 -8.742 -21.594 1 97.75 292 GLU B N 1
ATOM 5017 C CA . GLU B 1 292 ? -15.711 -8.891 -22.969 1 97.75 292 GLU B CA 1
ATOM 5018 C C . GLU B 1 292 ? -16.031 -10.344 -23.297 1 97.75 292 GLU B C 1
ATOM 5020 O O . GLU B 1 292 ? -15.359 -11.258 -22.812 1 97.75 292 GLU B O 1
ATOM 5025 N N . PRO B 1 293 ? -17.047 -10.531 -24.156 1 96.5 293 PRO B N 1
ATOM 5026 C CA . PRO B 1 293 ? -17.406 -11.898 -24.547 1 96.5 293 PRO B CA 1
ATOM 5027 C C . PRO B 1 293 ? -16.234 -12.664 -25.156 1 96.5 293 PRO B C 1
ATOM 5029 O O . PRO B 1 293 ? -15.523 -12.125 -26.016 1 96.5 293 PRO B O 1
ATOM 5032 N N . GLY B 1 294 ? -16.031 -13.852 -24.656 1 95.31 294 GLY B N 1
ATOM 5033 C CA . GLY B 1 294 ? -15.031 -14.727 -25.234 1 95.31 294 GLY B CA 1
ATOM 5034 C C . GLY B 1 294 ? -13.68 -14.617 -24.578 1 95.31 294 GLY B C 1
ATOM 5035 O O . GLY B 1 294 ? -12.812 -15.477 -24.766 1 95.31 294 GLY B O 1
ATOM 5036 N N . PHE B 1 295 ? -13.445 -13.602 -23.797 1 96.06 295 PHE B N 1
ATOM 5037 C CA . PHE B 1 295 ? -12.125 -13.398 -23.188 1 96.06 295 PHE B CA 1
ATOM 5038 C C . PHE B 1 295 ? -11.75 -14.578 -22.297 1 96.06 295 PHE B C 1
ATOM 5040 O O . PHE B 1 295 ? -10.672 -15.156 -22.453 1 96.06 295 PHE B O 1
ATOM 5047 N N . MET B 1 296 ? -12.578 -14.969 -21.375 1 93.31 296 MET B N 1
ATOM 5048 C CA . MET B 1 296 ? -12.289 -16.047 -20.438 1 93.31 296 MET B CA 1
ATOM 5049 C C . MET B 1 296 ? -12.211 -17.391 -21.156 1 93.31 296 MET B C 1
ATOM 5051 O O . MET B 1 296 ? -11.398 -18.25 -20.781 1 93.31 296 MET B O 1
ATOM 5055 N N . ASP B 1 297 ? -13.039 -17.609 -22.156 1 93.56 297 ASP B N 1
ATOM 5056 C CA . ASP B 1 297 ? -13.023 -18.844 -22.938 1 93.56 297 ASP B CA 1
ATOM 5057 C C . ASP B 1 297 ? -11.664 -19.047 -23.609 1 93.56 297 ASP B C 1
ATOM 5059 O O . ASP B 1 297 ? -11.172 -20.172 -23.703 1 93.56 297 ASP B O 1
ATOM 5063 N N . ALA B 1 298 ? -11.195 -17.984 -24.094 1 95.56 298 ALA B N 1
ATOM 5064 C CA . ALA B 1 298 ? -9.914 -18.047 -24.781 1 95.56 298 ALA B CA 1
ATOM 5065 C C . ALA B 1 298 ? -8.797 -18.5 -23.844 1 95.56 298 ALA B C 1
ATOM 5067 O O . ALA B 1 298 ? -7.824 -19.125 -24.266 1 95.56 298 ALA B O 1
ATOM 5068 N N . ILE B 1 299 ? -8.922 -18.172 -22.562 1 96.56 299 ILE B N 1
ATOM 5069 C CA . ILE B 1 299 ? -7.91 -18.547 -21.578 1 96.56 299 ILE B CA 1
ATOM 5070 C C . ILE B 1 299 ? -7.848 -20.062 -21.453 1 96.56 299 ILE B C 1
ATOM 5072 O O . ILE B 1 299 ? -6.766 -20.641 -21.328 1 96.56 299 ILE B O 1
ATOM 5076 N N . HIS B 1 300 ? -9 -20.703 -21.547 1 95.5 300 HIS B N 1
ATOM 5077 C CA . HIS B 1 300 ? -9.055 -22.156 -21.406 1 95.5 300 HIS B CA 1
ATOM 5078 C C . HIS B 1 300 ? -8.305 -22.844 -22.531 1 95.5 300 HIS B C 1
ATOM 5080 O O . HIS B 1 300 ? -7.574 -23.812 -22.297 1 95.5 300 HIS B O 1
ATOM 5086 N N . ALA B 1 301 ? -8.547 -22.328 -23.672 1 95.75 301 ALA B N 1
ATOM 5087 C CA . ALA B 1 301 ? -7.879 -22.922 -24.828 1 95.75 301 ALA B CA 1
ATOM 5088 C C . ALA B 1 301 ? -6.367 -22.75 -24.734 1 95.75 301 ALA B C 1
ATOM 5090 O O . ALA B 1 301 ? -5.613 -23.688 -25.016 1 95.75 301 ALA B O 1
ATOM 5091 N N . LYS B 1 302 ? -5.965 -21.594 -24.438 1 97.69 302 LYS B N 1
ATOM 5092 C CA . LYS B 1 302 ? -4.543 -21.297 -24.297 1 97.69 302 LYS B CA 1
ATOM 5093 C C . LYS B 1 302 ? -3.916 -22.125 -23.188 1 97.69 302 LYS B C 1
ATOM 5095 O O . LYS B 1 302 ? -2.803 -22.625 -23.328 1 97.69 302 LYS B O 1
ATOM 5100 N N . ALA B 1 303 ? -4.625 -22.203 -22.078 1 98.06 303 ALA B N 1
ATOM 5101 C CA . ALA B 1 303 ? -4.152 -22.984 -20.938 1 98.06 303 ALA B CA 1
ATOM 5102 C C . ALA B 1 303 ? -3.986 -24.453 -21.297 1 98.06 303 ALA B C 1
ATOM 5104 O O . ALA B 1 303 ? -3.018 -25.094 -20.891 1 98.06 303 ALA B O 1
ATOM 5105 N N . ALA B 1 304 ? -4.934 -24.969 -22.047 1 97.56 304 ALA B N 1
ATOM 5106 C CA . ALA B 1 304 ? -4.875 -26.359 -22.484 1 97.56 304 ALA B CA 1
ATOM 5107 C C . ALA B 1 304 ? -3.666 -26.609 -23.375 1 97.56 304 ALA B C 1
ATOM 5109 O O . ALA B 1 304 ? -2.971 -27.609 -23.234 1 97.56 304 ALA B O 1
ATOM 5110 N N . LEU B 1 305 ? -3.451 -25.688 -24.312 1 98.19 305 LEU B N 1
ATOM 5111 C CA . LEU B 1 305 ? -2.322 -25.797 -25.234 1 98.19 305 LEU B CA 1
ATOM 5112 C C . LEU B 1 305 ? -1 -25.781 -24.469 1 98.19 305 LEU B C 1
ATOM 5114 O O . LEU B 1 305 ? -0.134 -26.625 -24.703 1 98.19 305 LEU B O 1
ATOM 5118 N N . LEU B 1 306 ? -0.837 -24.859 -23.578 1 98.75 306 LEU B N 1
ATOM 5119 C CA . LEU B 1 306 ? 0.388 -24.75 -22.797 1 98.75 306 LEU B CA 1
ATOM 5120 C C . LEU B 1 306 ? 0.586 -25.969 -21.906 1 98.75 306 LEU B C 1
ATOM 5122 O O . LEU B 1 306 ? 1.692 -26.516 -21.828 1 98.75 306 LEU B O 1
ATOM 5126 N N . ARG B 1 307 ? -0.494 -26.422 -21.266 1 98.56 307 ARG B N 1
ATOM 5127 C CA . ARG B 1 307 ? -0.435 -27.562 -20.375 1 98.56 307 ARG B CA 1
ATOM 5128 C C . ARG B 1 307 ? -0.024 -28.828 -21.125 1 98.56 307 ARG B C 1
ATOM 5130 O O . ARG B 1 307 ? 0.827 -29.594 -20.656 1 98.56 307 ARG B O 1
ATOM 5137 N N . GLN B 1 308 ? -0.634 -29.047 -22.25 1 98.5 308 GLN B N 1
ATOM 5138 C CA . GLN B 1 308 ? -0.302 -30.203 -23.062 1 98.5 308 GLN B CA 1
ATOM 5139 C C . GLN B 1 308 ? 1.176 -30.203 -23.453 1 98.5 308 GLN B C 1
ATOM 5141 O O . GLN B 1 308 ? 1.841 -31.234 -23.375 1 98.5 308 GLN B O 1
ATOM 5146 N N . GLY B 1 309 ? 1.626 -29.078 -23.891 1 98.81 309 GLY B N 1
ATOM 5147 C CA . GLY B 1 309 ? 3.037 -28.953 -24.219 1 98.81 309 GLY B CA 1
ATOM 5148 C C . GLY B 1 309 ? 3.953 -29.219 -23.031 1 98.81 309 GLY B C 1
ATOM 5149 O O . GLY B 1 309 ? 4.969 -29.906 -23.172 1 98.81 309 GLY B O 1
ATOM 5150 N N . LEU B 1 310 ? 3.631 -28.688 -21.875 1 98.88 310 LEU B N 1
ATOM 5151 C CA . LEU B 1 310 ? 4.449 -28.828 -20.672 1 98.88 310 LEU B CA 1
ATOM 5152 C C . LEU B 1 310 ? 4.441 -30.281 -20.188 1 98.88 310 LEU B C 1
ATOM 5154 O O . LEU B 1 310 ? 5.465 -30.797 -19.734 1 98.88 310 LEU B O 1
ATOM 5158 N N . ASP B 1 311 ? 3.266 -30.906 -20.266 1 98.69 311 ASP B N 1
ATOM 5159 C CA . ASP B 1 311 ? 3.172 -32.312 -19.875 1 98.69 311 ASP B CA 1
ATOM 5160 C C . ASP B 1 311 ? 4.055 -33.188 -20.781 1 98.69 311 ASP B C 1
ATOM 5162 O O . ASP B 1 311 ? 4.707 -34.125 -20.297 1 98.69 311 ASP B O 1
ATOM 5166 N N . SER B 1 312 ? 4.004 -32.875 -22.031 1 98.69 312 SER B N 1
ATOM 5167 C CA . SER B 1 312 ? 4.859 -33.594 -22.969 1 98.69 312 SER B CA 1
ATOM 5168 C C . SER B 1 312 ? 6.332 -33.406 -22.625 1 98.69 312 SER B C 1
ATOM 5170 O O . SER B 1 312 ? 7.113 -34.375 -22.672 1 98.69 312 SER B O 1
ATOM 5172 N N . LEU B 1 313 ? 6.734 -32.219 -22.312 1 98.75 313 LEU B N 1
ATOM 5173 C CA . LEU B 1 313 ? 8.117 -31.922 -21.953 1 98.75 313 LEU B CA 1
ATOM 5174 C C . LEU B 1 313 ? 8.492 -32.625 -20.641 1 98.75 313 LEU B C 1
ATOM 5176 O O . LEU B 1 313 ? 9.609 -33.125 -20.516 1 98.75 313 LEU B O 1
ATOM 5180 N N . ALA B 1 314 ? 7.594 -32.562 -19.688 1 98.56 314 ALA B N 1
ATOM 5181 C CA . ALA B 1 314 ? 7.855 -33.25 -18.422 1 98.56 314 ALA B CA 1
ATOM 5182 C C . ALA B 1 314 ? 8.102 -34.75 -18.641 1 98.56 314 ALA B C 1
ATOM 5184 O O . ALA B 1 314 ? 8.961 -35.344 -18 1 98.56 314 ALA B O 1
ATOM 5185 N N . ALA B 1 315 ? 7.328 -35.344 -19.531 1 98.38 315 ALA B N 1
ATOM 5186 C CA . ALA B 1 315 ? 7.477 -36.781 -19.859 1 98.38 315 ALA B CA 1
ATOM 5187 C C . ALA B 1 315 ? 8.812 -37.031 -20.547 1 98.38 315 ALA B C 1
ATOM 5189 O O . ALA B 1 315 ? 9.422 -38.094 -20.344 1 98.38 315 ALA B O 1
ATOM 5190 N N . ARG B 1 316 ? 9.227 -36.125 -21.297 1 98.19 316 ARG B N 1
ATOM 5191 C CA . ARG B 1 316 ? 10.469 -36.25 -22.047 1 98.19 316 ARG B CA 1
ATOM 5192 C C . ARG B 1 316 ? 11.68 -36.031 -21.156 1 98.19 316 ARG B C 1
ATOM 5194 O O . ARG B 1 316 ? 12.75 -36.625 -21.391 1 98.19 316 ARG B O 1
ATOM 5201 N N . PHE B 1 317 ? 11.531 -35.219 -20.125 1 98.38 317 PHE B N 1
ATOM 5202 C CA . PHE B 1 317 ? 12.664 -34.875 -19.281 1 98.38 317 PHE B CA 1
ATOM 5203 C C . PHE B 1 317 ? 12.359 -35.188 -17.812 1 98.38 317 PHE B C 1
ATOM 5205 O O . PHE B 1 317 ? 12.469 -34.344 -16.953 1 98.38 317 PHE B O 1
ATOM 5212 N N . PRO B 1 318 ? 12.102 -36.438 -17.438 1 97.5 318 PRO B N 1
ATOM 5213 C CA . PRO B 1 318 ? 11.672 -36.812 -16.094 1 97.5 318 PRO B CA 1
ATOM 5214 C C . PRO B 1 318 ? 12.773 -36.656 -15.055 1 97.5 318 PRO B C 1
ATOM 5216 O O . PRO B 1 318 ? 12.5 -36.625 -13.852 1 97.5 318 PRO B O 1
ATOM 5219 N N . ALA B 1 319 ? 13.961 -36.469 -15.5 1 97.88 319 ALA B N 1
ATOM 5220 C CA . ALA B 1 319 ? 15.078 -36.281 -14.578 1 97.88 319 ALA B CA 1
ATOM 5221 C C . ALA B 1 319 ? 15.117 -34.844 -14.062 1 97.88 319 ALA B C 1
ATOM 5223 O O . ALA B 1 319 ? 15.781 -34.562 -13.062 1 97.88 319 ALA B O 1
ATOM 5224 N N . VAL B 1 320 ? 14.406 -33.938 -14.742 1 98.44 320 VAL B N 1
ATOM 5225 C CA . VAL B 1 320 ? 14.469 -32.5 -14.406 1 98.44 320 VAL B CA 1
ATOM 5226 C C . VAL B 1 320 ? 13.125 -32.062 -13.844 1 98.44 320 VAL B C 1
ATOM 5228 O O . VAL B 1 320 ? 13.078 -31.266 -12.898 1 98.44 320 VAL B O 1
ATOM 5231 N N . ILE B 1 321 ? 12.07 -32.531 -14.461 1 98.62 321 ILE B N 1
ATOM 5232 C CA . ILE B 1 321 ? 10.727 -32.094 -14.07 1 98.62 321 ILE B CA 1
ATOM 5233 C C . ILE B 1 321 ? 10 -33.25 -13.383 1 98.62 321 ILE B C 1
ATOM 5235 O O . ILE B 1 321 ? 9.828 -34.312 -13.977 1 98.62 321 ILE B O 1
ATOM 5239 N N . GLU B 1 322 ? 9.594 -32.969 -12.188 1 98.44 322 GLU B N 1
ATOM 5240 C CA . GLU B 1 322 ? 8.844 -33.938 -11.414 1 98.44 322 GLU B CA 1
ATOM 5241 C C . GLU B 1 322 ? 7.363 -33.938 -11.781 1 98.44 322 GLU B C 1
ATOM 5243 O O . GLU B 1 322 ? 6.746 -35 -11.93 1 98.44 322 GLU B O 1
ATOM 5248 N N . GLU B 1 323 ? 6.797 -32.75 -11.922 1 97.69 323 GLU B N 1
ATOM 5249 C CA . GLU B 1 323 ? 5.379 -32.625 -12.258 1 97.69 323 GLU B CA 1
ATOM 5250 C C . GLU B 1 323 ? 5.035 -31.219 -12.734 1 97.69 323 GLU B C 1
ATOM 5252 O O . GLU B 1 323 ? 5.766 -30.266 -12.461 1 97.69 323 GLU B O 1
ATOM 5257 N N . VAL B 1 324 ? 4.043 -31.188 -13.531 1 98.62 324 VAL B N 1
ATOM 5258 C CA . VAL B 1 324 ? 3.393 -29.938 -13.906 1 98.62 324 VAL B CA 1
ATOM 5259 C C . VAL B 1 324 ? 2.086 -29.797 -13.133 1 98.62 324 VAL B C 1
ATOM 5261 O O . VAL B 1 324 ? 1.271 -30.719 -13.086 1 98.62 324 VAL B O 1
ATOM 5264 N N . ARG B 1 325 ? 1.887 -28.672 -12.43 1 97.62 325 ARG B N 1
ATOM 5265 C CA . ARG B 1 325 ? 0.644 -28.469 -11.695 1 97.62 325 ARG B CA 1
ATOM 5266 C C . ARG B 1 325 ? 0.146 -27.031 -11.852 1 97.62 325 ARG B C 1
ATOM 5268 O O . ARG B 1 325 ? 0.828 -26.203 -12.445 1 97.62 325 ARG B O 1
ATOM 5275 N N . GLY B 1 326 ? -1.072 -26.828 -11.359 1 97.19 326 GLY B N 1
ATOM 5276 C CA . GLY B 1 326 ? -1.684 -25.5 -11.398 1 97.19 326 GLY B CA 1
ATOM 5277 C C . GLY B 1 326 ? -3.039 -25.5 -12.078 1 97.19 326 GLY B C 1
ATOM 5278 O O . GLY B 1 326 ? -3.621 -26.547 -12.328 1 97.19 326 GLY B O 1
ATOM 5279 N N . LEU B 1 327 ? -3.562 -24.297 -12.195 1 97.06 327 LEU B N 1
ATOM 5280 C CA . LEU B 1 327 ? -4.875 -24.047 -12.781 1 97.06 327 LEU B CA 1
ATOM 5281 C C . LEU B 1 327 ? -4.816 -22.875 -13.758 1 97.06 327 LEU B C 1
ATOM 5283 O O . LEU B 1 327 ? -4.227 -21.844 -13.453 1 97.06 327 LEU B O 1
ATOM 5287 N N . GLY B 1 328 ? -5.457 -23.078 -14.984 1 97.62 328 GLY B N 1
ATOM 5288 C CA . GLY B 1 328 ? -5.414 -22.016 -15.977 1 97.62 328 GLY B CA 1
ATOM 5289 C C . GLY B 1 328 ? -4.008 -21.641 -16.406 1 97.62 328 GLY B C 1
ATOM 5290 O O . GLY B 1 328 ? -3.215 -22.516 -16.766 1 97.62 328 GLY B O 1
ATOM 5291 N N . LEU B 1 329 ? -3.701 -20.391 -16.391 1 98.69 329 LEU B N 1
ATOM 5292 C CA . LEU B 1 329 ? -2.383 -19.906 -16.781 1 98.69 329 LEU B CA 1
ATOM 5293 C C . LEU B 1 329 ? -1.542 -19.562 -15.562 1 98.69 329 LEU B C 1
ATOM 5295 O O . LEU B 1 329 ? -0.669 -18.688 -15.625 1 98.69 329 LEU B O 1
ATOM 5299 N N . MET B 1 330 ? -1.911 -20.188 -14.453 1 98.69 330 MET B N 1
ATOM 5300 C CA . MET B 1 330 ? -1.102 -20.25 -13.234 1 98.69 330 MET B CA 1
ATOM 5301 C C . MET B 1 330 ? -0.475 -21.641 -13.078 1 98.69 330 MET B C 1
ATOM 5303 O O . MET B 1 330 ? -1.076 -22.531 -12.484 1 98.69 330 MET B O 1
ATOM 5307 N N . ILE B 1 331 ? 0.756 -21.75 -13.57 1 98.75 331 ILE B N 1
ATOM 5308 C CA . ILE B 1 331 ? 1.334 -23.078 -13.742 1 98.75 331 ILE B CA 1
ATOM 5309 C C . ILE B 1 331 ? 2.658 -23.172 -12.992 1 98.75 331 ILE B C 1
ATOM 5311 O O . ILE B 1 331 ? 3.408 -22.203 -12.914 1 98.75 331 ILE B O 1
ATOM 5315 N N . GLY B 1 332 ? 2.885 -24.312 -12.359 1 98.75 332 GLY B N 1
ATOM 5316 C CA . GLY B 1 332 ? 4.141 -24.594 -11.68 1 98.75 332 GLY B CA 1
ATOM 5317 C C . GLY B 1 332 ? 4.855 -25.812 -12.242 1 98.75 332 GLY B C 1
ATOM 5318 O O . GLY B 1 332 ? 4.227 -26.844 -12.516 1 98.75 332 GLY B O 1
ATOM 5319 N N . LEU B 1 333 ? 6.102 -25.703 -12.562 1 98.88 333 LEU B N 1
ATOM 5320 C CA . LEU B 1 333 ? 6.988 -26.828 -12.859 1 98.88 333 LEU B CA 1
ATOM 5321 C C . LEU B 1 333 ? 7.75 -27.266 -11.609 1 98.88 333 LEU B C 1
ATOM 5323 O O . LEU B 1 333 ? 8.719 -26.609 -11.211 1 98.88 333 LEU B O 1
ATOM 5327 N N . LYS B 1 334 ? 7.34 -28.281 -10.977 1 98.81 334 LYS B N 1
ATOM 5328 C CA . LYS B 1 334 ? 8.109 -28.828 -9.867 1 98.81 334 LYS B CA 1
ATOM 5329 C C . LYS B 1 334 ? 9.383 -29.5 -10.367 1 98.81 334 LYS B C 1
ATOM 5331 O O . LYS B 1 334 ? 9.336 -30.406 -11.211 1 98.81 334 LYS B O 1
ATOM 5336 N N . CYS B 1 335 ? 10.445 -29.109 -9.852 1 98.69 335 CYS B N 1
ATOM 5337 C CA . CYS B 1 335 ? 11.727 -29.516 -10.406 1 98.69 335 CYS B CA 1
ATOM 5338 C C . CYS B 1 335 ? 12.383 -30.594 -9.539 1 98.69 335 CYS B C 1
ATOM 5340 O O . CYS B 1 335 ? 12.094 -30.688 -8.344 1 98.69 335 CYS B O 1
ATOM 5342 N N . ARG B 1 336 ? 13.266 -31.422 -10.125 1 98.25 336 ARG B N 1
ATOM 5343 C CA . ARG B 1 336 ? 14.133 -32.344 -9.414 1 98.25 336 ARG B CA 1
ATOM 5344 C C . ARG B 1 336 ? 15.531 -31.766 -9.219 1 98.25 336 ARG B C 1
ATOM 5346 O O . ARG B 1 336 ? 16.281 -32.219 -8.352 1 98.25 336 ARG B O 1
ATOM 5353 N N . ILE B 1 337 ? 15.883 -30.766 -10.016 1 97.88 337 ILE B N 1
ATOM 5354 C CA . ILE B 1 337 ? 17.062 -29.938 -9.805 1 97.88 337 ILE B CA 1
ATOM 5355 C C . ILE B 1 337 ? 16.672 -28.641 -9.094 1 97.88 337 ILE B C 1
ATOM 5357 O O . ILE B 1 337 ? 15.477 -28.312 -8.992 1 97.88 337 ILE B O 1
ATOM 5361 N N . PRO B 1 338 ? 17.625 -27.922 -8.516 1 97.81 338 PRO B N 1
ATOM 5362 C CA . PRO B 1 338 ? 17.234 -26.641 -7.914 1 97.81 338 PRO B CA 1
ATOM 5363 C C . PRO B 1 338 ? 16.469 -25.734 -8.883 1 97.81 338 PRO B C 1
ATOM 5365 O O . PRO B 1 338 ? 16.938 -25.484 -9.984 1 97.81 338 PRO B O 1
ATOM 5368 N N . ASN B 1 339 ? 15.305 -25.297 -8.461 1 98.25 339 ASN B N 1
ATOM 5369 C CA . ASN B 1 339 ? 14.484 -24.484 -9.352 1 98.25 339 ASN B CA 1
ATOM 5370 C C . ASN B 1 339 ? 15.203 -23.188 -9.742 1 98.25 339 ASN B C 1
ATOM 5372 O O . ASN B 1 339 ? 14.977 -22.656 -10.828 1 98.25 339 ASN B O 1
ATOM 5376 N N . THR B 1 340 ? 16.109 -22.688 -8.906 1 97.5 340 THR B N 1
ATOM 5377 C CA . THR B 1 340 ? 16.859 -21.469 -9.203 1 97.5 340 THR B CA 1
ATOM 5378 C C . THR B 1 340 ? 17.781 -21.688 -10.398 1 97.5 340 THR B C 1
ATOM 5380 O O . THR B 1 340 ? 18 -20.766 -11.188 1 97.5 340 THR B O 1
ATOM 5383 N N . GLU B 1 341 ? 18.297 -22.844 -10.5 1 97.69 341 GLU B N 1
ATOM 5384 C CA . GLU B 1 341 ? 19.141 -23.188 -11.648 1 97.69 341 GLU B CA 1
ATOM 5385 C C . GLU B 1 341 ? 18.328 -23.188 -12.938 1 97.69 341 GLU B C 1
ATOM 5387 O O . GLU B 1 341 ? 18.75 -22.609 -13.938 1 97.69 341 GLU B O 1
ATOM 5392 N N . LEU B 1 342 ? 17.203 -23.828 -12.906 1 98.56 342 LEU B N 1
ATOM 5393 C CA . LEU B 1 342 ? 16.328 -23.859 -14.078 1 98.56 342 LEU B CA 1
ATOM 5394 C C . LEU B 1 342 ? 15.883 -22.453 -14.453 1 98.56 342 LEU B C 1
ATOM 5396 O O . LEU B 1 342 ? 15.898 -22.078 -15.633 1 98.56 342 LEU B O 1
ATOM 5400 N N . GLN B 1 343 ? 15.484 -21.703 -13.492 1 98.19 343 GLN B N 1
ATOM 5401 C CA . GLN B 1 343 ? 15.031 -20.328 -13.711 1 98.19 343 GLN B CA 1
ATOM 5402 C C . GLN B 1 343 ? 16.109 -19.5 -14.375 1 98.19 343 GLN B C 1
ATOM 5404 O O . GLN B 1 343 ? 15.836 -18.75 -15.312 1 98.19 343 GLN B O 1
ATOM 5409 N N . SER B 1 344 ? 17.328 -19.594 -13.859 1 97.88 344 SER B N 1
ATOM 5410 C CA . SER B 1 344 ? 18.453 -18.828 -14.398 1 97.88 344 SER B CA 1
ATOM 5411 C C . SER B 1 344 ? 18.734 -19.203 -15.852 1 97.88 344 SER B C 1
ATOM 5413 O O . SER B 1 344 ? 19.016 -18.344 -16.672 1 97.88 344 SER B O 1
ATOM 5415 N N . ARG B 1 345 ? 18.672 -20.469 -16.125 1 98.44 345 ARG B N 1
ATOM 5416 C CA . ARG B 1 345 ? 18.922 -20.922 -17.484 1 98.44 345 ARG B CA 1
ATOM 5417 C C . ARG B 1 345 ? 17.797 -20.5 -18.422 1 98.44 345 ARG B C 1
ATOM 5419 O O . ARG B 1 345 ? 18.047 -20.172 -19.578 1 98.44 345 ARG B O 1
ATOM 5426 N N . LEU B 1 346 ? 16.562 -20.578 -17.969 1 98.88 346 LEU B N 1
ATOM 5427 C CA . LEU B 1 346 ? 15.438 -20.094 -18.766 1 98.88 346 LEU B CA 1
ATOM 5428 C C . LEU B 1 346 ? 15.609 -18.625 -19.109 1 98.88 346 LEU B C 1
ATOM 5430 O O . LEU B 1 346 ? 15.375 -18.219 -20.25 1 98.88 346 LEU B O 1
ATOM 5434 N N . MET B 1 347 ? 16.016 -17.844 -18.141 1 98.69 347 MET B N 1
ATOM 5435 C CA . MET B 1 347 ? 16.25 -16.422 -18.391 1 98.69 347 MET B CA 1
ATOM 5436 C C . MET B 1 347 ? 17.359 -16.234 -19.422 1 98.69 347 MET B C 1
ATOM 5438 O O . MET B 1 347 ? 17.25 -15.391 -20.312 1 98.69 347 MET B O 1
ATOM 5442 N N . ALA B 1 348 ? 18.422 -16.969 -19.219 1 98.38 348 ALA B N 1
ATOM 5443 C CA . ALA B 1 348 ? 19.531 -16.891 -20.172 1 98.38 348 ALA B CA 1
ATOM 5444 C C . ALA B 1 348 ? 19.078 -17.188 -21.594 1 98.38 348 ALA B C 1
ATOM 5446 O O . ALA B 1 348 ? 19.609 -16.641 -22.547 1 98.38 348 ALA B O 1
ATOM 5447 N N . ASN B 1 349 ? 18.078 -18.031 -21.688 1 98.75 349 ASN B N 1
ATOM 5448 C CA . ASN B 1 349 ? 17.562 -18.438 -23 1 98.75 349 ASN B CA 1
ATOM 5449 C C . ASN B 1 349 ? 16.406 -17.547 -23.438 1 98.75 349 ASN B C 1
ATOM 5451 O O . ASN B 1 349 ? 15.805 -17.781 -24.484 1 98.75 349 ASN B O 1
ATOM 5455 N N . GLY B 1 350 ? 16.031 -16.547 -22.625 1 98.75 350 GLY B N 1
ATOM 5456 C CA . GLY B 1 350 ? 15.117 -15.516 -23.094 1 98.75 350 GLY B CA 1
ATOM 5457 C C . GLY B 1 350 ? 13.719 -15.664 -22.531 1 98.75 350 GLY B C 1
ATOM 5458 O O . GLY B 1 350 ? 12.766 -15.07 -23.031 1 98.75 350 GLY B O 1
ATOM 5459 N N . LEU B 1 351 ? 13.539 -16.5 -21.516 1 98.94 351 LEU B N 1
ATOM 5460 C CA . LEU B 1 351 ? 12.234 -16.672 -20.891 1 98.94 351 LEU B CA 1
ATOM 5461 C C . LEU B 1 351 ? 12.281 -16.281 -19.422 1 98.94 351 LEU B C 1
ATOM 5463 O O . LEU B 1 351 ? 13.055 -16.859 -18.656 1 98.94 351 LEU B O 1
ATOM 5467 N N . LEU B 1 352 ? 11.477 -15.289 -19.047 1 98.88 352 LEU B N 1
ATOM 5468 C CA . LEU B 1 352 ? 11.406 -14.867 -17.656 1 98.88 352 LEU B CA 1
ATOM 5469 C C . LEU B 1 352 ? 10.367 -15.688 -16.891 1 98.88 352 LEU B C 1
ATOM 5471 O O . LEU B 1 352 ? 9.234 -15.844 -17.359 1 98.88 352 LEU B O 1
ATOM 5475 N N . THR B 1 353 ? 10.727 -16.25 -15.82 1 98.69 353 THR B N 1
ATOM 5476 C CA . THR B 1 353 ? 9.867 -17.031 -14.93 1 98.69 353 THR B CA 1
ATOM 5477 C C . THR B 1 353 ? 10.094 -16.625 -13.477 1 98.69 353 THR B C 1
ATOM 5479 O O . THR B 1 353 ? 10.875 -15.719 -13.188 1 98.69 353 THR B O 1
ATOM 5482 N N . ILE B 1 354 ? 9.312 -17.203 -12.562 1 97.88 354 ILE B N 1
ATOM 5483 C CA . ILE B 1 354 ? 9.367 -16.859 -11.148 1 97.88 354 ILE B CA 1
ATOM 5484 C C . ILE B 1 354 ? 9.586 -18.125 -10.312 1 97.88 354 ILE B C 1
ATOM 5486 O O . ILE B 1 354 ? 9.109 -19.203 -10.672 1 97.88 354 ILE B O 1
ATOM 5490 N N . GLY B 1 355 ? 10.32 -17.969 -9.242 1 97.31 355 GLY B N 1
ATOM 5491 C CA . GLY B 1 355 ? 10.445 -19.062 -8.312 1 97.31 355 GLY B CA 1
ATOM 5492 C C . GLY B 1 355 ? 9.289 -19.172 -7.336 1 97.31 355 GLY B C 1
ATOM 5493 O O . GLY B 1 355 ? 8.578 -18.188 -7.113 1 97.31 355 GLY B O 1
ATOM 5494 N N . ALA B 1 356 ? 9.094 -20.312 -6.742 1 96.81 356 ALA B N 1
ATOM 5495 C CA . ALA B 1 356 ? 8.133 -20.531 -5.668 1 96.81 356 ALA B CA 1
ATOM 5496 C C . ALA B 1 356 ? 8.617 -21.625 -4.719 1 96.81 356 ALA B C 1
ATOM 5498 O O . ALA B 1 356 ? 9.664 -22.234 -4.949 1 96.81 356 ALA B O 1
ATOM 5499 N N . GLY B 1 357 ? 7.93 -21.734 -3.602 1 96.69 357 GLY B N 1
ATOM 5500 C CA . GLY B 1 357 ? 8.219 -22.812 -2.678 1 96.69 357 GLY B CA 1
ATOM 5501 C C . GLY B 1 357 ? 8.117 -24.188 -3.318 1 96.69 357 GLY B C 1
ATOM 5502 O O . GLY B 1 357 ? 7.664 -24.312 -4.457 1 96.69 357 GLY B O 1
ATOM 5503 N N . ASP B 1 358 ? 8.602 -25.156 -2.605 1 97.69 358 ASP B N 1
ATOM 5504 C CA . ASP B 1 358 ? 8.531 -26.562 -3.01 1 97.69 358 ASP B CA 1
ATOM 5505 C C . ASP B 1 358 ? 9.305 -26.797 -4.309 1 97.69 358 ASP B C 1
ATOM 5507 O O . ASP B 1 358 ? 8.875 -27.578 -5.156 1 97.69 358 ASP B O 1
ATOM 5511 N N . ASN B 1 359 ? 10.352 -26.031 -4.555 1 98.44 359 ASN B N 1
ATOM 5512 C CA . ASN B 1 359 ? 11.281 -26.188 -5.672 1 98.44 359 ASN B CA 1
ATOM 5513 C C . ASN B 1 359 ? 10.562 -26.047 -7.012 1 98.44 359 ASN B C 1
ATOM 5515 O O . ASN B 1 359 ? 10.844 -26.781 -7.953 1 98.44 359 ASN B O 1
ATOM 5519 N N . VAL B 1 360 ? 9.695 -25.062 -7.086 1 98.75 360 VAL B N 1
ATOM 5520 C CA . VAL B 1 360 ? 8.844 -24.906 -8.258 1 98.75 360 VAL B CA 1
ATOM 5521 C C . VAL B 1 360 ? 9.266 -23.672 -9.047 1 98.75 360 VAL B C 1
ATOM 5523 O O . VAL B 1 360 ? 9.625 -22.641 -8.461 1 98.75 360 VAL B O 1
ATOM 5526 N N . VAL B 1 361 ? 9.305 -23.797 -10.383 1 98.81 361 VAL B N 1
ATOM 5527 C CA . VAL B 1 361 ? 9.312 -22.641 -11.289 1 98.81 361 VAL B CA 1
ATOM 5528 C C . VAL B 1 361 ? 7.887 -22.297 -11.688 1 98.81 361 VAL B C 1
ATOM 5530 O O . VAL B 1 361 ? 7.145 -23.141 -12.18 1 98.81 361 VAL B O 1
ATOM 5533 N N . ARG B 1 362 ? 7.469 -21.031 -11.422 1 98.56 362 ARG B N 1
ATOM 5534 C CA . ARG B 1 362 ? 6.129 -20.562 -11.766 1 98.56 362 ARG B CA 1
ATOM 5535 C C . ARG B 1 362 ? 6.098 -19.953 -13.164 1 98.56 362 ARG B C 1
ATOM 5537 O O . ARG B 1 362 ? 6.973 -19.172 -13.531 1 98.56 362 ARG B O 1
ATOM 5544 N N . LEU B 1 363 ? 5.156 -20.406 -13.914 1 98.88 363 LEU B N 1
ATOM 5545 C CA . LEU B 1 363 ? 4.84 -19.797 -15.203 1 98.88 363 LEU B CA 1
ATOM 5546 C C . LEU B 1 363 ? 3.521 -19.031 -15.133 1 98.88 363 LEU B C 1
ATOM 5548 O O . LEU B 1 363 ? 2.461 -19.641 -14.93 1 98.88 363 LEU B O 1
ATOM 5552 N N . LEU B 1 364 ? 3.6 -17.734 -15.289 1 98.75 364 LEU B N 1
ATOM 5553 C CA . LEU B 1 364 ? 2.455 -16.828 -15.195 1 98.75 364 LEU B CA 1
ATOM 5554 C C . LEU B 1 364 ? 2.379 -15.922 -16.422 1 98.75 364 LEU B C 1
ATOM 5556 O O . LEU B 1 364 ? 2.42 -14.695 -16.297 1 98.75 364 LEU B O 1
ATOM 5560 N N . PRO B 1 365 ? 2.221 -16.484 -17.609 1 98.75 365 PRO B N 1
ATOM 5561 C CA . PRO B 1 365 ? 2.174 -15.609 -18.797 1 98.75 365 PRO B CA 1
ATOM 5562 C C . PRO B 1 365 ? 0.994 -14.641 -18.766 1 98.75 365 PRO B C 1
ATOM 5564 O O . PRO B 1 365 ? -0.03 -14.93 -18.141 1 98.75 365 PRO B O 1
ATOM 5567 N N . PRO B 1 366 ? 1.14 -13.492 -19.484 1 98.62 366 PRO B N 1
ATOM 5568 C CA . PRO B 1 366 ? -0.065 -12.68 -19.672 1 98.62 366 PRO B CA 1
ATOM 5569 C C . PRO B 1 366 ? -1.218 -13.477 -20.281 1 98.62 366 PRO B C 1
ATOM 5571 O O . PRO B 1 366 ? -0.993 -14.352 -21.125 1 98.62 366 PRO B O 1
ATOM 5574 N N . LEU B 1 367 ? -2.383 -13.086 -19.906 1 98.62 367 LEU B N 1
ATOM 5575 C CA . LEU B 1 367 ? -3.566 -13.82 -20.328 1 98.62 367 LEU B CA 1
ATOM 5576 C C . LEU B 1 367 ? -3.824 -13.633 -21.828 1 98.62 367 LEU B C 1
ATOM 5578 O O . LEU B 1 367 ? -4.574 -14.398 -22.438 1 98.62 367 LEU B O 1
ATOM 5582 N N . ILE B 1 368 ? -3.162 -12.695 -22.453 1 97.81 368 ILE B N 1
ATOM 5583 C CA . ILE B 1 368 ? -3.455 -12.352 -23.844 1 97.81 368 ILE B CA 1
ATOM 5584 C C . ILE B 1 368 ? -2.492 -13.078 -24.781 1 97.81 368 ILE B C 1
ATOM 5586 O O . ILE B 1 368 ? -2.479 -12.836 -25.984 1 97.81 368 ILE B O 1
ATOM 5590 N N . ILE B 1 369 ? -1.646 -13.938 -24.25 1 98 369 ILE B N 1
ATOM 5591 C CA . ILE B 1 369 ? -0.699 -14.641 -25.109 1 98 369 ILE B CA 1
ATOM 5592 C C . ILE B 1 369 ? -1.457 -15.453 -26.156 1 98 369 ILE B C 1
ATOM 5594 O O . ILE B 1 369 ? -2.607 -15.836 -25.938 1 98 369 ILE B O 1
ATOM 5598 N N . GLY B 1 370 ? -0.771 -15.625 -27.281 1 97 370 GLY B N 1
ATOM 5599 C CA . GLY B 1 370 ? -1.311 -16.484 -28.328 1 97 370 GLY B CA 1
ATOM 5600 C C . GLY B 1 370 ? -0.499 -17.75 -28.547 1 97 370 GLY B C 1
ATOM 5601 O O . GLY B 1 370 ? 0.432 -18.031 -27.797 1 97 370 GLY B O 1
ATOM 5602 N N . GLU B 1 371 ? -0.935 -18.469 -29.578 1 97.88 371 GLU B N 1
ATOM 5603 C CA . GLU B 1 371 ? -0.304 -19.734 -29.891 1 97.88 371 GLU B CA 1
ATOM 5604 C C . GLU B 1 371 ? 1.18 -19.562 -30.203 1 97.88 371 GLU B C 1
ATOM 5606 O O . GLU B 1 371 ? 2.004 -20.391 -29.828 1 97.88 371 GLU B O 1
ATOM 5611 N N . ALA B 1 372 ? 1.522 -18.484 -30.844 1 98.25 372 ALA B N 1
ATOM 5612 C CA . ALA B 1 372 ? 2.91 -18.234 -31.234 1 98.25 372 ALA B CA 1
ATOM 5613 C C . ALA B 1 372 ? 3.799 -18.078 -30 1 98.25 372 ALA B C 1
ATOM 5615 O O . ALA B 1 372 ? 4.891 -18.641 -29.938 1 98.25 372 ALA B O 1
ATOM 5616 N N . GLU B 1 373 ? 3.357 -17.266 -29.062 1 98.56 373 GLU B N 1
ATOM 5617 C CA . GLU B 1 373 ? 4.117 -17.062 -27.828 1 98.56 373 GLU B CA 1
ATOM 5618 C C . GLU B 1 373 ? 4.207 -18.359 -27.016 1 98.56 373 GLU B C 1
ATOM 5620 O O . GLU B 1 373 ? 5.242 -18.641 -26.422 1 98.56 373 GLU B O 1
ATOM 5625 N N . ILE B 1 374 ? 3.121 -19.125 -27 1 98.75 374 ILE B N 1
ATOM 5626 C CA . ILE B 1 374 ? 3.1 -20.391 -26.266 1 98.75 374 ILE B CA 1
ATOM 5627 C C . ILE B 1 374 ? 4.117 -21.344 -26.875 1 98.75 374 ILE B C 1
ATOM 5629 O O . ILE B 1 374 ? 4.914 -21.953 -26.156 1 98.75 374 ILE B O 1
ATOM 5633 N N . ASN B 1 375 ? 4.102 -21.422 -28.172 1 98.69 375 ASN B N 1
ATOM 5634 C CA . ASN B 1 375 ? 5.039 -22.312 -28.859 1 98.69 375 ASN B CA 1
ATOM 5635 C C . ASN B 1 375 ? 6.48 -21.859 -28.656 1 98.69 375 ASN B C 1
ATOM 5637 O O . ASN B 1 375 ? 7.375 -22.688 -28.484 1 98.69 375 ASN B O 1
ATOM 5641 N N . GLU B 1 376 ? 6.715 -20.594 -28.719 1 98.81 376 GLU B N 1
ATOM 5642 C CA . GLU B 1 376 ? 8.047 -20.062 -28.453 1 98.81 376 GLU B CA 1
ATOM 5643 C C . GLU B 1 376 ? 8.523 -20.406 -27.047 1 98.81 376 GLU B C 1
ATOM 5645 O O . GLU B 1 376 ? 9.664 -20.828 -26.859 1 98.81 376 GLU B O 1
ATOM 5650 N N . ALA B 1 377 ? 7.652 -20.266 -26.078 1 98.94 377 ALA B N 1
ATOM 5651 C CA . ALA B 1 377 ? 7.992 -20.594 -24.703 1 98.94 377 ALA B CA 1
ATOM 5652 C C . ALA B 1 377 ? 8.32 -22.078 -24.547 1 98.94 377 ALA B C 1
ATOM 5654 O O . ALA B 1 377 ? 9.305 -22.422 -23.891 1 98.94 377 ALA B O 1
ATOM 5655 N N . LEU B 1 378 ? 7.48 -22.906 -25.156 1 98.88 378 LEU B N 1
ATOM 5656 C CA . LEU B 1 378 ? 7.699 -24.344 -25.078 1 98.88 378 LEU B CA 1
ATOM 5657 C C . LEU B 1 378 ? 9.031 -24.734 -25.719 1 98.88 378 LEU B C 1
ATOM 5659 O O . LEU B 1 378 ? 9.734 -25.609 -25.219 1 98.88 378 LEU B O 1
ATOM 5663 N N . ALA B 1 379 ? 9.352 -24.078 -26.766 1 98.88 379 ALA B N 1
ATOM 5664 C CA . ALA B 1 379 ? 10.633 -24.328 -27.438 1 98.88 379 ALA B CA 1
ATOM 5665 C C . ALA B 1 379 ? 11.805 -23.922 -26.547 1 98.88 379 ALA B C 1
ATOM 5667 O O . ALA B 1 379 ? 12.805 -24.641 -26.453 1 98.88 379 ALA B O 1
ATOM 5668 N N . ILE B 1 380 ? 11.727 -22.781 -25.922 1 98.94 380 ILE B N 1
ATOM 5669 C CA . ILE B 1 380 ? 12.773 -22.328 -25.016 1 98.94 380 ILE B CA 1
ATOM 5670 C C . ILE B 1 380 ? 12.906 -23.297 -23.844 1 98.94 380 ILE B C 1
ATOM 5672 O O . ILE B 1 380 ? 14.023 -23.656 -23.453 1 98.94 380 ILE B O 1
ATOM 5676 N N . ILE B 1 381 ? 11.773 -23.703 -23.297 1 98.94 381 ILE B N 1
ATOM 5677 C CA . ILE B 1 381 ? 11.781 -24.625 -22.172 1 98.94 381 ILE B CA 1
ATOM 5678 C C . ILE B 1 381 ? 12.43 -25.953 -22.578 1 98.94 381 ILE B C 1
ATOM 5680 O O . ILE B 1 381 ? 13.266 -26.5 -21.859 1 98.94 381 ILE B O 1
ATOM 5684 N N . ALA B 1 382 ? 12.039 -26.438 -23.75 1 98.75 382 ALA B N 1
ATOM 5685 C CA . ALA B 1 382 ? 12.609 -27.688 -24.25 1 98.75 382 ALA B CA 1
ATOM 5686 C C . ALA B 1 382 ? 14.125 -27.594 -24.375 1 98.75 382 ALA B C 1
ATOM 5688 O O . ALA B 1 382 ? 14.852 -28.484 -23.938 1 98.75 382 ALA B O 1
ATOM 5689 N N . ARG B 1 383 ? 14.555 -26.547 -24.953 1 98.62 383 ARG B N 1
ATOM 5690 C CA . ARG B 1 383 ? 15.992 -26.328 -25.109 1 98.62 383 ARG B CA 1
ATOM 5691 C C . ARG B 1 383 ? 16.688 -26.25 -23.75 1 98.62 383 ARG B C 1
ATOM 5693 O O . ARG B 1 383 ? 17.75 -26.859 -23.562 1 98.62 383 ARG B O 1
ATOM 5700 N N . THR B 1 384 ? 16.125 -25.531 -22.844 1 98.81 384 THR B N 1
ATOM 5701 C CA . THR B 1 384 ? 16.703 -25.344 -21.516 1 98.81 384 THR B CA 1
ATOM 5702 C C . THR B 1 384 ? 16.75 -26.672 -20.75 1 98.81 384 THR B C 1
ATOM 5704 O O . THR B 1 384 ? 17.75 -26.969 -20.078 1 98.81 384 THR B O 1
ATOM 5707 N N . LEU B 1 385 ? 15.648 -27.438 -20.875 1 98.69 385 LEU B N 1
ATOM 5708 C CA . LEU B 1 385 ? 15.609 -28.75 -20.219 1 98.69 385 LEU B CA 1
ATOM 5709 C C . LEU B 1 385 ? 16.703 -29.656 -20.75 1 98.69 385 LEU B C 1
ATOM 5711 O O . LEU B 1 385 ? 17.328 -30.406 -20 1 98.69 385 LEU B O 1
ATOM 5715 N N . ASP B 1 386 ? 16.906 -29.578 -21.984 1 97.88 386 ASP B N 1
ATOM 5716 C CA . ASP B 1 386 ? 17.969 -30.359 -22.594 1 97.88 386 ASP B CA 1
ATOM 5717 C C . ASP B 1 386 ? 19.328 -29.969 -22.031 1 97.88 386 ASP B C 1
ATOM 5719 O O . ASP B 1 386 ? 20.188 -30.828 -21.812 1 97.88 386 ASP B O 1
ATOM 5723 N N . GLU B 1 387 ? 19.531 -28.719 -21.781 1 97.88 387 GLU B N 1
ATOM 5724 C CA . GLU B 1 387 ? 20.812 -28.188 -21.297 1 97.88 387 GLU B CA 1
ATOM 5725 C C . GLU B 1 387 ? 21.078 -28.609 -19.859 1 97.88 387 GLU B C 1
ATOM 5727 O O . GLU B 1 387 ? 22.234 -28.75 -19.453 1 97.88 387 GLU B O 1
ATOM 5732 N N . VAL B 1 388 ? 20.047 -28.781 -19.062 1 96.31 388 VAL B N 1
ATOM 5733 C CA . VAL B 1 388 ? 20.266 -28.984 -17.641 1 96.31 388 VAL B CA 1
ATOM 5734 C C . VAL B 1 388 ? 20.078 -30.453 -17.281 1 96.31 388 VAL B C 1
ATOM 5736 O O . VAL B 1 388 ? 20.219 -30.844 -16.125 1 96.31 388 VAL B O 1
ATOM 5739 N N . THR B 1 389 ? 19.688 -31.219 -18.266 1 92.94 389 THR B N 1
ATOM 5740 C CA . THR B 1 389 ? 19.578 -32.656 -18.031 1 92.94 389 THR B CA 1
ATOM 5741 C C . THR B 1 389 ? 20.938 -33.281 -17.781 1 92.94 389 THR B C 1
ATOM 5743 O O . THR B 1 389 ? 21.875 -33.062 -18.562 1 92.94 389 THR B O 1
ATOM 5746 N N . PRO B 1 390 ? 21.078 -34 -16.688 1 84.75 390 PRO B N 1
ATOM 5747 C CA . PRO B 1 390 ? 22.359 -34.656 -16.406 1 84.75 390 PRO B CA 1
ATOM 5748 C C . PRO B 1 390 ? 22.703 -35.75 -17.422 1 84.75 390 PRO B C 1
ATOM 5750 O O . PRO B 1 390 ? 21.797 -36.344 -18 1 84.75 390 PRO B O 1
#

Secondary structure (DSSP, 8-state):
---SB---S--EEEEEEEEEBTEEEETTS-EEEESSHHHHT-TT-BT-HHHHHHHHHHHTT-S---TTEE-HHHHHHHHHHHHTSS-SEEEEESSHHHHHHHHHHHHHHHHHHTT-TT--EEEEETT----SSHHHHHHH--HHHHTTSPSPPS-EEEE-TT-HHHHHHH--TTEEEEEE-SEETTTTSEEPPHHHHHHHHHHHHHHTPEEEE--TTTTTTTTSSSSHHHHHT---SEEEE-GGGTTTS--EEEEE-TTTTTT--TTS---SSTT-HHHHHHHHHHHHHHTSTTHHHHHHHHHHHHHHHHHHHHHH-TTTEEEEEEETTEEEEEESS-HHHHHHHHHHTTEE-EEETTTEEEE---TT--HHHHHHHHHHHHHHHHHH--/---SB---S--EEEEEEEEEBTEEEETTS-EEEESSHHHHT-TT-BT-HHHHHHHHHHHTT-S---TTEE-HHHHHHHHHHHHTSS-SEEEEESSHHHHHHHHHHHHHHHHHHTT-TT--EEEEETT----SSHHHHHHH--HHHHTTSPSPPS-EEEE-TT-HHHHHHH--TTEEEEEE-SEETTTTSEEPPHHHHHHHHHHHHHHTPEEEE--TTTTTTTTSSSSHHHHHT---SEEEE-GGGTTTS--EEEEE-TTTTTT--TTS---SSTT-HHHHHHHHHHHHHHTSTTHHHHHHHHHHHHHHHHHHHHHH-TTTEEEEEEETTEEEEEESS-HHHHHHHHHHTTEE-EEETTTEEEE---TT--HHHHHHHHHHHHHHHHHH--

Nearest PDB structures (foldseek):
  4jev-assembly1_B  TM=9.793E-01  e=7.687E-50  Salmonella enterica subsp. enterica serovar Typhimurium str. LT2
  4jey-assembly1_B  TM=9.688E-01  e=1.087E-49  Salmonella enterica subsp. enterica serovar Typhimurium str. LT2
  4add-assembly1_B  TM=9.775E-01  e=1.093E-48  Escherichia coli BL21
  2pb0-assembly1_B  TM=9.692E-01  e=6.500E-49  Salmonella enterica subsp. enterica serovar Typhimurium str. LT2
  4jf0-assembly1_A  TM=9.577E-01  e=6.570E-47  Salmonella enterica subsp. enterica serovar Typhimurium str. LT2

Sequence (780 aa):
MIPVVMPTYARADVVFERGEGATLWADDGRRFLDFGAGVAVTNLGHCHPRLVAALQAQAGKLWHTSNLYRVAGQESVAAKLVANTFADTVFFCNSGAEANECAIKMARKFHYDSGNAERTEIICATGAFHGRTLATIAAGGQEKHLKGFDPQMPGFVHVPFGNLNALRAAITGKTAAILVEPVQGEGGIVPGDPDYLQRLRAAADEFGLLLIFDEVQTGMGRTGALFAHQQMGVTPDIMPVAKGLGGGFPVGACLATEKAAKGMVPGAHGSTFGGNPLAMAVAETVLDVMLEPGFMDAIHAKAALLRQGLDSLAARFPAVIEEVRGLGLMIGLKCRIPNTELQSRLMANGLLTIGAGDNVVRLLPPLIIGEAEINEALAIIARTLDEVTPMIPVVMPTYARADVVFERGEGATLWADDGRRFLDFGAGVAVTNLGHCHPRLVAALQAQAGKLWHTSNLYRVAGQESVAAKLVANTFADTVFFCNSGAEANECAIKMARKFHYDSGNAERTEIICATGAFHGRTLATIAAGGQEKHLKGFDPQMPGFVHVPFGNLNALRAAITGKTAAILVEPVQGEGGIVPGDPDYLQRLRAAADEFGLLLIFDEVQTGMGRTGALFAHQQMGVTPDIMPVAKGLGGGFPVGACLATEKAAKGMVPGAHGSTFGGNPLAMAVAETVLDVMLEPGFMDAIHAKAALLRQGLDSLAARFPAVIEEVRGLGLMIGLKCRIPNTELQSRLMANGLLTIGAGDNVVRLLPPLIIGEAEINEALAIIARTLDEVTP

Solvent-accessible surface area (backbone atoms only — not comparable to full-atom values): 36869 Å² total; per-residue (Å²): 130,68,54,38,44,47,47,22,48,82,47,44,97,49,40,69,61,34,32,45,46,50,33,36,28,33,76,88,69,50,64,29,44,34,21,19,23,41,74,38,14,20,34,63,14,28,52,33,67,69,46,33,51,37,39,42,56,34,41,73,28,35,38,54,66,34,56,59,33,45,48,68,39,38,49,52,40,24,44,53,50,30,74,73,53,83,28,42,22,29,41,48,25,50,29,39,38,54,8,38,44,50,48,56,40,35,42,18,20,31,29,29,74,69,75,37,66,67,13,35,26,32,39,21,26,53,56,40,75,41,46,66,43,64,56,25,25,38,49,12,60,44,60,79,60,44,67,47,44,50,67,68,36,67,44,59,43,74,30,61,67,82,38,63,68,55,46,60,68,67,59,54,88,35,45,22,30,39,44,43,46,63,45,26,55,60,36,31,30,45,60,53,52,48,68,53,54,38,46,49,50,52,50,20,63,74,73,71,31,43,36,28,37,47,24,30,64,37,20,64,42,33,37,39,31,61,37,47,46,71,80,46,74,36,80,61,38,31,35,23,26,10,38,27,46,23,40,38,47,64,24,12,24,28,34,18,26,53,75,47,42,65,52,45,35,60,61,58,51,73,48,70,57,28,43,24,46,42,49,21,42,25,27,39,46,45,50,54,57,58,67,37,90,61,45,48,59,50,33,47,55,52,24,50,54,49,48,53,54,47,50,51,49,32,69,74,37,58,78,41,29,70,44,77,42,50,42,43,45,37,33,15,41,26,37,68,50,65,28,65,57,53,46,53,47,32,41,76,67,27,35,39,56,35,80,31,32,80,38,10,34,33,39,23,45,20,65,70,63,49,71,67,56,48,50,51,50,52,50,44,48,53,52,40,50,62,70,69,50,129,133,68,53,36,43,48,50,22,49,81,47,45,96,47,40,67,62,34,33,46,46,49,34,36,29,34,76,87,69,50,64,29,44,33,21,19,24,39,75,38,14,18,34,64,15,29,50,34,67,70,46,34,51,38,39,42,57,32,41,73,27,34,38,57,64,37,56,59,32,46,49,67,40,36,49,53,39,24,44,54,51,31,73,73,52,84,28,42,23,28,40,48,26,53,28,39,38,54,8,38,44,50,49,54,40,35,42,16,20,30,27,29,74,69,75,37,67,68,13,35,24,32,40,20,28,54,57,40,74,42,44,68,42,63,55,26,26,37,49,12,60,46,61,80,59,44,67,46,45,50,65,68,35,66,46,58,42,74,30,60,67,82,39,64,67,54,48,60,69,67,59,54,90,35,44,21,29,39,43,43,45,63,45,26,55,60,37,31,29,46,62,55,52,49,68,53,54,37,46,49,49,50,50,21,64,73,71,71,32,44,35,30,37,47,26,29,65,38,20,63,40,32,38,40,32,61,36,48,46,71,79,45,74,37,80,62,39,30,34,25,26,11,38,29,46,23,41,40,47,65,26,13,25,28,32,19,25,55,75,47,43,66,54,46,36,59,61,57,51,73,48,73,59,26,44,24,45,42,49,20,42,25,26,38,45,46,50,54,58,57,67,36,90,62,45,50,60,50,34,48,54,51,24,49,54,48,46,52,53,49,51,53,48,33,69,72,37,57,79,41,30,70,45,78,42,50,42,42,45,36,32,14,41,27,36,66,47,64,29,67,57,53,45,53,47,32,40,75,68,27,35,39,56,34,79,31,33,80,38,10,34,32,40,24,46,22,67,70,63,50,71,67,56,48,50,50,49,52,50,46,48,51,54,40,50,60,70,70,50,129